Protein AF-0000000074861128 (afdb_homodimer)

pLDDT: mean 74.84, std 23.55, range [25.66, 98.56]

Nearest PDB structures (foldseek):
  6nph-assembly1_A  TM=1.415E-01  e=4.076E+00  Danio rerio
  6npl-assembly1_B  TM=1.297E-01  e=3.466E+00  Danio rerio
  8b22-assembly1_A  TM=1.117E-01  e=6.361E+00  Thermotoga maritima
  8b24-assembly1_B  TM=1.615E-01  e=3.845E+00  Thermotoga maritima
  6npl-assembly1_B  TM=1.294E-01  e=2.667E+00  Danio rerio

Solvent-accessible surface area (backbone atoms only — not comparable to full-atom values): 77827 Å² total; per-residue (Å²): 71,83,42,58,60,54,53,46,48,48,35,44,48,50,31,47,59,66,63,37,83,58,45,62,71,44,79,62,4,52,53,46,43,44,52,47,41,56,56,49,69,34,55,69,55,53,55,47,67,66,65,61,58,80,74,69,60,68,73,54,68,76,44,59,64,54,42,55,45,49,65,53,54,68,75,39,72,63,50,49,51,45,53,49,44,46,54,48,50,61,38,64,38,73,68,48,54,35,68,70,82,73,71,66,46,72,64,28,53,51,50,53,48,52,41,54,51,32,42,72,66,64,34,65,69,37,47,44,51,59,33,17,42,36,38,67,56,37,26,46,86,26,45,29,77,75,54,68,26,28,52,67,54,23,54,65,36,66,48,46,65,83,75,26,98,72,60,77,51,48,39,58,40,51,47,72,42,73,46,70,46,65,76,58,86,70,84,54,72,84,73,67,69,86,51,94,69,37,43,44,46,68,45,69,49,65,70,69,89,73,74,75,56,64,66,60,52,50,49,52,50,50,53,55,46,50,46,50,49,48,28,51,53,16,30,51,50,52,54,52,50,52,52,52,51,52,53,49,53,56,52,52,56,54,51,65,68,57,68,65,78,92,79,83,77,87,73,68,70,84,70,68,74,71,77,76,71,76,66,85,58,71,62,49,69,56,45,60,58,55,74,44,59,80,77,39,68,68,51,44,59,40,50,37,26,13,45,64,64,50,48,51,59,52,67,50,48,73,69,73,88,59,88,85,63,68,46,42,53,24,28,51,50,38,55,38,50,49,45,50,48,43,32,53,45,46,58,56,44,52,76,48,27,34,32,48,51,51,38,32,67,70,40,47,73,34,70,70,44,28,55,39,58,51,36,76,53,42,62,43,54,53,38,17,50,51,24,18,53,51,39,29,52,49,52,52,44,32,73,72,72,44,86,81,78,59,66,68,57,54,56,50,50,54,49,62,69,50,45,60,54,53,50,54,52,46,51,49,50,66,73,47,38,63,78,50,42,44,48,74,68,38,54,56,64,60,64,73,54,44,50,28,80,81,28,48,67,32,57,79,68,40,54,28,34,80,65,65,31,46,66,61,82,51,19,59,58,17,35,53,50,57,54,56,70,56,40,62,61,47,54,52,22,51,71,75,40,47,68,58,26,52,48,50,41,50,50,49,29,48,49,16,35,50,51,38,31,52,48,20,63,74,68,55,39,42,78,38,72,52,38,22,31,61,98,44,76,56,59,53,77,71,60,42,41,67,71,62,38,37,52,64,60,53,40,36,22,27,39,54,13,31,52,50,12,45,49,38,57,74,45,70,42,57,57,91,73,55,70,66,56,52,51,51,49,51,50,49,39,50,51,52,52,47,45,65,39,52,64,58,48,47,12,30,62,78,35,93,80,45,49,52,31,48,68,68,53,23,24,49,46,44,35,44,45,57,52,51,50,36,51,41,54,48,49,55,50,50,36,34,58,28,62,72,32,59,71,61,27,55,59,24,40,37,41,72,25,47,41,43,42,74,35,42,67,48,28,63,69,44,41,60,57,53,50,49,31,56,62,37,31,36,57,59,72,36,78,69,46,71,70,56,50,51,32,48,32,37,7,48,50,49,51,29,48,53,53,20,51,52,46,35,47,64,44,44,50,23,50,51,42,49,41,52,69,70,73,96,72,82,42,59,60,53,54,47,47,49,35,45,47,51,34,47,56,66,62,37,82,60,43,62,72,45,80,62,5,51,54,48,44,45,54,46,44,58,57,51,70,34,55,69,57,53,55,49,66,66,67,63,60,80,74,72,61,71,72,56,72,72,46,60,63,54,43,54,45,49,66,53,52,68,73,39,71,64,49,50,51,45,53,49,44,46,53,48,50,60,39,63,37,75,64,48,54,36,68,69,82,72,70,65,45,70,64,28,53,52,49,52,46,51,39,55,52,32,42,73,66,64,33,65,67,36,48,44,52,58,34,17,41,36,38,69,53,38,27,46,85,26,46,27,78,76,56,68,24,28,52,67,54,22,53,64,36,68,48,46,65,85,77,26,98,73,60,76,51,48,38,58,40,51,47,70,42,73,45,70,46,64,76,57,85,70,84,55,73,84,71,67,68,88,50,95,69,38,44,44,48,68,46,72,49,64,69,68,91,71,77,74,57,64,65,60,53,49,51,52,51,49,53,56,47,48,45,50,47,49,28,52,52,17,29,52,51,51,54,53,51,52,52,51,51,52,54,50,52,57,52,53,57,55,52,65,70,60,68,65,78,90,77,82,77,91,73,70,70,85,72,68,75,71,80,76,72,76,66,84,59,70,61,53,68,54,48,60,57,54,73,43,56,81,76,39,67,68,52,46,58,40,51,37,27,14,46,65,63,50,49,50,58,52,69,50,46,75,68,72,88,58,90,84,63,67,46,43,55,24,28,52,48,40,54,37,51,50,45,50,48,42,31,52,47,48,59,55,44,52,77,47,26,34,32,48,51,51,38,31,70,71,40,48,73,33,69,70,45,27,54,39,57,51,37,76,53,43,61,41,54,53,38,17,52,50,24,18,52,50,38,29,50,50,52,51,45,33,71,71,73,44,87,81,78,60,65,66,57,56,54,50,51,55,48,62,68,50,46,59,54,53,50,55,53,47,51,50,51,66,73,46,38,63,78,51,42,44,48,75,66,36,56,56,62,61,67,75,50,46,49,29,77,80,26,48,68,33,58,78,68,40,52,25,34,81,65,66,32,46,67,61,82,51,17,59,58,17,32,53,49,57,53,55,72,56,40,62,62,46,52,52,23,50,71,75,40,48,68,58,26,53,48,50,39,49,50,48,28,50,49,17,35,50,51,38,31,51,48,20,62,74,67,56,37,40,78,37,71,50,36,22,31,61,99,44,77,56,57,52,78,71,58,42,40,67,72,62,37,38,52,63,63,55,40,34,21,27,37,52,13,30,51,50,12,45,50,39,55,76,44,70,42,58,58,91,74,54,69,65,57,51,51,51,48,51,49,48,38,52,51,52,51,47,45,67,39,52,63,57,48,46,13,31,62,77,38,93,79,45,49,51,31,50,68,69,52,22,22,50,47,41,34,45,47,57,52,51,52,37,49,41,53,48,49,54,50,51,38,33,59,26,64,72,31,58,71,61,26,55,59,24,38,36,42,72,26,48,41,43,43,73,34,42,66,47,27,62,69,44,41,59,58,52,51,50,31,57,62,36,32,36,58,60,72,36,78,68,45,71,70,58,49,50,31,49,31,36,6,48,50,49,52,28,48,55,54,20,50,51,46,35,47,63,43,45,49,23,51,52,45,48,41,52,69,71,73,96

Foldseek 3Di:
DVLLPVVLVVLCCVQVVVPPPVCCPDPNVCLVVVVVVVVVVPVVNVVVVPPPDPPVVPPPPVCVLVVVCVVCPDPPVVVLVVVLVSVVVVCPPPQAVRDPSPPCDPVNSVVVVQLVNLVSVVNPLSVLCVQQHFHQDPDVLLQQPDTQGFQVSQQPRWDDCVSGVHDTDGGWGKDKDWDWAQPDDCLDVNPDDRDSPIHIDIDIDIDDQDDFDPVLVVVLCCVLVVLVVLQVLLQVLVVLLVVVVVVVVVVVVVVVVPPDDDDDDDPPPDVPPDPPPVCPVPPVVSVVVSVDDCPDPVNVLSNLLHLVVLVCVLLDLDDDPPLQDLLLVLLLLLVLLLLVLLLLLQVLLLVQASRNLVCCAVPLLPLVVLSSQLNLLSLLSVLLQLLQCVLLVQLVCCVVPNDDDDVVLVLVVVLLQFQFLLLSLLSCCLSCVSVLFAASLRDDSCPPQVQCVVCVVCVSVLNCLQPCGGPNLCLSVSLSSVLSNVCVVLSVCLNPPVVVSVVVLVVLLVQLLVVQLVCCLVVVAASGQQFAEPPDDGDDPVVVSNSRSDNSNNSNSSSLSNVLSSVCNVCVLADDDDPVRVVVLVVLLVVLVVCLSNVRSQRGSSYPRRDHHYSVRRSVRRSVVNNSNSVSSSSLSSCLSNCVDVVSVCVSSRSVSSSVSLLSSQLSSCLSSVSCSVSSNDHHRHHDDPVVSVCVSVVSVVVSSVVSSVSCSSPNSSSVSVCVVPVD/DVLLPVVLVVQCCVQVVVPPPPCCPDPNVCLVVVVVVVVVVPVVNVVVVPPPDPPVVPPPPVCVLVVVCVVCPDPPVVVLVVVLVSVVVVCPPPQAVRPPSPPCDPVNSVVVVQLVNLVSVVNPLSVLCVQQHFHQDPDVLLQQPDTQGFQVSQQPRWDDCVSGVHDTDGGWGKDKDWDWAQPDDCLDSNDDDRDSPIHIDIDIDIDDQDDADPVLVVVLCCVLVVLVVLQVLLQVLVVLLVVVVVVVVVVVVVVVVPPDDDDDDDPPPDVPPDPPPPCPVPPVVSVVVSVDDCPDPVNVLSNLLHLVVLVCVLLDLDDDPPLQDLLLVLLLLLVLLLLVLLLLLQVLLLVQASRNLVCCAVPLLPLVVLSSQLNLLSLLLVLLQLLQCVLLVQLVCCVVPNDDDDVVLVLVVVLLQFQFLLLSLLSCCLSCVSVLFAASLRDDSCVPAVQCVVCVVCVSVLNCLQPCGGPNLCLSVSLSSVLSNVCVVLSVCLNPPVVVSVVVLVVLLVQLLVVQLVCCLVVVAASGQQFAEPPDDGDDPVVVSNSRSDNSNNSNSSSLSNVLSSVCNVCVLADDDDPVRVVVLVVLLVVLVVCLSNVRSQRGSSYPRRDHHYSVRRSVRRSVVNNSNSVSSSSLSSCLSNCVDVVSVCVSSRSVSSSVSLLSSQLSSCLSSVSCSVSSNDHHRHHDDPVVSVCVSVVSVVVSSVVSSVSCSSPNSSSSSVCVVPVD

Organism: Aplysia californica (NCBI:txid6500)

Sequence (1456 aa):
MSCAGVTPLLSALISLLSFLPGAQSGPYNDLIVDVYTDLHDFQPYQNYLQNVTYEEQIGSSLSMRGRIEELIWDKSRNRYREILDVLRRASEKPHFVTPPEPSLSHTCAHELYEWMRALGREKNWALRMLDSWGRPGSAIMQGNIQYFGEFTGCLRIETTEEDLEGAQIDGQYCLLNIKVSLSRDIYNFQSYIPNSKDSFKVEVKCHRDVYMESGTLIGITLLYSSLLVIVVLATFADFTLDRQGEERKSGDDTKEDGLAENDGIEAKINDISGSTSSKDEYLPLLKTMLKTKRDRPLVKILLCFSAKTNMKDLLDMSSPKDKDKLDCLNGMRVFTMFWIVFGHAILLSITTSQNPIQFFRDQGKSLWFQVMNVGTLSCDTFLLIGGLVLTYGKLNSWAKKGRKISWWKYYVNRYLRLTPLMFLVYLFAELTNPYWFTGPVTRRPEEYFPRCKDTWWQSLLYINNFNHGCYEWTWYLSVDMQIFIVTPIFLLAFDRKPVIAYVLCGLASAFSMSWTAYTSHERHVALTPMDKVEHYPPLSGDDFLEVYAVTWFRLTPYMVGMLIGYLLHRTNMTINMSKIVLLLGWMTVLAVSATLIFLPMNAHAFLTDCKPLTLTQAVLISTLSRPLWSLCVAWVVVVCATKNAAPINSFLSLGIFSIGTKLSYAMYLIHLFLISALVRSIHHVAFISLPNVFVLTNGVLLITAILSTVAHLLIEKPLSNLQDLYLKMSCAGVTPLLSALISLLSFLPGAQSGPYNDLIVDVYTDLHDFQPYQNYLQNVTYEEQIGSSLSMRGRIEELIWDKSRNRYREILDVLRRASEKPHFVTPPEPSLSHTCAHELYEWMRALGREKNWALRMLDSWGRPGSAIMQGNIQYFGEFTGCLRIETTEEDLEGAQIDGQYCLLNIKVSLSRDIYNFQSYIPNSKDSFKVEVKCHRDVYMESGTLIGITLLYSSLLVIVVLATFADFTLDRQGEERKSGDDTKEDGLAENDGIEAKINDISGSTSSKDEYLPLLKTMLKTKRDRPLVKILLCFSAKTNMKDLLDMSSPKDKDKLDCLNGMRVFTMFWIVFGHAILLSITTSQNPIQFFRDQGKSLWFQVMNVGTLSCDTFLLIGGLVLTYGKLNSWAKKGRKISWWKYYVNRYLRLTPLMFLVYLFAELTNPYWFTGPVTRRPEEYFPRCKDTWWQSLLYINNFNHGCYEWTWYLSVDMQIFIVTPIFLLAFDRKPVIAYVLCGLASAFSMSWTAYTSHERHVALTPMDKVEHYPPLSGDDFLEVYAVTWFRLTPYMVGMLIGYLLHRTNMTINMSKIVLLLGWMTVLAVSATLIFLPMNAHAFLTDCKPLTLTQAVLISTLSRPLWSLCVAWVVVVCATKNAAPINSFLSLGIFSIGTKLSYAMYLIHLFLISALVRSIHHVAFISLPNVFVLTNGVLLITAILSTVAHLLIEKPLSNLQDLYLK

Secondary structure (DSSP, 8-state):
---TTHHHHHHHHHHHHHH-SSTTTSHHHHHHHHHHHHHHT-HHHHHHHHH--SSHHHH-SSHHHHHHHHHHHSSHHHHHHHHHHHHHHHHHSTTB---S-----HHHHHHHHHHHHHHHTT-HHHHHHHHTS----S-GGGT-------HHHHHT-B--TTTTTS---B---EEEEEEEE-SS--S-GGG----TT-EEEEEEEE----PPPHHHHHHHHHHHHHHHHHHHHHHHHHHHHHHHHHHHHHHHHHHHHT-SS--SSTTSS---S--------S-HHHHHHHSS-TTSHHHHHHHTT-HHHHHHHHT-----S-TT--THHHHHHHHHHHHHHHHHHHHHHHHTBS-HHHHHHHHTTSHHHHHHHGGGGHHHHHHHHHHHHHHHHHHHHHHHH-S---HHHHHHHHHHHHHHHHHHHHHHHHHHHHHH--SSS---HHHHSHHHHHHHHHHHTT-GGGTT-SSGGGHHHHHHHHHHHHHHHHHHHHHH-HHHHHHHHHHHHHHHHHHHHHHHHHHT--SSTTBPBTTBPPPPHHHHHHHHSSGGGSHHHHHHHHHHHHHHHHHTT-----HHHHHHHHHHHHHHHHHHHHGGGGGBTT-TT--PBPHHHHHHHHHHHHHHHHHHHHHHHHHHHTTS-HHHHHHHT-THHHHHHHHHHHHHHHHHHHHHHHHHT-SSPBPP-HHHHHHHHHHHHHHHHHHHHHHIIIIIHHHHHHHHHHT-/---TTHHHHHHHHHHHHHH-SSTTTSHHHHHHHHHHHHHHT-HHHHHHHHH--SSHHHH-SSHHHHHHHHHHHSSHHHHHHHHHHHHHHHHTSTTB---S-----HHHHHHHHHHHHHHHTT-HHHHHHHHTS----S-GGGT-------HHHHHT-B--TTTTTS---B---EEEEEEEE-SS--S-GGG----TT-EEEEEEEE----PPPHHHHHHHHHHHHHHHHHHHHHHHHHHHHHHHHHHHHHHHHHHHHTTSS--SSTTSS------------S-HHHHHHHSS-TTSHHHHHHHTT-HHHHHHHHH-----S-TT--THHHHHHHHHHHHHHHHHHHHHHHHTBS-HHHHHHHHTTSHHHHHHHGGGGHHHHHHHHHHHHHHHHHHHHHHHH-S---HHHHHHHHHHHHHHHHHHHHHHHHHHHHHH--SSS---HHHHSHHHHHHHHHHHTT-GGGTT-SSGGGHHHHHHHHHHHHHHHHHHHHHH-HHHHHHHHHHHHHHHHHHHHHHHHHHT--SSTTBPBTTBPPPPHHHHHHHHSSGGGSHHHHHHHHHHHHHHHHHTT-----HHHHHHHHHHHHHHHHHHHHGGGGGBTT-TT--PBPHHHHHHHHHHHHHHHHHHHHHHHHHHHTTS-HHHHHHHT-HHHHHHHHHHHHHHHHHHHHHHHHHHT-SSPBPP-HHHHHHHHHHHHHHHHHHHHHHIIIIIHHHHHHHHHHT-

Radius of gyration: 37.76 Å; Cα contacts (8 Å, |Δi|>4): 1747; chains: 2; bounding box: 85×138×106 Å

Structure (mmCIF, N/CA/C/O backbone):
data_AF-0000000074861128-model_v1
#
loop_
_entity.id
_entity.type
_entity.pdbx_description
1 polymer 'O-acyltransferase like protein'
#
loop_
_atom_site.group_PDB
_atom_site.id
_atom_site.type_symbol
_atom_site.label_atom_id
_atom_site.label_alt_id
_atom_site.label_comp_id
_atom_site.label_asym_id
_atom_site.label_entity_id
_atom_site.label_seq_id
_atom_site.pdbx_PDB_ins_code
_atom_site.Cartn_x
_atom_site.Cartn_y
_atom_site.Cartn_z
_atom_site.occupancy
_atom_site.B_iso_or_equiv
_atom_site.auth_seq_id
_atom_site.auth_comp_id
_atom_site.auth_asym_id
_atom_site.auth_atom_id
_atom_site.pdbx_PDB_model_num
ATOM 1 N N . MET A 1 1 ? -2.98 -20.062 -34.25 1 40.19 1 MET A N 1
ATOM 2 C CA . MET A 1 1 ? -3.475 -21.312 -34.812 1 40.19 1 MET A CA 1
ATOM 3 C C . MET A 1 1 ? -5 -21.359 -34.812 1 40.19 1 MET A C 1
ATOM 5 O O . MET A 1 1 ? -5.629 -20.984 -33.812 1 40.19 1 MET A O 1
ATOM 9 N N . SER A 1 2 ? -5.551 -21.344 -35.906 1 38.47 2 SER A N 1
ATOM 10 C CA . SER A 1 2 ? -6.984 -21.344 -36.156 1 38.47 2 SER A CA 1
ATOM 11 C C . SER A 1 2 ? -7.68 -22.484 -35.406 1 38.47 2 SER A C 1
ATOM 13 O O . SER A 1 2 ? -8.883 -22.688 -35.562 1 38.47 2 SER A O 1
ATOM 15 N N . CYS A 1 3 ? -6.938 -23.266 -34.781 1 40.66 3 CYS A N 1
ATOM 16 C CA . CYS A 1 3 ? -7.57 -24.406 -34.125 1 40.66 3 CYS A CA 1
ATOM 17 C C . CYS A 1 3 ? -8.008 -24.047 -32.719 1 40.66 3 CYS A C 1
ATOM 19 O O . CYS A 1 3 ? -7.332 -24.391 -31.734 1 40.66 3 CYS A O 1
ATOM 21 N N . ALA A 1 4 ? -8.734 -23.109 -32.562 1 42.53 4 ALA A N 1
ATOM 22 C CA . ALA A 1 4 ? -9.133 -22.5 -31.297 1 42.53 4 ALA A CA 1
ATOM 23 C C . ALA A 1 4 ? -9.414 -23.562 -30.234 1 42.53 4 ALA A C 1
ATOM 25 O O . ALA A 1 4 ? -9.07 -23.391 -29.062 1 42.53 4 ALA A O 1
ATOM 26 N N . GLY A 1 5 ? -10.242 -24.656 -30.625 1 39.97 5 GLY A N 1
ATOM 27 C CA . GLY A 1 5 ? -10.789 -25.609 -29.672 1 39.97 5 GLY A CA 1
ATOM 28 C C . GLY A 1 5 ? -9.891 -26.812 -29.453 1 39.97 5 GLY A C 1
ATOM 29 O O . GLY A 1 5 ? -9.875 -27.391 -28.375 1 39.97 5 GLY A O 1
ATOM 30 N N . VAL A 1 6 ? -9.164 -27.125 -30.422 1 38.91 6 VAL A N 1
ATOM 31 C CA . VAL A 1 6 ? -8.562 -28.453 -30.359 1 38.91 6 VAL A CA 1
ATOM 32 C C . VAL A 1 6 ? -7.285 -28.391 -29.516 1 38.91 6 VAL A C 1
ATOM 34 O O . VAL A 1 6 ? -7.035 -29.281 -28.703 1 38.91 6 VAL A O 1
ATOM 37 N N . THR A 1 7 ? -6.609 -27.344 -29.609 1 40.41 7 THR A N 1
ATOM 38 C CA . THR A 1 7 ? -5.309 -27.297 -28.953 1 40.41 7 THR A CA 1
ATOM 39 C C . THR A 1 7 ? -5.465 -27.188 -27.438 1 40.41 7 THR A C 1
ATOM 41 O O . THR A 1 7 ? -4.797 -27.891 -26.688 1 40.41 7 THR A O 1
ATOM 44 N N . PRO A 1 8 ? -6.422 -26.375 -27.047 1 43.66 8 PRO A N 1
ATOM 45 C CA . PRO A 1 8 ? -6.609 -26.406 -25.594 1 43.66 8 PRO A CA 1
ATOM 46 C C . PRO A 1 8 ? -7.145 -27.75 -25.109 1 43.66 8 PRO A C 1
ATOM 48 O O . PRO A 1 8 ? -6.766 -28.203 -24.031 1 43.66 8 PRO A O 1
ATOM 51 N N . LEU A 1 9 ? -7.945 -28.422 -25.938 1 41.81 9 LEU A N 1
ATOM 52 C CA . LEU A 1 9 ? -8.469 -29.719 -25.562 1 41.81 9 LEU A CA 1
ATOM 53 C C . LEU A 1 9 ? -7.352 -30.766 -25.531 1 41.81 9 LEU A C 1
ATOM 55 O O . LEU A 1 9 ? -7.301 -31.594 -24.609 1 41.81 9 LEU A O 1
ATOM 59 N N . LEU A 1 10 ? -6.5 -30.609 -26.5 1 41.25 10 LEU A N 1
ATOM 60 C CA . LEU A 1 10 ? -5.383 -31.547 -26.516 1 41.25 10 LEU A CA 1
ATOM 61 C C . LEU A 1 10 ? -4.449 -31.312 -25.344 1 41.25 10 LEU A C 1
ATOM 63 O O . LEU A 1 10 ? -3.975 -32.25 -24.719 1 41.25 10 LEU A O 1
ATOM 67 N N . SER A 1 11 ? -4.32 -30.094 -25.016 1 41.47 11 SER A N 1
ATOM 68 C CA . SER A 1 11 ? -3.484 -29.75 -23.875 1 41.47 11 SER A CA 1
ATOM 69 C C . SER A 1 11 ? -4.129 -30.203 -22.562 1 41.47 11 SER A C 1
ATOM 71 O O . SER A 1 11 ? -3.453 -30.734 -21.688 1 41.47 11 SER A O 1
ATOM 73 N N . ALA A 1 12 ? -5.426 -30 -22.547 1 41.59 12 ALA A N 1
ATOM 74 C CA . ALA A 1 12 ? -6.168 -30.484 -21.391 1 41.59 12 ALA A CA 1
ATOM 75 C C . ALA A 1 12 ? -6.141 -32 -21.312 1 41.59 12 ALA A C 1
ATOM 77 O O . ALA A 1 12 ? -5.973 -32.594 -20.234 1 41.59 12 ALA A O 1
ATOM 78 N N . LEU A 1 13 ? -6.301 -32.562 -22.484 1 40.12 13 LEU A N 1
ATOM 79 C CA . LEU A 1 13 ? -6.277 -34.031 -22.531 1 40.12 13 LEU A CA 1
ATOM 80 C C . LEU A 1 13 ? -4.902 -34.562 -22.156 1 40.12 13 LEU A C 1
ATOM 82 O O . LEU A 1 13 ? -4.797 -35.531 -21.391 1 40.12 13 LEU A O 1
ATOM 86 N N . ILE A 1 14 ? -3.939 -33.844 -22.641 1 40.91 14 ILE A N 1
ATOM 87 C CA . ILE A 1 14 ? -2.582 -34.281 -22.344 1 40.91 14 ILE A CA 1
ATOM 88 C C . ILE A 1 14 ? -2.279 -34 -20.859 1 40.91 14 ILE A C 1
ATOM 90 O O . ILE A 1 14 ? -1.699 -34.875 -20.188 1 40.91 14 ILE A O 1
ATOM 94 N N . SER A 1 15 ? -2.723 -32.875 -20.406 1 39.5 15 SER A N 1
ATOM 95 C CA . SER A 1 15 ? -2.518 -32.562 -19 1 39.5 15 SER A CA 1
ATOM 96 C C . SER A 1 15 ? -3.348 -33.438 -18.094 1 39.5 15 SER A C 1
ATOM 98 O O . SER A 1 15 ? -2.875 -33.875 -17.047 1 39.5 15 SER A O 1
ATOM 100 N N . LEU A 1 16 ? -4.641 -33.562 -18.484 1 36.88 16 LEU A N 1
ATOM 101 C CA . LEU A 1 16 ? -5.496 -34.5 -17.734 1 36.88 16 LEU A CA 1
ATOM 102 C C . LEU A 1 16 ? -4.949 -35.906 -17.812 1 36.88 16 LEU A C 1
ATOM 104 O O . LEU A 1 16 ? -4.957 -36.656 -16.812 1 36.88 16 LEU A O 1
ATOM 108 N N . LEU A 1 17 ? -4.574 -36.25 -18.969 1 37.16 17 LEU A N 1
ATOM 109 C CA . LEU A 1 17 ? -4.023 -37.594 -19.125 1 37.16 17 LEU A CA 1
ATOM 110 C C . LEU A 1 17 ? -2.74 -37.75 -18.312 1 37.16 17 LEU A C 1
ATOM 112 O O . LEU A 1 17 ? -2.412 -38.875 -17.875 1 37.16 17 LEU A O 1
ATOM 116 N N . SER A 1 18 ? -2.162 -36.688 -18.094 1 35.59 18 SER A N 1
ATOM 117 C CA . SER A 1 18 ? -0.919 -36.75 -17.328 1 35.59 18 SER A CA 1
ATOM 118 C C . SER A 1 18 ? -1.193 -36.938 -15.836 1 35.59 18 SER A C 1
ATOM 120 O O . SER A 1 18 ? -0.306 -37.312 -15.078 1 35.59 18 SER A O 1
ATOM 122 N N . PHE A 1 19 ? -2.234 -36.312 -15.336 1 32.81 19 PHE A N 1
ATOM 123 C CA . PHE A 1 19 ? -2.539 -36.344 -13.906 1 32.81 19 PHE A CA 1
ATOM 124 C C . PHE A 1 19 ? -3.336 -37.625 -13.578 1 32.81 19 PHE A C 1
ATOM 126 O O . PHE A 1 19 ? -3.52 -37.938 -12.406 1 32.81 19 PHE A O 1
ATOM 133 N N . LEU A 1 20 ? -4.273 -38 -14.406 1 29.61 20 LEU A N 1
ATOM 134 C CA . LEU A 1 20 ? -5.133 -39.094 -13.969 1 29.61 20 LEU A CA 1
ATOM 135 C C . LEU A 1 20 ? -4.324 -40.375 -13.766 1 29.61 20 LEU A C 1
ATOM 137 O O . LEU A 1 20 ? -3.676 -40.875 -14.695 1 29.61 20 LEU A O 1
ATOM 141 N N . PRO A 1 21 ? -3.865 -40.5 -12.516 1 29.3 21 PRO A N 1
ATOM 142 C CA . PRO A 1 21 ? -3.277 -41.844 -12.438 1 29.3 21 PRO A CA 1
ATOM 143 C C . PRO A 1 21 ? -4.027 -42.875 -13.289 1 29.3 21 PRO A C 1
ATOM 145 O O . PRO A 1 21 ? -3.406 -43.75 -13.906 1 29.3 21 PRO A O 1
ATOM 148 N N . GLY A 1 22 ? -5.355 -43.062 -12.891 1 28.34 22 GLY A N 1
ATOM 149 C CA . GLY A 1 22 ? -6.355 -44 -13.336 1 28.34 22 GLY A CA 1
ATOM 150 C C . GLY A 1 22 ? -6.949 -43.688 -14.688 1 28.34 22 GLY A C 1
ATOM 151 O O . GLY A 1 22 ? -8.023 -44.156 -15.039 1 28.34 22 GLY A O 1
ATOM 152 N N . ALA A 1 23 ? -6.641 -42.625 -15.188 1 31.47 23 ALA A N 1
ATOM 153 C CA . ALA A 1 23 ? -7.188 -42.406 -16.516 1 31.47 23 ALA A CA 1
ATOM 154 C C . ALA A 1 23 ? -7.055 -43.656 -17.391 1 31.47 23 ALA A C 1
ATOM 156 O O . ALA A 1 23 ? -7.488 -43.656 -18.547 1 31.47 23 ALA A O 1
ATOM 157 N N . GLN A 1 24 ? -6.195 -44.531 -17.031 1 27.81 24 GLN A N 1
ATOM 158 C CA . GLN A 1 24 ? -6.121 -45.781 -17.812 1 27.81 24 GLN A CA 1
ATOM 159 C C . GLN A 1 24 ? -7.383 -46.625 -17.641 1 27.81 24 GLN A C 1
ATOM 161 O O . GLN A 1 24 ? -7.691 -47.469 -18.484 1 27.81 24 GLN A O 1
ATOM 166 N N . SER A 1 25 ? -7.984 -46.875 -16.391 1 28.97 25 SER A N 1
ATOM 167 C CA . SER A 1 25 ? -8.969 -47.938 -16.328 1 28.97 25 SER A CA 1
ATOM 168 C C . SER A 1 25 ? -10.367 -47.438 -16.688 1 28.97 25 SER A C 1
ATOM 170 O O . SER A 1 25 ? -11.273 -48.219 -16.938 1 28.97 25 SER A O 1
ATOM 172 N N . GLY A 1 26 ? -10.898 -46.438 -16.219 1 29.77 26 GLY A N 1
ATOM 173 C CA . GLY A 1 26 ? -12.32 -46.25 -16.469 1 29.77 26 GLY A CA 1
ATOM 174 C C . GLY A 1 26 ? -12.641 -45.938 -17.922 1 29.77 26 GLY A C 1
ATOM 175 O O . GLY A 1 26 ? -11.75 -45.969 -18.781 1 29.77 26 GLY A O 1
ATOM 176 N N . PRO A 1 27 ? -14 -45.719 -18.172 1 29.77 27 PRO A N 1
ATOM 177 C CA . PRO A 1 27 ? -14.414 -45.469 -19.562 1 29.77 27 PRO A CA 1
ATOM 178 C C . PRO A 1 27 ? -13.5 -44.469 -20.266 1 29.77 27 PRO A C 1
ATOM 180 O O . PRO A 1 27 ? -13.484 -44.406 -21.5 1 29.77 27 PRO A O 1
ATOM 183 N N . TYR A 1 28 ? -12.969 -43.719 -19.516 1 31.62 28 TYR A N 1
ATOM 184 C CA . TYR A 1 28 ? -12.086 -42.781 -20.188 1 31.62 28 TYR A CA 1
ATOM 185 C C . TYR A 1 28 ? -10.766 -43.438 -20.562 1 31.62 28 TYR A C 1
ATOM 187 O O . TYR A 1 28 ? -9.992 -42.906 -21.344 1 31.62 28 TYR A O 1
ATOM 195 N N . ASN A 1 29 ? -10.375 -44.625 -19.906 1 32.09 29 ASN A N 1
ATOM 196 C CA . ASN A 1 29 ? -9.297 -45.5 -20.359 1 32.09 29 ASN A CA 1
ATOM 197 C C . ASN A 1 29 ? -9.602 -46.094 -21.719 1 32.09 29 ASN A C 1
ATOM 199 O O . ASN A 1 29 ? -8.695 -46.25 -22.547 1 32.09 29 ASN A O 1
ATOM 203 N N . ASP A 1 30 ? -10.836 -46.562 -21.859 1 33.16 30 ASP A N 1
ATOM 204 C CA . ASP A 1 30 ? -11.195 -47.094 -23.188 1 33.16 30 ASP A CA 1
ATOM 205 C C . ASP A 1 30 ? -10.906 -46.062 -24.281 1 33.16 30 ASP A C 1
ATOM 207 O O . ASP A 1 30 ? -10.445 -46.438 -25.359 1 33.16 30 ASP A O 1
ATOM 211 N N . LEU A 1 31 ? -11.188 -44.875 -23.922 1 33.03 31 LEU A N 1
ATOM 212 C CA . LEU A 1 31 ? -10.891 -43.844 -24.906 1 33.03 31 LEU A CA 1
ATOM 213 C C . LEU A 1 31 ? -9.383 -43.656 -25.062 1 33.03 31 LEU A C 1
ATOM 215 O O . LEU A 1 31 ? -8.891 -43.531 -26.188 1 33.03 31 LEU A O 1
ATOM 219 N N . ILE A 1 32 ? -8.68 -43.781 -24 1 35.12 32 ILE A N 1
ATOM 220 C CA . ILE A 1 32 ? -7.227 -43.688 -24.078 1 35.12 32 ILE A CA 1
ATOM 221 C C . ILE A 1 32 ? -6.648 -44.969 -24.656 1 35.12 32 ILE A C 1
ATOM 223 O O . ILE A 1 32 ? -5.777 -44.938 -25.531 1 35.12 32 ILE A O 1
ATOM 227 N N . VAL A 1 33 ? -7.055 -46.125 -24.156 1 34.91 33 VAL A N 1
ATOM 228 C CA . VAL A 1 33 ? -6.637 -47.406 -24.688 1 34.91 33 VAL A CA 1
ATOM 229 C C . VAL A 1 33 ? -7.121 -47.531 -26.141 1 34.91 33 VAL A C 1
ATOM 231 O O . VAL A 1 33 ? -6.383 -48 -27 1 34.91 33 VAL A O 1
ATOM 234 N N . ASP A 1 34 ? -8.328 -47.156 -26.359 1 34.53 34 ASP A N 1
ATOM 235 C CA . ASP A 1 34 ? -8.836 -47.219 -27.719 1 34.53 34 ASP A CA 1
ATOM 236 C C . ASP A 1 34 ? -8.047 -46.281 -28.641 1 34.53 34 ASP A C 1
ATOM 238 O O . ASP A 1 34 ? -7.695 -46.656 -29.766 1 34.53 34 ASP A O 1
ATOM 242 N N . VAL A 1 35 ? -7.734 -45.156 -28.094 1 34.84 35 VAL A N 1
ATOM 243 C CA . VAL A 1 35 ? -6.852 -44.281 -28.859 1 34.84 35 VAL A CA 1
ATOM 244 C C . VAL A 1 35 ? -5.461 -44.906 -28.938 1 34.84 35 VAL A C 1
ATOM 246 O O . VAL A 1 35 ? -4.844 -44.906 -30.016 1 34.84 35 VAL A O 1
ATOM 249 N N . TYR A 1 36 ? -5.012 -45.438 -27.844 1 31.48 36 TYR A N 1
ATOM 250 C CA . TYR A 1 36 ? -3.727 -46.125 -27.875 1 31.48 36 TYR A CA 1
ATOM 251 C C . TYR A 1 36 ? -3.828 -47.438 -28.641 1 31.48 36 TYR A C 1
ATOM 253 O O . TYR A 1 36 ? -2.941 -47.75 -29.422 1 31.48 36 TYR A O 1
ATOM 261 N N . THR A 1 37 ? -4.781 -48.281 -28.344 1 32.78 37 THR A N 1
ATOM 262 C CA . THR A 1 37 ? -4.953 -49.531 -29.078 1 32.78 37 THR A CA 1
ATOM 263 C C . THR A 1 37 ? -5.234 -49.281 -30.547 1 32.78 37 THR A C 1
ATOM 265 O O . THR A 1 37 ? -4.723 -49.969 -31.422 1 32.78 37 THR A O 1
ATOM 268 N N . ASP A 1 38 ? -6.117 -48.438 -30.812 1 32.44 38 ASP A N 1
ATOM 269 C CA . ASP A 1 38 ? -6.352 -48.094 -32.219 1 32.44 38 ASP A CA 1
ATOM 270 C C . ASP A 1 38 ? -5.094 -47.5 -32.844 1 32.44 38 ASP A C 1
ATOM 272 O O . ASP A 1 38 ? -4.812 -47.75 -34 1 32.44 38 ASP A O 1
ATOM 276 N N . LEU A 1 39 ? -4.34 -46.844 -32.062 1 30.91 39 LEU A N 1
ATOM 277 C CA . LEU A 1 39 ? -2.994 -46.5 -32.531 1 30.91 39 LEU A CA 1
ATOM 278 C C . LEU A 1 39 ? -2.111 -47.75 -32.562 1 30.91 39 LEU A C 1
ATOM 280 O O . LEU A 1 39 ? -1.262 -47.875 -33.438 1 30.91 39 LEU A O 1
ATOM 284 N N . HIS A 1 40 ? -2.246 -48.594 -31.656 1 29.77 40 HIS A N 1
ATOM 285 C CA . HIS A 1 40 ? -1.478 -49.844 -31.688 1 29.77 40 HIS A CA 1
ATOM 286 C C . HIS A 1 40 ? -1.991 -50.781 -32.781 1 29.77 40 HIS A C 1
ATOM 288 O O . HIS A 1 40 ? -1.212 -51.531 -33.375 1 29.77 40 HIS A O 1
ATOM 294 N N . ASP A 1 41 ? -3.287 -51.062 -32.906 1 31.69 41 ASP A N 1
ATOM 295 C CA . ASP A 1 41 ? -3.756 -51.938 -33.969 1 31.69 41 ASP A CA 1
ATOM 296 C C . ASP A 1 41 ? -3.445 -51.375 -35.344 1 31.69 41 ASP A C 1
ATOM 298 O O . ASP A 1 41 ? -3.986 -51.812 -36.344 1 31.69 41 ASP A O 1
ATOM 302 N N . PHE A 1 42 ? -2.789 -50.312 -35.375 1 29.94 42 PHE A N 1
ATOM 303 C CA . PHE A 1 42 ? -2.16 -49.906 -36.625 1 29.94 42 PHE A CA 1
ATOM 304 C C . PHE A 1 42 ? -1.16 -50.969 -37.094 1 29.94 42 PHE A C 1
ATOM 306 O O . PHE A 1 42 ? -0.175 -51.25 -36.406 1 29.94 42 PHE A O 1
ATOM 313 N N . GLN A 1 43 ? -1.608 -51.812 -37.812 1 30.05 43 GLN A N 1
ATOM 314 C CA . GLN A 1 43 ? -0.938 -52.969 -38.375 1 30.05 43 GLN A CA 1
ATOM 315 C C . GLN A 1 43 ? 0.547 -52.688 -38.594 1 30.05 43 GLN A C 1
ATOM 317 O O . GLN A 1 43 ? 1.39 -53.562 -38.344 1 30.05 43 GLN A O 1
ATOM 322 N N . PRO A 1 44 ? 0.89 -51.656 -39.344 1 30.5 44 PRO A N 1
ATOM 323 C CA . PRO A 1 44 ? 2.332 -51.531 -39.562 1 30.5 44 PRO A CA 1
ATOM 324 C C . PRO A 1 44 ? 3.125 -51.438 -38.281 1 30.5 44 PRO A C 1
ATOM 326 O O . PRO A 1 44 ? 4.273 -51.906 -38.219 1 30.5 44 PRO A O 1
ATOM 329 N N . TYR A 1 45 ? 2.504 -51.062 -37.219 1 32.56 45 TYR A N 1
ATOM 330 C CA . TYR A 1 45 ? 3.225 -51.125 -35.938 1 32.56 45 TYR A CA 1
ATOM 331 C C . TYR A 1 45 ? 3.498 -52.562 -35.531 1 32.56 45 TYR A C 1
ATOM 333 O O . TYR A 1 45 ? 4.59 -52.875 -35.062 1 32.56 45 TYR A O 1
ATOM 341 N N . GLN A 1 46 ? 2.607 -53.375 -35.75 1 30.19 46 GLN A N 1
ATOM 342 C CA . GLN A 1 46 ? 2.842 -54.781 -35.469 1 30.19 46 GLN A CA 1
ATOM 343 C C . GLN A 1 46 ? 3.928 -55.344 -36.375 1 30.19 46 GLN A C 1
ATOM 345 O O . GLN A 1 46 ? 4.777 -56.125 -35.906 1 30.19 46 GLN A O 1
ATOM 350 N N . ASN A 1 47 ? 3.76 -55.156 -37.625 1 31.47 47 ASN A N 1
ATOM 351 C CA . ASN A 1 47 ? 4.777 -55.688 -38.531 1 31.47 47 ASN A CA 1
ATOM 352 C C . ASN A 1 47 ? 6.152 -55.094 -38.219 1 31.47 47 ASN A C 1
ATOM 354 O O . ASN A 1 47 ? 7.168 -55.781 -38.344 1 31.47 47 ASN A O 1
ATOM 358 N N . TYR A 1 48 ? 6.168 -53.875 -37.906 1 31.02 48 TYR A N 1
ATOM 359 C CA . TYR A 1 48 ? 7.422 -53.219 -37.531 1 31.02 48 TYR A CA 1
ATOM 360 C C . TYR A 1 48 ? 8.023 -53.844 -36.281 1 31.02 48 TYR A C 1
ATOM 362 O O . TYR A 1 48 ? 9.234 -54.094 -36.219 1 31.02 48 TYR A O 1
ATOM 370 N N . LEU A 1 49 ? 7.297 -54.062 -35.344 1 32.09 49 LEU A N 1
ATOM 371 C CA . LEU A 1 49 ? 7.832 -54.75 -34.156 1 32.09 49 LEU A CA 1
ATOM 372 C C . LEU A 1 49 ? 8.391 -56.125 -34.531 1 32.09 49 LEU A C 1
ATOM 374 O O . LEU A 1 49 ? 9.273 -56.656 -33.844 1 32.09 49 LEU A O 1
ATOM 378 N N . GLN A 1 50 ? 7.898 -56.719 -35.438 1 29.5 50 GLN A N 1
ATOM 379 C CA . GLN A 1 50 ? 8.422 -58.031 -35.812 1 29.5 50 GLN A CA 1
ATOM 380 C C . GLN A 1 50 ? 9.758 -57.906 -36.531 1 29.5 50 GLN A C 1
ATOM 382 O O . GLN A 1 50 ? 10.617 -58.781 -36.406 1 29.5 50 GLN A O 1
ATOM 387 N N . ASN A 1 51 ? 9.906 -57 -37.594 1 29.83 51 ASN A N 1
ATOM 388 C CA . ASN A 1 51 ? 11.109 -57.094 -38.406 1 29.83 51 ASN A CA 1
ATOM 389 C C . ASN A 1 51 ? 12.266 -56.312 -37.781 1 29.83 51 ASN A C 1
ATOM 391 O O . ASN A 1 51 ? 13.305 -56.156 -38.406 1 29.83 51 ASN A O 1
ATOM 395 N N . VAL A 1 52 ? 12.172 -55.438 -36.938 1 30.58 52 VAL A N 1
ATOM 396 C CA . VAL A 1 52 ? 13.359 -54.75 -36.438 1 30.58 52 VAL A CA 1
ATOM 397 C C . VAL A 1 52 ? 14.195 -55.719 -35.594 1 30.58 52 VAL A C 1
ATOM 399 O O . VAL A 1 52 ? 13.734 -56.219 -34.562 1 30.58 52 VAL A O 1
ATOM 402 N N . THR A 1 53 ? 15.094 -56.312 -36.312 1 27.3 53 THR A N 1
ATOM 403 C CA . THR A 1 53 ? 16.172 -57.062 -35.688 1 27.3 53 THR A CA 1
ATOM 404 C C . THR A 1 53 ? 16.938 -56.188 -34.719 1 27.3 53 THR A C 1
ATOM 406 O O . THR A 1 53 ? 16.984 -54.969 -34.844 1 27.3 53 THR A O 1
ATOM 409 N N . TYR A 1 54 ? 17.406 -56.688 -33.562 1 27.56 54 TYR A N 1
ATOM 410 C CA . TYR A 1 54 ? 18.078 -56.156 -32.375 1 27.56 54 TYR A CA 1
ATOM 411 C C . TYR A 1 54 ? 19.281 -55.312 -32.781 1 27.56 54 TYR A C 1
ATOM 413 O O . TYR A 1 54 ? 19.562 -54.281 -32.156 1 27.56 54 TYR A O 1
ATOM 421 N N . GLU A 1 55 ? 20.125 -55.688 -33.75 1 28.53 55 GLU A N 1
ATOM 422 C CA . GLU A 1 55 ? 21.422 -55.125 -34.125 1 28.53 55 GLU A CA 1
ATOM 423 C C . GLU A 1 55 ? 21.281 -53.719 -34.656 1 28.53 55 GLU A C 1
ATOM 425 O O . GLU A 1 55 ? 22.109 -52.844 -34.375 1 28.53 55 GLU A O 1
ATOM 430 N N . GLU A 1 56 ? 20.609 -53.594 -35.688 1 28.8 56 GLU A N 1
ATOM 431 C CA . GLU A 1 56 ? 20.609 -52.344 -36.469 1 28.8 56 GLU A CA 1
ATOM 432 C C . GLU A 1 56 ? 19.891 -51.219 -35.719 1 28.8 56 GLU A C 1
ATOM 434 O O . GLU A 1 56 ? 19.844 -50.094 -36.188 1 28.8 56 GLU A O 1
ATOM 439 N N . GLN A 1 57 ? 19.266 -51.531 -34.562 1 27.39 57 GLN A N 1
ATOM 440 C CA . GLN A 1 57 ? 18.453 -50.656 -33.75 1 27.39 57 GLN A CA 1
ATOM 441 C C . GLN A 1 57 ? 19.312 -49.562 -33.094 1 27.39 57 GLN A C 1
ATOM 443 O O . GLN A 1 57 ? 18.859 -48.438 -32.906 1 27.39 57 GLN A O 1
ATOM 448 N N . ILE A 1 58 ? 20.578 -49.906 -32.688 1 28.19 58 ILE A N 1
ATOM 449 C CA . ILE A 1 58 ? 21.5 -49.062 -31.906 1 28.19 58 ILE A CA 1
ATOM 450 C C . ILE A 1 58 ? 22.078 -47.969 -32.812 1 28.19 58 ILE A C 1
ATOM 452 O O . ILE A 1 58 ? 22.281 -46.844 -32.344 1 28.19 58 ILE A O 1
ATOM 456 N N . GLY A 1 59 ? 22.609 -48.281 -33.969 1 25.8 59 GLY A N 1
ATOM 457 C CA . GLY A 1 59 ? 23.312 -47.344 -34.844 1 25.8 59 GLY A CA 1
ATOM 458 C C . GLY A 1 59 ? 22.469 -46.188 -35.25 1 25.8 59 GLY A C 1
ATOM 459 O O . GLY A 1 59 ? 22.969 -45.062 -35.406 1 25.8 59 GLY A O 1
ATOM 460 N N . SER A 1 60 ? 21.391 -46.375 -35.938 1 26.03 60 SER A N 1
ATOM 461 C CA . SER A 1 60 ? 20.719 -45.312 -36.625 1 26.03 60 SER A CA 1
ATOM 462 C C . SER A 1 60 ? 19.906 -44.438 -35.688 1 26.03 60 SER A C 1
ATOM 464 O O . SER A 1 60 ? 18.766 -44.781 -35.312 1 26.03 60 SER A O 1
ATOM 466 N N . SER A 1 61 ? 20.391 -44 -34.531 1 27.59 61 SER A N 1
ATOM 467 C CA . SER A 1 61 ? 19.953 -43.062 -33.5 1 27.59 61 SER A CA 1
ATOM 468 C C . SER A 1 61 ? 19.469 -41.75 -34.156 1 27.59 61 SER A C 1
ATOM 470 O O . SER A 1 61 ? 18.672 -41 -33.562 1 27.59 61 SER A O 1
ATOM 472 N N . LEU A 1 62 ? 20.203 -41.188 -35.156 1 28.39 62 LEU A N 1
ATOM 473 C CA . LEU A 1 62 ? 19.984 -40.125 -36.125 1 28.39 62 LEU A CA 1
ATOM 474 C C . LEU A 1 62 ? 18.719 -40.344 -36.938 1 28.39 62 LEU A C 1
ATOM 476 O O . LEU A 1 62 ? 18.172 -39.438 -37.562 1 28.39 62 LEU A O 1
ATOM 480 N N . SER A 1 63 ? 18.297 -41.625 -37.25 1 28.36 63 SER A N 1
ATOM 481 C CA . SER A 1 63 ? 17.25 -42.062 -38.188 1 28.36 63 SER A CA 1
ATOM 482 C C . SER A 1 63 ? 15.867 -41.875 -37.562 1 28.36 63 SER A C 1
ATOM 484 O O . SER A 1 63 ? 14.859 -42.25 -38.156 1 28.36 63 SER A O 1
ATOM 486 N N . MET A 1 64 ? 15.727 -41.625 -36.281 1 29.92 64 MET A N 1
ATOM 487 C CA . MET A 1 64 ? 14.375 -41.281 -35.812 1 29.92 64 MET A CA 1
ATOM 488 C C . MET A 1 64 ? 13.883 -40 -36.438 1 29.92 64 MET A C 1
ATOM 490 O O . MET A 1 64 ? 12.672 -39.781 -36.531 1 29.92 64 MET A O 1
ATOM 494 N N . ARG A 1 65 ? 14.805 -39.062 -36.844 1 28.58 65 ARG A N 1
ATOM 495 C CA . ARG A 1 65 ? 14.531 -37.906 -37.688 1 28.58 65 ARG A CA 1
ATOM 496 C C . ARG A 1 65 ? 13.961 -38.312 -39.031 1 28.58 65 ARG A C 1
ATOM 498 O O . ARG A 1 65 ? 12.992 -37.75 -39.5 1 28.58 65 ARG A O 1
ATOM 505 N N . GLY A 1 66 ? 14.648 -39.25 -39.719 1 30.06 66 GLY A N 1
ATOM 506 C CA . GLY A 1 66 ? 14.203 -39.688 -41.031 1 30.06 66 GLY A CA 1
ATOM 507 C C . GLY A 1 66 ? 12.891 -40.469 -40.969 1 30.06 66 GLY A C 1
ATOM 508 O O . GLY A 1 66 ? 12.047 -40.312 -41.875 1 30.06 66 GLY A O 1
ATOM 509 N N . ARG A 1 67 ? 12.625 -41.219 -39.875 1 32.66 67 ARG A N 1
ATOM 510 C CA . ARG A 1 67 ? 11.469 -42.094 -39.906 1 32.66 67 ARG A CA 1
ATOM 511 C C . ARG A 1 67 ? 10.219 -41.375 -39.406 1 32.66 67 ARG A C 1
ATOM 513 O O . ARG A 1 67 ? 9.109 -41.656 -39.875 1 32.66 67 ARG A O 1
ATOM 520 N N . ILE A 1 68 ? 10.305 -40.438 -38.5 1 31.41 68 ILE A N 1
ATOM 521 C CA . ILE A 1 68 ? 9.188 -39.5 -38.281 1 31.41 68 ILE A CA 1
ATOM 522 C C . ILE A 1 68 ? 8.875 -38.781 -39.594 1 31.41 68 ILE A C 1
ATOM 524 O O . ILE A 1 68 ? 7.711 -38.594 -39.938 1 31.41 68 ILE A O 1
ATOM 528 N N . GLU A 1 69 ? 9.844 -38.438 -40.375 1 29.2 69 GLU A N 1
ATOM 529 C CA . GLU A 1 69 ? 9.641 -37.906 -41.719 1 29.2 69 GLU A CA 1
ATOM 530 C C . GLU A 1 69 ? 8.992 -38.938 -42.625 1 29.2 69 GLU A C 1
ATOM 532 O O . GLU A 1 69 ? 8.094 -38.625 -43.406 1 29.2 69 GLU A O 1
ATOM 537 N N . GLU A 1 70 ? 9.453 -40.188 -42.719 1 32.88 70 GLU A N 1
ATOM 538 C CA . GLU A 1 70 ? 8.844 -41.188 -43.594 1 32.88 70 GLU A CA 1
ATOM 539 C C . GLU A 1 70 ? 7.477 -41.594 -43.062 1 32.88 70 GLU A C 1
ATOM 541 O O . GLU A 1 70 ? 6.559 -41.875 -43.844 1 32.88 70 GLU A O 1
ATOM 546 N N . LEU A 1 71 ? 7.285 -41.844 -41.781 1 32.44 71 LEU A N 1
ATOM 547 C CA . LEU A 1 71 ? 5.965 -42.125 -41.219 1 32.44 71 LEU A CA 1
ATOM 548 C C . LEU A 1 71 ? 5.012 -40.969 -41.469 1 32.44 71 LEU A C 1
ATOM 550 O O . LEU A 1 71 ? 3.834 -41.156 -41.75 1 32.44 71 LEU A O 1
ATOM 554 N N . ILE A 1 72 ? 5.418 -39.781 -41.219 1 31.52 72 ILE A N 1
ATOM 555 C CA . ILE A 1 72 ? 4.594 -38.625 -41.531 1 31.52 72 ILE A CA 1
ATOM 556 C C . ILE A 1 72 ? 4.586 -38.375 -43.031 1 31.52 72 ILE A C 1
ATOM 558 O O . ILE A 1 72 ? 3.58 -37.938 -43.594 1 31.52 72 ILE A O 1
ATOM 562 N N . TRP A 1 73 ? 5.59 -38.594 -43.75 1 30.3 73 TRP A N 1
ATOM 563 C CA . TRP A 1 73 ? 5.66 -38.156 -45.156 1 30.3 73 TRP A CA 1
ATOM 564 C C . TRP A 1 73 ? 4.836 -39.094 -46.031 1 30.3 73 TRP A C 1
ATOM 566 O O . TRP A 1 73 ? 4.195 -38.625 -47 1 30.3 73 TRP A O 1
ATOM 576 N N . ASP A 1 74 ? 5.168 -40.406 -46.156 1 30.81 74 ASP A N 1
ATOM 577 C CA . ASP A 1 74 ? 4.527 -41.031 -47.312 1 30.81 74 ASP A CA 1
ATOM 578 C C . ASP A 1 74 ? 3.008 -40.969 -47.188 1 30.81 74 ASP A C 1
ATOM 580 O O . ASP A 1 74 ? 2.309 -40.594 -48.125 1 30.81 74 ASP A O 1
ATOM 584 N N . LYS A 1 75 ? 2.23 -41.969 -46.5 1 34.31 75 LYS A N 1
ATOM 585 C CA . LYS A 1 75 ? 0.786 -42.125 -46.656 1 34.31 75 LYS A CA 1
ATOM 586 C C . LYS A 1 75 ? 0.039 -41.094 -45.812 1 34.31 75 LYS A C 1
ATOM 588 O O . LYS A 1 75 ? -0.384 -41.375 -44.688 1 34.31 75 LYS A O 1
ATOM 593 N N . SER A 1 76 ? 0.188 -39.938 -45.719 1 35.12 76 SER A N 1
ATOM 594 C CA . SER A 1 76 ? 0.01 -38.656 -45.062 1 35.12 76 SER A CA 1
ATOM 595 C C . SER A 1 76 ? -1.454 -38.219 -45.062 1 35.12 76 SER A C 1
ATOM 597 O O . SER A 1 76 ? -1.954 -37.688 -44.062 1 35.12 76 SER A O 1
ATOM 599 N N . ARG A 1 77 ? -2.117 -38.281 -46.188 1 35.06 77 ARG A N 1
ATOM 600 C CA . ARG A 1 77 ? -3.498 -37.844 -46.406 1 35.06 77 ARG A CA 1
ATOM 601 C C . ARG A 1 77 ? -4.469 -38.75 -45.625 1 35.06 77 ARG A C 1
ATOM 603 O O . ARG A 1 77 ? -5.477 -38.281 -45.125 1 35.06 77 ARG A O 1
ATOM 610 N N . ASN A 1 78 ? -4.273 -40.062 -45.781 1 33.19 78 ASN A N 1
ATOM 611 C CA . ASN A 1 78 ? -5.266 -40.969 -45.219 1 33.19 78 ASN A CA 1
ATOM 612 C C . ASN A 1 78 ? -5.18 -41.031 -43.688 1 33.19 78 ASN A C 1
ATOM 614 O O . ASN A 1 78 ? -6.195 -41.188 -43 1 33.19 78 ASN A O 1
ATOM 618 N N . ARG A 1 79 ? -3.99 -40.812 -43.188 1 37.41 79 ARG A N 1
ATOM 619 C CA . ARG A 1 79 ? -3.82 -40.906 -41.75 1 37.41 79 ARG A CA 1
ATOM 620 C C . ARG A 1 79 ? -4.367 -39.656 -41.062 1 37.41 79 ARG A C 1
ATOM 622 O O . ARG A 1 79 ? -4.879 -39.719 -39.938 1 37.41 79 ARG A O 1
ATOM 629 N N . TYR A 1 80 ? -4.336 -38.531 -41.812 1 34.75 80 TYR A N 1
ATOM 630 C CA . TYR A 1 80 ? -5.031 -37.344 -41.406 1 34.75 80 TYR A CA 1
ATOM 631 C C . TYR A 1 80 ? -6.516 -37.594 -41.188 1 34.75 80 TYR A C 1
ATOM 633 O O . TYR A 1 80 ? -7.102 -37.188 -40.188 1 34.75 80 TYR A O 1
ATOM 641 N N . ARG A 1 81 ? -7.004 -38.344 -42.125 1 37.53 81 ARG A N 1
ATOM 642 C CA . ARG A 1 81 ? -8.414 -38.688 -42.062 1 37.53 81 ARG A CA 1
ATOM 643 C C . ARG A 1 81 ? -8.695 -39.625 -40.875 1 37.53 81 ARG A C 1
ATOM 645 O O . ARG A 1 81 ? -9.727 -39.531 -40.219 1 37.53 81 ARG A O 1
ATOM 652 N N . GLU A 1 82 ? -7.66 -40.344 -40.625 1 38.28 82 GLU A N 1
ATOM 653 C CA . GLU A 1 82 ? -7.852 -41.312 -39.531 1 38.28 82 GLU A CA 1
ATOM 654 C C . GLU A 1 82 ? -7.727 -40.656 -38.156 1 38.28 82 GLU A C 1
ATOM 656 O O . GLU A 1 82 ? -8.516 -40.938 -37.281 1 38.28 82 GLU A O 1
ATOM 661 N N . ILE A 1 83 ? -6.762 -39.781 -38.031 1 40.66 83 ILE A N 1
ATOM 662 C CA . ILE A 1 83 ? -6.672 -39 -36.812 1 40.66 83 ILE A CA 1
ATOM 663 C C . ILE A 1 83 ? -7.926 -38.156 -36.625 1 40.66 83 ILE A C 1
ATOM 665 O O . ILE A 1 83 ? -8.5 -38.125 -35.531 1 40.66 83 ILE A O 1
ATOM 669 N N . LEU A 1 84 ? -8.32 -37.562 -37.719 1 38.94 84 LEU A N 1
ATOM 670 C CA . LEU A 1 84 ? -9.57 -36.812 -37.688 1 38.94 84 LEU A CA 1
ATOM 671 C C . LEU A 1 84 ? -10.758 -37.719 -37.375 1 38.94 84 LEU A C 1
ATOM 673 O O . LEU A 1 84 ? -11.672 -37.312 -36.656 1 38.94 84 LEU A O 1
ATOM 677 N N . ASP A 1 85 ? -10.641 -38.875 -37.875 1 42.25 85 ASP A N 1
ATOM 678 C CA . ASP A 1 85 ? -11.719 -39.844 -37.656 1 42.25 85 ASP A CA 1
ATOM 679 C C . ASP A 1 85 ? -11.719 -40.312 -36.188 1 42.25 85 ASP A C 1
ATOM 681 O O . ASP A 1 85 ? -12.781 -40.469 -35.594 1 42.25 85 ASP A O 1
ATOM 685 N N . VAL A 1 86 ? -10.578 -40.406 -35.625 1 41.22 86 VAL A N 1
ATOM 686 C CA . VAL A 1 86 ? -10.461 -40.781 -34.219 1 41.22 86 VAL A CA 1
ATOM 687 C C . VAL A 1 86 ? -10.938 -39.625 -33.344 1 41.22 86 VAL A C 1
ATOM 689 O O . VAL A 1 86 ? -11.68 -39.875 -32.375 1 41.22 86 VAL A O 1
ATOM 692 N N . LEU A 1 87 ? -10.414 -38.562 -33.688 1 39.06 87 LEU A N 1
ATOM 693 C CA . LEU A 1 87 ? -10.867 -37.375 -32.938 1 39.06 87 LEU A CA 1
ATOM 694 C C . LEU A 1 87 ? -12.367 -37.188 -33.125 1 39.06 87 LEU A C 1
ATOM 696 O O . LEU A 1 87 ? -13.062 -36.844 -32.156 1 39.06 87 LEU A O 1
ATOM 700 N N . ARG A 1 88 ? -12.867 -37.438 -34.281 1 39.25 88 ARG A N 1
ATOM 701 C CA . ARG A 1 88 ? -14.297 -37.406 -34.594 1 39.25 88 ARG A CA 1
ATOM 702 C C . ARG A 1 88 ? -15.047 -38.469 -33.781 1 39.25 88 ARG A C 1
ATOM 704 O O . ARG A 1 88 ? -16.094 -38.188 -33.219 1 39.25 88 ARG A O 1
ATOM 711 N N . ARG A 1 89 ? -14.539 -39.562 -33.719 1 42.53 89 ARG A N 1
ATOM 712 C CA . ARG A 1 89 ? -15.211 -40.656 -33 1 42.53 89 ARG A CA 1
ATOM 713 C C . ARG A 1 89 ? -15.18 -40.406 -31.5 1 42.53 89 ARG A C 1
ATOM 715 O O . ARG A 1 89 ? -16.141 -40.719 -30.797 1 42.53 89 ARG A O 1
ATOM 722 N N . ALA A 1 90 ? -14.133 -39.969 -31.094 1 38.31 90 ALA A N 1
ATOM 723 C CA . ALA A 1 90 ? -14.031 -39.625 -29.672 1 38.31 90 ALA A CA 1
ATOM 724 C C . ALA A 1 90 ? -15.023 -38.531 -29.312 1 38.31 90 ALA A C 1
ATOM 726 O O . ALA A 1 90 ? -15.586 -38.531 -28.219 1 38.31 90 ALA A O 1
ATOM 727 N N . SER A 1 91 ? -15.219 -37.562 -30.188 1 35 91 SER A N 1
ATOM 728 C CA . SER A 1 91 ? -16.203 -36.5 -29.969 1 35 91 SER A CA 1
ATOM 729 C C . SER A 1 91 ? -17.625 -37.062 -30.016 1 35 91 SER A C 1
ATOM 731 O O . SER A 1 91 ? -18.562 -36.438 -29.531 1 35 91 SER A O 1
ATOM 733 N N . GLU A 1 92 ? -17.844 -38.062 -30.844 1 36.53 92 GLU A N 1
ATOM 734 C CA . GLU A 1 92 ? -19.172 -38.656 -30.953 1 36.53 92 GLU A CA 1
ATOM 735 C C . GLU A 1 92 ? -19.531 -39.469 -29.719 1 36.53 92 GLU A C 1
ATOM 737 O O . GLU A 1 92 ? -20.656 -39.969 -29.594 1 36.53 92 GLU A O 1
ATOM 742 N N . LYS A 1 93 ? -18.625 -39.781 -29.016 1 34.34 93 LYS A N 1
ATOM 743 C CA . LYS A 1 93 ? -19.062 -40.5 -27.844 1 34.34 93 LYS A CA 1
ATOM 744 C C . LYS A 1 93 ? -19.875 -39.625 -26.891 1 34.34 93 LYS A C 1
ATOM 746 O O . LYS A 1 93 ? -19.609 -38.406 -26.812 1 34.34 93 LYS A O 1
ATOM 751 N N . PRO A 1 94 ? -21.094 -40 -26.438 1 32.53 94 PRO A N 1
ATOM 752 C CA . PRO A 1 94 ? -22.172 -39.25 -25.828 1 32.53 94 PRO A CA 1
ATOM 753 C C . PRO A 1 94 ? -21.703 -38.375 -24.672 1 32.53 94 PRO A C 1
ATOM 755 O O . PRO A 1 94 ? -22.344 -37.375 -24.359 1 32.53 94 PRO A O 1
ATOM 758 N N . HIS A 1 95 ? -20.922 -39 -23.781 1 33.16 95 HIS A N 1
ATOM 759 C CA . HIS A 1 95 ? -20.828 -38.219 -22.547 1 33.16 95 HIS A CA 1
ATOM 760 C C . HIS A 1 95 ? -20.094 -36.906 -22.781 1 33.16 95 HIS A C 1
ATOM 762 O O . HIS A 1 95 ? -20.031 -36.062 -21.875 1 33.16 95 HIS A O 1
ATOM 768 N N . PHE A 1 96 ? -19.047 -36.906 -23.5 1 32.44 96 PHE A N 1
ATOM 769 C CA . PHE A 1 96 ? -18.422 -35.625 -23.781 1 32.44 96 PHE A CA 1
ATOM 770 C C . PHE A 1 96 ? -19.281 -34.812 -24.75 1 32.44 96 PHE A C 1
ATOM 772 O O . PHE A 1 96 ? -19.516 -35.25 -25.875 1 32.44 96 PHE A O 1
ATOM 779 N N . VAL A 1 97 ? -20.391 -34.281 -24.297 1 32.09 97 VAL A N 1
ATOM 780 C CA . VAL A 1 97 ? -21 -33.375 -25.266 1 32.09 97 VAL A CA 1
ATOM 781 C C . VAL A 1 97 ? -19.922 -32.719 -26.109 1 32.09 97 VAL A C 1
ATOM 783 O O . VAL A 1 97 ? -19.125 -31.922 -25.578 1 32.09 97 VAL A O 1
ATOM 786 N N . THR A 1 98 ? -19.234 -33.469 -26.875 1 34.16 98 THR A N 1
ATOM 787 C CA . THR A 1 98 ? -18.266 -32.969 -27.844 1 34.16 98 THR A CA 1
ATOM 788 C C . THR A 1 98 ? -18.766 -31.672 -28.469 1 34.16 98 THR A C 1
ATOM 790 O O . THR A 1 98 ? -19.969 -31.516 -28.734 1 34.16 98 THR A O 1
ATOM 793 N N . PRO A 1 99 ? -18.094 -30.562 -28.203 1 32.75 99 PRO A N 1
ATOM 794 C CA . PRO A 1 99 ? -18.516 -29.5 -29.094 1 32.75 99 PRO A CA 1
ATOM 795 C C . PRO A 1 99 ? -19 -30.016 -30.453 1 32.75 99 PRO A C 1
ATOM 797 O O . PRO A 1 99 ? -18.656 -31.125 -30.844 1 32.75 99 PRO A O 1
ATOM 800 N N . PRO A 1 100 ? -20.062 -29.531 -31.016 1 31.89 100 PRO A N 1
ATOM 801 C CA . PRO A 1 100 ? -20.422 -29.938 -32.375 1 31.89 100 PRO A CA 1
ATOM 802 C C . PRO A 1 100 ? -19.234 -30.391 -33.219 1 31.89 100 PRO A C 1
ATOM 804 O O . PRO A 1 100 ? -18.078 -30.094 -32.844 1 31.89 100 PRO A O 1
ATOM 807 N N . GLU A 1 101 ? -19.328 -31.078 -34.344 1 33.56 101 GLU A N 1
ATOM 808 C CA . GLU A 1 101 ? -18.406 -31.484 -35.406 1 33.56 101 GLU A CA 1
ATOM 809 C C . GLU A 1 101 ? -17.234 -30.516 -35.531 1 33.56 101 GLU A C 1
ATOM 811 O O . GLU A 1 101 ? -17.406 -29.359 -35.938 1 33.56 101 GLU A O 1
ATOM 816 N N . PRO A 1 102 ? -16.406 -30.422 -34.562 1 37.31 102 PRO A N 1
ATOM 817 C CA . PRO A 1 102 ? -15.352 -29.453 -34.906 1 37.31 102 PRO A CA 1
ATOM 818 C C . PRO A 1 102 ? -14.93 -29.516 -36.375 1 37.31 102 PRO A C 1
ATOM 820 O O . PRO A 1 102 ? -14.492 -30.562 -36.844 1 37.31 102 PRO A O 1
ATOM 823 N N . SER A 1 103 ? -15.695 -29.25 -37.281 1 39.31 103 SER A N 1
ATOM 824 C CA . SER A 1 103 ? -15.234 -28.984 -38.656 1 39.31 103 SER A CA 1
ATOM 825 C C . SER A 1 103 ? -13.82 -28.422 -38.656 1 39.31 103 SER A C 1
ATOM 827 O O . SER A 1 103 ? -13.617 -27.234 -38.344 1 39.31 103 SER A O 1
ATOM 829 N N . LEU A 1 104 ? -12.875 -29.25 -38.156 1 44.09 104 LEU A N 1
ATOM 830 C CA . LEU A 1 104 ? -11.516 -28.781 -38.406 1 44.09 104 LEU A CA 1
ATOM 831 C C . LEU A 1 104 ? -11.398 -28.203 -39.812 1 44.09 104 LEU A C 1
ATOM 833 O O . LEU A 1 104 ? -11.594 -28.938 -40.812 1 44.09 104 LEU A O 1
ATOM 837 N N . SER A 1 105 ? -11.5 -27.047 -39.875 1 51.84 105 SER A N 1
ATOM 838 C CA . SER A 1 105 ? -11.242 -26.453 -41.156 1 51.84 105 SER A CA 1
ATOM 839 C C . SER A 1 105 ? -9.938 -26.969 -41.781 1 51.84 105 SER A C 1
ATOM 841 O O . SER A 1 105 ? -9.062 -27.438 -41.031 1 51.84 105 SER A O 1
ATOM 843 N N . HIS A 1 106 ? -9.891 -27.266 -42.938 1 50.06 106 HIS A N 1
ATOM 844 C CA . HIS A 1 106 ? -8.688 -27.656 -43.656 1 50.06 106 HIS A CA 1
ATOM 845 C C . HIS A 1 106 ? -7.48 -26.828 -43.219 1 50.06 106 HIS A C 1
ATOM 847 O O . HIS A 1 106 ? -6.375 -27.359 -43.094 1 50.06 106 HIS A O 1
ATOM 853 N N . THR A 1 107 ? -7.73 -25.688 -42.844 1 60.59 107 THR A N 1
ATOM 854 C CA . THR A 1 107 ? -6.648 -24.797 -42.438 1 60.59 107 THR A CA 1
ATOM 855 C C . THR A 1 107 ? -6.117 -25.203 -41.062 1 60.59 107 THR A C 1
ATOM 857 O O . THR A 1 107 ? -4.906 -25.188 -40.812 1 60.59 107 THR A O 1
ATOM 860 N N . CYS A 1 108 ? -6.996 -25.641 -40.219 1 61.28 108 CYS A N 1
ATOM 861 C CA . CYS A 1 108 ? -6.586 -26.016 -38.875 1 61.28 108 CYS A CA 1
ATOM 862 C C . CYS A 1 108 ? -5.766 -27.297 -38.875 1 61.28 108 CYS A C 1
ATOM 864 O O . CYS A 1 108 ? -4.738 -27.391 -38.188 1 61.28 108 CYS A O 1
ATOM 866 N N . ALA A 1 109 ? -6.223 -28.094 -39.719 1 52.81 109 ALA A N 1
ATOM 867 C CA . ALA A 1 109 ? -5.508 -29.359 -39.812 1 52.81 109 ALA A CA 1
ATOM 868 C C . ALA A 1 109 ? -4.109 -29.156 -40.375 1 52.81 109 ALA A C 1
ATOM 870 O O . ALA A 1 109 ? -3.143 -29.75 -39.906 1 52.81 109 ALA A O 1
ATOM 871 N N . HIS A 1 110 ? -4.082 -28.328 -41.344 1 58.81 110 HIS A N 1
ATOM 872 C CA . HIS A 1 110 ? -2.789 -28.031 -41.938 1 58.81 110 HIS A CA 1
ATOM 873 C C . HIS A 1 110 ? -1.854 -27.359 -40.938 1 58.81 110 HIS A C 1
ATOM 875 O O . HIS A 1 110 ? -0.664 -27.672 -40.906 1 58.81 110 HIS A O 1
ATOM 881 N N . GLU A 1 111 ? -2.303 -26.516 -40.156 1 68.06 111 GLU A N 1
ATOM 882 C CA . GLU A 1 111 ? -1.485 -25.797 -39.188 1 68.06 111 GLU A CA 1
ATOM 883 C C . GLU A 1 111 ? -0.993 -26.719 -38.062 1 68.06 111 GLU A C 1
ATOM 885 O O . GLU A 1 111 ? 0.144 -26.609 -37.625 1 68.06 111 GLU A O 1
ATOM 890 N N . LEU A 1 112 ? -1.873 -27.562 -37.719 1 66.75 112 LEU A N 1
ATOM 891 C CA . LEU A 1 112 ? -1.479 -28.531 -36.688 1 66.75 112 LEU A CA 1
ATOM 892 C C . LEU A 1 112 ? -0.381 -29.453 -37.188 1 66.75 112 LEU A C 1
ATOM 894 O O . LEU A 1 112 ? 0.546 -29.781 -36.469 1 66.75 112 LEU A O 1
ATOM 898 N N . TYR A 1 113 ? -0.534 -29.641 -38.438 1 57.25 113 TYR A N 1
ATOM 899 C CA . TYR A 1 113 ? 0.481 -30.484 -39.062 1 57.25 113 TYR A CA 1
ATOM 900 C C . TYR A 1 113 ? 1.824 -29.766 -39.125 1 57.25 113 TYR A C 1
ATOM 902 O O . TYR A 1 113 ? 2.859 -30.344 -38.781 1 57.25 113 TYR A O 1
ATOM 910 N N . GLU A 1 114 ? 1.777 -28.688 -39.469 1 65.81 114 GLU A N 1
ATOM 911 C CA . GLU A 1 114 ? 3.002 -27.891 -39.562 1 65.81 114 GLU A CA 1
ATOM 912 C C . GLU A 1 114 ? 3.637 -27.703 -38.188 1 65.81 114 GLU A C 1
ATOM 914 O O . GLU A 1 114 ? 4.863 -27.672 -38.062 1 65.81 114 GLU A O 1
ATOM 919 N N . TRP A 1 115 ? 2.852 -27.578 -37.219 1 73.5 115 TRP A N 1
ATOM 920 C CA . TRP A 1 115 ? 3.365 -27.422 -35.844 1 73.5 115 TRP A CA 1
ATOM 921 C C . TRP A 1 115 ? 4.055 -28.688 -35.375 1 73.5 115 TRP A C 1
ATOM 923 O O . TRP A 1 115 ? 5.141 -28.641 -34.812 1 73.5 115 TRP A O 1
ATOM 933 N N . MET A 1 116 ? 3.443 -29.781 -35.625 1 63.31 116 MET A N 1
ATOM 934 C CA . MET A 1 116 ? 4.02 -31.062 -35.219 1 63.31 116 MET A CA 1
ATOM 935 C C . MET A 1 116 ? 5.332 -31.328 -35.938 1 63.31 116 MET A C 1
ATOM 937 O O . MET A 1 116 ? 6.285 -31.828 -35.344 1 63.31 116 MET A O 1
ATOM 941 N N . ARG A 1 117 ? 5.316 -30.859 -37.156 1 58.94 117 ARG A N 1
ATOM 942 C CA . ARG A 1 117 ? 6.539 -30.984 -37.969 1 58.94 117 ARG A CA 1
ATOM 943 C C . ARG A 1 117 ? 7.641 -30.094 -37.406 1 58.94 117 ARG A C 1
ATOM 945 O O . ARG A 1 117 ? 8.789 -30.531 -37.281 1 58.94 117 ARG A O 1
ATOM 952 N N . ALA A 1 118 ? 7.27 -28.984 -37.125 1 68.75 118 ALA A N 1
ATOM 953 C CA . ALA A 1 118 ? 8.227 -28.031 -36.562 1 68.75 118 ALA A CA 1
ATOM 954 C C . ALA A 1 118 ? 8.711 -28.484 -35.188 1 68.75 118 ALA A C 1
ATOM 956 O O . ALA A 1 118 ? 9.867 -28.25 -34.812 1 68.75 118 ALA A O 1
ATOM 957 N N . LEU A 1 119 ? 7.867 -29.109 -34.406 1 67.88 119 LEU A N 1
ATOM 958 C CA . LEU A 1 119 ? 8.242 -29.625 -33.094 1 67.88 119 LEU A CA 1
ATOM 959 C C . LEU A 1 119 ? 9.266 -30.75 -33.219 1 67.88 119 LEU A C 1
ATOM 961 O O . LEU A 1 119 ? 10.211 -30.828 -32.438 1 67.88 119 LEU A O 1
ATOM 965 N N . GLY A 1 120 ? 9.031 -31.469 -34.188 1 55.16 120 GLY A N 1
ATOM 966 C CA . GLY A 1 120 ? 9.977 -32.531 -34.469 1 55.16 120 GLY A CA 1
ATOM 967 C C . GLY A 1 120 ? 11.352 -32.031 -34.875 1 55.16 120 GLY A C 1
ATOM 968 O O . GLY A 1 120 ? 12.359 -32.656 -34.562 1 55.16 120 GLY A O 1
ATOM 969 N N . ARG A 1 121 ? 11.344 -30.906 -35.469 1 56.75 121 ARG A N 1
ATOM 970 C CA . ARG A 1 121 ? 12.602 -30.281 -35.875 1 56.75 121 ARG A CA 1
ATOM 971 C C . ARG A 1 121 ? 13.148 -29.359 -34.812 1 56.75 121 ARG A C 1
ATOM 973 O O . ARG A 1 121 ? 14.102 -28.625 -35.031 1 56.75 121 ARG A O 1
ATOM 980 N N . GLU A 1 122 ? 12.5 -29.328 -33.719 1 65.44 122 GLU A N 1
ATOM 981 C CA . GLU A 1 122 ? 12.898 -28.531 -32.562 1 65.44 122 GLU A CA 1
ATOM 982 C C . GLU A 1 122 ? 13.031 -27.062 -32.938 1 65.44 122 GLU A C 1
ATOM 984 O O . GLU A 1 122 ? 14.008 -26.406 -32.562 1 65.44 122 GLU A O 1
ATOM 989 N N . LYS A 1 123 ? 12.078 -26.766 -33.75 1 71.06 123 LYS A N 1
ATOM 990 C CA . LYS A 1 123 ? 12.039 -25.328 -34.031 1 71.06 123 LYS A CA 1
ATOM 991 C C . LYS A 1 123 ? 11.594 -24.531 -32.781 1 71.06 123 LYS A C 1
ATOM 993 O O . LYS A 1 123 ? 10.719 -24.969 -32.031 1 71.06 123 LYS A O 1
ATOM 998 N N . ASN A 1 124 ? 12.148 -23.438 -32.594 1 74.62 124 ASN A N 1
ATOM 999 C CA . ASN A 1 124 ? 11.93 -22.625 -31.391 1 74.62 124 ASN A CA 1
ATOM 1000 C C . ASN A 1 124 ? 10.469 -22.234 -31.25 1 74.62 124 ASN A C 1
ATOM 1002 O O . ASN A 1 124 ? 9.906 -22.297 -30.156 1 74.62 124 ASN A O 1
ATOM 1006 N N . TRP A 1 125 ? 9.859 -21.781 -32.344 1 78.38 125 TRP A N 1
ATOM 1007 C CA . TRP A 1 125 ? 8.477 -21.312 -32.281 1 78.38 125 TRP A CA 1
ATOM 1008 C C . TRP A 1 125 ? 7.543 -22.453 -31.844 1 78.38 125 TRP A C 1
ATOM 1010 O O . TRP A 1 125 ? 6.586 -22.219 -31.109 1 78.38 125 TRP A O 1
ATOM 1020 N N . ALA A 1 126 ? 7.781 -23.656 -32.312 1 72.31 126 ALA A N 1
ATOM 1021 C CA . ALA A 1 126 ? 6.953 -24.812 -31.969 1 72.31 126 ALA A CA 1
ATOM 1022 C C . ALA A 1 126 ? 7.133 -25.219 -30.516 1 72.31 126 ALA A C 1
ATOM 1024 O O . ALA A 1 126 ? 6.168 -25.594 -29.844 1 72.31 126 ALA A O 1
ATOM 1025 N N . LEU A 1 127 ? 8.352 -25.109 -30.047 1 72.56 127 LEU A N 1
ATOM 1026 C CA . LEU A 1 127 ? 8.633 -25.422 -28.656 1 72.56 127 LEU A CA 1
ATOM 1027 C C . LEU A 1 127 ? 7.988 -24.391 -27.734 1 72.56 127 LEU A C 1
ATOM 1029 O O . LEU A 1 127 ? 7.465 -24.734 -26.672 1 72.56 127 LEU A O 1
ATOM 1033 N N . ARG A 1 128 ? 8.062 -23.219 -28.141 1 78.69 128 ARG A N 1
ATOM 1034 C CA . ARG A 1 128 ? 7.461 -22.156 -27.344 1 78.69 128 ARG A CA 1
ATOM 1035 C C . ARG A 1 128 ? 5.945 -22.312 -27.281 1 78.69 128 ARG A C 1
ATOM 1037 O O . ARG A 1 128 ? 5.332 -22.016 -26.25 1 78.69 128 ARG A O 1
ATOM 1044 N N . MET A 1 129 ? 5.402 -22.703 -28.344 1 78.5 129 MET A N 1
ATOM 1045 C CA . MET A 1 129 ? 3.957 -22.922 -28.359 1 78.5 129 MET A CA 1
ATOM 1046 C C . MET A 1 129 ? 3.561 -24.031 -27.391 1 78.5 129 MET A C 1
ATOM 1048 O O . MET A 1 129 ? 2.59 -23.891 -26.656 1 78.5 129 MET A O 1
ATOM 1052 N N . LEU A 1 130 ? 4.344 -25.016 -27.359 1 71.75 130 LEU A N 1
ATOM 1053 C CA . LEU A 1 130 ? 4.086 -26.109 -26.422 1 71.75 130 LEU A CA 1
ATOM 1054 C C . LEU A 1 130 ? 4.312 -25.656 -24.984 1 71.75 130 LEU A C 1
ATOM 1056 O O . LEU A 1 130 ? 3.531 -26 -24.094 1 71.75 130 LEU A O 1
ATOM 1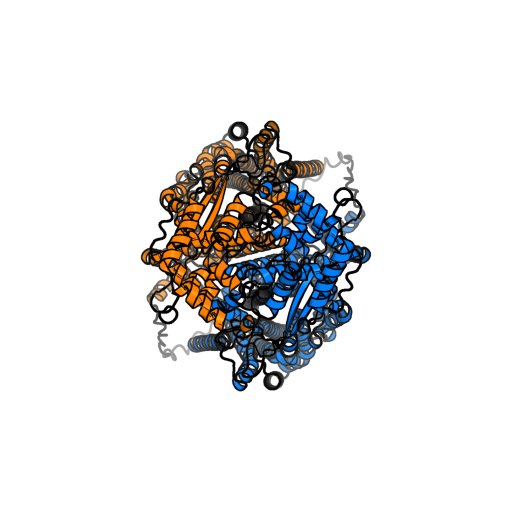060 N N . ASP A 1 131 ? 5.312 -24.953 -24.75 1 75 131 ASP A N 1
ATOM 1061 C CA . ASP A 1 131 ? 5.68 -24.484 -23.422 1 75 131 ASP A CA 1
ATOM 1062 C C . ASP A 1 131 ? 4.625 -23.531 -22.875 1 75 131 ASP A C 1
ATOM 1064 O O . ASP A 1 131 ? 4.484 -23.391 -21.656 1 75 131 ASP A O 1
ATOM 1068 N N . SER A 1 132 ? 3.844 -22.922 -23.719 1 82.62 132 SER A N 1
ATOM 1069 C CA . SER A 1 132 ? 2.881 -21.922 -23.281 1 82.62 132 SER A CA 1
ATOM 1070 C C . SER A 1 132 ? 1.554 -22.547 -22.891 1 82.62 132 SER A C 1
ATOM 1072 O O . SER A 1 132 ? 0.709 -21.906 -22.266 1 82.62 132 SER A O 1
ATOM 1074 N N . TRP A 1 133 ? 1.371 -23.812 -23.109 1 77.5 133 TRP A N 1
ATOM 1075 C CA . TRP A 1 133 ? 0.105 -24.484 -22.828 1 77.5 133 TRP A CA 1
ATOM 1076 C C . TRP A 1 133 ? -0.095 -24.656 -21.328 1 77.5 133 TRP A C 1
ATOM 1078 O O . TRP A 1 133 ? 0.867 -24.875 -20.594 1 77.5 133 TRP A O 1
ATOM 1088 N N . GLY A 1 134 ? -1.408 -24.484 -20.906 1 79.94 134 GLY A N 1
ATOM 1089 C CA . GLY A 1 134 ? -1.743 -24.734 -19.516 1 79.94 134 GLY A CA 1
ATOM 1090 C C . GLY A 1 134 ? -1.572 -26.188 -19.109 1 79.94 134 GLY A C 1
ATOM 1091 O O . GLY A 1 134 ? -1.959 -27.094 -19.844 1 79.94 134 GLY A O 1
ATOM 1092 N N . ARG A 1 135 ? -0.864 -26.344 -17.922 1 70.19 135 ARG A N 1
ATOM 1093 C CA . ARG A 1 135 ? -0.644 -27.672 -17.359 1 70.19 135 ARG A CA 1
ATOM 1094 C C . ARG A 1 135 ? -1.074 -27.719 -15.898 1 70.19 135 ARG A C 1
ATOM 1096 O O . ARG A 1 135 ? -0.949 -26.734 -15.172 1 70.19 135 ARG A O 1
ATOM 1103 N N . PRO A 1 136 ? -1.632 -28.906 -15.547 1 71.75 136 PRO A N 1
ATOM 1104 C CA . PRO A 1 136 ? -1.988 -29.016 -14.125 1 71.75 136 PRO A CA 1
ATOM 1105 C C . PRO A 1 136 ? -0.769 -28.969 -13.211 1 71.75 136 PRO A C 1
ATOM 1107 O O . PRO A 1 136 ? 0.265 -29.562 -13.523 1 71.75 136 PRO A O 1
ATOM 1110 N N . GLY A 1 137 ? -0.911 -28.188 -12.242 1 73.19 137 GLY A N 1
ATOM 1111 C CA . GLY A 1 137 ? 0.145 -28.078 -11.242 1 73.19 137 GLY A CA 1
ATOM 1112 C C . GLY A 1 137 ? -0.12 -28.906 -10.008 1 73.19 137 GLY A C 1
ATOM 1113 O O . GLY A 1 137 ? -0.813 -29.922 -10.07 1 73.19 137 GLY A O 1
ATOM 1114 N N . SER A 1 138 ? 0.519 -28.547 -8.977 1 77.69 138 SER A N 1
ATOM 1115 C CA . SER A 1 138 ? 0.35 -29.234 -7.695 1 77.69 138 SER A CA 1
ATOM 1116 C C . SER A 1 138 ? -0.86 -28.703 -6.938 1 77.69 138 SER A C 1
ATOM 1118 O O . SER A 1 138 ? -1.438 -27.672 -7.324 1 77.69 138 SER A O 1
ATOM 1120 N N . ALA A 1 139 ? -1.366 -29.438 -5.977 1 82.62 139 ALA A N 1
ATOM 1121 C CA . ALA A 1 139 ? -2.379 -29 -5.02 1 82.62 139 ALA A CA 1
ATOM 1122 C C . ALA A 1 139 ? -3.756 -28.922 -5.676 1 82.62 139 ALA A C 1
ATOM 1124 O O . ALA A 1 139 ? -4.48 -27.953 -5.492 1 82.62 139 ALA A O 1
ATOM 1125 N N . ILE A 1 140 ? -4.027 -29.828 -6.438 1 77.19 140 ILE A N 1
ATOM 1126 C CA . ILE A 1 140 ? -5.336 -29.891 -7.082 1 77.19 140 ILE A CA 1
ATOM 1127 C C . ILE A 1 140 ? -6.426 -30.062 -6.027 1 77.19 140 ILE A C 1
ATOM 1129 O O . ILE A 1 140 ? -7.484 -29.453 -6.113 1 77.19 140 ILE A O 1
ATOM 1133 N N . MET A 1 141 ? -6.102 -30.797 -5.023 1 77.38 141 MET A N 1
ATOM 1134 C CA . MET A 1 141 ? -7.07 -31.078 -3.969 1 77.38 141 MET A CA 1
ATOM 1135 C C . MET A 1 141 ? -7.309 -29.844 -3.105 1 77.38 141 MET A C 1
ATOM 1137 O O . MET A 1 141 ? -8.266 -29.797 -2.332 1 77.38 141 MET A O 1
ATOM 1141 N N . GLN A 1 142 ? -6.461 -28.922 -3.338 1 82.06 142 GLN A N 1
ATOM 1142 C CA . GLN A 1 142 ? -6.633 -27.688 -2.596 1 82.06 142 GLN A CA 1
ATOM 1143 C C . GLN A 1 142 ? -7.34 -26.625 -3.441 1 82.06 142 GLN A C 1
ATOM 1145 O O . GLN A 1 142 ? -7.477 -25.469 -3.023 1 82.06 142 GLN A O 1
ATOM 1150 N N . GLY A 1 143 ? -7.758 -26.984 -4.594 1 78.31 143 GLY A N 1
ATOM 1151 C CA . GLY A 1 143 ? -8.547 -26.094 -5.426 1 78.31 143 GLY A CA 1
ATOM 1152 C C . GLY A 1 143 ? -7.77 -25.531 -6.594 1 78.31 143 GLY A C 1
ATOM 1153 O O . GLY A 1 143 ? -8.234 -24.594 -7.258 1 78.31 143 GLY A O 1
ATOM 1154 N N . ASN A 1 144 ? -6.555 -26.016 -6.832 1 84.06 144 ASN A N 1
ATOM 1155 C CA . ASN A 1 144 ? -5.773 -25.562 -7.977 1 84.06 144 ASN A CA 1
ATOM 1156 C C . ASN A 1 144 ? -6.27 -26.188 -9.273 1 84.06 144 ASN A C 1
ATOM 1158 O O . ASN A 1 144 ? -5.688 -27.172 -9.758 1 84.06 144 ASN A O 1
ATOM 1162 N N . ILE A 1 145 ? -7.359 -25.484 -9.805 1 78.5 145 ILE A N 1
ATOM 1163 C CA . ILE A 1 145 ? -7.992 -26.109 -10.961 1 78.5 145 ILE A CA 1
ATOM 1164 C C . ILE A 1 145 ? -7.926 -25.156 -12.156 1 78.5 145 ILE A C 1
ATOM 1166 O O . ILE A 1 145 ? -8.461 -25.453 -13.227 1 78.5 145 ILE A O 1
ATOM 1170 N N . GLN A 1 146 ? -7.312 -24.031 -11.961 1 82.75 146 GLN A N 1
ATOM 1171 C CA . GLN A 1 146 ? -7.168 -23.078 -13.047 1 82.75 146 GLN A CA 1
ATOM 1172 C C . GLN A 1 146 ? -5.746 -23.094 -13.609 1 82.75 146 GLN A C 1
ATOM 1174 O O . GLN A 1 146 ? -4.785 -22.859 -12.875 1 82.75 146 GLN A O 1
ATOM 1179 N N . TYR A 1 147 ? -5.668 -23.344 -14.906 1 82.38 147 TYR A N 1
ATOM 1180 C CA . TYR A 1 147 ? -4.371 -23.406 -15.57 1 82.38 147 TYR A CA 1
ATOM 1181 C C . TYR A 1 147 ? -4.324 -22.453 -16.75 1 82.38 147 TYR A C 1
ATOM 1183 O O . TYR A 1 147 ? -4.734 -22.797 -17.859 1 82.38 147 TYR A O 1
ATOM 119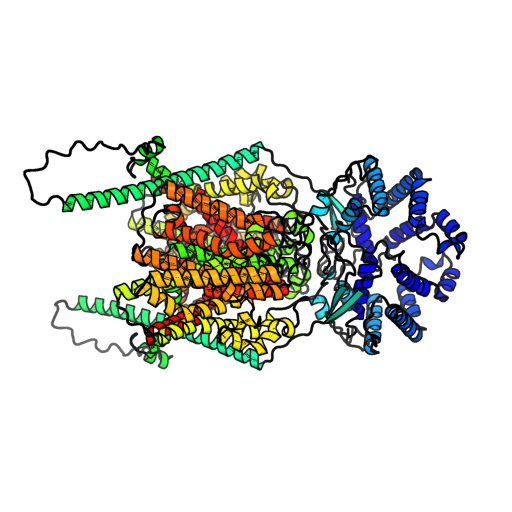1 N N . PHE A 1 148 ? -3.717 -21.312 -16.578 1 84.44 148 PHE A N 1
ATOM 1192 C CA . PHE A 1 148 ? -3.754 -20.25 -17.578 1 84.44 148 PHE A CA 1
ATOM 1193 C C . PHE A 1 148 ? -2.633 -20.406 -18.594 1 84.44 148 PHE A C 1
ATOM 1195 O O . PHE A 1 148 ? -2.664 -19.812 -19.672 1 84.44 148 PHE A O 1
ATOM 1202 N N . GLY A 1 149 ? -1.664 -21.281 -18.297 1 85 149 GLY A N 1
ATOM 1203 C CA . GLY A 1 149 ? -0.521 -21.328 -19.188 1 85 149 GLY A CA 1
ATOM 1204 C C . GLY A 1 149 ? 0.2 -19.984 -19.297 1 85 149 GLY A C 1
ATOM 1205 O O . GLY A 1 149 ? 0.209 -19.203 -18.359 1 85 149 GLY A O 1
ATOM 1206 N N . GLU A 1 150 ? 0.933 -19.844 -20.391 1 86.31 150 GLU A N 1
ATOM 1207 C CA . GLU A 1 150 ? 1.647 -18.594 -20.625 1 86.31 150 GLU A CA 1
ATOM 1208 C C . GLU A 1 150 ? 0.918 -17.703 -21.625 1 86.31 150 GLU A C 1
ATOM 1210 O O . GLU A 1 150 ? 1.086 -17.875 -22.844 1 86.31 150 GLU A O 1
ATOM 1215 N N . PHE A 1 151 ? 0.245 -16.656 -21.25 1 85.62 151 PHE A N 1
ATOM 1216 C CA . PHE A 1 151 ? -0.615 -15.805 -22.047 1 85.62 151 PHE A CA 1
ATOM 1217 C C . PHE A 1 151 ? 0.197 -15.055 -23.109 1 85.62 151 PHE A C 1
ATOM 1219 O O . PHE A 1 151 ? -0.113 -15.125 -24.297 1 85.62 151 PHE A O 1
ATOM 1226 N N . THR A 1 152 ? 1.289 -14.391 -22.719 1 82.25 152 THR A N 1
ATOM 1227 C CA . THR A 1 152 ? 2.076 -13.562 -23.625 1 82.25 152 THR A CA 1
ATOM 1228 C C . THR A 1 152 ? 2.861 -14.43 -24.594 1 82.25 152 THR A C 1
ATOM 1230 O O . THR A 1 152 ? 3.066 -14.039 -25.75 1 82.25 152 THR A O 1
ATOM 1233 N N . GLY A 1 153 ? 3.293 -15.547 -24.141 1 79.75 153 GLY A N 1
ATOM 1234 C CA . GLY A 1 153 ? 4.016 -16.453 -25 1 79.75 153 GLY A CA 1
ATOM 1235 C C . GLY A 1 153 ? 3.178 -16.969 -26.172 1 79.75 153 GLY A C 1
ATOM 1236 O O . GLY A 1 153 ? 3.68 -17.125 -27.281 1 79.75 153 GLY A O 1
ATOM 1237 N N . CYS A 1 154 ? 1.94 -17.109 -25.891 1 80.12 154 CYS A N 1
ATOM 1238 C CA . CYS A 1 154 ? 1.022 -17.578 -26.922 1 80.12 154 CYS A CA 1
ATOM 1239 C C . CYS A 1 154 ? 0.798 -16.484 -27.969 1 80.12 154 CYS A C 1
ATOM 1241 O O . CYS A 1 154 ? 0.764 -16.766 -29.172 1 80.12 154 CYS A O 1
ATOM 1243 N N . LEU A 1 155 ? 0.739 -15.258 -27.531 1 82.69 155 LEU A N 1
ATOM 1244 C CA . LEU A 1 155 ? 0.409 -14.156 -28.438 1 82.69 155 LEU A CA 1
ATOM 1245 C C . LEU A 1 155 ? 1.62 -13.758 -29.266 1 82.69 155 LEU A C 1
ATOM 1247 O O . LEU A 1 155 ? 1.47 -13.258 -30.391 1 82.69 155 LEU A O 1
ATOM 1251 N N . ARG A 1 156 ? 2.807 -14.016 -28.828 1 82.69 156 ARG A N 1
ATOM 1252 C CA . ARG A 1 156 ? 4.012 -13.516 -29.484 1 82.69 156 ARG A CA 1
ATOM 1253 C C . ARG A 1 156 ? 4.543 -14.531 -30.5 1 82.69 156 ARG A C 1
ATOM 1255 O O . ARG A 1 156 ? 5.504 -14.258 -31.219 1 82.69 156 ARG A O 1
ATOM 1262 N N . ILE A 1 157 ? 3.918 -15.602 -30.641 1 81.44 157 ILE A N 1
ATOM 1263 C CA . ILE A 1 157 ? 4.371 -16.609 -31.594 1 81.44 157 ILE A CA 1
ATOM 1264 C C . ILE A 1 157 ? 4.043 -16.156 -33 1 81.44 157 ILE A C 1
ATOM 1266 O O . ILE A 1 157 ? 2.875 -15.945 -33.344 1 81.44 157 ILE A O 1
ATOM 1270 N N . GLU A 1 158 ? 5.145 -15.633 -33.656 1 78.19 158 GLU A N 1
ATOM 1271 C CA . GLU A 1 158 ? 5.039 -15.266 -35.062 1 78.19 158 GLU A CA 1
ATOM 1272 C C . GLU A 1 158 ? 6.027 -16.062 -35.938 1 78.19 158 GLU A C 1
ATOM 1274 O O . GLU A 1 158 ? 7.203 -16.172 -35.594 1 78.19 158 GLU A O 1
ATOM 1279 N N . THR A 1 159 ? 5.457 -16.812 -36.812 1 76.44 159 THR A N 1
ATOM 1280 C CA . THR A 1 159 ? 6.32 -17.594 -37.656 1 76.44 159 THR A CA 1
ATOM 1281 C C . THR A 1 159 ? 6.656 -16.812 -38.938 1 76.44 159 THR A C 1
ATOM 1283 O O . THR A 1 159 ? 5.855 -16 -39.406 1 76.44 159 THR A O 1
ATOM 1286 N N . THR A 1 160 ? 7.969 -16.703 -39.156 1 68.38 160 THR A N 1
ATOM 1287 C CA . THR A 1 160 ? 8.406 -16.078 -40.406 1 68.38 160 THR A CA 1
ATOM 1288 C C . THR A 1 160 ? 8.336 -17.078 -41.562 1 68.38 160 THR A C 1
ATOM 1290 O O . THR A 1 160 ? 8.195 -18.281 -41.312 1 68.38 160 THR A O 1
ATOM 1293 N N . GLU A 1 161 ? 8.297 -16.531 -42.719 1 64.25 161 GLU A N 1
ATOM 1294 C CA . GLU A 1 161 ? 8.289 -17.328 -43.938 1 64.25 161 GLU A CA 1
ATOM 1295 C C . GLU A 1 161 ? 9.445 -18.312 -43.969 1 64.25 161 GLU A C 1
ATOM 1297 O O . GLU A 1 161 ? 9.32 -19.406 -44.5 1 64.25 161 GLU A O 1
ATOM 1302 N N . GLU A 1 162 ? 10.508 -17.938 -43.281 1 62.72 162 GLU A N 1
ATOM 1303 C CA . GLU A 1 162 ? 11.68 -18.797 -43.281 1 62.72 162 GLU A CA 1
ATOM 1304 C C . GLU A 1 162 ? 11.469 -20.016 -42.375 1 62.72 162 GLU A C 1
ATOM 1306 O O . GLU A 1 162 ? 12.031 -21.094 -42.656 1 62.72 162 GLU A O 1
ATOM 1311 N N . ASP A 1 163 ? 10.641 -19.781 -41.406 1 63.62 163 ASP A N 1
ATOM 1312 C CA . ASP A 1 163 ? 10.43 -20.859 -40.438 1 63.62 163 ASP A CA 1
ATOM 1313 C C . ASP A 1 163 ? 9.547 -21.953 -41.031 1 63.62 163 ASP A C 1
ATOM 1315 O O . ASP A 1 163 ? 9.719 -23.125 -40.719 1 63.62 163 ASP A O 1
ATOM 1319 N N . LEU A 1 164 ? 8.539 -21.281 -41.812 1 60.81 164 LEU A N 1
ATOM 1320 C CA . LEU A 1 164 ? 7.562 -22.203 -42.375 1 60.81 164 LEU A CA 1
ATOM 1321 C C . LEU A 1 164 ? 7.711 -22.297 -43.906 1 60.81 164 LEU A C 1
ATOM 1323 O O . LEU A 1 164 ? 8.133 -21.328 -44.531 1 60.81 164 LEU A O 1
ATOM 1327 N N . GLU A 1 165 ? 8.281 -23.203 -44.531 1 50.34 165 GLU A N 1
ATOM 1328 C CA . GLU A 1 165 ? 8.25 -23.359 -45.969 1 50.34 165 GLU A CA 1
ATOM 1329 C C . GLU A 1 165 ? 6.895 -22.953 -46.562 1 50.34 165 GLU A C 1
ATOM 1331 O O . GLU A 1 165 ? 6.258 -23.734 -47.25 1 50.34 165 GLU A O 1
ATOM 1336 N N . GLY A 1 166 ? 6.254 -21.672 -46.156 1 51.5 166 GLY A N 1
ATOM 1337 C CA . GLY A 1 166 ? 5.098 -21.188 -46.906 1 51.5 166 GLY A CA 1
ATOM 1338 C C . GLY A 1 166 ? 3.979 -20.703 -46 1 51.5 166 GLY A C 1
ATOM 1339 O O . GLY A 1 166 ? 3.059 -20.016 -46.469 1 51.5 166 GLY A O 1
ATOM 1340 N N . ALA A 1 167 ? 3.521 -21.281 -44.875 1 56.38 167 ALA A N 1
ATOM 1341 C CA . ALA A 1 167 ? 2.316 -20.828 -44.188 1 56.38 167 ALA A CA 1
ATOM 1342 C C . ALA A 1 167 ? 2.668 -20.047 -42.938 1 56.38 167 ALA A C 1
ATOM 1344 O O . ALA A 1 167 ? 3.629 -20.391 -42.25 1 56.38 167 ALA A O 1
ATOM 1345 N N . GLN A 1 168 ? 2.078 -18.797 -42.781 1 69.75 168 GLN A N 1
ATOM 1346 C CA . GLN A 1 168 ? 2.232 -17.953 -41.594 1 69.75 168 GLN A CA 1
ATOM 1347 C C . GLN A 1 168 ? 1.301 -18.406 -40.469 1 69.75 168 GLN A C 1
ATOM 1349 O O . GLN A 1 168 ? 0.093 -18.531 -40.688 1 69.75 168 GLN A O 1
ATOM 1354 N N . ILE A 1 169 ? 1.862 -19.031 -39.406 1 75.75 169 ILE A N 1
ATOM 1355 C CA . ILE A 1 169 ? 1.095 -19.422 -38.219 1 75.75 169 ILE A CA 1
ATOM 1356 C C . ILE A 1 169 ? 1.289 -18.391 -37.125 1 75.75 169 ILE A C 1
ATOM 1358 O O . ILE A 1 169 ? 2.41 -18.172 -36.656 1 75.75 169 ILE A O 1
ATOM 1362 N N . ASP A 1 170 ? 0.135 -17.719 -36.812 1 78.31 170 ASP A N 1
ATOM 1363 C CA . ASP A 1 170 ? 0.155 -16.766 -35.688 1 78.31 170 ASP A CA 1
ATOM 1364 C C . ASP A 1 170 ? -0.468 -17.391 -34.438 1 78.31 170 ASP A C 1
ATOM 1366 O O . ASP A 1 170 ? -1.454 -18.125 -34.531 1 78.31 170 ASP A O 1
ATOM 1370 N N . GLY A 1 171 ? 0.184 -17.125 -33.312 1 79.62 171 GLY A N 1
ATOM 1371 C CA . GLY A 1 171 ? -0.316 -17.641 -32.062 1 79.62 171 GLY A CA 1
ATOM 1372 C C . GLY A 1 171 ? -1.556 -16.922 -31.562 1 79.62 171 GLY A C 1
ATOM 1373 O O . GLY A 1 171 ? -1.702 -15.711 -31.766 1 79.62 171 GLY A O 1
ATOM 1374 N N . GLN A 1 172 ? -2.527 -17.688 -30.969 1 78.81 172 GLN A N 1
ATOM 1375 C CA . GLN A 1 172 ? -3.723 -17.172 -30.312 1 78.81 172 GLN A CA 1
ATOM 1376 C C . GLN A 1 172 ? -3.916 -17.812 -28.938 1 78.81 172 GLN A C 1
ATOM 1378 O O . GLN A 1 172 ? -3.643 -19 -28.766 1 78.81 172 GLN A O 1
ATOM 1383 N N . TYR A 1 173 ? -4.281 -16.984 -28 1 82.56 173 TYR A N 1
ATOM 1384 C CA . TYR A 1 173 ? -4.543 -17.516 -26.672 1 82.56 173 TYR A CA 1
ATOM 1385 C C . TYR A 1 173 ? -6.012 -17.891 -26.516 1 82.56 173 TYR A C 1
ATOM 1387 O O . TYR A 1 173 ? -6.902 -17.078 -26.781 1 82.56 173 TYR A O 1
ATOM 1395 N N . CYS A 1 174 ? -6.289 -19.109 -26.125 1 78.38 174 CYS A N 1
ATOM 1396 C CA . CYS A 1 174 ? -7.645 -19.594 -25.906 1 78.38 174 CYS A CA 1
ATOM 1397 C C . CYS A 1 174 ? -7.75 -20.312 -24.562 1 78.38 174 CYS A C 1
ATOM 1399 O O . CYS A 1 174 ? -6.828 -21.031 -24.156 1 78.38 174 CYS A O 1
ATOM 1401 N N . LEU A 1 175 ? -8.766 -20.016 -23.828 1 79.5 175 LEU A N 1
ATOM 1402 C CA . LEU A 1 175 ? -9.047 -20.656 -22.547 1 79.5 175 LEU A CA 1
ATOM 1403 C C . LEU A 1 175 ? -10.18 -21.656 -22.672 1 79.5 175 LEU A C 1
ATOM 1405 O O . LEU A 1 175 ? -11.227 -21.359 -23.25 1 79.5 175 LEU A O 1
ATOM 1409 N N . LEU A 1 176 ? -9.93 -22.859 -22.203 1 73.31 176 LEU A N 1
ATOM 1410 C CA . LEU A 1 176 ? -10.938 -23.922 -22.156 1 73.31 176 LEU A CA 1
ATOM 1411 C C . LEU A 1 176 ? -11.641 -23.938 -20.812 1 73.31 176 LEU A C 1
ATOM 1413 O O . LEU A 1 176 ? -11 -24.094 -19.766 1 73.31 176 LEU A O 1
ATOM 1417 N N . ASN A 1 177 ? -12.883 -23.625 -20.828 1 73.75 177 ASN A N 1
ATOM 1418 C CA . ASN A 1 177 ? -13.703 -23.719 -19.625 1 73.75 177 ASN A CA 1
ATOM 1419 C C . ASN A 1 177 ? -14.555 -24.984 -19.609 1 73.75 177 ASN A C 1
ATOM 1421 O O . ASN A 1 177 ? -15.328 -25.219 -20.531 1 73.75 177 ASN A O 1
ATOM 1425 N N .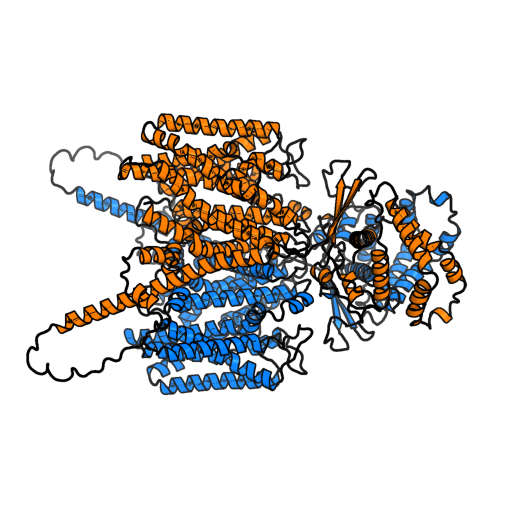 ILE A 1 178 ? -14.297 -25.812 -18.625 1 65.62 178 ILE A N 1
ATOM 1426 C CA . ILE A 1 178 ? -15.055 -27.047 -18.469 1 65.62 178 ILE A CA 1
ATOM 1427 C C . ILE A 1 178 ? -16.125 -26.859 -17.406 1 65.62 178 ILE A C 1
ATOM 1429 O O . ILE A 1 178 ? -15.82 -26.688 -16.219 1 65.62 178 ILE A O 1
ATOM 1433 N N . LYS A 1 179 ? -17.312 -26.656 -17.828 1 65.5 179 LYS A N 1
ATOM 1434 C CA . LYS A 1 179 ? -18.438 -26.594 -16.891 1 65.5 179 LYS A CA 1
ATOM 1435 C C . LYS A 1 179 ? -18.953 -27.984 -16.547 1 65.5 179 LYS A C 1
ATOM 1437 O O . LYS A 1 179 ? -19.281 -28.766 -17.438 1 65.5 179 LYS A O 1
ATOM 1442 N N . VAL A 1 180 ? -18.75 -28.297 -15.242 1 60.91 180 VAL A N 1
ATOM 1443 C CA . VAL A 1 180 ? -19.188 -29.609 -14.773 1 60.91 180 VAL A CA 1
ATOM 1444 C C . VAL A 1 180 ? -20.562 -29.516 -14.125 1 60.91 180 VAL A C 1
ATOM 1446 O O . VAL A 1 180 ? -20.781 -28.641 -13.273 1 60.91 180 VAL A O 1
ATOM 1449 N N . SER A 1 181 ? -21.578 -29.922 -14.742 1 58.56 181 SER A N 1
ATOM 1450 C CA . SER A 1 181 ? -22.891 -30.047 -14.102 1 58.56 181 SER A CA 1
ATOM 1451 C C . SER A 1 181 ? -22.984 -31.328 -13.297 1 58.56 181 SER A C 1
ATOM 1453 O O . SER A 1 181 ? -22.953 -32.438 -13.859 1 58.56 181 SER A O 1
ATOM 1455 N N . LEU A 1 182 ? -22.766 -31.125 -11.961 1 55.66 182 LEU A N 1
ATOM 1456 C CA . LEU A 1 182 ? -22.797 -32.281 -11.078 1 55.66 182 LEU A CA 1
ATOM 1457 C C . LEU A 1 182 ? -24.219 -32.75 -10.844 1 55.66 182 LEU A C 1
ATOM 1459 O O . LEU A 1 182 ? -25.141 -31.953 -10.75 1 55.66 182 LEU A O 1
ATOM 1463 N N . SER A 1 183 ? -24.547 -34.062 -11.211 1 52.16 183 SER A N 1
ATOM 1464 C CA . SER A 1 183 ? -25.875 -34.625 -10.977 1 52.16 183 SER A CA 1
ATOM 1465 C C . SER A 1 183 ? -26.25 -34.562 -9.508 1 52.16 183 SER A C 1
ATOM 1467 O O . SER A 1 183 ? -27.438 -34.562 -9.164 1 52.16 183 SER A O 1
ATOM 1469 N N . ARG A 1 184 ? -25.141 -34.719 -8.633 1 50.25 184 ARG A N 1
ATOM 1470 C CA . ARG A 1 184 ? -25.469 -34.688 -7.207 1 50.25 184 ARG A CA 1
ATOM 1471 C C . ARG A 1 184 ? -24.812 -33.469 -6.527 1 50.25 184 ARG A C 1
ATOM 1473 O O . ARG A 1 184 ? -23.812 -32.938 -7.008 1 50.25 184 ARG A O 1
ATOM 1480 N N . ASP A 1 185 ? -25.531 -32.812 -5.676 1 44.81 185 ASP A N 1
ATOM 1481 C CA . ASP A 1 185 ? -25.109 -31.688 -4.859 1 44.81 185 ASP A CA 1
ATOM 14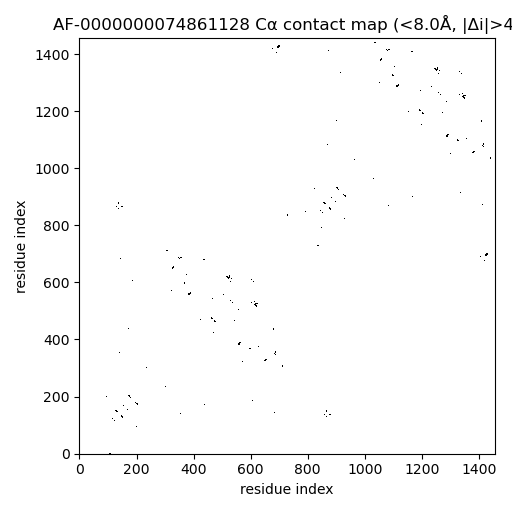82 C C . ASP A 1 185 ? -23.781 -31.969 -4.184 1 44.81 185 ASP A C 1
ATOM 1484 O O . ASP A 1 185 ? -23.578 -33.031 -3.586 1 44.81 185 ASP A O 1
ATOM 1488 N N . ILE A 1 186 ? -22.703 -31.516 -4.691 1 46.12 186 ILE A N 1
ATOM 1489 C CA . ILE A 1 186 ? -21.406 -31.75 -4.07 1 46.12 186 ILE A CA 1
ATOM 1490 C C . ILE A 1 186 ? -21.297 -30.938 -2.785 1 46.12 186 ILE A C 1
ATOM 1492 O O . ILE A 1 186 ? -21.266 -29.703 -2.824 1 46.12 186 ILE A O 1
ATOM 1496 N N . TYR A 1 187 ? -21.812 -31.406 -1.727 1 39.72 187 TYR A N 1
ATOM 1497 C CA . TYR A 1 187 ? -21.609 -30.719 -0.46 1 39.72 187 TYR A CA 1
ATOM 1498 C C . TYR A 1 187 ? -20.125 -30.594 -0.132 1 39.72 187 TYR A C 1
ATOM 1500 O O . TYR A 1 187 ? -19.719 -29.641 0.528 1 39.72 187 TYR A O 1
ATOM 1508 N N . ASN A 1 188 ? -19.297 -31.75 -0.326 1 37.81 188 ASN A N 1
ATOM 1509 C CA . ASN A 1 188 ? -17.875 -31.75 0.034 1 37.81 188 ASN A CA 1
ATOM 1510 C C . ASN A 1 188 ? -16.984 -31.906 -1.195 1 37.81 188 ASN A C 1
ATOM 1512 O O . ASN A 1 188 ? -16.953 -32.969 -1.812 1 37.81 188 ASN A O 1
ATOM 1516 N N . PHE A 1 189 ? -16.562 -30.906 -1.729 1 43.38 189 PHE A N 1
ATOM 1517 C CA . PHE A 1 189 ? -15.75 -30.828 -2.939 1 43.38 189 PHE A CA 1
ATOM 1518 C C . PHE A 1 189 ? -14.609 -31.844 -2.879 1 43.38 189 PHE A C 1
ATOM 1520 O O . PHE A 1 189 ? -14.133 -32.312 -3.914 1 43.38 189 PHE A O 1
ATOM 1527 N N . GLN A 1 190 ? -14.141 -32.062 -1.721 1 39.44 190 GLN A N 1
ATOM 1528 C CA . GLN A 1 190 ? -12.922 -32.844 -1.603 1 39.44 190 GLN A CA 1
ATOM 1529 C C . GLN A 1 190 ? -13.125 -34.25 -2.156 1 39.44 190 GLN A C 1
ATOM 1531 O O . GLN A 1 190 ? -12.18 -34.875 -2.662 1 39.44 190 GLN A O 1
ATOM 1536 N N . SER A 1 191 ? -14.383 -34.812 -1.984 1 39.41 191 SER A N 1
ATOM 1537 C CA . SER A 1 191 ? -14.578 -36.25 -2.248 1 39.41 191 SER A CA 1
ATOM 1538 C C . SER A 1 191 ? -15.328 -36.469 -3.557 1 39.41 191 SER A C 1
ATOM 1540 O O . SER A 1 191 ? -15.742 -37.594 -3.857 1 39.41 191 SER A O 1
ATOM 1542 N N . TYR A 1 192 ? -15.555 -35.5 -4.293 1 45.47 192 TYR A N 1
ATOM 1543 C CA . TYR A 1 192 ? -16.469 -35.781 -5.395 1 45.47 192 TYR A CA 1
ATOM 1544 C C . TYR A 1 192 ? -15.742 -36.438 -6.555 1 45.47 192 TYR A C 1
ATOM 1546 O O . TYR A 1 192 ? -14.727 -35.938 -7.039 1 45.47 192 TYR A O 1
ATOM 1554 N N . ILE A 1 193 ? -16.109 -37.75 -6.738 1 43.22 193 ILE A N 1
ATOM 1555 C CA . ILE A 1 193 ? -15.68 -38.469 -7.941 1 43.22 193 ILE A CA 1
ATOM 1556 C C . ILE A 1 193 ? -16.719 -38.281 -9.047 1 43.22 193 ILE A C 1
ATOM 1558 O O . ILE A 1 193 ? -17.891 -38.625 -8.875 1 43.22 193 ILE A O 1
ATOM 1562 N N . PRO A 1 194 ? -16.344 -37.531 -10.047 1 45.38 194 PRO A N 1
ATOM 1563 C CA . PRO A 1 194 ? -17.281 -37.344 -11.148 1 45.38 194 PRO A CA 1
ATOM 1564 C C . PRO A 1 194 ? -17.906 -38.656 -11.617 1 45.38 194 PRO A C 1
ATOM 1566 O O . PRO A 1 194 ? -17.25 -39.688 -11.648 1 45.38 194 PRO A O 1
ATOM 1569 N N . ASN A 1 195 ? -19.234 -38.75 -11.453 1 46.12 195 ASN A N 1
ATOM 1570 C CA . ASN A 1 195 ? -19.969 -39.938 -11.922 1 46.12 195 ASN A CA 1
ATOM 1571 C C . ASN A 1 195 ? -20.438 -39.781 -13.367 1 46.12 195 ASN A C 1
ATOM 1573 O O . ASN A 1 195 ? -20.328 -38.688 -13.938 1 46.12 195 ASN A O 1
ATOM 1577 N N . SER A 1 196 ? -20.812 -40.938 -14.008 1 47.59 196 SER A N 1
ATOM 1578 C CA . SER A 1 196 ? -21.281 -41.031 -15.383 1 47.59 196 SER A CA 1
ATOM 1579 C C . SER A 1 196 ? -22.422 -40.062 -15.641 1 47.59 196 SER A C 1
ATOM 1581 O O . SER A 1 196 ? -22.703 -39.719 -16.797 1 47.59 196 SER A O 1
ATOM 1583 N N . LYS A 1 197 ? -22.984 -39.594 -14.656 1 53.62 197 LYS A N 1
ATOM 1584 C CA . LYS A 1 197 ? -24.141 -38.719 -14.844 1 53.62 197 LYS A CA 1
ATOM 1585 C C . LYS A 1 197 ? -23.719 -37.25 -14.859 1 53.62 197 LYS A C 1
ATOM 1587 O O . LYS A 1 197 ? -24.531 -36.375 -15.156 1 53.62 197 LYS A O 1
ATOM 1592 N N . ASP A 1 198 ? -22.422 -37.031 -14.641 1 55.62 198 ASP A N 1
ATOM 1593 C CA . ASP A 1 198 ? -21.953 -35.656 -14.672 1 55.62 198 ASP A CA 1
ATOM 1594 C C . ASP A 1 198 ? -21.75 -35.188 -16.109 1 55.62 198 ASP A C 1
ATOM 1596 O O . ASP A 1 198 ? -21.328 -35.938 -16.969 1 55.62 198 ASP A O 1
ATOM 1600 N N . SER A 1 199 ? -22.5 -34.125 -16.547 1 57.28 199 SER A N 1
ATOM 1601 C CA . SER A 1 199 ? -22.344 -33.562 -17.875 1 57.28 199 SER A CA 1
ATOM 1602 C C . SER A 1 199 ? -21.25 -32.5 -17.891 1 57.28 199 SER A C 1
ATOM 1604 O O . SER A 1 199 ? -21.109 -31.734 -16.938 1 57.28 199 SER A O 1
ATOM 1606 N N . PHE A 1 200 ? -20.281 -32.781 -18.875 1 55.41 200 PHE A N 1
ATOM 1607 C CA . PHE A 1 200 ? -19.203 -31.828 -19.047 1 55.41 200 PHE A CA 1
ATOM 1608 C C . PHE A 1 200 ? -19.438 -30.984 -20.297 1 55.41 200 PHE A C 1
ATOM 1610 O O . PHE A 1 200 ? -19.672 -31.516 -21.391 1 55.41 200 PHE A O 1
ATOM 1617 N N . LYS A 1 201 ? -19.734 -29.672 -20.125 1 61 201 LYS A N 1
ATOM 1618 C CA . LYS A 1 201 ? -19.797 -28.719 -21.234 1 61 201 LYS A CA 1
ATOM 1619 C C . LYS A 1 201 ? -18.484 -27.953 -21.391 1 61 201 LYS A C 1
ATOM 1621 O O . LYS A 1 201 ? -17.984 -27.391 -20.406 1 61 201 LYS A O 1
ATOM 1626 N N . VAL A 1 202 ? -17.828 -28.141 -22.578 1 60.44 202 VAL A N 1
ATOM 1627 C CA . VAL A 1 202 ? -16.562 -27.469 -22.844 1 60.44 202 VAL A CA 1
ATOM 1628 C C . VAL A 1 202 ? -16.812 -26.188 -23.641 1 60.44 202 VAL A C 1
ATOM 1630 O O . VAL A 1 202 ? -17.5 -26.219 -24.672 1 60.44 202 VAL A O 1
ATOM 1633 N N . GLU A 1 203 ? -16.469 -25.047 -23.078 1 66.94 203 GLU A N 1
ATOM 1634 C CA . GLU A 1 203 ? -16.531 -23.766 -23.75 1 66.94 203 GLU A CA 1
ATOM 1635 C C . GLU A 1 203 ? -15.133 -23.203 -24 1 66.94 203 GLU A C 1
ATOM 1637 O O . GLU A 1 203 ? -14.289 -23.203 -23.094 1 66.94 203 GLU A O 1
ATOM 1642 N N . VAL A 1 204 ? -14.836 -22.875 -25.312 1 69.31 204 VAL A N 1
ATOM 1643 C CA . VAL A 1 204 ? -13.539 -22.297 -25.656 1 69.31 204 VAL A CA 1
ATOM 1644 C C . VAL A 1 204 ? -13.695 -20.797 -25.891 1 69.31 204 VAL A C 1
ATOM 1646 O O . VAL A 1 204 ? -14.562 -20.375 -26.656 1 69.31 204 VAL A O 1
ATOM 1649 N N . LYS A 1 205 ? -12.992 -20.062 -25.141 1 73.44 205 LYS A N 1
ATOM 1650 C CA . LYS A 1 205 ? -12.953 -18.625 -25.328 1 73.44 205 LYS A CA 1
ATOM 1651 C C . LYS A 1 205 ? -11.562 -18.156 -25.734 1 73.44 205 LYS A C 1
ATOM 1653 O O . LYS A 1 205 ? -10.586 -18.375 -25.016 1 73.44 205 LYS A O 1
ATOM 1658 N N . CYS A 1 206 ? -11.445 -17.562 -26.906 1 73.75 206 CYS A N 1
ATOM 1659 C CA . CYS A 1 206 ? -10.148 -17.094 -27.391 1 73.75 206 CYS A CA 1
ATOM 1660 C C . CYS A 1 206 ? -10.008 -15.586 -27.219 1 73.75 206 CYS A C 1
ATOM 1662 O O . CYS A 1 206 ? -10.984 -14.852 -27.359 1 73.75 206 CYS A O 1
ATOM 1664 N N . HIS A 1 207 ? -8.789 -15.195 -26.828 1 74.38 207 HIS A N 1
ATOM 1665 C CA . HIS A 1 207 ? -8.477 -13.789 -26.625 1 74.38 207 HIS A CA 1
ATOM 1666 C C . HIS A 1 207 ? -8.477 -13.039 -27.953 1 74.38 207 HIS A C 1
ATOM 1668 O O . HIS A 1 207 ? -7.969 -13.539 -28.969 1 74.38 207 HIS A O 1
ATOM 1674 N N . ARG A 1 208 ? -9.25 -11.938 -28 1 66.12 208 ARG A N 1
ATOM 1675 C CA . ARG A 1 208 ? -9.234 -11.047 -29.156 1 66.12 208 ARG A CA 1
ATOM 1676 C C . ARG A 1 208 ? -8.664 -9.68 -28.797 1 66.12 208 ARG A C 1
ATOM 1678 O O . ARG A 1 208 ? -8.914 -9.172 -27.703 1 66.12 208 ARG A O 1
ATOM 1685 N N . ASP A 1 209 ? -7.645 -9.266 -29.516 1 61.78 209 ASP A N 1
ATOM 1686 C CA . ASP A 1 209 ? -7.121 -7.926 -29.281 1 61.78 209 ASP A CA 1
ATOM 1687 C C . ASP A 1 209 ? -8.211 -6.875 -29.453 1 61.78 209 ASP A C 1
ATOM 1689 O O . ASP A 1 209 ? -8.953 -6.891 -30.438 1 61.78 209 ASP A O 1
ATOM 1693 N N . VAL A 1 210 ? -8.625 -6.344 -28.359 1 62.12 210 VAL A N 1
ATOM 1694 C CA . VAL A 1 210 ? -9.609 -5.27 -28.469 1 62.12 210 VAL A CA 1
ATOM 1695 C C . VAL A 1 210 ? -8.898 -3.932 -28.625 1 62.12 210 VAL A C 1
ATOM 1697 O O . VAL A 1 210 ? -8.023 -3.584 -27.828 1 62.12 210 VAL A O 1
ATOM 1700 N N . TYR A 1 211 ? -8.953 -3.447 -29.891 1 61.22 211 TYR A N 1
ATOM 1701 C CA . TYR A 1 211 ? -8.398 -2.121 -30.125 1 61.22 211 TYR A CA 1
ATOM 1702 C C . TYR A 1 211 ? -9.477 -1.048 -30.016 1 61.22 211 TYR A C 1
ATOM 1704 O O . TYR A 1 211 ? -10.625 -1.277 -30.391 1 61.22 211 TYR A O 1
ATOM 1712 N N . MET A 1 212 ? -9.234 -0.069 -29.188 1 65.75 212 MET A N 1
ATOM 1713 C CA . MET A 1 212 ? -10.125 1.087 -29.141 1 65.75 212 MET A CA 1
ATOM 1714 C C . MET A 1 212 ? -10.062 1.873 -30.453 1 65.75 212 MET A C 1
ATOM 1716 O O . MET A 1 212 ? -9 1.979 -31.062 1 65.75 212 MET A O 1
ATOM 1720 N N . GLU A 1 213 ? -11.273 2.275 -30.719 1 70.81 213 GLU A N 1
ATOM 1721 C CA . GLU A 1 213 ? -11.32 3.178 -31.859 1 70.81 213 GLU A CA 1
ATOM 1722 C C . GLU A 1 213 ? -10.469 4.422 -31.625 1 70.81 213 GLU A C 1
ATOM 1724 O O . GLU A 1 213 ? -10.477 4.984 -30.531 1 70.81 213 GLU A O 1
ATOM 1729 N N . SER A 1 214 ? -9.688 4.719 -32.438 1 76.25 214 SER A N 1
ATOM 1730 C CA . SER A 1 214 ? -8.773 5.852 -32.375 1 76.25 214 SER A CA 1
ATOM 1731 C C . SER A 1 214 ? -9.5 7.129 -31.969 1 76.25 214 SER A C 1
ATOM 1733 O O . SER A 1 214 ? -8.984 7.93 -31.188 1 76.25 214 SER A O 1
ATOM 1735 N N . GLY A 1 215 ? -10.781 7.25 -32.438 1 78.38 215 GLY A N 1
ATOM 1736 C CA . GLY A 1 215 ? -11.531 8.453 -32.125 1 78.38 215 GLY A CA 1
ATOM 1737 C C . GLY A 1 215 ? -11.852 8.578 -30.641 1 78.38 215 GLY A C 1
ATOM 1738 O O . GLY A 1 215 ? -11.734 9.656 -30.062 1 78.38 215 GLY A O 1
ATOM 1739 N N . THR A 1 216 ? -12.219 7.469 -30.047 1 78.69 216 THR A N 1
ATOM 1740 C CA . THR A 1 216 ? -12.555 7.461 -28.641 1 78.69 216 THR A CA 1
ATOM 1741 C C . THR A 1 216 ? -11.32 7.73 -27.781 1 78.69 216 THR A C 1
ATOM 1743 O O . THR A 1 216 ? -11.391 8.445 -26.781 1 78.69 216 THR A O 1
ATOM 1746 N N . LEU A 1 217 ? -10.242 7.238 -28.234 1 81.5 217 LEU A N 1
ATOM 1747 C CA . LEU A 1 217 ? -9 7.449 -27.5 1 81.5 217 LEU A CA 1
ATOM 1748 C C . LEU A 1 217 ? -8.57 8.906 -27.578 1 81.5 217 LEU A C 1
ATOM 1750 O O . LEU A 1 217 ? -8.148 9.484 -26.562 1 81.5 217 LEU A O 1
ATOM 1754 N N . ILE A 1 218 ? -8.719 9.43 -28.703 1 86.06 218 ILE A N 1
ATOM 1755 C CA . ILE A 1 218 ? -8.352 10.836 -28.891 1 86.06 218 ILE A CA 1
ATOM 1756 C C . ILE A 1 218 ? -9.305 11.719 -28.094 1 86.06 218 ILE A C 1
ATOM 1758 O O . ILE A 1 218 ? -8.867 12.672 -27.438 1 86.06 218 ILE A O 1
ATOM 1762 N N . GLY A 1 219 ? -10.578 11.336 -28.156 1 86.31 219 GLY A N 1
ATOM 1763 C CA . GLY A 1 219 ? -11.555 12.117 -27.422 1 86.31 219 GLY A CA 1
ATOM 1764 C C . GLY A 1 219 ? -11.312 12.109 -25.922 1 86.31 219 GLY A C 1
ATOM 1765 O O . GLY A 1 219 ? -11.352 13.164 -25.281 1 86.31 219 GLY A O 1
ATOM 1766 N N . ILE A 1 220 ? -10.984 11.039 -25.375 1 85.06 220 ILE A N 1
ATOM 1767 C CA . ILE A 1 220 ? -10.75 10.922 -23.938 1 85.06 220 ILE A CA 1
ATOM 1768 C C . ILE A 1 220 ? -9.453 11.633 -23.562 1 85.06 220 ILE A C 1
ATOM 1770 O O . ILE A 1 220 ? -9.375 12.305 -22.547 1 85.06 220 ILE A O 1
ATOM 1774 N N . THR A 1 221 ? -8.445 11.453 -24.391 1 88.5 221 THR A N 1
ATOM 1775 C CA . THR A 1 221 ? -7.164 12.102 -24.125 1 88.5 221 THR A CA 1
ATOM 1776 C C . THR A 1 221 ? -7.305 13.617 -24.172 1 88.5 221 THR A C 1
ATOM 1778 O O . THR A 1 221 ? -6.73 14.328 -23.344 1 88.5 221 THR A O 1
ATOM 1781 N N . LEU A 1 222 ? -8.125 14.062 -25.109 1 92 222 LEU A N 1
ATOM 1782 C CA . LEU A 1 222 ? -8.328 15.5 -25.234 1 92 222 LEU A CA 1
ATOM 1783 C C . LEU A 1 222 ? -9.117 16.047 -24.047 1 92 222 LEU A C 1
ATOM 1785 O O . LEU A 1 222 ? -8.812 17.125 -23.531 1 92 222 LEU A O 1
ATOM 1789 N N . LEU A 1 223 ? -10.086 15.297 -23.609 1 92 223 LEU A N 1
ATOM 1790 C CA . LEU A 1 223 ? -10.914 15.734 -22.5 1 92 223 LEU A CA 1
ATOM 1791 C C . LEU A 1 223 ? -10.086 15.859 -21.219 1 92 223 LEU A C 1
ATOM 1793 O O . LEU A 1 223 ? -10.086 16.906 -20.578 1 92 223 LEU A O 1
ATOM 1797 N N . TYR A 1 224 ? -9.391 14.898 -20.891 1 91.94 224 TYR A N 1
ATOM 1798 C CA . TYR A 1 224 ? -8.641 14.891 -19.641 1 91.94 224 TYR A CA 1
ATOM 1799 C C . TYR A 1 224 ? -7.391 15.758 -19.734 1 91.94 224 TYR A C 1
ATOM 1801 O O . TYR A 1 224 ? -6.957 16.359 -18.75 1 91.94 224 TYR A O 1
ATOM 1809 N N . SER A 1 225 ? -6.852 15.875 -20.953 1 93.44 225 SER A N 1
ATOM 1810 C CA . SER A 1 225 ? -5.734 16.797 -21.141 1 93.44 225 SER A CA 1
ATOM 1811 C C . SER A 1 225 ? -6.188 18.25 -21.031 1 93.44 225 SER A C 1
ATOM 1813 O O . SER A 1 225 ? -5.445 19.094 -20.531 1 93.44 225 SER A O 1
ATOM 1815 N N . SER A 1 226 ? -7.359 18.453 -21.516 1 94.06 226 SER A N 1
ATOM 1816 C CA . SER A 1 226 ? -7.887 19.812 -21.375 1 94.06 226 SER A CA 1
ATOM 1817 C C . SER A 1 226 ? -8.102 20.188 -19.922 1 94.06 226 SER A C 1
ATOM 1819 O O . SER A 1 226 ? -7.82 21.328 -19.516 1 94.06 226 SER A O 1
ATOM 1821 N N . LEU A 1 227 ? -8.586 19.266 -19.125 1 94 227 LEU A N 1
ATOM 1822 C CA . LEU A 1 227 ? -8.742 19.531 -17.688 1 94 227 LEU A CA 1
ATOM 1823 C C . LEU A 1 227 ? -7.387 19.781 -17.031 1 94 227 LEU A C 1
ATOM 1825 O O . LEU A 1 227 ? -7.262 20.688 -16.203 1 94 227 LEU A O 1
ATOM 1829 N N . LEU A 1 228 ? -6.422 19.031 -17.438 1 95 228 LEU A N 1
ATOM 1830 C CA . LEU A 1 228 ? -5.078 19.188 -16.891 1 95 228 LEU A CA 1
ATOM 1831 C C . LEU A 1 228 ? -4.484 20.531 -17.281 1 95 228 LEU A C 1
ATOM 1833 O O . LEU A 1 228 ? -3.834 21.188 -16.453 1 95 228 LEU A O 1
ATOM 1837 N N . VAL A 1 229 ? -4.75 20.969 -18.5 1 95.06 229 VAL A N 1
ATOM 1838 C CA . VAL A 1 229 ? -4.227 22.234 -19 1 95.06 229 VAL A CA 1
ATOM 1839 C C . VAL A 1 229 ? -4.855 23.391 -18.203 1 95.06 229 VAL A C 1
ATOM 1841 O O . VAL A 1 229 ? -4.168 24.344 -17.844 1 95.06 229 VAL A O 1
ATOM 1844 N N . ILE A 1 230 ? -6.109 23.281 -17.938 1 94.88 230 ILE A N 1
ATOM 1845 C CA . ILE A 1 230 ? -6.801 24.312 -17.172 1 94.88 230 ILE A CA 1
ATOM 1846 C C . ILE A 1 230 ? -6.203 24.406 -15.773 1 94.88 230 ILE A C 1
ATOM 1848 O O . ILE A 1 230 ? -5.961 25.516 -15.266 1 94.88 230 ILE A O 1
ATOM 1852 N N . VAL A 1 231 ? -5.941 23.297 -15.125 1 95.69 231 VAL A N 1
ATOM 1853 C CA . VAL A 1 231 ? -5.391 23.266 -13.773 1 95.69 231 VAL A CA 1
ATOM 1854 C C . VAL A 1 231 ? -3.973 23.844 -13.789 1 95.69 231 VAL A C 1
ATOM 1856 O O . VAL A 1 231 ? -3.592 24.594 -12.891 1 95.69 231 VAL A O 1
ATOM 1859 N N . VAL A 1 232 ? -3.18 23.5 -14.844 1 94.56 232 VAL A N 1
ATOM 1860 C CA . VAL A 1 232 ? -1.808 23.984 -14.945 1 94.56 232 VAL A CA 1
ATOM 1861 C C . VAL A 1 232 ? -1.807 25.5 -15.172 1 94.56 232 VAL A C 1
ATOM 1863 O O . VAL A 1 232 ? -1.042 26.234 -14.531 1 94.56 232 VAL A O 1
ATOM 1866 N N . LEU A 1 233 ? -2.691 26 -16.031 1 93.62 233 LEU A N 1
ATOM 1867 C CA . LEU A 1 233 ? -2.799 27.438 -16.297 1 93.62 233 LEU A CA 1
ATOM 1868 C C . LEU A 1 233 ? -3.256 28.188 -15.055 1 93.62 233 LEU A C 1
ATOM 1870 O O . LEU A 1 233 ? -2.73 29.25 -14.742 1 93.62 233 LEU A O 1
ATOM 1874 N N . ALA A 1 234 ? -4.234 27.578 -14.398 1 95.06 234 ALA A N 1
ATOM 1875 C CA . ALA A 1 234 ? -4.734 28.203 -13.172 1 95.06 234 ALA A CA 1
ATOM 1876 C C . ALA A 1 234 ? -3.652 28.25 -12.102 1 95.06 234 ALA A C 1
ATOM 1878 O O . ALA A 1 234 ? -3.545 29.234 -11.367 1 95.06 234 ALA A O 1
ATOM 1879 N N . THR A 1 235 ? -2.844 27.25 -11.961 1 94.44 235 THR A N 1
ATOM 1880 C CA . THR A 1 235 ? -1.771 27.188 -10.977 1 94.44 235 THR A CA 1
ATOM 1881 C C . THR A 1 235 ? -0.682 28.203 -11.297 1 94.44 235 THR A C 1
ATOM 1883 O O . THR A 1 235 ? -0.157 28.859 -10.398 1 94.44 235 THR A O 1
ATOM 1886 N N . PHE A 1 236 ? -0.368 28.312 -12.555 1 91.75 236 PHE A N 1
ATOM 1887 C CA . PHE A 1 236 ? 0.618 29.297 -12.992 1 91.75 236 PHE A CA 1
ATOM 1888 C C . PHE A 1 236 ? 0.121 30.719 -12.719 1 91.75 236 PHE A C 1
ATOM 1890 O O . PHE A 1 236 ? 0.888 31.578 -12.281 1 91.75 236 PHE A O 1
ATOM 1897 N N . ALA A 1 237 ? -1.12 30.969 -13 1 90.69 237 ALA A N 1
ATOM 1898 C CA . ALA A 1 237 ? -1.714 32.281 -12.719 1 90.69 237 ALA A CA 1
ATOM 1899 C C . ALA A 1 237 ? -1.676 32.594 -11.227 1 90.69 237 ALA A C 1
ATOM 1901 O O . ALA A 1 237 ? -1.424 33.719 -10.828 1 90.69 237 ALA A O 1
ATOM 1902 N N . ASP A 1 238 ? -1.947 31.562 -10.422 1 91.56 238 ASP A N 1
ATOM 1903 C CA . ASP A 1 238 ? -1.926 31.719 -8.969 1 91.56 238 ASP A CA 1
ATOM 1904 C C . ASP A 1 238 ? -0.532 32.094 -8.477 1 91.56 238 ASP A C 1
ATOM 1906 O O . ASP A 1 238 ? -0.386 33 -7.652 1 91.56 238 ASP A O 1
ATOM 1910 N N . PHE A 1 239 ? 0.515 31.5 -8.992 1 89.25 239 PHE A N 1
ATOM 1911 C CA . PHE A 1 239 ? 1.89 31.797 -8.609 1 89.25 239 PHE A CA 1
ATOM 1912 C C . PHE A 1 239 ? 2.285 33.219 -9.062 1 89.25 239 PHE A C 1
ATOM 1914 O O . PHE A 1 239 ? 2.963 33.938 -8.328 1 89.25 239 PHE A O 1
ATOM 1921 N N . THR A 1 240 ? 1.89 33.594 -10.25 1 86.38 240 THR A N 1
ATOM 1922 C CA . THR A 1 240 ? 2.221 34.906 -10.789 1 86.38 240 THR A CA 1
ATOM 1923 C C . THR A 1 240 ? 1.53 36.031 -9.992 1 86.38 240 THR A C 1
ATOM 1925 O O . THR A 1 240 ? 2.123 37.062 -9.727 1 86.38 240 THR A O 1
ATOM 1928 N N . LEU A 1 241 ? 0.326 35.75 -9.617 1 86.75 241 LEU A N 1
ATOM 1929 C CA . LEU A 1 241 ? -0.409 36.75 -8.828 1 86.75 241 LEU A CA 1
ATOM 1930 C C . LEU A 1 241 ? 0.204 36.906 -7.441 1 86.75 241 LEU A C 1
ATOM 1932 O O . LEU A 1 241 ? 0.238 38 -6.895 1 86.75 241 LEU A O 1
ATOM 1936 N N . ASP A 1 242 ? 0.619 35.812 -6.875 1 85.19 242 ASP A N 1
ATOM 1937 C CA . ASP A 1 242 ? 1.28 35.844 -5.574 1 85.19 242 ASP A CA 1
ATOM 1938 C C . ASP A 1 242 ? 2.588 36.656 -5.652 1 85.19 242 ASP A C 1
ATOM 1940 O O . ASP A 1 242 ? 2.926 37.406 -4.734 1 85.19 242 ASP A O 1
ATOM 1944 N N . ARG A 1 243 ? 3.355 36.531 -6.688 1 81.25 243 ARG A N 1
ATOM 1945 C CA . ARG A 1 243 ? 4.617 37.25 -6.879 1 81.25 243 ARG A CA 1
ATOM 1946 C C . ARG A 1 243 ? 4.387 38.75 -7.047 1 81.25 243 ARG A C 1
ATOM 1948 O O . ARG A 1 243 ? 5.141 39.562 -6.512 1 81.25 243 ARG A O 1
ATOM 1955 N N . GLN A 1 244 ? 3.365 39.062 -7.746 1 79.56 244 GLN A N 1
ATOM 1956 C CA . GLN A 1 244 ? 3.031 40.469 -7.953 1 79.56 244 GLN A CA 1
ATOM 1957 C C . GLN A 1 244 ? 2.588 41.125 -6.648 1 79.56 244 GLN A C 1
ATOM 1959 O O . GLN A 1 244 ? 2.912 42.281 -6.395 1 79.56 244 GLN A O 1
ATOM 1964 N N . GLY A 1 245 ? 1.867 40.25 -5.891 1 75.06 245 GLY A N 1
ATOM 1965 C CA . GLY A 1 245 ? 1.453 40.781 -4.602 1 75.06 245 GLY A CA 1
ATOM 1966 C C . GLY A 1 245 ? 2.617 41.031 -3.662 1 75.06 245 GLY A C 1
ATOM 1967 O O . GLY A 1 245 ? 2.641 42.062 -2.963 1 75.06 245 GLY A O 1
ATOM 1968 N N . GLU A 1 246 ? 3.564 40.219 -3.662 1 73 246 GLU A N 1
ATOM 1969 C CA . GLU A 1 246 ? 4.746 40.375 -2.822 1 73 246 GLU A CA 1
ATOM 1970 C C . GLU A 1 246 ? 5.602 41.562 -3.295 1 73 246 GLU A C 1
ATOM 1972 O O . GLU A 1 246 ? 6.152 42.281 -2.477 1 73 246 GLU A O 1
ATOM 1977 N N . GLU A 1 247 ? 5.793 41.75 -4.559 1 69 247 GLU A N 1
ATOM 1978 C CA . GLU A 1 247 ? 6.555 42.844 -5.121 1 69 247 GLU A CA 1
ATOM 1979 C C . GLU A 1 247 ? 5.895 44.188 -4.805 1 69 247 GLU A C 1
ATOM 1981 O O . GLU A 1 247 ? 6.582 45.188 -4.527 1 69 247 GLU A O 1
ATOM 1986 N N . ARG A 1 248 ? 4.602 44.25 -4.82 1 62.81 248 ARG A N 1
ATOM 1987 C CA . ARG A 1 248 ? 3.875 45.469 -4.48 1 62.81 248 ARG A CA 1
ATOM 1988 C C . ARG A 1 248 ? 4.059 45.844 -3.012 1 62.81 248 ARG A C 1
ATOM 1990 O O . ARG A 1 248 ? 4.242 47 -2.67 1 62.81 248 ARG A O 1
ATOM 1997 N N . LYS A 1 249 ? 4.047 44.875 -2.131 1 65.44 249 LYS A N 1
ATOM 1998 C CA . LYS A 1 249 ? 4.238 45.125 -0.704 1 65.44 249 LYS A CA 1
ATOM 1999 C C . LYS A 1 249 ? 5.648 45.625 -0.42 1 65.44 249 LYS A C 1
ATOM 2001 O O . LYS A 1 249 ? 5.836 46.531 0.404 1 65.44 249 LYS A O 1
ATOM 2006 N N . SER A 1 250 ? 6.594 45 -1.089 1 64.94 250 SER A N 1
ATOM 2007 C CA . SER A 1 250 ? 7.973 45.469 -0.912 1 64.94 250 SER A CA 1
ATOM 2008 C C . SER A 1 250 ? 8.18 46.844 -1.48 1 64.94 250 SER A C 1
ATOM 2010 O O . SER A 1 250 ? 8.953 47.656 -0.933 1 64.94 250 SER A O 1
ATOM 2012 N N . GLY A 1 251 ? 7.492 47.156 -2.6 1 60.03 251 GLY A N 1
ATOM 2013 C CA . GLY A 1 251 ? 7.555 48.469 -3.16 1 60.03 251 GLY A CA 1
ATOM 2014 C C . GLY A 1 251 ? 6.891 49.531 -2.281 1 60.03 251 GLY A C 1
ATOM 2015 O O . GLY A 1 251 ? 7.379 50.656 -2.17 1 60.03 251 GLY A O 1
ATOM 2016 N N . ASP A 1 252 ? 5.719 49.188 -1.664 1 57.44 252 ASP A N 1
ATOM 2017 C CA . ASP A 1 252 ? 5.008 50.094 -0.774 1 57.44 252 ASP A CA 1
ATOM 2018 C C . ASP A 1 252 ? 5.805 50.344 0.502 1 57.44 252 ASP A C 1
ATOM 2020 O O . ASP A 1 252 ? 5.816 51.469 1.021 1 57.44 252 ASP A O 1
ATOM 2024 N N . ASP A 1 253 ? 6.48 49.406 0.955 1 57.34 253 ASP A N 1
ATOM 2025 C CA . ASP A 1 253 ? 7.312 49.562 2.141 1 57.34 253 ASP A CA 1
ATOM 2026 C C . ASP A 1 253 ? 8.516 50.469 1.838 1 57.34 253 ASP A C 1
ATOM 2028 O O . ASP A 1 253 ? 8.977 51.219 2.701 1 57.34 253 ASP A O 1
ATOM 2032 N N . THR A 1 254 ? 9 50.438 0.701 1 54.47 254 THR A N 1
ATOM 2033 C CA . THR A 1 254 ? 10.117 51.312 0.346 1 54.47 254 THR A CA 1
ATOM 2034 C C . THR A 1 254 ? 9.648 52.75 0.145 1 54.47 254 THR A C 1
ATOM 2036 O O . THR A 1 254 ? 10.406 53.688 0.376 1 54.47 254 THR A O 1
ATOM 2039 N N . LYS A 1 255 ? 8.344 53.062 -0.185 1 55.47 255 LYS A N 1
ATOM 2040 C CA . LYS A 1 255 ? 7.867 54.438 -0.338 1 55.47 255 LYS A CA 1
ATOM 2041 C C . LYS A 1 255 ? 7.602 55.062 1.02 1 55.47 255 LYS A C 1
ATOM 2043 O O . LYS A 1 255 ? 7.785 56.281 1.187 1 55.47 255 LYS A O 1
ATOM 2048 N N . GLU A 1 256 ? 7.176 54.188 1.875 1 47.16 256 GLU A N 1
ATOM 2049 C CA . GLU A 1 256 ? 6.895 54.844 3.143 1 47.16 256 GLU A CA 1
ATOM 2050 C C . GLU A 1 256 ? 8.18 55.344 3.809 1 47.16 256 GLU A C 1
ATOM 2052 O O . GLU A 1 256 ? 8.188 56.375 4.469 1 47.16 256 GLU A O 1
ATOM 2057 N N . ASP A 1 257 ? 9.258 54.625 3.6 1 45.47 257 ASP A N 1
ATOM 2058 C CA . ASP A 1 257 ? 10.461 55.094 4.293 1 45.47 257 ASP A CA 1
ATOM 2059 C C . ASP A 1 257 ? 11.07 56.312 3.592 1 45.47 257 ASP A C 1
ATOM 2061 O O . ASP A 1 257 ? 12.016 56.906 4.102 1 45.47 257 ASP A O 1
ATOM 2065 N N . GLY A 1 258 ? 10.75 56.469 2.309 1 41.91 258 GLY A N 1
ATOM 2066 C CA . GLY A 1 258 ? 11.391 57.562 1.576 1 41.91 258 GLY A CA 1
ATOM 2067 C C . GLY A 1 258 ? 10.742 58.906 1.826 1 41.91 258 GLY A C 1
ATOM 2068 O O . GLY A 1 258 ? 11.094 59.906 1.183 1 41.91 258 GLY A O 1
ATOM 2069 N N . LEU A 1 259 ? 9.539 58.938 2.393 1 37.66 259 LEU A N 1
ATOM 2070 C CA . LEU A 1 259 ? 8.969 60.281 2.422 1 37.66 259 LEU A CA 1
ATOM 2071 C C . LEU A 1 259 ? 9.648 61.125 3.486 1 37.66 259 LEU A C 1
ATOM 2073 O O . LEU A 1 259 ? 9.07 62.125 3.961 1 37.66 259 LEU A O 1
ATOM 2077 N N . ALA A 1 260 ? 10.766 60.688 4.043 1 36.59 260 ALA A N 1
ATOM 2078 C CA . ALA A 1 260 ? 11.305 61.75 4.863 1 36.59 260 ALA A CA 1
ATOM 2079 C C . ALA A 1 260 ? 11.656 62.969 4.008 1 36.59 260 ALA A C 1
ATOM 2081 O O . ALA A 1 260 ? 11.812 62.844 2.791 1 36.59 260 ALA A O 1
ATOM 2082 N N . GLU A 1 261 ? 12.32 64.188 4.645 1 32.09 261 GLU A N 1
ATOM 2083 C CA . GLU A 1 261 ? 12.344 65.625 4.574 1 32.09 261 GLU A CA 1
ATOM 2084 C C . GLU A 1 261 ? 13.086 66.125 3.324 1 32.09 261 GLU A C 1
ATOM 2086 O O . GLU A 1 261 ? 12.977 67.25 2.939 1 32.09 261 GLU A O 1
ATOM 2091 N N . ASN A 1 262 ? 14.344 65.562 2.967 1 32.69 262 ASN A N 1
ATOM 2092 C CA . ASN A 1 262 ? 15.25 66.562 2.344 1 32.69 262 ASN A CA 1
ATOM 2093 C C . ASN A 1 262 ? 14.766 66.938 0.953 1 32.69 262 ASN A C 1
ATOM 2095 O O . ASN A 1 262 ? 14.625 66.125 0.07 1 32.69 262 ASN A O 1
ATOM 2099 N N . ASP A 1 263 ? 14.133 68.188 0.797 1 28.2 263 ASP A N 1
ATOM 2100 C CA . ASP A 1 263 ? 13.398 68.875 -0.242 1 28.2 263 ASP A CA 1
ATOM 2101 C C . ASP A 1 263 ? 14.188 68.938 -1.548 1 28.2 263 ASP A C 1
ATOM 2103 O O . ASP A 1 263 ? 13.641 68.625 -2.617 1 28.2 263 ASP A O 1
ATOM 2107 N N . GLY A 1 264 ? 15.188 70 -1.713 1 29.11 264 GLY A N 1
ATOM 2108 C CA . GLY A 1 264 ? 15.32 71 -2.768 1 29.11 264 GLY A CA 1
ATOM 2109 C C . GLY A 1 264 ? 15.977 70.438 -4.02 1 29.11 264 GLY A C 1
ATOM 2110 O O . GLY A 1 264 ? 15.531 70.688 -5.137 1 29.11 264 GLY A O 1
ATOM 2111 N N . ILE A 1 265 ? 17.391 70.312 -3.951 1 29 265 ILE A N 1
ATOM 2112 C CA . ILE A 1 265 ? 18.266 70.625 -5.051 1 29 265 ILE A CA 1
ATOM 2113 C C . ILE A 1 265 ? 18.141 69.625 -6.184 1 29 265 ILE A C 1
ATOM 2115 O O . ILE A 1 265 ? 17.984 70 -7.348 1 29 265 ILE A O 1
ATOM 2119 N N . GLU A 1 266 ? 18.828 68.5 -5.996 1 28.27 266 GLU A N 1
ATOM 2120 C CA . GLU A 1 266 ? 19.5 67.812 -7.09 1 28.27 266 GLU A CA 1
ATOM 2121 C C . GLU A 1 266 ? 18.5 67 -7.902 1 28.27 266 GLU A C 1
ATOM 2123 O O . GLU A 1 266 ? 18.469 65.75 -7.801 1 28.27 266 GLU A O 1
ATOM 2128 N N . ALA A 1 267 ? 17.25 67.312 -7.883 1 29.62 267 ALA A N 1
ATOM 2129 C CA . ALA A 1 267 ? 16.234 66.438 -8.477 1 29.62 267 ALA A CA 1
ATOM 2130 C C . ALA A 1 267 ? 16.375 66.438 -9.992 1 29.62 267 ALA A C 1
ATOM 2132 O O . ALA A 1 267 ? 15.625 65.688 -10.664 1 29.62 267 ALA A O 1
ATOM 2133 N N . LYS A 1 268 ? 17.047 67.438 -10.539 1 29.61 268 LYS A N 1
ATOM 2134 C CA . LYS A 1 268 ? 16.75 67.625 -11.953 1 29.61 268 LYS A CA 1
ATOM 2135 C C . LYS A 1 268 ? 17.391 66.5 -12.805 1 29.61 268 LYS A C 1
ATOM 2137 O O . LYS A 1 268 ? 16.938 66.25 -13.922 1 29.61 268 LYS A O 1
ATOM 2142 N N . ILE A 1 269 ? 18.625 66.188 -12.453 1 27.52 269 ILE A N 1
ATOM 2143 C CA . ILE A 1 269 ? 19.391 65.812 -13.633 1 27.52 269 ILE A CA 1
ATOM 2144 C C . ILE A 1 269 ? 18.844 64.5 -14.188 1 27.52 269 ILE A C 1
ATOM 2146 O O . ILE A 1 269 ? 18.688 64.312 -15.398 1 27.52 269 ILE A O 1
ATOM 2150 N N . ASN A 1 270 ? 19.078 63.406 -13.43 1 26 270 ASN A N 1
ATOM 2151 C CA . ASN A 1 270 ? 19.344 62.156 -14.133 1 26 270 ASN A CA 1
ATOM 2152 C C . ASN A 1 270 ? 18.047 61.5 -14.656 1 26 270 ASN A C 1
ATOM 2154 O O . ASN A 1 270 ? 17.453 60.656 -13.984 1 26 270 ASN A O 1
ATOM 2158 N N . ASP A 1 271 ? 17.031 62.25 -15.016 1 28.09 271 ASP A N 1
ATOM 2159 C CA . ASP A 1 271 ? 15.797 61.719 -15.578 1 28.09 271 ASP A CA 1
ATOM 2160 C C . ASP A 1 271 ? 16.078 60.844 -16.797 1 28.09 271 ASP A C 1
ATOM 2162 O O . ASP A 1 271 ? 15.156 60.375 -17.484 1 28.09 271 ASP A O 1
ATOM 2166 N N . ILE A 1 272 ? 17.219 60.969 -17.422 1 27.17 272 ILE A N 1
ATOM 2167 C CA . ILE A 1 272 ? 17.281 60.469 -18.781 1 27.17 272 ILE A CA 1
ATOM 2168 C C . ILE A 1 272 ? 17.312 58.938 -18.734 1 27.17 272 ILE A C 1
ATOM 2170 O O . ILE A 1 272 ? 17.469 58.281 -19.781 1 27.17 272 ILE A O 1
ATOM 2174 N N . SER A 1 273 ? 17.703 58.344 -17.625 1 27.34 273 SER A N 1
ATOM 2175 C CA . SER A 1 273 ? 18.016 56.969 -17.891 1 27.34 273 SER A CA 1
ATOM 2176 C C . SER A 1 273 ? 16.797 56.219 -18.422 1 27.34 273 SER A C 1
ATOM 2178 O O . SER A 1 273 ? 15.688 56.375 -17.906 1 27.34 273 SER A O 1
ATOM 2180 N N . GLY A 1 274 ? 16.734 55.844 -19.734 1 27.44 274 GLY A N 1
ATOM 2181 C CA . GLY A 1 274 ? 15.844 55.125 -20.609 1 27.44 274 GLY A CA 1
ATOM 2182 C C . GLY A 1 274 ? 15.133 53.969 -19.922 1 27.44 274 GLY A C 1
ATOM 2183 O O . GLY A 1 274 ? 15.688 53.344 -19.016 1 27.44 274 GLY A O 1
ATOM 2184 N N . SER A 1 275 ? 13.828 54.094 -19.797 1 28.5 275 SER A N 1
ATOM 2185 C CA . SER A 1 275 ? 12.836 53.062 -19.438 1 28.5 275 SER A CA 1
ATOM 2186 C C . SER A 1 275 ? 13.141 51.719 -20.094 1 28.5 275 SER A C 1
ATOM 2188 O O . SER A 1 275 ? 13.094 51.594 -21.312 1 28.5 275 SER A O 1
ATOM 2190 N N . THR A 1 276 ? 14.289 51.125 -19.906 1 27.94 276 THR A N 1
ATOM 2191 C CA . THR A 1 276 ? 14.352 49.719 -20.359 1 27.94 276 THR A CA 1
ATOM 2192 C C . THR A 1 276 ? 13.062 49 -20.016 1 27.94 276 THR A C 1
ATOM 2194 O O . THR A 1 276 ? 12.758 48.781 -18.844 1 27.94 276 THR A O 1
ATOM 2197 N N . SER A 1 277 ? 11.961 49.281 -20.781 1 30.06 277 SER A N 1
ATOM 2198 C CA . SER A 1 277 ? 10.797 48.406 -20.969 1 30.06 277 SER A CA 1
ATOM 2199 C C . SER A 1 277 ? 11.203 46.938 -20.984 1 30.06 277 SER A C 1
ATOM 2201 O O . SER A 1 277 ? 12 46.5 -21.828 1 30.06 277 SER A O 1
ATOM 2203 N N . SER A 1 278 ? 11.555 46.438 -19.922 1 30.55 278 SER A N 1
ATOM 2204 C CA . SER A 1 278 ? 11.734 44.969 -19.828 1 30.55 278 SER A CA 1
ATOM 2205 C C . SER A 1 278 ? 10.703 44.25 -20.672 1 30.55 278 SER A C 1
ATOM 2207 O O . SER A 1 278 ? 9.492 44.406 -20.484 1 30.55 278 SER A O 1
ATOM 2209 N N . LYS A 1 279 ? 10.938 44 -21.969 1 33.72 279 LYS A N 1
ATOM 2210 C CA . LYS A 1 279 ? 10.375 43.188 -23.047 1 33.72 279 LYS A CA 1
ATOM 2211 C C . LYS A 1 279 ? 9.844 41.844 -22.5 1 33.72 279 LYS A C 1
ATOM 2213 O O . LYS A 1 279 ? 9.672 40.906 -23.266 1 33.72 279 LYS A O 1
ATOM 2218 N N . ASP A 1 280 ? 9.797 41.688 -21.312 1 32.09 280 ASP A N 1
ATOM 2219 C CA . ASP A 1 280 ? 9.141 40.406 -21.094 1 32.09 280 ASP A CA 1
ATOM 2220 C C . ASP A 1 280 ? 7.781 40.344 -21.781 1 32.09 280 ASP A C 1
ATOM 2222 O O . ASP A 1 280 ? 6.758 40.656 -21.156 1 32.09 280 ASP A O 1
ATOM 2226 N N . GLU A 1 281 ? 7.695 40.875 -23.078 1 32.91 281 GLU A N 1
ATOM 2227 C CA . GLU A 1 281 ? 6.547 40.938 -23.984 1 32.91 281 GLU A CA 1
ATOM 2228 C C . GLU A 1 281 ? 5.914 39.562 -24.172 1 32.91 281 GLU A C 1
ATOM 2230 O O . GLU A 1 281 ? 5.055 39.375 -25.031 1 32.91 281 GLU A O 1
ATOM 2235 N N . TYR A 1 282 ? 6.641 38.562 -23.859 1 32.91 282 TYR A N 1
ATOM 2236 C CA . TYR A 1 282 ? 6.031 37.375 -24.406 1 32.91 282 TYR A CA 1
ATOM 2237 C C . TYR A 1 282 ? 4.523 37.375 -24.203 1 32.91 282 TYR A C 1
ATOM 2239 O O . TYR A 1 282 ? 3.756 37.188 -25.156 1 32.91 282 TYR A O 1
ATOM 2247 N N . LEU A 1 283 ? 4.027 36.625 -23.109 1 36.19 283 LEU A N 1
ATOM 2248 C CA . LEU A 1 283 ? 2.619 36.25 -23.188 1 36.19 283 LEU A CA 1
ATOM 2249 C C . LEU A 1 283 ? 1.721 37.438 -22.844 1 36.19 283 LEU A C 1
ATOM 2251 O O . LEU A 1 283 ? 1.465 37.719 -21.672 1 36.19 283 LEU A O 1
ATOM 2255 N N . PRO A 1 284 ? 1.706 38.406 -23.688 1 39.38 284 PRO A N 1
ATOM 2256 C CA . PRO A 1 284 ? 0.85 39.562 -23.438 1 39.38 284 PRO A CA 1
ATOM 2257 C C . PRO A 1 284 ? -0.512 39.188 -22.859 1 39.38 284 PRO A C 1
ATOM 2259 O O . PRO A 1 284 ? -1.048 39.906 -22 1 39.38 284 PRO A O 1
ATOM 2262 N N . LEU A 1 285 ? -1.068 38.219 -23.562 1 39.12 285 LEU A N 1
ATOM 2263 C CA . LEU A 1 285 ? -2.408 37.812 -23.141 1 39.12 285 LEU A CA 1
ATOM 2264 C C . LEU A 1 285 ? -2.424 37.438 -21.672 1 39.12 285 LEU A C 1
ATOM 2266 O O . LEU A 1 285 ? -3.336 37.812 -20.938 1 39.12 285 LEU A O 1
ATOM 2270 N N . LEU A 1 286 ? -1.413 36.656 -21.297 1 40.25 286 LEU A N 1
ATOM 2271 C CA . LEU A 1 286 ? -1.344 36.281 -19.906 1 40.25 286 LEU A CA 1
ATOM 2272 C C . LEU A 1 286 ? -1.007 37.469 -19.016 1 40.25 286 LEU A C 1
ATOM 2274 O O . LEU A 1 286 ? -1.562 37.625 -17.938 1 40.25 286 LEU A O 1
ATOM 2278 N N . LYS A 1 287 ? -0.112 38.438 -19.438 1 44.88 287 LYS A N 1
ATOM 2279 C CA . LYS A 1 287 ? 0.224 39.625 -18.688 1 44.88 287 LYS A CA 1
ATOM 2280 C C . LYS A 1 287 ? -1.004 40.531 -18.5 1 44.88 287 LYS A C 1
ATOM 2282 O O . LYS A 1 287 ? -1.226 41.062 -17.406 1 44.88 287 LYS A O 1
ATOM 2287 N N . THR A 1 288 ? -1.642 40.781 -19.656 1 46.91 288 THR A N 1
ATOM 2288 C CA . THR A 1 288 ? -2.863 41.562 -19.531 1 46.91 288 THR A CA 1
ATOM 2289 C C . THR A 1 288 ? -3.885 40.844 -18.656 1 46.91 288 THR A C 1
ATOM 2291 O O . THR A 1 288 ? -4.582 41.469 -17.859 1 46.91 288 THR A O 1
ATOM 2294 N N . MET A 1 289 ? -3.969 39.562 -18.891 1 45.47 289 MET A N 1
ATOM 2295 C CA . MET A 1 289 ? -4.871 38.781 -18.062 1 45.47 289 MET A CA 1
ATOM 2296 C C . MET A 1 289 ? -4.414 38.812 -16.609 1 45.47 289 MET A C 1
ATOM 2298 O O . MET A 1 289 ? -5.234 38.75 -15.688 1 45.47 289 MET A O 1
ATOM 2302 N N . LEU A 1 290 ? -3.07 38.812 -16.406 1 46.88 290 LEU A N 1
ATOM 2303 C CA . LEU A 1 290 ? -2.451 38.75 -15.086 1 46.88 290 LEU A CA 1
ATOM 2304 C C . LEU A 1 290 ? -2.43 40.156 -14.453 1 46.88 290 LEU A C 1
ATOM 2306 O O . LEU A 1 290 ? -2.395 40.281 -13.227 1 46.88 290 LEU A O 1
ATOM 2310 N N . LYS A 1 291 ? -2.193 41.188 -15.258 1 50.62 291 LYS A N 1
ATOM 2311 C CA . LYS A 1 291 ? -2.352 42.5 -14.625 1 50.62 291 LYS A CA 1
ATOM 2312 C C . LYS A 1 291 ? -3.74 42.656 -14.016 1 50.62 291 LYS A C 1
ATOM 2314 O O . LYS A 1 291 ? -4.098 43.719 -13.531 1 50.62 291 LYS A O 1
ATOM 2319 N N . THR A 1 292 ? -4.484 41.625 -14.273 1 54.53 292 THR A N 1
ATOM 2320 C CA . THR A 1 292 ? -5.859 41.688 -13.797 1 54.53 292 THR A CA 1
ATOM 2321 C C . THR A 1 292 ? -5.926 41.344 -12.305 1 54.53 292 THR A C 1
ATOM 2323 O O . THR A 1 292 ? -5.184 40.5 -11.828 1 54.53 292 THR A O 1
ATOM 2326 N N . LYS A 1 293 ? -6.605 42.156 -11.555 1 65.19 293 LYS A N 1
ATOM 2327 C CA . LYS A 1 293 ? -6.906 42.125 -10.125 1 65.19 293 LYS A CA 1
ATOM 2328 C C . LYS A 1 293 ? -7.609 40.812 -9.75 1 65.19 293 LYS A C 1
ATOM 2330 O O . LYS A 1 293 ? -8.461 40.312 -10.484 1 65.19 293 LYS A O 1
ATOM 2335 N N . ARG A 1 294 ? -7 40.062 -8.781 1 75.69 294 ARG A N 1
ATOM 2336 C CA . ARG A 1 294 ? -7.555 38.844 -8.203 1 75.69 294 ARG A CA 1
ATOM 2337 C C . ARG A 1 294 ? -9.078 38.906 -8.117 1 75.69 294 ARG A C 1
ATOM 2339 O O . ARG A 1 294 ? -9.758 37.875 -8.133 1 75.69 294 ARG A O 1
ATOM 2346 N N . ASP A 1 295 ? -9.562 40.094 -8.367 1 80.19 295 ASP A N 1
ATOM 2347 C CA . ASP A 1 295 ? -10.984 40.281 -8.094 1 80.19 295 ASP A CA 1
ATOM 2348 C C . ASP A 1 295 ? -11.812 40.188 -9.375 1 80.19 295 ASP A C 1
ATOM 2350 O O . ASP A 1 295 ? -13.047 40.188 -9.328 1 80.19 295 ASP A O 1
ATOM 2354 N N . ARG A 1 296 ? -11.227 40.031 -10.492 1 84.25 296 ARG A N 1
ATOM 2355 C CA . ARG A 1 296 ? -11.984 39.875 -11.727 1 84.25 296 ARG A CA 1
ATOM 2356 C C . ARG A 1 296 ? -12.695 38.531 -11.75 1 84.25 296 ARG A C 1
ATOM 2358 O O . ARG A 1 296 ? -12.141 37.5 -11.312 1 84.25 296 ARG A O 1
ATOM 2365 N N . PRO A 1 297 ? -13.898 38.531 -12.25 1 86.94 297 PRO A N 1
ATOM 2366 C CA . PRO A 1 297 ? -14.695 37.312 -12.203 1 86.94 297 PRO A CA 1
ATOM 2367 C C . PRO A 1 297 ? -14.047 36.125 -12.953 1 86.94 297 PRO A C 1
ATOM 2369 O O . PRO A 1 297 ? -14.07 35 -12.484 1 86.94 297 PRO A O 1
ATOM 2372 N N . LEU A 1 298 ? -13.422 36.406 -14.094 1 88.25 298 LEU A N 1
ATOM 2373 C CA . LEU A 1 298 ? -12.797 35.344 -14.867 1 88.25 298 LEU A CA 1
ATOM 2374 C C . LEU A 1 298 ? -11.586 34.781 -14.133 1 88.25 298 LEU A C 1
ATOM 2376 O O . LEU A 1 298 ? -11.32 33.562 -14.203 1 88.25 298 LEU A O 1
ATOM 2380 N N . VAL A 1 299 ? -10.93 35.656 -13.492 1 88.94 299 VAL A N 1
ATOM 2381 C CA . VAL A 1 299 ? -9.75 35.219 -12.75 1 88.94 299 VAL A CA 1
ATOM 2382 C C . VAL A 1 299 ? -10.188 34.406 -11.539 1 88.94 299 VAL A C 1
ATOM 2384 O O . VAL A 1 299 ? -9.539 33.406 -11.18 1 88.94 299 VAL A O 1
ATOM 2387 N N . LYS A 1 300 ? -11.289 34.781 -10.977 1 90.5 300 LYS A N 1
ATOM 2388 C CA . LYS A 1 300 ? -11.812 34.062 -9.836 1 90.5 300 LYS A CA 1
ATOM 2389 C C . LYS A 1 300 ? -12.227 32.625 -10.25 1 90.5 300 LYS A C 1
ATOM 2391 O O . LYS A 1 300 ? -12.008 31.688 -9.5 1 90.5 300 LYS A O 1
ATOM 2396 N N . ILE A 1 301 ? -12.789 32.594 -11.406 1 92.44 301 ILE A N 1
ATOM 2397 C CA . ILE A 1 301 ? -13.203 31.281 -11.922 1 92.44 301 ILE A CA 1
ATOM 2398 C C . ILE A 1 301 ? -11.977 30.422 -12.211 1 92.44 301 ILE A C 1
ATOM 2400 O O . ILE A 1 301 ? -11.953 29.234 -11.891 1 92.44 301 ILE A O 1
ATOM 2404 N N . LEU A 1 302 ? -10.992 31.031 -12.789 1 92.06 302 LEU A N 1
ATOM 2405 C CA . LEU A 1 302 ? -9.781 30.281 -13.117 1 92.06 302 LEU A CA 1
ATOM 2406 C C . LEU A 1 302 ? -9.07 29.828 -11.852 1 92.06 302 LEU A C 1
ATOM 2408 O O . LEU A 1 302 ? -8.547 28.703 -11.805 1 92.06 302 LEU A O 1
ATOM 2412 N N . LEU A 1 303 ? -9.078 30.625 -10.797 1 93.38 303 LEU A N 1
ATOM 2413 C CA . LEU A 1 303 ? -8.352 30.328 -9.57 1 93.38 303 LEU A CA 1
ATOM 2414 C C . LEU A 1 303 ? -9.023 29.188 -8.805 1 93.38 303 LEU A C 1
ATOM 2416 O O . LEU A 1 303 ? -8.422 28.594 -7.918 1 93.38 303 LEU A O 1
ATOM 2420 N N . CYS A 1 304 ? -10.266 28.875 -9.141 1 94.69 304 CYS A N 1
ATOM 2421 C CA . CYS A 1 304 ? -10.945 27.734 -8.539 1 94.69 304 CYS A CA 1
ATOM 2422 C C . CYS A 1 304 ? -10.266 26.422 -8.93 1 94.69 304 CYS A C 1
ATOM 2424 O O . CYS A 1 304 ? -10.406 25.406 -8.234 1 94.69 304 CYS A O 1
ATOM 2426 N N . PHE A 1 305 ? -9.461 26.516 -10.055 1 96.12 305 PHE A N 1
ATOM 2427 C CA . PHE A 1 305 ? -8.82 25.312 -10.578 1 96.12 305 PHE A CA 1
ATOM 2428 C C . PHE A 1 305 ? -7.352 25.266 -10.172 1 96.12 305 PHE A C 1
ATOM 2430 O O . PHE A 1 305 ? -6.621 24.359 -10.594 1 96.12 305 PHE A O 1
ATOM 2437 N N . SER A 1 306 ? -6.898 26.156 -9.344 1 95.81 306 SER A N 1
ATOM 2438 C CA . SER A 1 306 ? -5.492 26.203 -8.961 1 95.81 306 SER A CA 1
ATOM 2439 C C . SER A 1 306 ? -5.133 25.031 -8.062 1 95.81 306 SER A C 1
ATOM 2441 O O . SER A 1 306 ? -5.738 24.828 -7.004 1 95.81 306 SER A O 1
ATOM 2443 N N . ALA A 1 307 ? -4.141 24.266 -8.453 1 95.38 307 ALA A N 1
ATOM 2444 C CA . ALA A 1 307 ? -3.699 23.109 -7.691 1 95.38 307 ALA A CA 1
ATOM 2445 C C . ALA A 1 307 ? -2.982 23.531 -6.41 1 95.38 307 ALA A C 1
ATOM 2447 O O . ALA A 1 307 ? -2.979 22.797 -5.422 1 95.38 307 ALA A O 1
ATOM 2448 N N . LYS A 1 308 ? -2.367 24.688 -6.402 1 93.88 308 LYS A N 1
ATOM 2449 C CA . LYS A 1 308 ? -1.652 25.188 -5.227 1 93.88 308 LYS A CA 1
ATOM 2450 C C . LYS A 1 308 ? -2.607 25.422 -4.059 1 93.88 308 LYS A C 1
ATOM 2452 O O . LYS A 1 308 ? -2.414 24.859 -2.977 1 93.88 308 LYS A O 1
ATOM 2457 N N . THR A 1 309 ? -3.662 26.125 -4.297 1 93.75 309 THR A N 1
ATOM 2458 C CA . THR A 1 309 ? -4.625 26.469 -3.254 1 93.75 309 THR A CA 1
ATOM 2459 C C . THR A 1 309 ? -5.449 25.234 -2.865 1 93.75 309 THR A C 1
ATOM 2461 O O . THR A 1 309 ? -5.707 25 -1.684 1 93.75 309 THR A O 1
ATOM 2464 N N . ASN A 1 310 ? -5.824 24.438 -3.885 1 96.44 310 ASN A N 1
ATOM 2465 C CA . ASN A 1 310 ? -6.645 23.266 -3.617 1 96.44 310 ASN A CA 1
ATOM 2466 C C . ASN A 1 310 ? -5.867 22.188 -2.861 1 96.44 310 ASN A C 1
ATOM 2468 O O . ASN A 1 310 ? -6.434 21.469 -2.037 1 96.44 310 ASN A O 1
ATOM 2472 N N . MET A 1 311 ? -4.602 22.078 -3.16 1 95.62 311 MET A N 1
ATOM 2473 C CA . MET A 1 311 ? -3.77 21.125 -2.434 1 95.62 311 MET A CA 1
ATOM 2474 C C . MET A 1 311 ? -3.598 21.547 -0.979 1 95.62 311 MET A C 1
ATOM 2476 O O . MET A 1 311 ? -3.627 20.703 -0.077 1 95.62 311 MET A O 1
ATOM 2480 N N . LYS A 1 312 ? -3.43 22.844 -0.768 1 92.06 312 LYS A N 1
ATOM 2481 C CA . LYS A 1 312 ? -3.314 23.375 0.592 1 92.06 312 LYS A CA 1
ATOM 2482 C C . LYS A 1 312 ? -4.59 23.109 1.388 1 92.06 312 LYS A C 1
ATOM 2484 O O . LYS A 1 312 ? -4.535 22.766 2.568 1 92.06 312 LYS A O 1
ATOM 2489 N N . ASP A 1 313 ? -5.664 23.25 0.674 1 93.5 313 ASP A N 1
ATOM 2490 C CA . ASP A 1 313 ? -6.949 22.984 1.316 1 93.5 313 ASP A CA 1
ATOM 2491 C C . ASP A 1 313 ? -7.105 21.5 1.657 1 93.5 313 ASP A C 1
ATOM 2493 O O . ASP A 1 313 ? -7.633 21.156 2.715 1 93.5 313 ASP A O 1
ATOM 2497 N N . LEU A 1 314 ? -6.691 20.688 0.788 1 95.19 314 LEU A N 1
ATOM 2498 C CA . LEU A 1 314 ? -6.785 19.25 0.995 1 95.19 314 LEU A CA 1
ATOM 2499 C C . LEU A 1 314 ? -5.93 18.812 2.178 1 95.19 314 LEU A C 1
ATOM 2501 O O . LEU A 1 314 ? -6.344 17.969 2.971 1 95.19 314 LEU A O 1
ATOM 2505 N N . LEU A 1 315 ? -4.73 19.453 2.332 1 93.94 315 LEU A N 1
ATOM 2506 C CA . LEU A 1 315 ? -3.77 19.016 3.338 1 93.94 315 LEU A CA 1
ATOM 2507 C C . LEU A 1 315 ? -3.961 19.781 4.645 1 93.94 315 LEU A C 1
ATOM 2509 O O . LEU A 1 315 ? -3.229 19.562 5.609 1 93.94 315 LEU A O 1
ATOM 2513 N N . ASP A 1 316 ? -4.941 20.594 4.684 1 90 316 ASP A N 1
ATOM 2514 C CA . ASP A 1 316 ? -5.23 21.344 5.902 1 90 316 ASP A CA 1
ATOM 2515 C C . ASP A 1 316 ? -5.824 20.438 6.977 1 90 316 ASP A C 1
ATOM 2517 O O . ASP A 1 316 ? -6.922 19.906 6.812 1 90 316 ASP A O 1
ATOM 2521 N N . MET A 1 317 ? -5.078 20.281 8.023 1 86.94 317 MET A N 1
ATOM 2522 C CA . MET A 1 317 ? -5.492 19.406 9.109 1 86.94 317 MET A CA 1
ATOM 2523 C C . MET A 1 317 ? -6.051 20.203 10.281 1 86.94 317 MET A C 1
ATOM 2525 O O . MET A 1 317 ? -6.352 19.625 11.336 1 86.94 317 MET A O 1
ATOM 2529 N N . SER A 1 318 ? -6.141 21.531 10.125 1 77.38 318 SER A N 1
ATOM 2530 C CA . SER A 1 318 ? -6.57 22.375 11.242 1 77.38 318 SER A CA 1
ATOM 2531 C C . SER A 1 318 ? -8.07 22.25 11.484 1 77.38 318 SER A C 1
ATOM 2533 O O . SER A 1 318 ? -8.844 22.125 10.539 1 77.38 318 SER A O 1
ATOM 2535 N N . SER A 1 319 ? -8.367 21.781 12.656 1 64.62 319 SER A N 1
ATOM 2536 C CA . SER A 1 319 ? -9.773 21.766 13.039 1 64.62 319 SER A CA 1
ATOM 2537 C C . SER A 1 319 ? -10.305 23.188 13.203 1 64.62 319 SER A C 1
ATOM 2539 O O . SER A 1 319 ? -9.633 24.047 13.781 1 64.62 319 SER A O 1
ATOM 2541 N N . PRO A 1 320 ? -11.211 23.641 12.305 1 54.5 320 PRO A N 1
ATOM 2542 C CA . PRO A 1 320 ? -11.734 24.984 12.602 1 54.5 320 PRO A CA 1
ATOM 2543 C C . PRO A 1 320 ? -12.008 25.203 14.086 1 54.5 320 PRO A C 1
ATOM 2545 O O . PRO A 1 320 ? -12.352 24.25 14.797 1 54.5 320 PRO A O 1
ATOM 2548 N N . LYS A 1 321 ? -11.367 26.203 14.852 1 51.66 321 LYS A N 1
ATOM 2549 C CA . LYS A 1 321 ? -11.445 26.578 16.266 1 51.66 321 LYS A CA 1
ATOM 2550 C C . LYS A 1 321 ? -12.867 26.438 16.797 1 51.66 321 LYS A C 1
ATOM 2552 O O . LYS A 1 321 ? -13.109 26.609 17.984 1 51.66 321 LYS A O 1
ATOM 2557 N N . ASP A 1 322 ? -13.766 26 15.898 1 54.16 322 ASP A N 1
ATOM 2558 C CA . ASP A 1 322 ? -15.117 26.016 16.453 1 54.16 322 ASP A CA 1
ATOM 2559 C C . ASP A 1 322 ? -15.383 24.75 17.281 1 54.16 322 ASP A C 1
ATOM 2561 O O . ASP A 1 322 ? -15.016 23.641 16.875 1 54.16 322 ASP A O 1
ATOM 2565 N N . LYS A 1 323 ? -15.656 24.859 18.641 1 52.78 323 LYS A N 1
ATOM 2566 C CA . LYS A 1 323 ? -15.992 23.906 19.672 1 52.78 323 LYS A CA 1
ATOM 2567 C C . LYS A 1 323 ? -16.969 22.844 19.156 1 52.78 323 LYS A C 1
ATOM 2569 O O . LYS A 1 323 ? -17 21.719 19.672 1 52.78 323 LYS A O 1
ATOM 2574 N N . ASP A 1 324 ? -17.781 23.031 18.062 1 59.28 324 ASP A N 1
ATOM 2575 C CA . ASP A 1 324 ? -18.938 22.219 17.719 1 59.28 324 ASP A CA 1
ATOM 2576 C C . ASP A 1 324 ? -18.578 21.203 16.625 1 59.28 324 ASP A C 1
ATOM 2578 O O . ASP A 1 324 ? -19.469 20.703 15.93 1 59.28 324 ASP A O 1
ATOM 2582 N N . LYS A 1 325 ? -17.25 20.672 16.562 1 71.88 325 LYS A N 1
ATOM 2583 C CA . LYS A 1 325 ? -17.016 19.859 15.375 1 71.88 325 LYS A CA 1
ATOM 2584 C C . LYS A 1 325 ? -16.875 18.391 15.742 1 71.88 325 LYS A C 1
ATOM 2586 O O . LYS A 1 325 ? -16.438 18.062 16.844 1 71.88 325 LYS A O 1
ATOM 2591 N N . LEU A 1 326 ? -17.578 17.625 14.977 1 90 326 LEU A N 1
ATOM 2592 C CA . LEU A 1 326 ? -17.625 16.172 15.023 1 90 326 LEU A CA 1
ATOM 2593 C C . LEU A 1 326 ? -16.406 15.562 14.32 1 90 326 LEU A C 1
ATOM 2595 O O . LEU A 1 326 ? -16.562 14.758 13.398 1 90 326 LEU A O 1
ATOM 2599 N N . ASP A 1 327 ? -15.188 15.797 14.898 1 91.88 327 ASP A N 1
ATOM 2600 C CA . ASP A 1 327 ? -13.961 15.383 14.227 1 91.88 327 ASP A CA 1
ATOM 2601 C C . ASP A 1 327 ? -13.742 13.875 14.375 1 91.88 327 ASP A C 1
ATOM 2603 O O . ASP A 1 327 ? -12.977 13.281 13.609 1 91.88 327 ASP A O 1
ATOM 2607 N N . CYS A 1 328 ? -14.422 13.305 15.359 1 94.44 328 CYS A N 1
ATOM 2608 C CA . CYS A 1 328 ? -14.266 11.867 15.555 1 94.44 328 CYS A CA 1
ATOM 2609 C C . CYS A 1 328 ? -14.812 11.094 14.359 1 94.44 328 CYS A C 1
ATOM 2611 O O . CYS A 1 328 ? -14.414 9.953 14.125 1 94.44 328 CYS A O 1
ATOM 2613 N N . LEU A 1 329 ? -15.719 11.703 13.586 1 96.5 329 LEU A N 1
ATOM 2614 C CA . LEU A 1 329 ? -16.297 11.055 12.406 1 96.5 329 LEU A CA 1
ATOM 2615 C C . LEU A 1 329 ? -15.219 10.82 11.344 1 96.5 329 LEU A C 1
ATOM 2617 O O . LEU A 1 329 ? -15.344 9.914 10.523 1 96.5 329 LEU A O 1
ATOM 2621 N N . ASN A 1 330 ? -14.141 11.641 11.367 1 95.81 330 ASN A N 1
ATOM 2622 C CA . ASN A 1 330 ? -13.086 11.508 10.367 1 95.81 330 ASN A CA 1
ATOM 2623 C C . ASN A 1 330 ? -12.383 10.156 10.477 1 95.81 330 ASN A C 1
ATOM 2625 O O . ASN A 1 330 ? -12.203 9.469 9.477 1 95.81 330 ASN A O 1
ATOM 2629 N N . GLY A 1 331 ? -12.047 9.836 11.648 1 96.69 331 GLY A N 1
ATOM 2630 C CA . GLY A 1 331 ? -11.422 8.531 11.844 1 96.69 331 GLY A CA 1
ATOM 2631 C C . GLY A 1 331 ? -12.336 7.375 11.492 1 96.69 331 GLY A C 1
ATOM 2632 O O . GLY A 1 331 ? -11.891 6.383 10.906 1 96.69 331 GLY A O 1
ATOM 2633 N N . MET A 1 332 ? -13.578 7.516 11.773 1 97 332 MET A N 1
ATOM 2634 C CA . MET A 1 332 ? -14.547 6.461 11.492 1 97 332 MET A CA 1
ATOM 2635 C C . MET A 1 332 ? -14.68 6.234 9.992 1 97 332 MET A C 1
ATOM 2637 O O . MET A 1 332 ? -14.75 5.09 9.531 1 97 332 MET A O 1
ATOM 2641 N N . ARG A 1 333 ? -14.695 7.305 9.266 1 97.19 333 ARG A N 1
ATOM 2642 C CA . ARG A 1 333 ? -14.805 7.207 7.816 1 97.19 333 ARG A CA 1
ATOM 2643 C C . ARG A 1 333 ? -13.586 6.504 7.223 1 97.19 333 ARG A C 1
ATOM 2645 O O . ARG A 1 333 ? -13.727 5.656 6.34 1 97.19 333 ARG A O 1
ATOM 2652 N N . VAL A 1 334 ? -12.406 6.828 7.719 1 96.94 334 VAL A N 1
ATOM 2653 C CA . VAL A 1 334 ? -11.164 6.281 7.18 1 96.94 334 VAL A CA 1
ATOM 2654 C C . VAL A 1 334 ? -11.094 4.785 7.473 1 96.94 334 VAL A C 1
ATOM 2656 O O . VAL A 1 334 ? -10.766 3.986 6.594 1 96.94 334 VAL A O 1
ATOM 2659 N N . PHE A 1 335 ? -11.445 4.359 8.664 1 96.69 335 PHE A N 1
ATOM 2660 C CA . PHE A 1 335 ? -11.391 2.949 9.031 1 96.69 335 PHE A CA 1
ATOM 2661 C C . PHE A 1 335 ? -12.453 2.152 8.281 1 96.69 335 PHE A C 1
ATOM 2663 O O . PHE A 1 335 ? -12.234 0.99 7.938 1 96.69 335 PHE A O 1
ATOM 2670 N N . THR A 1 336 ? -13.562 2.791 8.078 1 97 336 THR A N 1
ATOM 2671 C CA . THR A 1 336 ? -14.609 2.121 7.312 1 97 336 THR A CA 1
ATOM 2672 C C . THR A 1 336 ? -14.188 1.953 5.855 1 97 336 THR A C 1
ATOM 2674 O O . THR A 1 336 ? -14.461 0.92 5.242 1 97 336 THR A O 1
ATOM 2677 N N . MET A 1 337 ? -13.523 2.967 5.301 1 96.62 337 MET A N 1
ATOM 2678 C CA . MET A 1 337 ? -13.016 2.855 3.934 1 96.62 337 MET A CA 1
ATOM 2679 C C . MET A 1 337 ? -11.992 1.73 3.822 1 96.62 337 MET A C 1
ATOM 2681 O O . MET A 1 337 ? -11.992 0.984 2.842 1 96.62 337 MET A O 1
ATOM 2685 N N . PHE A 1 338 ? -11.141 1.596 4.777 1 95.75 338 PHE A N 1
ATOM 2686 C CA . PHE A 1 338 ? -10.195 0.487 4.816 1 95.75 338 PHE A CA 1
ATOM 2687 C C . PHE A 1 338 ? -10.93 -0.85 4.816 1 95.75 338 PHE A C 1
ATOM 2689 O O . PHE A 1 338 ? -10.531 -1.778 4.105 1 95.75 338 PHE A O 1
ATOM 2696 N N . TRP A 1 339 ? -11.938 -0.858 5.641 1 96.06 339 TRP A N 1
ATOM 2697 C CA . TRP A 1 339 ? -12.742 -2.068 5.758 1 96.06 339 TRP A CA 1
ATOM 2698 C C . TRP A 1 339 ? -13.352 -2.449 4.414 1 96.06 339 TRP A C 1
ATOM 2700 O O . TRP A 1 339 ? -13.336 -3.619 4.023 1 96.06 339 TRP A O 1
ATOM 2710 N N . ILE A 1 340 ? -13.805 -1.501 3.68 1 96.19 340 ILE A N 1
ATOM 2711 C CA . ILE A 1 340 ? -14.422 -1.718 2.375 1 96.19 340 ILE A CA 1
ATOM 2712 C C . ILE A 1 340 ? -13.375 -2.23 1.389 1 96.19 340 ILE A C 1
ATOM 2714 O O . ILE A 1 340 ? -13.594 -3.236 0.708 1 96.19 340 ILE A O 1
ATOM 2718 N N . VAL A 1 341 ? -12.242 -1.626 1.349 1 96.06 341 VAL A N 1
ATOM 2719 C CA . VAL A 1 341 ? -11.188 -2.016 0.416 1 96.06 341 VAL A CA 1
ATOM 2720 C C . VAL A 1 341 ? -10.672 -3.41 0.771 1 96.06 341 VAL A C 1
ATOM 2722 O O . VAL A 1 341 ? -10.438 -4.234 -0.115 1 96.06 341 VAL A O 1
ATOM 2725 N N . PHE A 1 342 ? -10.562 -3.678 2.037 1 95 342 PHE A N 1
ATOM 2726 C CA . PHE A 1 342 ? -10.094 -4.973 2.518 1 95 342 PHE A CA 1
ATOM 2727 C C . PHE A 1 342 ? -11.055 -6.082 2.111 1 95 342 PHE A C 1
ATOM 2729 O O . PHE A 1 342 ? -10.625 -7.133 1.624 1 95 342 PHE A O 1
ATOM 2736 N N . GLY A 1 343 ? -12.312 -5.82 2.303 1 92.94 343 GLY A N 1
ATOM 2737 C CA . GLY A 1 343 ? -13.328 -6.801 1.931 1 92.94 343 GLY A CA 1
ATOM 2738 C C . GLY A 1 343 ? -13.336 -7.109 0.446 1 92.94 343 GLY A C 1
ATOM 2739 O O . GLY A 1 343 ? -13.359 -8.281 0.051 1 92.94 343 GLY A O 1
ATOM 2740 N N . HIS A 1 344 ? -13.266 -6.102 -0.374 1 93.5 344 HIS A N 1
ATOM 2741 C CA . HIS A 1 344 ? -13.305 -6.309 -1.818 1 93.5 344 HIS A CA 1
ATOM 2742 C C . HIS A 1 344 ? -12.008 -6.934 -2.324 1 93.5 344 HIS A C 1
ATOM 2744 O O . HIS A 1 344 ? -12.023 -7.723 -3.271 1 93.5 344 HIS A O 1
ATOM 2750 N N . ALA A 1 345 ? -10.922 -6.617 -1.698 1 92.81 345 ALA A N 1
ATOM 2751 C CA . ALA A 1 345 ? -9.648 -7.211 -2.08 1 92.81 345 ALA A CA 1
ATOM 2752 C C . ALA A 1 345 ? -9.648 -8.719 -1.837 1 92.81 345 ALA A C 1
ATOM 2754 O O . ALA A 1 345 ? -9.219 -9.492 -2.693 1 92.81 345 ALA A O 1
ATOM 2755 N N . ILE A 1 346 ? -10.18 -9.109 -0.729 1 90.75 346 ILE A N 1
ATOM 2756 C CA . ILE A 1 346 ? -10.195 -10.531 -0.384 1 90.75 346 ILE A CA 1
ATOM 2757 C C . ILE A 1 346 ? -11.188 -11.266 -1.28 1 90.75 346 ILE A C 1
ATOM 2759 O O . ILE A 1 346 ? -10.883 -12.336 -1.811 1 90.75 346 ILE A O 1
ATOM 2763 N N . LEU A 1 347 ? -12.352 -10.703 -1.464 1 87.62 347 LEU A N 1
ATOM 2764 C CA . LEU A 1 347 ? -13.391 -11.344 -2.256 1 87.62 347 LEU A CA 1
ATOM 2765 C C . LEU A 1 347 ? -12.914 -11.594 -3.682 1 87.62 347 LEU A C 1
ATOM 2767 O O . LEU A 1 347 ? -13.094 -12.695 -4.215 1 87.62 347 LEU A O 1
ATOM 2771 N N . LEU A 1 348 ? -12.305 -10.617 -4.234 1 87.81 348 LEU A N 1
ATOM 2772 C CA . LEU A 1 348 ? -11.875 -10.766 -5.617 1 87.81 348 LEU A CA 1
ATOM 2773 C C . LEU A 1 348 ? -10.633 -11.648 -5.707 1 87.81 348 LEU A C 1
ATOM 2775 O O . LEU A 1 348 ? -10.453 -12.375 -6.691 1 87.81 348 LEU A O 1
ATOM 2779 N N . SER A 1 349 ? -9.82 -11.688 -4.668 1 89.06 349 SER A N 1
ATOM 2780 C CA . SER A 1 349 ? -8.625 -12.523 -4.664 1 89.06 349 SER A CA 1
ATOM 2781 C C . SER A 1 349 ? -8.992 -14 -4.547 1 89.06 349 SER A C 1
ATOM 2783 O O . SER A 1 349 ? -8.305 -14.859 -5.098 1 89.06 349 SER A O 1
ATOM 2785 N N . ILE A 1 350 ? -10.07 -14.297 -3.848 1 86.44 350 ILE A N 1
ATOM 2786 C CA . ILE A 1 350 ? -10.484 -15.688 -3.656 1 86.44 350 ILE A CA 1
ATOM 2787 C C . ILE A 1 350 ? -10.898 -16.281 -4.996 1 86.44 350 ILE A C 1
ATOM 2789 O O . ILE A 1 350 ? -10.617 -17.453 -5.273 1 86.44 350 ILE A O 1
ATOM 2793 N N . THR A 1 351 ? -11.469 -15.5 -5.875 1 78.56 351 THR A N 1
ATOM 2794 C CA . THR A 1 351 ? -11.992 -16 -7.141 1 78.56 351 THR A CA 1
ATOM 2795 C C . THR A 1 351 ? -10.852 -16.328 -8.102 1 78.56 351 THR A C 1
ATOM 2797 O O . THR A 1 351 ? -11.023 -17.125 -9.031 1 78.56 351 THR A O 1
ATOM 2800 N N . THR A 1 352 ? -9.695 -15.82 -7.875 1 81 352 THR A N 1
ATOM 2801 C CA . THR A 1 352 ? -8.578 -16.047 -8.789 1 81 352 THR A CA 1
ATOM 2802 C C . THR A 1 352 ? -7.41 -16.703 -8.062 1 81 352 THR A C 1
ATOM 2804 O O . THR A 1 352 ? -6.254 -16.531 -8.445 1 81 352 THR A O 1
ATOM 2807 N N . SER A 1 353 ? -7.742 -17.469 -7.062 1 87.56 353 SER A N 1
ATOM 2808 C CA . SER A 1 353 ? -6.672 -18.078 -6.285 1 87.56 353 SER A CA 1
ATOM 2809 C C . SER A 1 353 ? -6.531 -19.562 -6.613 1 87.56 353 SER A C 1
ATOM 2811 O O . SER A 1 353 ? -7.477 -20.188 -7.105 1 87.56 353 SER A O 1
ATOM 2813 N N . GLN A 1 354 ? -5.371 -20.078 -6.332 1 87.56 354 GLN A N 1
ATOM 2814 C CA . GLN A 1 354 ? -5.086 -21.484 -6.605 1 87.56 354 GLN A CA 1
ATOM 2815 C C . GLN A 1 354 ? -5.309 -22.344 -5.363 1 87.56 354 GLN A C 1
ATOM 2817 O O . GLN A 1 354 ? -5.23 -23.578 -5.43 1 87.56 354 GLN A O 1
ATOM 2822 N N . ASN A 1 355 ? -5.625 -21.734 -4.188 1 88.88 355 ASN A N 1
ATOM 2823 C CA . ASN A 1 355 ? -5.781 -22.484 -2.943 1 88.88 355 ASN A CA 1
ATOM 2824 C C . ASN A 1 355 ? -7.008 -22.031 -2.162 1 88.88 355 ASN A C 1
ATOM 2826 O O . ASN A 1 355 ? -6.926 -21.781 -0.958 1 88.88 355 ASN A O 1
ATOM 2830 N N . PRO A 1 356 ? -8.109 -21.938 -2.771 1 86 356 PRO A N 1
ATOM 2831 C CA . PRO A 1 356 ? -9.297 -21.453 -2.051 1 86 356 PRO A CA 1
ATOM 2832 C C . PRO A 1 356 ? -9.719 -22.406 -0.929 1 86 356 PRO A C 1
ATOM 2834 O O . PRO A 1 356 ? -10.148 -21.953 0.135 1 86 356 PRO A O 1
ATOM 2837 N N . ILE A 1 357 ? -9.562 -23.703 -1.147 1 83.5 357 ILE A N 1
ATOM 2838 C CA . ILE A 1 357 ? -9.984 -24.688 -0.154 1 83.5 357 ILE A CA 1
ATOM 2839 C C . ILE A 1 357 ? -9.07 -24.609 1.067 1 83.5 357 ILE A C 1
ATOM 2841 O O . ILE A 1 357 ? -9.547 -24.578 2.205 1 83.5 357 ILE A O 1
ATOM 2845 N N . GLN A 1 358 ? -7.848 -24.547 0.791 1 84.62 358 GLN A N 1
ATOM 2846 C CA . GLN A 1 358 ? -6.895 -24.422 1.889 1 84.62 358 GLN A CA 1
ATOM 2847 C C . GLN A 1 358 ? -7.113 -23.125 2.656 1 84.62 358 GLN A C 1
ATOM 2849 O O . GLN A 1 358 ? -6.996 -23.094 3.883 1 84.62 358 GLN A O 1
ATOM 2854 N N . PHE A 1 359 ? -7.387 -22.125 1.961 1 88.56 359 PHE A N 1
ATOM 2855 C CA . PHE A 1 359 ? -7.594 -20.812 2.57 1 88.56 359 PHE A CA 1
ATOM 2856 C C . PHE A 1 359 ? -8.766 -20.844 3.547 1 88.56 359 PHE A C 1
ATOM 2858 O O . PHE A 1 359 ? -8.648 -20.375 4.68 1 88.56 359 PHE A O 1
ATOM 2865 N N . PHE A 1 360 ? -9.867 -21.391 3.146 1 85.88 360 PHE A N 1
ATOM 2866 C CA . PHE A 1 360 ? -11.055 -21.422 3.992 1 85.88 360 PHE A CA 1
ATOM 2867 C C . PHE A 1 360 ? -10.867 -22.391 5.16 1 85.88 360 PHE A C 1
ATOM 2869 O O . PHE A 1 360 ? -11.383 -22.156 6.254 1 85.88 360 PHE A O 1
ATOM 2876 N N . ARG A 1 361 ? -10.156 -23.391 4.902 1 83.62 361 ARG A N 1
ATOM 2877 C CA . ARG A 1 361 ? -9.875 -24.328 5.98 1 83.62 361 ARG A CA 1
ATOM 2878 C C . ARG A 1 361 ? -9.031 -23.688 7.07 1 83.62 361 ARG A C 1
ATOM 2880 O O . ARG A 1 361 ? -9.328 -23.828 8.258 1 83.62 361 ARG A O 1
ATOM 2887 N N . ASP A 1 362 ? -8.07 -22.922 6.641 1 83.69 362 ASP A N 1
ATOM 2888 C CA . ASP A 1 362 ? -7.109 -22.375 7.594 1 83.69 362 ASP A CA 1
ATOM 2889 C C . ASP A 1 362 ? -7.594 -21.047 8.156 1 83.69 362 ASP A C 1
ATOM 2891 O O . ASP A 1 362 ? -7.367 -20.734 9.336 1 83.69 362 ASP A O 1
ATOM 2895 N N . GLN A 1 363 ? -8.234 -20.297 7.305 1 87.5 363 GLN A N 1
ATOM 2896 C CA . GLN A 1 363 ? -8.523 -18.922 7.711 1 87.5 363 GLN A CA 1
ATOM 2897 C C . GLN A 1 363 ? -10.031 -18.688 7.82 1 87.5 363 GLN A C 1
ATOM 2899 O O . GLN A 1 363 ? -10.461 -17.641 8.289 1 87.5 363 GLN A O 1
ATOM 2904 N N . GLY A 1 364 ? -10.797 -19.672 7.496 1 85 364 GLY A N 1
ATOM 2905 C CA . GLY A 1 364 ? -12.242 -19.484 7.465 1 85 364 GLY A CA 1
ATOM 2906 C C . GLY A 1 364 ? -12.836 -19.156 8.82 1 85 364 GLY A C 1
ATOM 2907 O O . GLY A 1 364 ? -13.852 -18.469 8.906 1 85 364 GLY A O 1
ATOM 2908 N N . LYS A 1 365 ? -12.172 -19.547 9.898 1 87.19 365 LYS A N 1
ATOM 2909 C CA . LYS A 1 365 ? -12.703 -19.312 11.234 1 87.19 365 LYS A CA 1
ATOM 2910 C C . LYS A 1 365 ? -11.828 -18.312 12 1 87.19 365 LYS A C 1
ATOM 2912 O O . LYS A 1 365 ? -11.984 -18.156 13.211 1 87.19 365 LYS A O 1
ATOM 2917 N N . SER A 1 366 ? -11.016 -17.719 11.281 1 88 366 SER A N 1
ATOM 2918 C CA . SER A 1 366 ? -10.133 -16.75 11.914 1 88 366 SER A CA 1
ATOM 2919 C C . SER A 1 366 ? -10.867 -15.445 12.211 1 88 366 SER A C 1
ATOM 2921 O O . SER A 1 366 ? -11.906 -15.156 11.609 1 88 366 SER A O 1
ATOM 2923 N N . LEU A 1 367 ? -10.406 -14.688 13.172 1 87.69 367 LEU A N 1
ATOM 2924 C CA . LEU A 1 367 ? -11.016 -13.43 13.586 1 87.69 367 LEU A CA 1
ATOM 2925 C C . LEU A 1 367 ? -10.992 -12.414 12.453 1 87.69 367 LEU A C 1
ATOM 2927 O O . LEU A 1 367 ? -11.992 -11.742 12.195 1 87.69 367 LEU A O 1
ATOM 2931 N N . TRP A 1 368 ? -9.867 -12.297 11.812 1 86.44 368 TRP A N 1
ATOM 2932 C CA . TRP A 1 368 ? -9.758 -11.289 10.758 1 86.44 368 TRP A CA 1
ATOM 2933 C C . TRP A 1 368 ? -10.703 -11.594 9.602 1 86.44 368 TRP A C 1
ATOM 2935 O O . TRP A 1 368 ? -11.258 -10.688 8.984 1 86.44 368 TRP A O 1
ATOM 2945 N N . PHE A 1 369 ? -10.914 -12.828 9.336 1 88.94 369 PHE A N 1
ATOM 2946 C CA . PHE A 1 369 ? -11.812 -13.203 8.25 1 88.94 369 PHE A CA 1
ATOM 2947 C C . PHE A 1 369 ? -13.258 -12.891 8.617 1 88.94 369 PHE A C 1
ATOM 2949 O O . PHE A 1 369 ? -14.047 -12.492 7.762 1 88.94 369 PHE A O 1
ATOM 2956 N N . GLN A 1 370 ? -13.562 -13.039 9.898 1 89.75 370 GLN A N 1
ATOM 2957 C CA . GLN A 1 370 ? -14.922 -12.742 10.328 1 89.75 370 GLN A CA 1
ATOM 2958 C C . GLN A 1 370 ? -15.227 -11.25 10.195 1 89.75 370 GLN A C 1
ATOM 2960 O O . GLN A 1 370 ? -16.328 -10.875 9.789 1 89.75 370 GLN A O 1
ATOM 2965 N N . VAL A 1 371 ? -14.25 -10.5 10.531 1 89.31 371 VAL A N 1
ATOM 2966 C CA . VAL A 1 371 ? -14.414 -9.055 10.391 1 89.31 371 VAL A CA 1
ATOM 2967 C C . VAL A 1 371 ? -14.625 -8.703 8.922 1 89.31 371 VAL A C 1
ATOM 2969 O O . VAL A 1 371 ? -15.469 -7.859 8.594 1 89.31 371 VAL A O 1
ATOM 2972 N N . MET A 1 372 ? -13.906 -9.359 8.148 1 87.5 372 MET A N 1
ATOM 2973 C CA . MET A 1 372 ? -14.039 -9.117 6.715 1 87.5 372 MET A CA 1
ATOM 2974 C C . MET A 1 372 ? -15.391 -9.609 6.207 1 87.5 372 MET A C 1
ATOM 2976 O O . MET A 1 372 ? -16.031 -8.945 5.383 1 87.5 372 MET A O 1
ATOM 2980 N N . ASN A 1 373 ? -15.781 -10.727 6.691 1 86.94 373 ASN A N 1
ATOM 2981 C CA . ASN A 1 373 ? -17.016 -11.344 6.23 1 86.94 373 ASN A CA 1
ATOM 2982 C C . ASN A 1 373 ? -18.234 -10.469 6.535 1 86.94 373 ASN A C 1
ATOM 2984 O O . ASN A 1 373 ? -19.172 -10.414 5.75 1 86.94 373 ASN A O 1
ATOM 2988 N N . VAL A 1 374 ? -18.188 -9.766 7.605 1 89.56 374 VAL A N 1
ATOM 2989 C CA . VAL A 1 374 ? -19.312 -8.914 7.992 1 89.56 374 VAL A CA 1
ATOM 2990 C C . VAL A 1 374 ? -19.109 -7.512 7.414 1 89.56 374 VAL A C 1
ATOM 2992 O O . VAL A 1 374 ? -19.734 -6.555 7.871 1 89.56 374 VAL A O 1
ATOM 2995 N N . GLY A 1 375 ? -18.234 -7.387 6.484 1 89.44 375 GLY A N 1
ATOM 2996 C CA . GLY A 1 375 ? -17.969 -6.121 5.824 1 89.44 375 GLY A CA 1
ATOM 2997 C C . GLY A 1 375 ? -19.172 -5.535 5.125 1 89.44 375 GLY A C 1
ATOM 2998 O O . GLY A 1 375 ? -19.172 -4.359 4.75 1 89.44 375 GLY A O 1
ATOM 2999 N N . THR A 1 376 ? -20.281 -6.246 5.023 1 88.31 376 THR A N 1
ATOM 3000 C CA . THR A 1 376 ? -21.531 -5.762 4.438 1 88.31 376 THR A CA 1
ATOM 3001 C C . THR A 1 376 ? -22.125 -4.645 5.289 1 88.31 376 THR A C 1
ATOM 3003 O O . THR A 1 376 ? -22.969 -3.875 4.812 1 88.31 376 THR A O 1
ATOM 3006 N N . LEU A 1 377 ? -21.625 -4.527 6.484 1 93.62 377 LEU A N 1
ATOM 3007 C CA . LEU A 1 377 ? -22.141 -3.525 7.406 1 93.62 377 LEU A CA 1
ATOM 3008 C C . LEU A 1 377 ? -21.375 -2.213 7.27 1 93.62 377 LEU A C 1
ATOM 3010 O O . LEU A 1 377 ? -21.766 -1.2 7.859 1 93.62 377 LEU A O 1
ATOM 3014 N N . SER A 1 378 ? -20.312 -2.191 6.504 1 94.44 378 SER A N 1
ATOM 3015 C CA . SER A 1 378 ? -19.469 -1.012 6.375 1 94.44 378 SER A CA 1
ATOM 3016 C C . SER A 1 378 ? -20.234 0.155 5.758 1 94.44 378 SER A C 1
ATOM 3018 O O . SER A 1 378 ? -20.109 1.295 6.211 1 94.44 378 SER A O 1
ATOM 3020 N N . CYS A 1 379 ? -21.062 -0.095 4.754 1 94.69 379 CYS A N 1
ATOM 3021 C CA . CYS A 1 379 ? -21.828 0.959 4.094 1 94.69 379 CYS A CA 1
ATOM 3022 C C . CYS A 1 379 ? -22.844 1.579 5.047 1 94.69 379 CYS A C 1
ATOM 3024 O O . CYS A 1 379 ? -23.188 2.752 4.91 1 94.69 379 CYS A O 1
ATOM 3026 N N . ASP A 1 380 ? -23.312 0.801 6.016 1 97 380 ASP A N 1
ATOM 3027 C CA . ASP A 1 380 ? -24.297 1.288 6.977 1 97 380 ASP A CA 1
ATOM 3028 C C . ASP A 1 380 ? -23.688 2.344 7.898 1 97 380 ASP A C 1
ATOM 3030 O O . ASP A 1 380 ? -24.391 3.246 8.367 1 97 380 ASP A O 1
ATOM 3034 N N . THR A 1 381 ? -22.406 2.219 8.133 1 97.69 381 THR A N 1
ATOM 3035 C CA . THR A 1 381 ? -21.719 3.252 8.891 1 97.69 381 THR A CA 1
ATOM 3036 C C . THR A 1 381 ? -21.75 4.586 8.156 1 97.69 381 THR A C 1
ATOM 3038 O O . THR A 1 381 ? -22.016 5.629 8.758 1 97.69 381 THR A O 1
ATOM 3041 N N . PHE A 1 382 ? -21.547 4.555 6.887 1 97.62 382 PHE A N 1
ATOM 3042 C CA . PHE A 1 382 ? -21.562 5.773 6.082 1 97.62 382 PHE A CA 1
ATOM 3043 C C . PHE A 1 382 ? -22.969 6.363 6.016 1 97.62 382 PHE A C 1
ATOM 3045 O O . PHE A 1 382 ? -23.141 7.586 6.023 1 97.62 382 PHE A O 1
ATOM 3052 N N . LEU A 1 383 ? -24 5.484 5.914 1 98 383 LEU A N 1
ATOM 3053 C CA . LEU A 1 383 ? -25.375 5.961 5.879 1 98 383 LEU A CA 1
ATOM 3054 C C . LEU A 1 383 ? -25.75 6.648 7.191 1 98 383 LEU A C 1
ATOM 3056 O O . LEU A 1 383 ? -26.391 7.695 7.188 1 98 383 LEU A O 1
ATOM 3060 N N . LEU A 1 384 ? -25.312 6.039 8.25 1 98.44 384 LEU A N 1
ATOM 3061 C CA . LEU A 1 384 ? -25.562 6.637 9.555 1 98.44 384 LEU A CA 1
ATOM 3062 C C . LEU A 1 384 ? -24.906 8.008 9.656 1 98.44 384 LEU A C 1
ATOM 3064 O O . LEU A 1 384 ? -25.531 8.969 10.102 1 98.44 384 LEU A O 1
ATOM 3068 N N . ILE A 1 385 ? -23.625 8.109 9.266 1 97.75 385 ILE A N 1
ATOM 3069 C CA . ILE A 1 385 ? -22.891 9.367 9.328 1 97.75 385 ILE A CA 1
ATOM 3070 C C . ILE A 1 385 ? -23.562 10.406 8.438 1 97.75 385 ILE A C 1
ATOM 3072 O O . ILE A 1 385 ? -23.672 11.578 8.805 1 97.75 385 ILE A O 1
ATOM 3076 N N . GLY A 1 386 ? -24.062 9.969 7.262 1 97.12 386 GLY A N 1
ATOM 3077 C CA . GLY A 1 386 ? -24.766 10.867 6.363 1 97.12 386 GLY A CA 1
ATOM 3078 C C . GLY A 1 386 ? -26 11.484 6.988 1 97.12 386 GLY A C 1
ATOM 3079 O O . GLY A 1 386 ? -26.203 12.703 6.922 1 97.12 386 GLY A O 1
ATOM 3080 N N . GLY A 1 387 ? -26.812 10.656 7.629 1 97.94 387 GLY A N 1
ATOM 3081 C CA . GLY A 1 387 ? -28 11.164 8.305 1 97.94 387 GLY A CA 1
ATOM 3082 C C . GLY A 1 387 ? -27.672 12.086 9.469 1 97.94 387 GLY A C 1
ATOM 3083 O O . GLY A 1 387 ? -28.359 13.094 9.672 1 97.94 387 GLY A O 1
ATOM 3084 N N . LEU A 1 388 ? -26.672 11.758 10.148 1 98.06 388 LEU A N 1
ATOM 3085 C CA . LEU A 1 388 ? -26.266 12.523 11.32 1 98.06 388 LEU A CA 1
ATOM 3086 C C . LEU A 1 388 ? -25.781 13.914 10.922 1 98.06 388 LEU A C 1
ATOM 3088 O O . LEU A 1 388 ? -26.234 14.914 11.477 1 98.06 388 LEU A O 1
ATOM 3092 N N . VAL A 1 389 ? -24.859 13.977 9.984 1 96.06 389 VAL A N 1
ATOM 3093 C CA . VAL A 1 389 ? -24.25 15.234 9.57 1 96.06 389 VAL A CA 1
ATOM 3094 C C . VAL A 1 389 ? -25.312 16.125 8.93 1 96.06 389 VAL A C 1
ATOM 3096 O O . VAL A 1 389 ? -25.312 17.344 9.148 1 96.06 389 VAL A O 1
ATOM 3099 N N . LEU A 1 390 ? -26.172 15.539 8.172 1 96.5 390 LEU A N 1
ATOM 3100 C CA . LEU A 1 390 ? -27.234 16.297 7.516 1 96.5 390 LEU A CA 1
ATOM 3101 C C . LEU A 1 390 ? -28.156 16.938 8.539 1 96.5 390 LEU A C 1
ATOM 3103 O O . LEU A 1 390 ? -28.406 18.141 8.477 1 96.5 390 LEU A O 1
ATOM 3107 N N . THR A 1 391 ? -28.641 16.156 9.484 1 97.38 391 THR A N 1
ATOM 3108 C CA . THR A 1 391 ? -29.594 16.641 10.477 1 97.38 391 THR A CA 1
ATOM 3109 C C . THR A 1 391 ? -28.938 17.656 11.414 1 97.38 391 THR A C 1
ATOM 3111 O O . THR A 1 391 ? -29.484 18.734 11.648 1 97.38 391 THR A O 1
ATOM 3114 N N . TYR A 1 392 ? -27.828 17.312 11.93 1 95.88 392 TYR A N 1
ATOM 3115 C CA . TYR A 1 392 ? -27.109 18.203 12.836 1 95.88 392 TYR A CA 1
ATOM 3116 C C . TYR A 1 392 ? -26.75 19.5 12.133 1 95.88 392 TYR A C 1
ATOM 3118 O O . TYR A 1 392 ? -26.953 20.594 12.688 1 95.88 392 TYR A O 1
ATOM 3126 N N . GLY A 1 393 ? -26.234 19.422 10.945 1 92.81 393 GLY A N 1
ATOM 3127 C CA . GLY A 1 393 ? -25.812 20.594 10.195 1 92.81 393 GLY A CA 1
ATOM 3128 C C . GLY A 1 393 ? -26.969 21.516 9.828 1 92.81 393 GLY A C 1
ATOM 3129 O O . GLY A 1 393 ? -26.875 22.734 10 1 92.81 393 GLY A O 1
ATOM 3130 N N . LYS A 1 394 ? -28.031 20.984 9.383 1 93.56 394 LYS A N 1
ATOM 3131 C CA . LYS A 1 394 ? -29.156 21.781 8.922 1 93.56 394 LYS A CA 1
ATOM 3132 C C . LYS A 1 394 ? -29.891 22.422 10.102 1 93.56 394 LYS A C 1
ATOM 3134 O O . LYS A 1 394 ? -30.25 23.594 10.039 1 93.56 394 LYS A O 1
ATOM 3139 N N . LEU A 1 395 ? -30.109 21.672 11.133 1 94.56 395 LEU A N 1
ATOM 3140 C CA . LEU A 1 395 ? -30.812 22.219 12.297 1 94.56 395 LEU A CA 1
ATOM 3141 C C . LEU A 1 395 ? -29.984 23.312 12.961 1 94.56 395 LEU A C 1
ATOM 3143 O O . LEU A 1 395 ? -30.531 24.312 13.414 1 94.56 395 LEU A O 1
ATOM 3147 N N . ASN A 1 396 ? -28.688 23.094 13.047 1 91.56 396 ASN A N 1
ATOM 3148 C CA . ASN A 1 396 ? -27.828 24.141 13.609 1 91.56 396 ASN A CA 1
ATOM 3149 C C . ASN A 1 396 ? -27.812 25.391 12.727 1 91.56 396 ASN A C 1
ATOM 3151 O O . ASN A 1 396 ? -27.781 26.5 13.227 1 91.56 396 ASN A O 1
ATOM 3155 N N . SER A 1 397 ? -27.797 25.141 11.484 1 90 397 SER A N 1
ATOM 3156 C CA . SER A 1 397 ? -27.844 26.266 10.562 1 90 397 SER A CA 1
ATOM 3157 C C . SER A 1 397 ? -29.141 27.047 10.695 1 90 397 SER A C 1
ATOM 3159 O O . SER A 1 397 ? -29.141 28.281 10.656 1 90 397 SER A O 1
ATOM 3161 N N . TRP A 1 398 ? -30.25 26.344 10.883 1 90.94 398 TRP A N 1
ATOM 3162 C CA . TRP A 1 398 ? -31.547 26.969 11.047 1 90.94 398 TRP A CA 1
ATOM 3163 C C . TRP A 1 398 ? -31.625 27.719 12.375 1 90.94 398 TRP A C 1
ATOM 3165 O O . TRP A 1 398 ? -32.25 28.781 12.461 1 90.94 398 TRP A O 1
ATOM 3175 N N . ALA A 1 399 ? -31.016 27.172 13.297 1 88.81 399 ALA A N 1
ATOM 3176 C CA . ALA A 1 399 ? -31.016 27.812 14.609 1 88.81 399 ALA A CA 1
ATOM 3177 C C . ALA A 1 399 ? -30.219 29.125 14.578 1 88.81 399 ALA A C 1
ATOM 3179 O O . ALA A 1 399 ? -30.578 30.094 15.25 1 88.81 399 ALA A O 1
ATOM 3180 N N . LYS A 1 400 ? -29.203 29.141 13.805 1 85.12 400 LYS A N 1
ATOM 3181 C CA . LYS A 1 400 ? -28.328 30.312 13.758 1 85.12 400 LYS A CA 1
ATOM 3182 C C . LYS A 1 400 ? -28.828 31.344 12.75 1 85.12 400 LYS A C 1
ATOM 3184 O O . LYS A 1 400 ? -28.828 32.531 13.031 1 85.12 400 LYS A O 1
ATOM 3189 N N . LYS A 1 401 ? -29.203 30.953 11.516 1 83.81 401 LYS A N 1
ATOM 3190 C CA . LYS A 1 401 ? -29.484 31.875 10.422 1 83.81 401 LYS A CA 1
ATOM 3191 C C . LYS A 1 401 ? -30.984 31.969 10.164 1 83.81 401 LYS A C 1
ATOM 3193 O O . LYS A 1 401 ? -31.438 32.812 9.398 1 83.81 401 LYS A O 1
ATOM 3198 N N . GLY A 1 402 ? -31.781 31.359 10.773 1 81.25 402 GLY A N 1
ATOM 3199 C CA . GLY A 1 402 ? -33.219 31.312 10.484 1 81.25 402 GLY A CA 1
ATOM 3200 C C . GLY A 1 402 ? -33.594 30.281 9.453 1 81.25 402 GLY A C 1
ATOM 3201 O O . GLY A 1 402 ? -32.719 29.734 8.766 1 81.25 402 GLY A O 1
ATOM 3202 N N . ARG A 1 403 ? -34.938 29.984 9.203 1 76.44 403 ARG A N 1
ATOM 3203 C CA . ARG A 1 403 ? -35.469 28.891 8.398 1 76.44 403 ARG A CA 1
ATOM 3204 C C . ARG A 1 403 ? -35.562 29.281 6.926 1 76.44 403 ARG A C 1
ATOM 3206 O O . ARG A 1 403 ? -36.625 29.625 6.434 1 76.44 403 ARG A O 1
ATOM 3213 N N . LYS A 1 404 ? -34.625 29.891 6.301 1 76 404 LYS A N 1
ATOM 3214 C CA . LYS A 1 404 ? -34.719 30.219 4.883 1 76 404 LYS A CA 1
ATOM 3215 C C . LYS A 1 404 ? -34.094 29.141 4.012 1 76 404 LYS A C 1
ATOM 3217 O O . LYS A 1 404 ? -32.844 29.125 3.855 1 76 404 LYS A O 1
ATOM 3222 N N . ILE A 1 405 ? -34.906 28.078 3.67 1 77.12 405 ILE A N 1
ATOM 3223 C CA . ILE A 1 405 ? -34.344 27.031 2.838 1 77.12 405 ILE A CA 1
ATOM 3224 C C . ILE A 1 405 ? -35 27.031 1.465 1 77.12 405 ILE A C 1
ATOM 3226 O O . ILE A 1 405 ? -36.25 27.078 1.367 1 77.12 405 ILE A O 1
ATOM 3230 N N . SER A 1 406 ? -34.188 27.203 0.441 1 87.81 406 SER A N 1
ATOM 3231 C CA . SER A 1 406 ? -34.625 26.891 -0.914 1 87.81 406 SER A CA 1
ATOM 3232 C C . SER A 1 406 ? -34.438 25.406 -1.234 1 87.81 406 SER A C 1
ATOM 3234 O O . SER A 1 406 ? -33.281 24.984 -1.475 1 87.81 406 SER A O 1
ATOM 3236 N N . TRP A 1 407 ? -35.531 24.625 -1.244 1 90.56 407 TRP A N 1
ATOM 3237 C CA . TRP A 1 407 ? -35.438 23.172 -1.406 1 90.56 407 TRP A CA 1
ATOM 3238 C C . TRP A 1 407 ? -34.875 22.812 -2.773 1 90.56 407 TRP A C 1
ATOM 3240 O O . TRP A 1 407 ? -34.219 21.781 -2.922 1 90.56 407 TRP A O 1
ATOM 3250 N N . TRP A 1 408 ? -35.125 23.625 -3.801 1 91.12 408 TRP A N 1
ATOM 3251 C CA . TRP A 1 408 ? -34.531 23.359 -5.109 1 91.12 408 TRP A CA 1
ATOM 3252 C C . TRP A 1 408 ? -33 23.438 -5.047 1 91.12 408 TRP A C 1
ATOM 3254 O O . TRP A 1 408 ? -32.312 22.609 -5.637 1 91.12 408 TRP A O 1
ATOM 3264 N N . LYS A 1 409 ? -32.469 24.359 -4.375 1 90.06 409 LYS A N 1
ATOM 3265 C CA . LYS A 1 409 ? -31.016 24.484 -4.215 1 90.06 409 LYS A CA 1
ATOM 3266 C C . LYS A 1 409 ? -30.453 23.344 -3.381 1 90.06 409 LYS A C 1
ATOM 3268 O O . LYS A 1 409 ? -29.328 22.891 -3.615 1 90.06 409 LYS A O 1
ATOM 3273 N N . TYR A 1 410 ? -31.438 22.938 -2.463 1 92.38 410 TYR A N 1
ATOM 3274 C CA . TYR A 1 410 ? -31.078 21.797 -1.61 1 92.38 410 TYR A CA 1
ATOM 3275 C C . TYR A 1 410 ? -30.766 20.562 -2.445 1 92.38 410 TYR A C 1
ATOM 3277 O O . TYR A 1 410 ? -29.734 19.922 -2.252 1 92.38 410 TYR A O 1
ATOM 3285 N N . TYR A 1 411 ? -31.547 20.234 -3.439 1 95 411 TYR A N 1
ATOM 3286 C CA . TYR A 1 411 ? -31.406 19.047 -4.277 1 95 411 TYR A CA 1
ATOM 3287 C C . TYR A 1 411 ? -30.328 19.25 -5.328 1 95 411 TYR A C 1
ATOM 3289 O O . TYR A 1 411 ? -29.531 18.344 -5.59 1 95 411 TYR A O 1
ATOM 3297 N N . VAL A 1 412 ? -30.188 20.422 -5.871 1 93.88 412 VAL A N 1
ATOM 3298 C CA . VAL A 1 412 ? -29.234 20.688 -6.945 1 93.88 412 VAL A CA 1
ATOM 3299 C C . VAL A 1 412 ? -27.812 20.688 -6.391 1 93.88 412 VAL A C 1
ATOM 3301 O O . VAL A 1 412 ? -26.891 20.188 -7.035 1 93.88 412 VAL A O 1
ATOM 3304 N N . ASN A 1 413 ? -27.625 21.219 -5.223 1 92.19 413 ASN A N 1
ATOM 3305 C CA . ASN A 1 413 ? -26.312 21.25 -4.605 1 92.19 413 ASN A CA 1
ATOM 3306 C C . ASN A 1 413 ? -25.781 19.844 -4.352 1 92.19 413 ASN A C 1
ATOM 3308 O O . ASN A 1 413 ? -24.609 19.562 -4.613 1 92.19 413 ASN A O 1
ATOM 3312 N N . ARG A 1 414 ? -26.594 19.031 -3.873 1 93.75 414 ARG A N 1
ATOM 3313 C CA . ARG A 1 414 ? -26.172 17.656 -3.615 1 93.75 414 ARG A CA 1
ATOM 3314 C C . ARG A 1 414 ? -25.859 16.938 -4.918 1 93.75 414 ARG A C 1
ATOM 3316 O O . ARG A 1 414 ? -24.875 16.203 -5.004 1 93.75 414 ARG A O 1
ATOM 3323 N N . TYR A 1 415 ? -26.719 17.109 -5.91 1 95.62 415 TYR A N 1
ATOM 3324 C CA . TYR A 1 415 ? -26.531 16.469 -7.211 1 95.62 415 TYR A CA 1
ATOM 3325 C C . TYR A 1 415 ? -25.203 16.906 -7.84 1 95.62 415 TYR A C 1
ATOM 3327 O O . TYR A 1 415 ? -24.453 16.078 -8.359 1 95.62 415 TYR A O 1
ATOM 3335 N N . LEU A 1 416 ? -24.891 18.172 -7.754 1 94.69 416 LEU A N 1
ATOM 3336 C CA . LEU A 1 416 ? -23.688 18.719 -8.383 1 94.69 416 LEU A CA 1
ATOM 3337 C C . LEU A 1 416 ? -22.453 18.344 -7.578 1 94.69 416 LEU A C 1
ATOM 3339 O O . LEU A 1 416 ? -21.344 18.281 -8.125 1 94.69 416 LEU A O 1
ATOM 3343 N N . ARG A 1 417 ? -22.641 18.062 -6.367 1 93.06 417 ARG A N 1
ATOM 3344 C CA . ARG A 1 417 ? -21.516 17.688 -5.512 1 93.06 417 ARG A CA 1
ATOM 3345 C C . ARG A 1 417 ? -21.062 16.266 -5.797 1 93.06 417 ARG A C 1
ATOM 3347 O O . ARG A 1 417 ? -19.875 15.945 -5.699 1 93.06 417 ARG A O 1
ATOM 3354 N N . LEU A 1 418 ? -21.938 15.414 -6.246 1 95 418 LEU A N 1
ATOM 3355 C CA . LEU A 1 418 ? -21.641 13.992 -6.359 1 95 418 LEU A CA 1
ATOM 3356 C C . LEU A 1 418 ? -21.484 13.586 -7.824 1 95 418 LEU A C 1
ATOM 3358 O O . LEU A 1 418 ? -20.562 12.844 -8.172 1 95 418 LEU A O 1
ATOM 3362 N N . THR A 1 419 ? -22.219 14.094 -8.734 1 96.06 419 THR A N 1
ATOM 3363 C CA . THR A 1 419 ? -22.453 13.523 -10.055 1 96.06 419 THR A CA 1
ATOM 3364 C C . THR A 1 419 ? -21.266 13.789 -10.984 1 96.06 419 THR A C 1
ATOM 3366 O O . THR A 1 419 ? -20.828 12.891 -11.711 1 96.06 419 THR A O 1
ATOM 3369 N N . PRO A 1 420 ? -20.703 14.984 -10.992 1 95 420 PRO A N 1
ATOM 3370 C CA . PRO A 1 420 ? -19.641 15.219 -11.969 1 95 420 PRO A CA 1
ATOM 3371 C C . PRO A 1 420 ? -18.438 14.297 -11.766 1 95 420 PRO A C 1
ATOM 3373 O O . PRO A 1 420 ? -17.906 13.734 -12.727 1 95 420 PRO A O 1
ATOM 3376 N N . LEU A 1 421 ? -17.984 14.133 -10.57 1 96 421 LEU A N 1
ATOM 3377 C CA . LEU A 1 421 ? -16.859 13.242 -10.305 1 96 421 LEU A CA 1
ATOM 3378 C C . LEU A 1 421 ? -17.203 11.805 -10.664 1 96 421 LEU A C 1
ATOM 3380 O O . LEU A 1 421 ? -16.406 11.102 -11.281 1 96 421 LEU A O 1
ATOM 3384 N N . MET A 1 422 ? -18.391 11.383 -10.289 1 94.31 422 MET A N 1
ATOM 3385 C CA . MET A 1 422 ? -18.812 10.023 -10.602 1 94.31 422 MET A CA 1
ATOM 3386 C C . MET A 1 422 ? -18.828 9.781 -12.102 1 94.31 422 MET A C 1
ATOM 3388 O O . MET A 1 422 ? -18.297 8.781 -12.578 1 94.31 422 MET A O 1
ATOM 3392 N N . PHE A 1 423 ? -19.344 10.719 -12.797 1 91.56 423 PHE A N 1
ATOM 3393 C CA . PHE A 1 423 ? -19.5 10.578 -14.242 1 91.56 423 PHE A CA 1
ATOM 3394 C C . PHE A 1 423 ? -18.125 10.547 -14.922 1 91.56 423 PHE A C 1
ATOM 3396 O O . PHE A 1 423 ? -17.891 9.711 -15.805 1 91.56 423 PHE A O 1
ATOM 3403 N N . LEU A 1 424 ? -17.25 11.398 -14.57 1 91.19 424 LEU A N 1
ATOM 3404 C CA . LEU A 1 424 ? -15.953 11.492 -15.227 1 91.19 424 LEU A CA 1
ATOM 3405 C C . LEU A 1 424 ? -15.078 10.289 -14.875 1 91.19 424 LEU A C 1
ATOM 3407 O O . LEU A 1 424 ? -14.289 9.82 -15.703 1 91.19 424 LEU A O 1
ATOM 3411 N N . VAL A 1 425 ? -15.227 9.789 -13.672 1 89.38 425 VAL A N 1
ATOM 3412 C CA . VAL A 1 425 ? -14.5 8.578 -13.297 1 89.38 425 VAL A CA 1
ATOM 3413 C C . VAL A 1 425 ? -15.039 7.387 -14.078 1 89.38 425 VAL A C 1
ATOM 3415 O O . VAL A 1 425 ? -14.266 6.559 -14.57 1 89.38 425 VAL A O 1
ATOM 3418 N N . TYR A 1 426 ? -16.359 7.375 -14.297 1 86.75 426 TYR A N 1
ATOM 3419 C CA . TYR A 1 426 ? -16.984 6.312 -15.078 1 86.75 426 TYR A CA 1
ATOM 3420 C C . TYR A 1 426 ? -16.547 6.375 -16.531 1 86.75 426 TYR A C 1
ATOM 3422 O O . TYR A 1 426 ? -16.281 5.34 -17.156 1 86.75 426 TYR A O 1
ATOM 3430 N N . LEU A 1 427 ? -16.531 7.551 -17 1 86.06 427 LEU A N 1
ATOM 3431 C CA . LEU A 1 427 ? -16.141 7.73 -18.391 1 86.06 427 LEU A CA 1
ATOM 3432 C C . LEU A 1 427 ? -14.695 7.281 -18.609 1 86.06 427 LEU A C 1
ATOM 3434 O O . LEU A 1 427 ? -14.391 6.629 -19.609 1 86.06 427 LEU A O 1
ATOM 3438 N N . PHE A 1 428 ? -13.852 7.551 -17.672 1 86.81 428 PHE A N 1
ATOM 3439 C CA . PHE A 1 428 ? -12.461 7.125 -17.766 1 86.81 428 PHE A CA 1
ATOM 3440 C C . PHE A 1 428 ? -12.352 5.609 -17.688 1 86.81 428 PHE A C 1
ATOM 3442 O O . PHE A 1 428 ? -11.633 4.992 -18.484 1 86.81 428 PHE A O 1
ATOM 3449 N N . ALA A 1 429 ? -13.055 5.074 -16.781 1 82.88 429 ALA A N 1
ATOM 3450 C CA . ALA A 1 429 ? -12.992 3.633 -16.562 1 82.88 429 ALA A CA 1
ATOM 3451 C C . ALA A 1 429 ? -13.547 2.877 -17.781 1 82.88 429 ALA A C 1
ATOM 3453 O O . ALA A 1 429 ? -12.953 1.896 -18.234 1 82.88 429 ALA A O 1
ATOM 3454 N N . GLU A 1 430 ? -14.609 3.357 -18.297 1 79.69 430 GLU A N 1
ATOM 3455 C CA . GLU A 1 430 ? -15.273 2.678 -19.406 1 79.69 430 GLU A CA 1
ATOM 3456 C C . GLU A 1 430 ? -14.461 2.801 -20.703 1 79.69 430 GLU A C 1
ATOM 3458 O O . GLU A 1 430 ? -14.328 1.833 -21.453 1 79.69 430 GLU A O 1
ATOM 3463 N N . LEU A 1 431 ? -13.914 3.867 -20.922 1 78.75 431 LEU A N 1
ATOM 3464 C CA . LEU A 1 431 ? -13.258 4.109 -22.203 1 78.75 431 LEU A CA 1
ATOM 3465 C C . LEU A 1 431 ? -11.836 3.568 -22.188 1 78.75 431 LEU A C 1
ATOM 3467 O O . LEU A 1 431 ? -11.297 3.215 -23.234 1 78.75 431 LEU A O 1
ATOM 3471 N N . THR A 1 432 ? -11.203 3.455 -20.984 1 80.25 432 THR A N 1
ATOM 3472 C CA . THR A 1 432 ? -9.828 2.967 -20.922 1 80.25 432 THR A CA 1
ATOM 3473 C C . THR A 1 432 ? -9.781 1.511 -20.469 1 80.25 432 THR A C 1
ATOM 3475 O O . THR A 1 432 ? -8.703 0.942 -20.297 1 80.25 432 THR A O 1
ATOM 3478 N N . ASN A 1 433 ? -10.836 0.871 -20.328 1 77.81 433 ASN A N 1
ATOM 3479 C CA . ASN A 1 433 ? -10.977 -0.48 -19.797 1 77.81 433 ASN A CA 1
ATOM 3480 C C . ASN A 1 433 ? -10.109 -1.477 -20.547 1 77.81 433 ASN A C 1
ATOM 3482 O O . ASN A 1 433 ? -9.43 -2.311 -19.953 1 77.81 433 ASN A O 1
ATOM 3486 N N . PRO A 1 434 ? -10.039 -1.375 -21.938 1 74.88 434 PRO A N 1
ATOM 3487 C CA . PRO A 1 434 ? -9.266 -2.373 -22.688 1 74.88 434 PRO A CA 1
ATOM 3488 C C . PRO A 1 434 ? -7.77 -2.297 -22.391 1 74.88 434 PRO A C 1
ATOM 3490 O O . PRO A 1 434 ? -7.047 -3.273 -22.609 1 74.88 434 PRO A O 1
ATOM 3493 N N . TYR A 1 435 ? -7.363 -1.233 -21.875 1 76.38 435 TYR A N 1
ATOM 3494 C CA . TYR A 1 435 ? -5.934 -1.062 -21.641 1 76.38 435 TYR A CA 1
ATOM 3495 C C . TYR A 1 435 ? -5.539 -1.578 -20.266 1 76.38 435 TYR A C 1
ATOM 3497 O O . TYR A 1 435 ? -4.375 -1.923 -20.031 1 76.38 435 TYR A O 1
ATOM 3505 N N . TRP A 1 436 ? -6.5 -1.649 -19.422 1 77.12 436 TRP A N 1
ATOM 3506 C CA . TRP A 1 436 ? -6.184 -2.053 -18.062 1 77.12 436 TRP A CA 1
ATOM 3507 C C . TRP A 1 436 ? -6.449 -3.539 -17.859 1 77.12 436 TRP A C 1
ATOM 3509 O O . TRP A 1 436 ? -5.836 -4.172 -17 1 77.12 436 TRP A O 1
ATOM 3519 N N . PHE A 1 437 ? -7.301 -4.047 -18.578 1 74.88 437 PHE A N 1
ATOM 3520 C CA . PHE A 1 437 ? -7.703 -5.438 -18.422 1 74.88 437 PHE A CA 1
ATOM 3521 C C . PHE A 1 437 ? -7.109 -6.301 -19.531 1 74.88 437 PHE A C 1
ATOM 3523 O O . PHE A 1 437 ? -7.648 -6.355 -20.641 1 74.88 437 PHE A O 1
ATOM 3530 N N . THR A 1 438 ? -5.891 -6.766 -19.125 1 75.56 438 THR A N 1
ATOM 3531 C CA . THR A 1 438 ? -5.172 -7.66 -20.031 1 75.56 438 THR A CA 1
ATOM 3532 C C . THR A 1 438 ? -4.902 -9 -19.359 1 75.56 438 THR A C 1
ATOM 3534 O O . THR A 1 438 ? -4.949 -9.109 -18.125 1 75.56 438 THR A O 1
ATOM 3537 N N . GLY A 1 439 ? -5.184 -10.141 -20.047 1 77.44 439 GLY A N 1
ATOM 3538 C CA . GLY A 1 439 ? -4.875 -11.43 -19.438 1 77.44 439 GLY A CA 1
ATOM 3539 C C . GLY A 1 439 ? -5.836 -12.523 -19.844 1 77.44 439 GLY A C 1
ATOM 3540 O O . GLY A 1 439 ? -6.762 -12.289 -20.625 1 77.44 439 GLY A O 1
ATOM 3541 N N . PRO A 1 440 ? -5.57 -13.602 -19.234 1 78.06 440 PRO A N 1
ATOM 3542 C CA . PRO A 1 440 ? -6.34 -14.781 -19.656 1 78.06 440 PRO A CA 1
ATOM 3543 C C . PRO A 1 440 ? -7.801 -14.711 -19.203 1 78.06 440 PRO A C 1
ATOM 3545 O O . PRO A 1 440 ? -8.688 -15.203 -19.906 1 78.06 440 PRO A O 1
ATOM 3548 N N . VAL A 1 441 ? -8.023 -14.133 -18.031 1 72.19 441 VAL A N 1
ATOM 3549 C CA . VAL A 1 441 ? -9.367 -14.164 -17.469 1 72.19 441 VAL A CA 1
ATOM 3550 C C . VAL A 1 441 ? -10.164 -12.953 -17.969 1 72.19 441 VAL A C 1
ATOM 3552 O O . VAL A 1 441 ? -11.375 -12.867 -17.75 1 72.19 441 VAL A O 1
ATOM 3555 N N . THR A 1 442 ? -9.391 -12 -18.516 1 67.12 442 THR A N 1
ATOM 3556 C CA . THR A 1 442 ? -10.062 -10.766 -18.891 1 67.12 442 THR A CA 1
ATOM 3557 C C . THR A 1 442 ? -11.125 -11.031 -19.953 1 67.12 442 THR A C 1
ATOM 3559 O O . THR A 1 442 ? -10.844 -11.672 -20.969 1 67.12 442 THR A O 1
ATOM 3562 N N . ARG A 1 443 ? -12.438 -11.273 -19.359 1 55.88 443 ARG A N 1
ATOM 3563 C CA . ARG A 1 443 ? -13.57 -11.359 -20.281 1 55.88 443 ARG A CA 1
ATOM 3564 C C . ARG A 1 443 ? -13.516 -10.234 -21.312 1 55.88 443 ARG A C 1
ATOM 3566 O O . ARG A 1 443 ? -12.961 -9.172 -21.047 1 55.88 443 ARG A O 1
ATOM 3573 N N . ARG A 1 444 ? -13.82 -10.492 -22.484 1 52.5 444 ARG A N 1
ATOM 3574 C CA . ARG A 1 444 ? -13.938 -9.43 -23.484 1 52.5 444 ARG A CA 1
ATOM 3575 C C . ARG A 1 444 ? -14.523 -8.164 -22.859 1 52.5 444 ARG A C 1
ATOM 3577 O O . ARG A 1 444 ? -15.484 -8.219 -22.094 1 52.5 444 ARG A O 1
ATOM 3584 N N . PRO A 1 445 ? -13.594 -7.164 -22.859 1 48.47 445 PRO A N 1
ATOM 3585 C CA . PRO A 1 445 ? -14.125 -5.91 -22.328 1 48.47 445 PRO A CA 1
ATOM 3586 C C . PRO A 1 445 ? -15.648 -5.816 -22.453 1 48.47 445 PRO A C 1
ATOM 3588 O O . PRO A 1 445 ? -16.312 -5.234 -21.594 1 48.47 445 PRO A O 1
ATOM 3591 N N . GLU A 1 446 ? -16.125 -6.418 -23.5 1 49.62 446 GLU A N 1
ATOM 3592 C CA . GLU A 1 446 ? -17.562 -6.367 -23.766 1 49.62 446 GLU A CA 1
ATOM 3593 C C . GLU A 1 446 ? -18.344 -7.133 -22.703 1 49.62 446 GLU A C 1
ATOM 3595 O O . GLU A 1 446 ? -19.531 -6.891 -22.5 1 49.62 446 GLU A O 1
ATOM 3600 N N . GLU A 1 447 ? -17.656 -8.039 -22.188 1 52.59 447 GLU A N 1
ATOM 3601 C CA . GLU A 1 447 ? -18.406 -8.883 -21.266 1 52.59 447 GLU A CA 1
ATOM 3602 C C . GLU A 1 447 ? -18.453 -8.266 -19.875 1 52.59 447 GLU A C 1
ATOM 3604 O O . GLU A 1 447 ? -19.391 -8.523 -19.109 1 52.59 447 GLU A O 1
ATOM 3609 N N . TYR A 1 448 ? -17.406 -7.805 -19.484 1 49.97 448 TYR A N 1
ATOM 3610 C CA . TYR A 1 448 ? -17.422 -7.332 -18.109 1 49.97 448 TYR A CA 1
ATOM 3611 C C . TYR A 1 448 ? -18.266 -6.062 -17.984 1 49.97 448 TYR A C 1
ATOM 3613 O O . TYR A 1 448 ? -19.031 -5.914 -17.031 1 49.97 448 TYR A O 1
ATOM 3621 N N . PHE A 1 449 ? -17.875 -5.016 -18.891 1 51.94 449 PHE A N 1
ATOM 3622 C CA . PHE A 1 449 ? -18.609 -3.77 -18.703 1 51.94 449 PHE A CA 1
ATOM 3623 C C . PHE A 1 449 ? -19.688 -3.609 -19.781 1 51.94 449 PHE A C 1
ATOM 3625 O O . PHE A 1 449 ? -19.953 -2.496 -20.234 1 51.94 449 PHE A O 1
ATOM 3632 N N . PRO A 1 450 ? -20.062 -4.648 -20.516 1 52.84 450 PRO A N 1
ATOM 3633 C CA . PRO A 1 450 ? -21.094 -4.473 -21.547 1 52.84 450 PRO A CA 1
ATOM 3634 C C . PRO A 1 450 ? -22.234 -3.574 -21.094 1 52.84 450 PRO A C 1
ATOM 3636 O O . PRO A 1 450 ? -22.812 -2.852 -21.906 1 52.84 450 PRO A O 1
ATOM 3639 N N . ARG A 1 451 ? -22.5 -3.666 -19.812 1 59.91 451 ARG A N 1
ATOM 3640 C CA . ARG A 1 451 ? -23.781 -3.178 -19.297 1 59.91 451 ARG A CA 1
ATOM 3641 C C . ARG A 1 451 ? -23.75 -1.661 -19.125 1 59.91 451 ARG A C 1
ATOM 3643 O O . ARG A 1 451 ? -24.812 -1.021 -19.109 1 59.91 451 ARG A O 1
ATOM 3650 N N . CYS A 1 452 ? -22.438 -1.181 -19.328 1 73.56 452 CYS A N 1
ATOM 3651 C CA . CYS A 1 452 ? -22.453 0.242 -19.016 1 73.56 452 CYS A CA 1
ATOM 3652 C C . CYS A 1 452 ? -22.875 1.071 -20.219 1 73.56 452 CYS A C 1
ATOM 3654 O O . CYS A 1 452 ? -23.438 2.156 -20.062 1 73.56 452 CYS A O 1
ATOM 3656 N N . LYS A 1 453 ? -22.719 0.443 -21.406 1 73.06 453 LYS A N 1
ATOM 3657 C CA . LYS A 1 453 ? -23.078 1.186 -22.609 1 73.06 453 LYS A CA 1
ATOM 3658 C C . LYS A 1 453 ? -24.578 1.461 -22.672 1 73.06 453 LYS A C 1
ATOM 3660 O O . LYS A 1 453 ? -25 2.557 -23.047 1 73.06 453 LYS A O 1
ATOM 3665 N N . ASP A 1 454 ? -25.266 0.52 -22.156 1 76.75 454 ASP A N 1
ATOM 3666 C CA . ASP A 1 454 ? -26.719 0.668 -22.281 1 76.75 454 ASP A CA 1
ATOM 3667 C C . ASP A 1 454 ? -27.328 1.149 -20.969 1 76.75 454 ASP A C 1
ATOM 3669 O O . ASP A 1 454 ? -28.484 1.566 -20.922 1 76.75 454 ASP A O 1
ATOM 3673 N N . THR A 1 455 ? -26.547 1.139 -19.906 1 83.12 455 THR A N 1
ATOM 3674 C CA . THR A 1 455 ? -27.172 1.414 -18.625 1 83.12 455 THR A CA 1
ATOM 3675 C C . THR A 1 455 ? -26.5 2.588 -17.922 1 83.12 455 THR A C 1
ATOM 3677 O O . THR A 1 455 ? -26.797 2.891 -16.766 1 83.12 455 THR A O 1
ATOM 3680 N N . TRP A 1 456 ? -25.594 3.33 -18.594 1 81.88 456 TRP A N 1
ATOM 3681 C CA . TRP A 1 456 ? -24.844 4.406 -17.969 1 81.88 456 TRP A CA 1
ATOM 3682 C C . TRP A 1 456 ? -25.766 5.504 -17.453 1 81.88 456 TRP A C 1
ATOM 3684 O O . TRP A 1 456 ? -25.484 6.148 -16.438 1 81.88 456 TRP A O 1
ATOM 3694 N N . TRP A 1 457 ? -26.938 5.766 -18.125 1 87.12 457 TRP A N 1
ATOM 3695 C CA . TRP A 1 457 ? -27.859 6.848 -17.781 1 87.12 457 TRP A CA 1
ATOM 3696 C C . TRP A 1 457 ? -28.547 6.574 -16.453 1 87.12 457 TRP A C 1
ATOM 3698 O O . TRP A 1 457 ? -28.984 7.508 -15.766 1 87.12 457 TRP A O 1
ATOM 3708 N N . GLN A 1 458 ? -28.641 5.336 -16.031 1 90.44 458 GLN A N 1
ATOM 3709 C CA . GLN A 1 458 ? -29.266 4.984 -14.75 1 90.44 458 GLN A CA 1
ATOM 3710 C C . GLN A 1 458 ? -28.453 5.512 -13.578 1 90.44 458 GLN A C 1
ATOM 3712 O O . GLN A 1 458 ? -29.016 5.863 -12.531 1 90.44 458 GLN A O 1
ATOM 3717 N N . SER A 1 459 ? -27.188 5.508 -13.766 1 89.06 459 SER A N 1
ATOM 3718 C CA . SER A 1 459 ? -26.328 6.023 -12.711 1 89.06 459 SER A CA 1
ATOM 3719 C C . SER A 1 459 ? -26.484 7.531 -12.562 1 89.06 459 SER A C 1
ATOM 3721 O O . SER A 1 459 ? -26.375 8.062 -11.453 1 89.06 459 SER A O 1
ATOM 3723 N N . LEU A 1 460 ? -26.75 8.227 -13.664 1 90.81 460 LEU A N 1
ATOM 3724 C CA . LEU A 1 460 ? -26.953 9.672 -13.625 1 90.81 460 LEU A CA 1
ATOM 3725 C C . LEU A 1 460 ? -28.25 10.031 -12.914 1 90.81 460 LEU A C 1
ATOM 3727 O O . LEU A 1 460 ? -28.359 11.086 -12.289 1 90.81 460 LEU A O 1
ATOM 3731 N N . LEU A 1 461 ? -29.125 9.078 -12.992 1 93.56 461 LEU A N 1
ATOM 3732 C CA . LEU A 1 461 ? -30.422 9.297 -12.352 1 93.56 461 LEU A CA 1
ATOM 3733 C C . LEU A 1 461 ? -30.469 8.641 -10.977 1 93.56 461 LEU A C 1
ATOM 3735 O O . LEU A 1 461 ? -31.469 8.75 -10.266 1 93.56 461 LEU A O 1
ATOM 3739 N N . TYR A 1 462 ? -29.438 7.996 -10.57 1 94.38 462 TYR A N 1
ATOM 3740 C CA . TYR A 1 462 ? -29.312 7.34 -9.273 1 94.38 462 TYR A CA 1
ATOM 3741 C C . TYR A 1 462 ? -30.391 6.277 -9.086 1 94.38 462 TYR A C 1
ATOM 3743 O O . TYR A 1 462 ? -31.062 6.227 -8.047 1 94.38 462 TYR A O 1
ATOM 3751 N N . ILE A 1 463 ? -30.594 5.379 -10.148 1 93.12 463 ILE A N 1
ATOM 3752 C CA . ILE A 1 463 ? -31.547 4.273 -10.086 1 93.12 463 ILE A CA 1
ATOM 3753 C C . ILE A 1 463 ? -30.859 2.973 -10.484 1 93.12 463 ILE A C 1
ATOM 3755 O O . ILE A 1 463 ? -31.531 1.983 -10.805 1 93.12 463 ILE A O 1
ATOM 3759 N N . ASN A 1 464 ? -29.562 2.951 -10.484 1 89.62 464 ASN A N 1
ATOM 3760 C CA . ASN A 1 464 ? -28.812 1.781 -10.93 1 89.62 464 ASN A CA 1
ATOM 3761 C C . ASN A 1 464 ? -28.891 0.642 -9.922 1 89.62 464 ASN A C 1
ATOM 3763 O O . ASN A 1 464 ? -28.594 -0.508 -10.25 1 89.62 464 ASN A O 1
ATOM 3767 N N . ASN A 1 465 ? -29.266 0.909 -8.656 1 90.19 465 ASN A N 1
ATOM 3768 C CA . ASN A 1 465 ? -29.328 -0.122 -7.629 1 90.19 465 ASN A CA 1
ATOM 3769 C C . ASN A 1 465 ? -30.469 -1.096 -7.875 1 90.19 465 ASN A C 1
ATOM 3771 O O . ASN A 1 465 ? -30.484 -2.195 -7.32 1 90.19 465 ASN A O 1
ATOM 3775 N N . PHE A 1 466 ? -31.406 -0.734 -8.797 1 87.88 466 PHE A N 1
ATOM 3776 C CA . PHE A 1 466 ? -32.562 -1.591 -9.078 1 87.88 466 PHE A CA 1
ATOM 3777 C C . PHE A 1 466 ? -32.219 -2.59 -10.18 1 87.88 466 PHE A C 1
ATOM 3779 O O . PHE A 1 466 ? -32.812 -3.678 -10.234 1 87.88 466 PHE A O 1
ATOM 3786 N N . ASN A 1 467 ? -31.234 -2.312 -11.094 1 78.56 467 ASN A N 1
ATOM 3787 C CA . ASN A 1 467 ? -30.969 -3.176 -12.234 1 78.56 467 ASN A CA 1
ATOM 3788 C C . ASN A 1 467 ? -29.516 -3.613 -12.289 1 78.56 467 ASN A C 1
ATOM 3790 O O . ASN A 1 467 ? -29.062 -4.16 -13.297 1 78.56 467 ASN A O 1
ATOM 3794 N N . HIS A 1 468 ? -28.844 -3.512 -11.352 1 71.69 468 HIS A N 1
ATOM 3795 C CA . HIS A 1 468 ? -27.453 -3.932 -11.289 1 71.69 468 HIS A CA 1
ATOM 3796 C C . HIS A 1 468 ? -26.688 -3.465 -12.516 1 71.69 468 HIS A C 1
ATOM 3798 O O . HIS A 1 468 ? -25.984 -4.258 -13.156 1 71.69 468 HIS A O 1
ATOM 3804 N N . GLY A 1 469 ? -26.875 -2.201 -12.859 1 67.88 469 GLY A N 1
ATOM 3805 C CA . GLY A 1 469 ? -26.297 -1.633 -14.07 1 67.88 469 GLY A CA 1
ATOM 3806 C C . GLY A 1 469 ? -24.797 -1.413 -13.977 1 67.88 469 GLY A C 1
ATOM 3807 O O . GLY A 1 469 ? -24.094 -2.205 -13.352 1 67.88 469 GLY A O 1
ATOM 3808 N N . CYS A 1 470 ? -24.328 -0.366 -14.594 1 73.06 470 CYS A N 1
ATOM 3809 C CA . CYS A 1 470 ? -22.938 0.016 -14.75 1 73.06 470 CYS A CA 1
ATOM 3810 C C . CYS A 1 470 ? -22.281 0.265 -13.391 1 73.06 470 CYS A C 1
ATOM 3812 O O . CYS A 1 470 ? -22.828 0.98 -12.555 1 73.06 470 CYS A O 1
ATOM 3814 N N . TYR A 1 471 ? -21.141 -0.371 -13.148 1 79.69 471 TYR A N 1
ATOM 3815 C CA . TYR A 1 471 ? -20.375 -0.19 -11.922 1 79.69 471 TYR A CA 1
ATOM 3816 C C . TYR A 1 471 ? -21.25 -0.478 -10.695 1 79.69 471 TYR A C 1
ATOM 3818 O O . TYR A 1 471 ? -21.641 0.441 -9.977 1 79.69 471 TYR A O 1
ATOM 3826 N N . GLU A 1 472 ? -21.422 -1.648 -10.391 1 79.69 472 GLU A N 1
ATOM 3827 C CA . GLU A 1 472 ? -22.375 -2.215 -9.438 1 79.69 472 GLU A CA 1
ATOM 3828 C C . GLU A 1 472 ? -22.109 -1.713 -8.023 1 79.69 472 GLU A C 1
ATOM 3830 O O . GLU A 1 472 ? -23.031 -1.6 -7.211 1 79.69 472 GLU A O 1
ATOM 3835 N N . TRP A 1 473 ? -20.906 -1.254 -7.727 1 85.19 473 TRP A N 1
ATOM 3836 C CA . TRP A 1 473 ? -20.609 -0.875 -6.348 1 85.19 473 TRP A CA 1
ATOM 3837 C C . TRP A 1 473 ? -21.125 0.531 -6.051 1 85.19 473 TRP A C 1
ATOM 3839 O O . TRP A 1 473 ? -21.188 0.943 -4.891 1 85.19 473 TRP A O 1
ATOM 3849 N N . THR A 1 474 ? -21.656 1.195 -7.078 1 90.06 474 THR A N 1
ATOM 3850 C CA . THR A 1 474 ? -22.188 2.539 -6.863 1 90.06 474 THR A CA 1
ATOM 3851 C C . THR A 1 474 ? -23.641 2.488 -6.43 1 90.06 474 THR A C 1
ATOM 3853 O O . THR A 1 474 ? -24.312 3.523 -6.359 1 90.06 474 THR A O 1
ATOM 3856 N N . TRP A 1 475 ? -24.141 1.31 -6.148 1 92.44 475 TRP A N 1
ATOM 3857 C CA . TRP A 1 475 ? -25.484 1.194 -5.59 1 92.44 475 TRP A CA 1
ATOM 3858 C C . TRP A 1 475 ? -25.641 2.074 -4.355 1 92.44 475 TRP A C 1
ATOM 3860 O O . TRP A 1 475 ? -26.719 2.615 -4.102 1 92.44 475 TRP A O 1
ATOM 3870 N N . TYR A 1 476 ? -24.625 2.207 -3.576 1 94.25 476 TYR A N 1
ATOM 3871 C CA . TYR A 1 476 ? -24.641 2.988 -2.346 1 94.25 476 TYR A CA 1
ATOM 3872 C C . TYR A 1 476 ? -25.016 4.438 -2.625 1 94.25 476 TYR A C 1
ATOM 3874 O O . TYR A 1 476 ? -25.766 5.051 -1.862 1 94.25 476 TYR A O 1
ATOM 3882 N N . LEU A 1 477 ? -24.484 5.008 -3.686 1 95 477 LEU A N 1
ATOM 3883 C CA . LEU A 1 477 ? -24.75 6.398 -4.031 1 95 477 LEU A CA 1
ATOM 3884 C C . LEU A 1 477 ? -26.234 6.582 -4.391 1 95 477 LEU A C 1
ATOM 3886 O O . LEU A 1 477 ? -26.828 7.609 -4.062 1 95 477 LEU A O 1
ATOM 3890 N N . SER A 1 478 ? -26.75 5.602 -5.07 1 95.12 478 SER A N 1
ATOM 3891 C CA . SER A 1 478 ? -28.172 5.66 -5.414 1 95.12 478 SER A CA 1
ATOM 3892 C C . SER A 1 478 ? -29.047 5.59 -4.168 1 95.12 478 SER A C 1
ATOM 3894 O O . SER A 1 478 ? -30.016 6.34 -4.043 1 95.12 478 SER A O 1
ATOM 3896 N N . VAL A 1 479 ? -28.703 4.766 -3.26 1 96.19 479 VAL A N 1
ATOM 3897 C CA . VAL A 1 479 ? -29.453 4.637 -2.008 1 96.19 479 VAL A CA 1
ATOM 3898 C C . VAL A 1 479 ? -29.359 5.941 -1.219 1 96.19 479 VAL A C 1
ATOM 3900 O O . VAL A 1 479 ? -30.359 6.445 -0.719 1 96.19 479 VAL A O 1
ATOM 3903 N N . ASP A 1 480 ? -28.172 6.445 -1.115 1 96.44 480 ASP A N 1
ATOM 3904 C CA . ASP A 1 480 ? -27.938 7.688 -0.381 1 96.44 480 ASP A CA 1
ATOM 3905 C C . ASP A 1 480 ? -28.75 8.836 -0.981 1 96.44 480 ASP A C 1
ATOM 3907 O O . ASP A 1 480 ? -29.375 9.609 -0.254 1 96.44 480 ASP A O 1
ATOM 3911 N N . MET A 1 481 ? -28.75 8.945 -2.303 1 97 481 MET A N 1
ATOM 3912 C CA . MET A 1 481 ? -29.469 10.023 -2.984 1 97 481 MET A CA 1
ATOM 3913 C C . MET A 1 481 ? -30.969 9.852 -2.834 1 97 481 MET A C 1
ATOM 3915 O O . MET A 1 481 ? -31.688 10.828 -2.625 1 97 481 MET A O 1
ATOM 3919 N N . GLN A 1 482 ? -31.484 8.688 -2.943 1 97.12 482 GLN A N 1
ATOM 3920 C CA . GLN A 1 482 ? -32.906 8.422 -2.82 1 97.12 482 GLN A CA 1
ATOM 3921 C C . GLN A 1 482 ? -33.406 8.758 -1.421 1 97.12 482 GLN A C 1
ATOM 3923 O O . GLN A 1 482 ? -34.469 9.352 -1.268 1 97.12 482 GLN A O 1
ATOM 3928 N N . ILE A 1 483 ? -32.688 8.375 -0.397 1 97.5 483 ILE A N 1
ATOM 3929 C CA . ILE A 1 483 ? -33.062 8.719 0.967 1 97.5 483 ILE A CA 1
ATOM 3930 C C . ILE A 1 483 ? -32.969 10.227 1.171 1 97.5 483 ILE A C 1
ATOM 3932 O O . ILE A 1 483 ? -33.844 10.836 1.794 1 97.5 483 ILE A O 1
ATOM 3936 N N . PHE A 1 484 ? -31.938 10.844 0.627 1 97.19 484 PHE A N 1
ATOM 3937 C CA . PHE A 1 484 ? -31.703 12.273 0.738 1 97.19 484 PHE A CA 1
ATOM 3938 C C . PHE A 1 484 ? -32.875 13.062 0.181 1 97.19 484 PHE A C 1
ATOM 3940 O O . PHE A 1 484 ? -33.281 14.078 0.751 1 97.19 484 PHE A O 1
ATOM 3947 N N . ILE A 1 485 ? -33.438 12.586 -0.884 1 96.81 485 ILE A N 1
ATOM 3948 C CA . ILE A 1 485 ? -34.531 13.273 -1.556 1 96.81 485 ILE A CA 1
ATOM 3949 C C . ILE A 1 485 ? -35.75 13.352 -0.624 1 96.81 485 ILE A C 1
ATOM 3951 O O . ILE A 1 485 ? -36.5 14.336 -0.629 1 96.81 485 ILE A O 1
ATOM 3955 N N . VAL A 1 486 ? -35.938 12.461 0.301 1 96.25 486 VAL A N 1
ATOM 3956 C CA . VAL A 1 486 ? -37.094 12.391 1.156 1 96.25 486 VAL A CA 1
ATOM 3957 C C . VAL A 1 486 ? -36.812 13.047 2.502 1 96.25 486 VAL A C 1
ATOM 3959 O O . VAL A 1 486 ? -37.719 13.305 3.291 1 96.25 486 VAL A O 1
ATOM 3962 N N . THR A 1 487 ? -35.656 13.477 2.797 1 96.75 487 THR A N 1
ATOM 3963 C CA . THR A 1 487 ? -35.188 13.906 4.117 1 96.75 487 THR A CA 1
ATOM 3964 C C . THR A 1 487 ? -35.875 15.219 4.508 1 96.75 487 THR A C 1
ATOM 3966 O O . THR A 1 487 ? -36 15.531 5.695 1 96.75 487 THR A O 1
ATOM 3969 N N . PRO A 1 488 ? -36.312 16.125 3.529 1 95.62 488 PRO A N 1
ATOM 3970 C CA . PRO A 1 488 ? -36.969 17.359 3.947 1 95.62 488 PRO A CA 1
ATOM 3971 C C . PRO A 1 488 ? -38.188 17.125 4.84 1 95.62 488 PRO A C 1
ATOM 3973 O O . PRO A 1 488 ? -38.469 17.906 5.75 1 95.62 488 PRO A O 1
ATOM 3976 N N . ILE A 1 489 ? -38.875 16.047 4.645 1 96.38 489 ILE A N 1
ATOM 3977 C CA . ILE A 1 489 ? -40.031 15.711 5.461 1 96.38 489 ILE A CA 1
ATOM 3978 C C . ILE A 1 489 ? -39.594 15.453 6.902 1 96.38 489 ILE A C 1
ATOM 3980 O O . ILE A 1 489 ? -40.219 15.93 7.844 1 96.38 489 ILE A O 1
ATOM 3984 N N . PHE A 1 490 ? -38.562 14.773 7.121 1 97.44 490 PHE A N 1
ATOM 3985 C CA . PHE A 1 490 ? -38.031 14.461 8.445 1 97.44 490 PHE A CA 1
ATOM 3986 C C . PHE A 1 490 ? -37.469 15.703 9.109 1 97.44 490 PHE A C 1
ATOM 3988 O O . PHE A 1 490 ? -37.688 15.945 10.297 1 97.44 490 PHE A O 1
ATOM 3995 N N . LEU A 1 491 ? -36.688 16.516 8.352 1 96.44 491 LEU A N 1
ATOM 3996 C CA . LEU A 1 491 ? -36.031 17.703 8.883 1 96.44 491 LEU A CA 1
ATOM 3997 C C . LEU A 1 491 ? -37.062 18.719 9.383 1 96.44 491 LEU A C 1
ATOM 3999 O O . LEU A 1 491 ? -36.906 19.297 10.453 1 96.44 491 LEU A O 1
ATOM 4003 N N . LEU A 1 492 ? -38.125 18.844 8.562 1 95 492 LEU A N 1
ATOM 4004 C CA . LEU A 1 492 ? -39.188 19.766 8.969 1 95 492 LEU A CA 1
ATOM 4005 C C . LEU A 1 492 ? -39.906 19.25 10.219 1 95 492 LEU A C 1
ATOM 4007 O O . LEU A 1 492 ? -40.281 20.047 11.078 1 95 492 LEU A O 1
ATOM 4011 N N . ALA A 1 493 ? -40.031 17.984 10.258 1 96.75 493 ALA A N 1
ATOM 4012 C CA . ALA A 1 493 ? -40.656 17.391 11.438 1 96.75 493 ALA A CA 1
ATOM 4013 C C . ALA A 1 493 ? -39.812 17.578 12.68 1 96.75 493 ALA A C 1
ATOM 4015 O O . ALA A 1 493 ? -40.312 17.891 13.758 1 96.75 493 ALA A O 1
ATOM 4016 N N . PHE A 1 494 ? -38.531 17.391 12.609 1 96.69 494 PHE A N 1
ATOM 4017 C CA . PHE A 1 494 ? -37.594 17.578 13.734 1 96.69 494 PHE A CA 1
ATOM 4018 C C . PHE A 1 494 ? -37.656 19.016 14.242 1 96.69 494 PHE A C 1
ATOM 4020 O O . PHE A 1 494 ? -37.531 19.25 15.445 1 96.69 494 PHE A O 1
ATOM 4027 N N . ASP A 1 495 ? -37.75 19.906 13.312 1 93.19 495 ASP A N 1
ATOM 4028 C CA . ASP A 1 495 ? -37.719 21.328 13.656 1 93.19 495 ASP A CA 1
ATOM 4029 C C . ASP A 1 495 ? -39.062 21.766 14.297 1 93.19 495 ASP A C 1
ATOM 4031 O O . ASP A 1 495 ? -39.062 22.516 15.273 1 93.19 495 ASP A O 1
ATOM 4035 N N . ARG A 1 496 ? -40.25 21.297 13.781 1 92.31 496 ARG A N 1
ATOM 4036 C CA . ARG A 1 496 ? -41.531 21.797 14.219 1 92.31 496 ARG A CA 1
ATOM 4037 C C . ARG A 1 496 ? -42.094 20.953 15.352 1 92.31 496 ARG A C 1
ATOM 4039 O O . ARG A 1 496 ? -42.531 21.484 16.375 1 92.31 496 ARG A O 1
ATOM 4046 N N . LYS A 1 497 ? -42.156 19.641 15.031 1 96.38 497 LYS A N 1
ATOM 4047 C CA . LYS A 1 497 ? -42.719 18.703 16 1 96.38 497 LYS A CA 1
ATOM 4048 C C . LYS A 1 497 ? -41.844 17.453 16.125 1 96.38 497 LYS A C 1
ATOM 4050 O O . LYS A 1 497 ? -42.125 16.438 15.5 1 96.38 497 LYS A O 1
ATOM 4055 N N . PRO A 1 498 ? -40.969 17.422 17.031 1 95.56 498 PRO A N 1
ATOM 4056 C CA . PRO A 1 498 ? -40 16.312 17.156 1 95.56 498 PRO A CA 1
ATOM 4057 C C . PRO A 1 498 ? -40.688 14.969 17.375 1 95.56 498 PRO A C 1
ATOM 4059 O O . PRO A 1 498 ? -40.188 13.938 16.938 1 95.56 498 PRO A O 1
ATOM 4062 N N . VAL A 1 499 ? -41.844 14.93 18 1 96.88 499 VAL A N 1
ATOM 4063 C CA . VAL A 1 499 ? -42.562 13.68 18.266 1 96.88 499 VAL A CA 1
ATOM 4064 C C . VAL A 1 499 ? -42.969 13.016 16.938 1 96.88 499 VAL A C 1
ATOM 4066 O O . VAL A 1 499 ? -42.906 11.789 16.812 1 96.88 499 VAL A O 1
ATOM 4069 N N . ILE A 1 500 ? -43.375 13.781 15.977 1 97.06 500 ILE A N 1
ATOM 4070 C CA . ILE A 1 500 ? -43.719 13.266 14.664 1 97.06 500 ILE A CA 1
ATOM 4071 C C . ILE A 1 500 ? -42.5 12.688 13.984 1 97.06 500 ILE A C 1
ATOM 4073 O O . ILE A 1 500 ? -42.562 11.68 13.281 1 97.06 500 ILE A O 1
ATOM 4077 N N . ALA A 1 501 ? -41.375 13.406 14.148 1 97.44 501 ALA A N 1
ATOM 4078 C CA . ALA A 1 501 ? -40.125 12.93 13.562 1 97.44 501 ALA A CA 1
ATOM 4079 C C . ALA A 1 501 ? -39.719 11.57 14.141 1 97.44 501 ALA A C 1
ATOM 4081 O O . ALA A 1 501 ? -39.25 10.695 13.414 1 97.44 501 ALA A O 1
ATOM 4082 N N . TYR A 1 502 ? -39.906 11.398 15.469 1 97.62 502 TYR A N 1
ATOM 4083 C CA . TYR A 1 502 ? -39.594 10.117 16.109 1 97.62 502 TYR A CA 1
ATOM 4084 C C . TYR A 1 502 ? -40.469 9.016 15.523 1 97.62 502 TYR A C 1
ATOM 4086 O O . TYR A 1 502 ? -40 7.91 15.25 1 97.62 502 TYR A O 1
ATOM 4094 N N . VAL A 1 503 ? -41.719 9.289 15.32 1 97.69 503 VAL A N 1
ATOM 4095 C CA . VAL A 1 503 ? -42.656 8.312 14.797 1 97.69 503 VAL A CA 1
ATOM 4096 C C . VAL A 1 503 ? -42.344 7.973 13.352 1 97.69 503 VAL A C 1
ATOM 4098 O O . VAL A 1 503 ? -42.344 6.805 12.953 1 97.69 503 VAL A O 1
ATOM 4101 N N . LEU A 1 504 ? -42.031 8.969 12.602 1 97.69 504 LEU A N 1
ATOM 4102 C CA . LEU A 1 504 ? -41.656 8.75 11.203 1 97.69 504 LEU A CA 1
ATOM 4103 C C . LEU A 1 504 ? -40.406 7.887 11.094 1 97.69 504 LEU A C 1
ATOM 4105 O O . LEU A 1 504 ? -40.375 6.969 10.266 1 97.69 504 LEU A O 1
ATOM 4109 N N . CYS A 1 505 ? -39.375 8.219 11.859 1 98 505 CYS A N 1
ATOM 4110 C CA . CYS A 1 505 ? -38.156 7.422 11.852 1 98 505 CYS A CA 1
ATOM 4111 C C . CYS A 1 505 ? -38.438 5.992 12.305 1 98 505 CYS A C 1
ATOM 4113 O O . CYS A 1 505 ? -37.875 5.043 11.734 1 98 505 CYS A O 1
ATOM 4115 N N . GLY A 1 506 ? -39.25 5.859 13.336 1 97.62 506 GLY A N 1
ATOM 4116 C CA . GLY A 1 506 ? -39.656 4.539 13.805 1 97.62 506 GLY A CA 1
ATOM 4117 C C . GLY A 1 506 ? -40.406 3.734 12.766 1 97.62 506 GLY A C 1
ATOM 4118 O O . GLY A 1 506 ? -40.156 2.543 12.586 1 97.62 506 GLY A O 1
ATOM 4119 N N . LEU A 1 507 ? -41.344 4.359 12.078 1 97.56 507 LEU A N 1
ATOM 4120 C CA . LEU A 1 507 ? -42.125 3.703 11.039 1 97.56 507 LEU A CA 1
ATOM 4121 C C . LEU A 1 507 ? -41.25 3.297 9.859 1 97.56 507 LEU A C 1
ATOM 4123 O O . LEU A 1 507 ? -41.406 2.207 9.312 1 97.56 507 LEU A O 1
ATOM 4127 N N . ALA A 1 508 ? -40.406 4.211 9.438 1 97.81 508 ALA A N 1
ATOM 4128 C CA . ALA A 1 508 ? -39.5 3.891 8.344 1 97.81 508 ALA A CA 1
ATOM 4129 C C . ALA A 1 508 ? -38.594 2.717 8.719 1 97.81 508 ALA A C 1
ATOM 4131 O O . ALA A 1 508 ? -38.344 1.834 7.891 1 97.81 508 ALA A O 1
ATOM 4132 N N . SER A 1 509 ? -38.031 2.697 9.938 1 97.88 509 SER A N 1
ATOM 4133 C CA . SER A 1 509 ? -37.188 1.606 10.398 1 97.88 509 SER A CA 1
ATOM 4134 C C . SER A 1 509 ? -37.969 0.3 10.5 1 97.88 509 SER A C 1
ATOM 4136 O O . SER A 1 509 ? -37.469 -0.76 10.117 1 97.88 509 SER A O 1
ATOM 4138 N N . ALA A 1 510 ? -39.188 0.412 11.023 1 97.62 510 ALA A N 1
ATOM 4139 C CA . ALA A 1 510 ? -40.031 -0.775 11.133 1 97.62 510 ALA A CA 1
ATOM 4140 C C . ALA A 1 510 ? -40.344 -1.346 9.758 1 97.62 510 ALA A C 1
ATOM 4142 O O . ALA A 1 510 ? -40.375 -2.564 9.57 1 97.62 510 ALA A O 1
ATOM 4143 N N . PHE A 1 511 ? -40.625 -0.492 8.867 1 97.56 511 PHE A N 1
ATOM 4144 C CA . PHE A 1 511 ? -40.906 -0.92 7.496 1 97.56 511 PHE A CA 1
ATOM 4145 C C . PHE A 1 511 ? -39.688 -1.623 6.906 1 97.56 511 PHE A C 1
ATOM 4147 O O . PHE A 1 511 ? -39.812 -2.703 6.324 1 97.56 511 PHE A O 1
ATOM 4154 N N . SER A 1 512 ? -38.5 -1.016 6.98 1 97.19 512 SER A N 1
ATOM 4155 C CA . SER A 1 512 ? -37.281 -1.594 6.477 1 97.19 512 SER A CA 1
ATOM 4156 C C . SER A 1 512 ? -37 -2.953 7.113 1 97.19 512 SER A C 1
ATOM 4158 O O . SER A 1 512 ? -36.625 -3.906 6.418 1 97.19 512 SER A O 1
ATOM 4160 N N . MET A 1 513 ? -37.188 -3.076 8.398 1 97.19 513 MET A N 1
ATOM 4161 C CA . MET A 1 513 ? -36.938 -4.316 9.125 1 97.19 513 MET A CA 1
ATOM 4162 C C . MET A 1 513 ? -37.938 -5.398 8.719 1 97.19 513 MET A C 1
ATOM 4164 O O . MET A 1 513 ? -37.562 -6.555 8.531 1 97.19 513 MET A O 1
ATOM 4168 N N . SER A 1 514 ? -39.219 -4.996 8.586 1 96.94 514 SER A N 1
ATOM 4169 C CA . SER A 1 514 ? -40.25 -5.953 8.188 1 96.94 514 SER A CA 1
ATOM 4170 C C . SER A 1 514 ? -40 -6.465 6.773 1 96.94 514 SER A C 1
ATOM 4172 O O . SER A 1 514 ? -40.188 -7.656 6.5 1 96.94 514 SER A O 1
ATOM 4174 N N . TRP A 1 515 ? -39.656 -5.582 5.938 1 95.5 515 TRP A N 1
ATOM 4175 C CA . TRP A 1 515 ? -39.375 -5.984 4.562 1 95.5 515 TRP A CA 1
ATOM 4176 C C . TRP A 1 515 ? -38.156 -6.891 4.504 1 95.5 515 TRP A C 1
ATOM 4178 O O . TRP A 1 515 ? -38.094 -7.832 3.705 1 95.5 515 TRP A O 1
ATOM 4188 N N . THR A 1 516 ? -37.125 -6.625 5.273 1 95.25 516 THR A N 1
ATOM 4189 C CA . THR A 1 516 ? -35.938 -7.461 5.34 1 95.25 516 THR A CA 1
ATOM 4190 C C . THR A 1 516 ? -36.281 -8.852 5.863 1 95.25 516 THR A C 1
ATOM 4192 O O . THR A 1 516 ? -35.812 -9.859 5.332 1 95.25 516 THR A O 1
ATOM 4195 N N . ALA A 1 517 ? -37.125 -8.891 6.879 1 95.94 517 ALA A N 1
ATOM 4196 C CA . ALA A 1 517 ? -37.562 -10.172 7.438 1 95.94 517 ALA A CA 1
ATOM 4197 C C . ALA A 1 517 ? -38.312 -11 6.406 1 95.94 517 ALA A C 1
ATOM 4199 O O . ALA A 1 517 ? -38.062 -12.203 6.27 1 95.94 517 ALA A O 1
ATOM 4200 N N . TYR A 1 518 ? -39.156 -10.336 5.766 1 95.38 518 TYR A N 1
ATOM 4201 C CA . TYR A 1 518 ? -39.938 -11.008 4.746 1 95.38 518 TYR A CA 1
ATOM 4202 C C . TYR A 1 518 ? -39.062 -11.562 3.641 1 95.38 518 TYR A C 1
ATOM 4204 O O . TYR A 1 518 ? -39.188 -12.727 3.256 1 95.38 518 TYR A O 1
ATOM 4212 N N . THR A 1 519 ? -38.188 -10.789 3.131 1 93.38 519 THR A N 1
ATOM 4213 C CA . THR A 1 519 ? -37.312 -11.18 2.029 1 93.38 519 THR A CA 1
ATOM 4214 C C . THR A 1 519 ? -36.344 -12.273 2.473 1 93.38 519 THR A C 1
ATOM 4216 O O . THR A 1 519 ? -36.031 -13.18 1.701 1 93.38 519 THR A O 1
ATOM 4219 N N . SER A 1 520 ? -35.781 -12.156 3.68 1 92.06 520 SER A N 1
ATOM 4220 C CA . SER A 1 520 ? -34.875 -13.18 4.207 1 92.06 520 SER A CA 1
ATOM 4221 C C . SER A 1 520 ? -35.594 -14.531 4.312 1 92.06 520 SER A C 1
ATOM 4223 O O . SER A 1 520 ? -35 -15.57 4.02 1 92.06 520 SER A O 1
ATOM 4225 N N . HIS A 1 521 ? -36.875 -14.461 4.715 1 92.69 521 HIS A N 1
ATOM 4226 C CA . HIS A 1 521 ? -37.656 -15.688 4.828 1 92.69 521 HIS A CA 1
ATOM 4227 C C . HIS A 1 521 ? -37.938 -16.281 3.457 1 92.69 521 HIS A C 1
ATOM 4229 O O . HIS A 1 521 ? -37.844 -17.5 3.27 1 92.69 521 HIS A O 1
ATOM 4235 N N . GLU A 1 522 ? -38.219 -15.484 2.512 1 91.31 522 GLU A N 1
ATOM 4236 C CA . GLU A 1 522 ? -38.625 -15.945 1.188 1 91.31 522 GLU A CA 1
ATOM 4237 C C . GLU A 1 522 ? -37.406 -16.391 0.365 1 91.31 522 GLU A C 1
ATOM 4239 O O . GLU A 1 522 ? -37.5 -17.359 -0.389 1 91.31 522 GLU A O 1
ATOM 4244 N N . ARG A 1 523 ? -36.375 -15.711 0.495 1 89.62 523 ARG A N 1
ATOM 4245 C CA . ARG A 1 523 ? -35.219 -15.969 -0.357 1 89.62 523 ARG A CA 1
ATOM 4246 C C . ARG A 1 523 ? -34.156 -16.75 0.394 1 89.62 523 ARG A C 1
ATOM 4248 O O . ARG A 1 523 ? -33.094 -17.094 -0.172 1 89.62 523 ARG A O 1
ATOM 4255 N N . HIS A 1 524 ? -34.281 -17.016 1.66 1 88.12 524 HIS A N 1
ATOM 4256 C CA . HIS A 1 524 ? -33.406 -17.844 2.475 1 88.12 524 HIS A CA 1
ATOM 4257 C C . HIS A 1 524 ? -32 -17.234 2.541 1 88.12 524 HIS A C 1
ATOM 4259 O O . HIS A 1 524 ? -31.016 -17.922 2.277 1 88.12 524 HIS A O 1
ATOM 4265 N N . VAL A 1 525 ? -31.938 -16.016 2.775 1 86.94 525 VAL A N 1
ATOM 4266 C CA . VAL A 1 525 ? -30.672 -15.297 2.852 1 86.94 525 VAL A CA 1
ATOM 4267 C C . VAL A 1 525 ? -30.422 -14.812 4.281 1 86.94 525 VAL A C 1
ATOM 4269 O O . VAL A 1 525 ? -31.375 -14.508 5.004 1 86.94 525 VAL A O 1
ATOM 4272 N N . ALA A 1 526 ? -29.172 -14.797 4.602 1 86.25 526 ALA A N 1
ATOM 4273 C CA . ALA A 1 526 ? -28.797 -14.281 5.91 1 86.25 526 ALA A CA 1
ATOM 4274 C C . ALA A 1 526 ? -28.047 -12.953 5.777 1 86.25 526 ALA A C 1
ATOM 4276 O O . ALA A 1 526 ? -28.453 -12.078 5.008 1 86.25 526 ALA A O 1
ATOM 4277 N N . LEU A 1 527 ? -26.969 -12.742 6.445 1 81.19 527 LEU A N 1
ATOM 4278 C CA . LEU A 1 527 ? -26.266 -11.461 6.504 1 81.19 527 LEU A CA 1
ATOM 4279 C C . LEU A 1 527 ? -25.266 -11.328 5.359 1 81.19 527 LEU A C 1
ATOM 4281 O O . LEU A 1 527 ? -25.125 -10.25 4.773 1 81.19 527 LEU A O 1
ATOM 4285 N N . THR A 1 528 ? -24.562 -12.422 5.07 1 83.62 528 THR A N 1
ATOM 4286 C CA . THR A 1 528 ? -23.484 -12.383 4.082 1 83.62 528 THR A CA 1
ATOM 4287 C C . THR A 1 528 ? -23.766 -13.352 2.936 1 83.62 528 THR A C 1
ATOM 4289 O O . THR A 1 528 ? -24.547 -14.297 3.094 1 83.62 528 THR A O 1
ATOM 4292 N N . PRO A 1 529 ? -23.156 -13.109 1.808 1 78.62 529 PRO A N 1
ATOM 4293 C CA . PRO A 1 529 ? -23.359 -14.016 0.675 1 78.62 529 PRO A CA 1
ATOM 4294 C C . PRO A 1 529 ? -22.766 -15.406 0.913 1 78.62 529 PRO A C 1
ATOM 4296 O O . PRO A 1 529 ? -23.141 -16.359 0.23 1 78.62 529 PRO A O 1
ATOM 4299 N N . MET A 1 530 ? -22 -15.555 1.898 1 80 530 MET A N 1
ATOM 4300 C CA . MET A 1 530 ? -21.328 -16.828 2.123 1 80 530 MET A CA 1
ATOM 4301 C C . MET A 1 530 ? -22.047 -17.656 3.184 1 80 530 MET A C 1
ATOM 4303 O O . MET A 1 530 ? -21.688 -18.812 3.432 1 80 530 MET A O 1
ATOM 4307 N N . ASP A 1 531 ? -23.094 -17.109 3.754 1 83.56 531 ASP A N 1
ATOM 4308 C CA . ASP A 1 531 ? -23.844 -17.812 4.793 1 83.56 531 ASP A CA 1
ATOM 4309 C C . ASP A 1 531 ? -24.75 -18.891 4.184 1 83.56 531 ASP A C 1
ATOM 4311 O O . ASP A 1 531 ? -25.484 -18.609 3.238 1 83.56 531 ASP A O 1
ATOM 4315 N N . LYS A 1 532 ? -24.641 -20.031 4.742 1 85.06 532 LYS A N 1
ATOM 4316 C CA . LYS A 1 532 ? -25.484 -21.141 4.305 1 85.06 532 LYS A CA 1
ATOM 4317 C C . LYS A 1 532 ? -26.672 -21.312 5.246 1 85.06 532 LYS A C 1
ATOM 4319 O O . LYS A 1 532 ? -26.516 -21.297 6.469 1 85.06 532 LYS A O 1
ATOM 4324 N N . VAL A 1 533 ? -27.844 -21.328 4.637 1 86.31 533 VAL A N 1
ATOM 4325 C CA . VAL A 1 533 ? -29.078 -21.609 5.367 1 86.31 533 VAL A CA 1
ATOM 4326 C C . VAL A 1 533 ? -29.484 -23.078 5.156 1 86.31 533 VAL A C 1
ATOM 4328 O O . VAL A 1 533 ? -29.281 -23.625 4.07 1 86.31 533 VAL A O 1
ATOM 4331 N N . GLU A 1 534 ? -29.953 -23.656 6.176 1 85.56 534 GLU A N 1
ATOM 4332 C CA . GLU A 1 534 ? -30.297 -25.078 6.148 1 85.56 534 GLU A CA 1
ATOM 4333 C C . GLU A 1 534 ? -31.203 -25.406 4.969 1 85.56 534 GLU A C 1
ATOM 4335 O O . GLU A 1 534 ? -32.219 -24.75 4.758 1 85.56 534 GLU A O 1
ATOM 4340 N N . HIS A 1 535 ? -30.781 -26.344 4.148 1 77.19 535 HIS A N 1
ATOM 4341 C CA . HIS A 1 535 ? -31.578 -26.969 3.09 1 77.19 535 HIS A CA 1
ATOM 4342 C C . HIS A 1 535 ? -31.625 -26.078 1.85 1 77.19 535 HIS A C 1
ATOM 4344 O O . HIS A 1 535 ? -32.344 -26.375 0.903 1 77.19 535 HIS A O 1
ATOM 4350 N N . TYR A 1 536 ? -30.938 -24.953 1.92 1 77.56 536 TYR A N 1
ATOM 4351 C CA . TYR A 1 536 ? -30.969 -24.047 0.771 1 77.56 536 TYR A CA 1
ATOM 4352 C C . TYR A 1 536 ? -29.547 -23.641 0.365 1 77.56 536 TYR A C 1
ATOM 4354 O O . TYR A 1 536 ? -28.703 -23.406 1.222 1 77.56 536 TYR A O 1
ATOM 4362 N N . PRO A 1 537 ? -29.297 -23.625 -0.944 1 72.56 537 PRO A N 1
ATOM 4363 C CA . PRO A 1 537 ? -27.984 -23.172 -1.395 1 72.56 537 PRO A CA 1
ATOM 4364 C C . PRO A 1 537 ? -27.797 -21.656 -1.244 1 72.56 537 PRO A C 1
ATOM 4366 O O . PRO A 1 537 ? -28.781 -20.906 -1.224 1 72.56 537 PRO A O 1
ATOM 4369 N N . PRO A 1 538 ? -26.5 -21.25 -1.108 1 70.06 538 PRO A N 1
ATOM 4370 C CA . PRO A 1 538 ? -26.25 -19.812 -1.041 1 70.06 538 PRO A CA 1
ATOM 4371 C C . PRO A 1 538 ? -26.641 -19.078 -2.326 1 70.06 538 PRO A C 1
ATOM 4373 O O . PRO A 1 538 ? -26.656 -19.688 -3.402 1 70.06 538 PRO A O 1
ATOM 4376 N N . LEU A 1 539 ? -26.969 -17.828 -2.146 1 67 539 LEU A N 1
ATOM 4377 C CA . LEU A 1 539 ? -27.359 -17.016 -3.293 1 67 539 LEU A CA 1
ATOM 4378 C C . LEU A 1 539 ? -26.141 -16.672 -4.152 1 67 539 LEU A C 1
ATOM 4380 O O . LEU A 1 539 ? -25.031 -16.562 -3.645 1 67 539 LEU A O 1
ATOM 4384 N N . SER A 1 540 ? -26.5 -16.578 -5.445 1 69.12 540 SER A N 1
ATOM 4385 C CA . SER A 1 540 ? -25.469 -16.078 -6.352 1 69.12 540 SER A CA 1
ATOM 4386 C C . SER A 1 540 ? -25.156 -14.609 -6.059 1 69.12 540 SER A C 1
ATOM 4388 O O . SER A 1 540 ? -25.906 -13.938 -5.34 1 69.12 540 SER A O 1
ATOM 4390 N N . GLY A 1 541 ? -24.062 -14.125 -6.52 1 67 541 GLY A N 1
ATOM 4391 C CA . GLY A 1 541 ? -23.641 -12.75 -6.332 1 67 541 GLY A CA 1
ATOM 4392 C C . GLY A 1 541 ? -24.672 -11.742 -6.777 1 67 541 GLY A C 1
ATOM 4393 O O . GLY A 1 541 ? -24.984 -10.797 -6.047 1 67 541 GLY A O 1
ATOM 4394 N N . ASP A 1 542 ? -25.391 -12.008 -7.863 1 68 542 ASP A N 1
ATOM 4395 C CA . ASP A 1 542 ? -26.375 -11.078 -8.422 1 68 542 ASP A CA 1
ATOM 4396 C C . ASP A 1 542 ? -27.672 -11.094 -7.609 1 68 542 ASP A C 1
ATOM 4398 O O . ASP A 1 542 ? -28.266 -10.047 -7.352 1 68 542 ASP A O 1
ATOM 4402 N N . ASP A 1 543 ? -27.984 -12.242 -7.098 1 74.38 543 ASP A N 1
ATOM 4403 C CA . ASP A 1 543 ? -29.203 -12.375 -6.305 1 74.38 543 ASP A CA 1
ATOM 4404 C C . ASP A 1 543 ? -29.047 -11.727 -4.93 1 74.38 543 ASP A C 1
ATOM 4406 O O . ASP A 1 543 ? -29.984 -11.156 -4.391 1 74.38 543 ASP A O 1
ATOM 4410 N N . PHE A 1 544 ? -27.938 -11.742 -4.562 1 80.19 544 PHE A N 1
ATOM 4411 C CA . PHE A 1 544 ? -27.672 -11.156 -3.256 1 80.19 544 PHE A CA 1
ATOM 4412 C C . PHE A 1 544 ? -27.781 -9.633 -3.316 1 80.19 544 PHE A C 1
ATOM 4414 O O . PHE A 1 544 ? -28.266 -9.008 -2.373 1 80.19 544 PHE A O 1
ATOM 4421 N N . LEU A 1 545 ? -27.406 -9.078 -4.438 1 81.38 545 LEU A N 1
ATOM 4422 C CA . LEU A 1 545 ? -27.453 -7.625 -4.586 1 81.38 545 LEU A CA 1
ATOM 4423 C C . LEU A 1 545 ? -28.906 -7.133 -4.578 1 81.38 545 LEU A C 1
ATOM 4425 O O . LEU A 1 545 ? -29.172 -6.008 -4.16 1 81.38 545 LEU A O 1
ATOM 4429 N N . GLU A 1 546 ? -29.812 -7.996 -4.883 1 82.56 546 GLU A N 1
ATOM 4430 C CA . GLU A 1 546 ? -31.234 -7.637 -4.898 1 82.56 546 GLU A CA 1
ATOM 4431 C C . GLU A 1 546 ? -31.781 -7.48 -3.48 1 82.56 546 GLU A C 1
ATOM 4433 O O . GLU A 1 546 ? -32.75 -6.75 -3.26 1 82.56 546 GLU A O 1
ATOM 4438 N N . VAL A 1 547 ? -31.125 -8.141 -2.623 1 84.75 547 VAL A N 1
ATOM 4439 C CA . VAL A 1 547 ? -31.594 -8.07 -1.241 1 84.75 547 VAL A CA 1
ATOM 4440 C C . VAL A 1 547 ? -30.641 -7.199 -0.417 1 84.75 547 VAL A C 1
ATOM 4442 O O . VAL A 1 547 ? -30.938 -6.879 0.738 1 84.75 547 VAL A O 1
ATOM 4445 N N . TYR A 1 548 ? -29.672 -6.73 -1.047 1 87.44 548 TYR A N 1
ATOM 4446 C CA . TYR A 1 548 ? -28.625 -6.004 -0.341 1 87.44 548 TYR A CA 1
ATOM 4447 C C . TYR A 1 548 ? -28.578 -4.543 -0.774 1 87.44 548 TYR A C 1
ATOM 4449 O O . TYR A 1 548 ? -28.453 -3.646 0.061 1 87.44 548 TYR A O 1
ATOM 4457 N N . ALA A 1 549 ? -28.781 -4.238 -2.062 1 89.62 549 ALA A N 1
ATOM 4458 C CA . ALA A 1 549 ? -28.422 -2.941 -2.633 1 89.62 549 ALA A CA 1
ATOM 4459 C C . ALA A 1 549 ? -29.656 -2.084 -2.873 1 89.62 549 ALA A C 1
ATOM 4461 O O . ALA A 1 549 ? -29.578 -1.016 -3.482 1 89.62 549 ALA A O 1
ATOM 4462 N N . VAL A 1 550 ? -30.812 -2.473 -2.328 1 92.56 550 VAL A N 1
ATOM 4463 C CA . VAL A 1 550 ? -32.062 -1.725 -2.559 1 92.56 550 VAL A CA 1
ATOM 4464 C C . VAL A 1 550 ? -32.344 -0.814 -1.364 1 92.56 550 VAL A C 1
ATOM 4466 O O . VAL A 1 550 ? -32 -1.154 -0.225 1 92.56 550 VAL A O 1
ATOM 4469 N N . THR A 1 551 ? -32.969 0.282 -1.593 1 95.19 551 THR A N 1
ATOM 4470 C CA . THR A 1 551 ? -33.094 1.401 -0.667 1 95.19 551 THR A CA 1
ATOM 4471 C C . THR A 1 551 ? -33.875 0.995 0.568 1 95.19 551 THR A C 1
ATOM 4473 O O . THR A 1 551 ? -33.531 1.366 1.69 1 95.19 551 THR A O 1
ATOM 4476 N N . TRP A 1 552 ? -34.969 0.22 0.427 1 94.19 552 TRP A N 1
ATOM 4477 C CA . TRP A 1 552 ? -35.875 -0.047 1.551 1 94.19 552 TRP A CA 1
ATOM 4478 C C . TRP A 1 552 ? -35.219 -1.037 2.523 1 94.19 552 TRP A C 1
ATOM 4480 O O . TRP A 1 552 ? -35.75 -1.237 3.631 1 94.19 552 TRP A O 1
ATOM 4490 N N . PHE A 1 553 ? -34.094 -1.625 2.23 1 92.94 553 PHE A N 1
ATOM 4491 C CA . PHE A 1 553 ? -33.375 -2.494 3.16 1 92.94 553 PHE A CA 1
ATOM 4492 C C . PHE A 1 553 ? -32.406 -1.69 4.02 1 92.94 553 PHE A C 1
ATOM 4494 O O . PHE A 1 553 ? -31.922 -2.188 5.031 1 92.94 553 PHE A O 1
ATOM 4501 N N . ARG A 1 554 ? -32.188 -0.377 3.664 1 94.31 554 ARG A N 1
ATOM 4502 C CA . ARG A 1 554 ? -31.094 0.366 4.289 1 94.31 554 ARG A CA 1
ATOM 4503 C C . ARG A 1 554 ? -31.609 1.636 4.957 1 94.31 554 ARG A C 1
ATOM 4505 O O . ARG A 1 554 ? -30.844 2.543 5.262 1 94.31 554 ARG A O 1
ATOM 4512 N N . LEU A 1 555 ? -32.844 1.711 5.27 1 97.38 555 LEU A N 1
ATOM 4513 C CA . LEU A 1 555 ? -33.406 2.924 5.844 1 97.38 555 LEU A CA 1
ATOM 4514 C C . LEU A 1 555 ? -33.031 3.068 7.312 1 97.38 555 LEU A C 1
ATOM 4516 O O . LEU A 1 555 ? -32.844 4.184 7.805 1 97.38 555 LEU A O 1
ATOM 4520 N N . THR A 1 556 ? -32.812 2.004 7.996 1 97.5 556 THR A N 1
ATOM 4521 C CA . THR A 1 556 ? -32.656 2 9.445 1 97.5 556 THR A CA 1
ATOM 4522 C C . THR A 1 556 ? -31.375 2.748 9.836 1 97.5 556 THR A C 1
ATOM 4524 O O . THR A 1 556 ? -31.406 3.623 10.703 1 97.5 556 THR A O 1
ATOM 4527 N N . PRO A 1 557 ? -30.203 2.465 9.219 1 98 557 PRO A N 1
ATOM 4528 C CA . PRO A 1 557 ? -29 3.195 9.617 1 98 557 PRO A CA 1
ATOM 4529 C C . PRO A 1 557 ? -29.125 4.703 9.406 1 98 557 PRO A C 1
ATOM 4531 O O . PRO A 1 557 ? -28.656 5.484 10.234 1 98 557 PRO A O 1
ATOM 4534 N N . TYR A 1 558 ? -29.719 5.137 8.359 1 98.38 558 TYR A N 1
ATOM 4535 C CA . TYR A 1 558 ? -29.906 6.555 8.07 1 98.38 558 TYR A CA 1
ATOM 4536 C C . TYR A 1 558 ? -30.812 7.211 9.109 1 98.38 558 TYR A C 1
ATOM 4538 O O . TYR A 1 558 ? -30.547 8.328 9.562 1 98.38 558 TYR A O 1
ATOM 4546 N N . MET A 1 559 ? -31.906 6.484 9.508 1 98.44 559 MET A N 1
ATOM 4547 C CA . MET A 1 559 ? -32.844 7.004 10.5 1 98.44 559 MET A CA 1
ATOM 4548 C C . MET A 1 559 ? -32.156 7.137 11.867 1 98.44 559 MET A C 1
ATOM 4550 O O . MET A 1 559 ? -32.375 8.125 12.57 1 98.44 559 MET A O 1
ATOM 4554 N N . VAL A 1 560 ? -31.391 6.152 12.195 1 98.38 560 VAL A N 1
ATOM 4555 C CA . VAL A 1 560 ? -30.641 6.23 13.438 1 98.38 560 VAL A CA 1
ATOM 4556 C C . VAL A 1 560 ? -29.703 7.434 13.406 1 98.38 560 VAL A C 1
ATOM 4558 O O . VAL A 1 560 ? -29.562 8.156 14.398 1 98.38 560 VAL A O 1
ATOM 4561 N N . GLY A 1 561 ? -29.062 7.676 12.297 1 98.56 561 GLY A N 1
ATOM 4562 C CA . GLY A 1 561 ? -28.203 8.836 12.125 1 98.56 561 GLY A CA 1
ATOM 4563 C C . GLY A 1 561 ? -28.938 10.148 12.32 1 98.56 561 GLY A C 1
ATOM 4564 O O . GLY A 1 561 ? -28.438 11.039 13.016 1 98.56 561 GLY A O 1
ATOM 4565 N N . MET A 1 562 ? -30.094 10.25 11.75 1 98.44 562 MET A N 1
ATOM 4566 C CA . MET A 1 562 ? -30.875 11.477 11.883 1 98.44 562 MET A CA 1
ATOM 4567 C C . MET A 1 562 ? -31.281 11.711 13.336 1 98.44 562 MET A C 1
ATOM 4569 O O . MET A 1 562 ? -31.219 12.844 13.82 1 98.44 562 MET A O 1
ATOM 4573 N N . LEU A 1 563 ? -31.625 10.656 14.016 1 98.31 563 LEU A N 1
ATOM 4574 C CA . LEU A 1 563 ? -32.031 10.773 15.414 1 98.31 563 LEU A CA 1
ATOM 4575 C C . LEU A 1 563 ? -30.844 11.234 16.281 1 98.31 563 LEU A C 1
ATOM 4577 O O . LEU A 1 563 ? -31.016 12.07 17.172 1 98.31 563 LEU A O 1
ATOM 4581 N N . ILE A 1 564 ? -29.719 10.734 16 1 97.75 564 ILE A N 1
ATOM 4582 C CA . ILE A 1 564 ? -28.531 11.117 16.766 1 97.75 564 ILE A CA 1
ATOM 4583 C C . ILE A 1 564 ? -28.156 12.562 16.438 1 97.75 564 ILE A C 1
ATOM 4585 O O . ILE A 1 564 ? -27.734 13.312 17.328 1 97.75 564 ILE A O 1
ATOM 4589 N N . GLY A 1 565 ? -28.266 12.898 15.141 1 97.69 565 GLY A N 1
ATOM 4590 C CA . GLY A 1 565 ? -28.047 14.289 14.781 1 97.69 565 GLY A CA 1
ATOM 4591 C C . GLY A 1 565 ? -28.938 15.258 15.539 1 97.69 565 GLY A C 1
ATOM 4592 O O . GLY A 1 565 ? -28.469 16.312 15.984 1 97.69 565 GLY A O 1
ATOM 4593 N N . TYR A 1 566 ? -30.141 14.891 15.719 1 97.75 566 TYR A N 1
ATOM 4594 C CA . TYR A 1 566 ? -31.078 15.711 16.469 1 97.75 566 TYR A CA 1
ATOM 4595 C C . TYR A 1 566 ? -30.719 15.742 17.953 1 97.75 566 TYR A C 1
ATOM 4597 O O . TYR A 1 566 ? -30.797 16.797 18.578 1 97.75 566 TYR A O 1
ATOM 4605 N N . LEU A 1 567 ? -30.375 14.578 18.453 1 96.62 567 LEU A N 1
ATOM 4606 C CA . LEU A 1 567 ? -29.984 14.492 19.859 1 96.62 567 LEU A CA 1
ATOM 4607 C C . LEU A 1 567 ? -28.812 15.422 20.156 1 96.62 567 LEU A C 1
ATOM 4609 O O . LEU A 1 567 ? -28.812 16.125 21.156 1 96.62 567 LEU A O 1
ATOM 4613 N N . LEU A 1 568 ? -27.828 15.453 19.344 1 95.88 568 LEU A N 1
ATOM 4614 C CA . LEU A 1 568 ? -26.641 16.281 19.531 1 95.88 568 LEU A CA 1
ATOM 4615 C C . LEU A 1 568 ? -26.969 17.766 19.375 1 95.88 568 LEU A C 1
ATOM 4617 O O . LEU A 1 568 ? -26.391 18.609 20.062 1 95.88 568 LEU A O 1
ATOM 4621 N N . HIS A 1 569 ? -27.875 18.047 18.453 1 94.88 569 HIS A N 1
ATOM 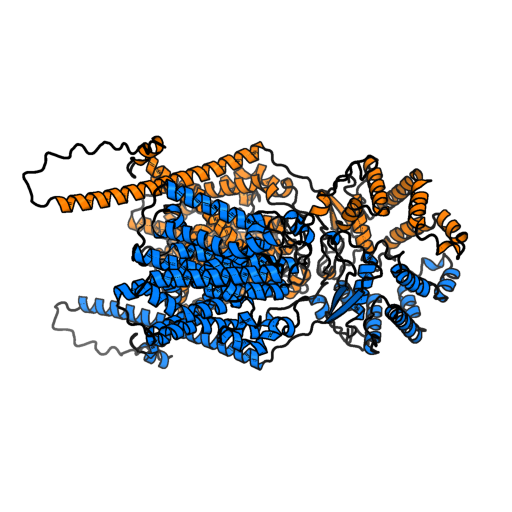4622 C CA . HIS A 1 569 ? -28.328 19.422 18.281 1 94.88 569 HIS A CA 1
ATOM 4623 C C . HIS A 1 569 ? -29.078 19.906 19.516 1 94.88 569 HIS A C 1
ATOM 4625 O O . HIS A 1 569 ? -28.812 21 20.016 1 94.88 569 HIS A O 1
ATOM 4631 N N . ARG A 1 570 ? -29.953 19.094 20.031 1 94.06 570 ARG A N 1
ATOM 4632 C CA . ARG A 1 570 ? -30.797 19.469 21.172 1 94.06 570 ARG A CA 1
ATOM 4633 C C . ARG A 1 570 ? -29.984 19.609 22.438 1 94.06 570 ARG A C 1
ATOM 4635 O O . ARG A 1 570 ? -30.25 20.484 23.266 1 94.06 570 ARG A O 1
ATOM 4642 N N . THR A 1 571 ? -28.984 18.812 22.594 1 93.69 571 THR A N 1
ATOM 4643 C CA . THR A 1 571 ? -28.188 18.812 23.812 1 93.69 571 THR A CA 1
ATOM 4644 C C . THR A 1 571 ? -26.953 19.703 23.656 1 93.69 571 THR A C 1
ATOM 4646 O O . THR A 1 571 ? -26.156 19.812 24.594 1 93.69 571 THR A O 1
ATOM 4649 N N . ASN A 1 572 ? -26.688 20.281 22.578 1 91.44 572 ASN A N 1
ATOM 4650 C CA . ASN A 1 572 ? -25.5 21.094 22.297 1 91.44 572 ASN A CA 1
ATOM 4651 C C . ASN A 1 572 ? -24.219 20.344 22.609 1 91.44 572 ASN A C 1
ATOM 4653 O O . ASN A 1 572 ? -23.281 20.891 23.203 1 91.44 572 ASN A O 1
ATOM 4657 N N . MET A 1 573 ? -24.344 18.969 22.344 1 91.75 573 MET A N 1
ATOM 4658 C CA . MET A 1 573 ? -23.203 18.062 22.484 1 91.75 573 MET A CA 1
ATOM 4659 C C . MET A 1 573 ? -22.719 18.016 23.938 1 91.75 573 MET A C 1
ATOM 4661 O O . MET A 1 573 ? -21.516 17.906 24.188 1 91.75 573 MET A O 1
ATOM 4665 N N . THR A 1 574 ? -23.547 18.266 24.812 1 90.56 574 THR A N 1
ATOM 4666 C CA . THR A 1 574 ? -23.219 18.188 26.234 1 90.56 574 THR A CA 1
ATOM 4667 C C . THR A 1 574 ? -24.109 17.172 26.938 1 90.56 574 THR A C 1
ATOM 4669 O O . THR A 1 574 ? -25.312 17.391 27.094 1 90.56 574 THR A O 1
ATOM 4672 N N . ILE A 1 575 ? -23.641 16.031 27.125 1 91.5 575 ILE A N 1
ATOM 4673 C CA . ILE A 1 575 ? -24.297 14.977 27.875 1 91.5 575 ILE A CA 1
ATOM 4674 C C . ILE A 1 575 ? -23.328 14.414 28.922 1 91.5 575 ILE A C 1
ATOM 4676 O O . ILE A 1 575 ? -22.281 13.883 28.562 1 91.5 575 ILE A O 1
ATOM 4680 N N . ASN A 1 576 ? -23.609 14.578 30.141 1 91 576 ASN A N 1
ATOM 4681 C CA . ASN A 1 576 ? -22.781 14.016 31.188 1 91 576 ASN A CA 1
ATOM 4682 C C . ASN A 1 576 ? -23.234 12.609 31.578 1 91 576 ASN A C 1
ATOM 4684 O O . ASN A 1 576 ? -24.344 12.43 32.094 1 91 576 ASN A O 1
ATOM 4688 N N . MET A 1 577 ? -22.406 11.719 31.312 1 93.19 577 MET A N 1
ATOM 4689 C CA . MET A 1 577 ? -22.734 10.328 31.609 1 93.19 577 MET A CA 1
ATOM 4690 C C . MET A 1 577 ? -21.938 9.82 32.812 1 93.19 577 MET A C 1
ATOM 4692 O O . MET A 1 577 ? -20.75 10.148 32.938 1 93.19 577 MET A O 1
ATOM 4696 N N . SER A 1 578 ? -22.594 9.031 33.656 1 93.94 578 SER A N 1
ATOM 4697 C CA . SER A 1 578 ? -21.906 8.414 34.781 1 93.94 578 SER A CA 1
ATOM 4698 C C . SER A 1 578 ? -20.938 7.328 34.312 1 93.94 578 SER A C 1
ATOM 4700 O O . SER A 1 578 ? -21.062 6.82 33.188 1 93.94 578 SER A O 1
ATOM 4702 N N . LYS A 1 579 ? -20 6.949 35.094 1 91.56 579 LYS A N 1
ATOM 4703 C CA . LYS A 1 579 ? -19.016 5.934 34.781 1 91.56 579 LYS A CA 1
ATOM 4704 C C . LYS A 1 579 ? -19.672 4.57 34.562 1 91.56 579 LYS A C 1
ATOM 4706 O O . LYS A 1 579 ? -19.219 3.783 33.719 1 91.56 579 LYS A O 1
ATOM 4711 N N . ILE A 1 580 ? -20.641 4.352 35.281 1 95.56 580 ILE A N 1
ATOM 4712 C CA . ILE A 1 580 ? -21.328 3.066 35.188 1 95.56 580 ILE A CA 1
ATOM 4713 C C . ILE A 1 580 ? -22.062 2.98 33.844 1 95.56 580 ILE A C 1
ATOM 4715 O O . ILE A 1 580 ? -22.078 1.923 33.219 1 95.56 580 ILE A O 1
ATOM 4719 N N . VAL A 1 581 ? -22.688 4.07 33.469 1 95.62 581 VAL A N 1
ATOM 4720 C CA . VAL A 1 581 ? -23.391 4.113 32.188 1 95.62 581 VAL A CA 1
ATOM 4721 C C . VAL A 1 581 ? -22.391 3.922 31.047 1 95.62 581 VAL A C 1
ATOM 4723 O O . VAL A 1 581 ? -22.672 3.213 30.078 1 95.62 581 VAL A O 1
ATOM 4726 N N . LEU A 1 582 ? -21.297 4.531 31.172 1 96 582 LEU A N 1
ATOM 4727 C CA . LEU A 1 582 ? -20.25 4.402 30.156 1 96 582 LEU A CA 1
ATOM 4728 C C . LEU A 1 582 ? -19.75 2.967 30.078 1 96 582 LEU A C 1
ATOM 4730 O O . LEU A 1 582 ? -19.578 2.426 28.984 1 96 582 LEU A O 1
ATOM 4734 N N . LEU A 1 583 ? -19.5 2.367 31.234 1 96.31 583 LEU A N 1
ATOM 4735 C CA . LEU A 1 583 ? -19.016 0.991 31.266 1 96.31 583 LEU A CA 1
ATOM 4736 C C . LEU A 1 583 ? -20.031 0.039 30.656 1 96.31 583 LEU A C 1
ATOM 4738 O O . LEU A 1 583 ? -19.688 -0.83 29.859 1 96.31 583 LEU A O 1
ATOM 4742 N N . LEU A 1 584 ? -21.234 0.21 31.047 1 96.56 584 LEU A N 1
ATOM 4743 C CA . LEU A 1 584 ? -22.297 -0.651 30.531 1 96.56 584 LEU A CA 1
ATOM 4744 C C . LEU A 1 584 ? -22.484 -0.439 29.031 1 96.56 584 LEU A C 1
ATOM 4746 O O . LEU A 1 584 ? -22.75 -1.39 28.297 1 96.56 584 LEU A O 1
ATOM 4750 N N . GLY A 1 585 ? -22.438 0.796 28.656 1 96.88 585 GLY A N 1
ATOM 4751 C CA . GLY A 1 585 ? -22.531 1.091 27.234 1 96.88 585 GLY A CA 1
ATOM 4752 C C . GLY A 1 585 ? -21.438 0.423 26.422 1 96.88 585 GLY A C 1
ATOM 4753 O O . GLY A 1 585 ? -21.719 -0.206 25.406 1 96.88 585 GLY A O 1
ATOM 4754 N N . TRP A 1 586 ? -20.266 0.517 26.875 1 96.75 586 TRP A N 1
ATOM 4755 C CA . TRP A 1 586 ? -19.141 -0.088 26.172 1 96.75 586 TRP A CA 1
ATOM 4756 C C . TRP A 1 586 ? -19.25 -1.608 26.172 1 96.75 586 TRP A C 1
ATOM 4758 O O . TRP A 1 586 ? -18.938 -2.26 25.172 1 96.75 586 TRP A O 1
ATOM 4768 N N . MET A 1 587 ? -19.656 -2.199 27.25 1 97.69 587 MET A N 1
ATOM 4769 C CA . MET A 1 587 ? -19.812 -3.648 27.328 1 97.69 587 MET A CA 1
ATOM 4770 C C . MET A 1 587 ? -20.891 -4.125 26.359 1 97.69 587 MET A C 1
ATOM 4772 O O . MET A 1 587 ? -20.766 -5.18 25.734 1 97.69 587 MET A O 1
ATOM 4776 N N . THR A 1 588 ? -21.922 -3.367 26.312 1 97.31 588 THR A N 1
ATOM 4777 C CA . THR A 1 588 ? -23 -3.717 25.391 1 97.31 588 THR A CA 1
ATOM 4778 C C . THR A 1 588 ? -22.531 -3.633 23.953 1 97.31 588 THR A C 1
ATOM 4780 O O . THR A 1 588 ? -22.812 -4.52 23.141 1 97.31 588 THR A O 1
ATOM 4783 N N . VAL A 1 589 ? -21.844 -2.572 23.609 1 97.25 589 VAL A N 1
ATOM 4784 C CA . VAL A 1 589 ? -21.328 -2.395 22.25 1 97.25 589 VAL A CA 1
ATOM 4785 C C . VAL A 1 589 ? -20.391 -3.543 21.906 1 97.25 589 VAL A C 1
ATOM 4787 O O . VAL A 1 589 ? -20.453 -4.098 20.812 1 97.25 589 VAL A O 1
ATOM 4790 N N . LEU A 1 590 ? -19.531 -3.902 22.812 1 96.88 590 LEU A N 1
ATOM 4791 C CA . LEU A 1 590 ? -18.578 -4.992 22.594 1 96.88 590 LEU A CA 1
ATOM 4792 C C . LEU A 1 590 ? -19.312 -6.32 22.422 1 96.88 590 LEU A C 1
ATOM 4794 O O . LEU A 1 590 ? -18.969 -7.121 21.547 1 96.88 590 LEU A O 1
ATOM 4798 N N . ALA A 1 591 ? -20.266 -6.547 23.281 1 96.88 591 ALA A N 1
ATOM 4799 C CA . ALA A 1 591 ? -21.016 -7.801 23.234 1 96.88 591 ALA A CA 1
ATOM 4800 C C . ALA A 1 591 ? -21.812 -7.918 21.938 1 96.88 591 ALA A C 1
ATOM 4802 O O . ALA A 1 591 ? -21.797 -8.969 21.297 1 96.88 591 ALA A O 1
ATOM 4803 N N . VAL A 1 592 ? -22.469 -6.887 21.562 1 96.38 592 VAL A N 1
ATOM 4804 C CA . VAL A 1 592 ? -23.281 -6.898 20.359 1 96.38 592 VAL A CA 1
ATOM 4805 C C . VAL A 1 592 ? -22.391 -7.023 19.125 1 96.38 592 VAL A C 1
ATOM 4807 O O . VAL A 1 592 ? -22.688 -7.801 18.219 1 96.38 592 VAL A O 1
ATOM 4810 N N . SER A 1 593 ? -21.344 -6.234 19.078 1 94.56 593 SER A N 1
ATOM 4811 C CA . SER A 1 593 ? -20.438 -6.301 17.938 1 94.56 593 SER A CA 1
ATOM 4812 C C . SER A 1 593 ? -19.797 -7.68 17.828 1 94.56 593 SER A C 1
ATOM 4814 O O . SER A 1 593 ? -19.641 -8.211 16.719 1 94.56 593 SER A O 1
ATOM 4816 N N . ALA A 1 594 ? -19.422 -8.25 18.922 1 94.38 594 ALA A N 1
ATOM 4817 C CA . ALA A 1 594 ? -18.844 -9.594 18.922 1 94.38 594 ALA A CA 1
ATOM 4818 C C . ALA A 1 594 ? -19.844 -10.625 18.422 1 94.38 594 ALA A C 1
ATOM 4820 O O . ALA A 1 594 ? -19.484 -11.531 17.656 1 94.38 594 ALA A O 1
ATOM 4821 N N . THR A 1 595 ? -21.031 -10.461 18.859 1 93 595 THR A N 1
ATOM 4822 C CA . THR A 1 595 ? -22.062 -11.398 18.422 1 93 595 THR A CA 1
ATOM 4823 C C . THR A 1 595 ? -22.297 -11.281 16.922 1 93 595 THR A C 1
ATOM 4825 O O . THR A 1 595 ? -22.438 -12.297 16.234 1 93 595 THR A O 1
ATOM 4828 N N . LEU A 1 596 ? -22.328 -10.125 16.422 1 91.5 596 LEU A N 1
ATOM 4829 C CA . LEU A 1 596 ? -22.547 -9.914 15 1 91.5 596 LEU A CA 1
ATOM 4830 C C . LEU A 1 596 ? -21.375 -10.477 14.188 1 91.5 596 LEU A C 1
ATOM 4832 O O . LEU A 1 596 ? -21.594 -11.023 13.102 1 91.5 596 LEU A O 1
ATOM 4836 N N . ILE A 1 597 ? -20.188 -10.383 14.688 1 88.38 597 ILE A N 1
ATOM 4837 C CA . ILE A 1 597 ? -18.984 -10.789 13.969 1 88.38 597 ILE A CA 1
ATOM 4838 C C . ILE A 1 597 ? -18.812 -12.305 14.047 1 88.38 597 ILE A C 1
ATOM 4840 O O . ILE A 1 597 ? -18.484 -12.945 13.055 1 88.38 597 ILE A O 1
ATOM 4844 N N . PHE A 1 598 ? -19.188 -12.961 15.188 1 88.38 598 PHE A N 1
ATOM 4845 C CA . PHE A 1 598 ? -18.812 -14.352 15.391 1 88.38 598 PHE A CA 1
ATOM 4846 C C . PHE A 1 598 ? -20 -15.281 15.203 1 88.38 598 PHE A C 1
ATOM 4848 O O . PHE A 1 598 ? -19.844 -16.484 15.047 1 88.38 598 PHE A O 1
ATOM 4855 N N . LEU A 1 599 ? -21.125 -14.734 15.188 1 83.69 599 LEU A N 1
ATOM 4856 C CA . LEU A 1 599 ? -22.297 -15.586 15.086 1 83.69 599 LEU A CA 1
ATOM 4857 C C . LEU A 1 599 ? -22.297 -16.375 13.781 1 83.69 599 LEU A C 1
ATOM 4859 O O . LEU A 1 599 ? -22.547 -17.578 13.781 1 83.69 599 LEU A O 1
ATOM 4863 N N . PRO A 1 600 ? -21.938 -15.766 12.688 1 83 600 PRO A N 1
ATOM 4864 C CA . PRO A 1 600 ? -21.969 -16.516 11.43 1 83 600 PRO A CA 1
ATOM 4865 C C . PRO A 1 600 ? -20.688 -17.328 11.203 1 83 600 PRO A C 1
ATOM 4867 O O . PRO A 1 600 ? -20.484 -17.875 10.117 1 83 600 PRO A O 1
ATOM 4870 N N . MET A 1 601 ? -19.812 -17.438 12.078 1 85.5 601 MET A N 1
ATOM 4871 C CA . MET A 1 601 ? -18.484 -18.031 11.922 1 85.5 601 MET A CA 1
ATOM 4872 C C . MET A 1 601 ? -18.578 -19.484 11.461 1 85.5 601 MET A C 1
ATOM 4874 O O . MET A 1 601 ? -17.812 -19.906 10.594 1 85.5 601 MET A O 1
ATOM 4878 N N . ASN A 1 602 ? -19.625 -20.203 11.883 1 85.5 602 ASN A N 1
ATOM 4879 C CA . ASN A 1 602 ? -19.719 -21.625 11.555 1 85.5 602 ASN A CA 1
ATOM 4880 C C . ASN A 1 602 ? -20.672 -21.859 10.391 1 85.5 602 ASN A C 1
ATOM 4882 O O . ASN A 1 602 ? -20.812 -23 9.93 1 85.5 602 ASN A O 1
ATOM 4886 N N . ALA A 1 603 ? -21.172 -20.828 9.891 1 83.81 603 ALA A N 1
ATOM 4887 C CA . ALA A 1 603 ? -22.203 -21.016 8.883 1 83.81 603 ALA A CA 1
ATOM 4888 C C . ALA A 1 603 ? -21.672 -20.703 7.488 1 83.81 603 ALA A C 1
ATOM 4890 O O . ALA A 1 603 ? -22.453 -20.656 6.523 1 83.81 603 ALA A O 1
ATOM 4891 N N . HIS A 1 604 ? -20.438 -20.625 7.367 1 81.31 604 HIS A N 1
ATOM 4892 C CA . HIS A 1 604 ? -19.875 -20.328 6.055 1 81.31 604 HIS A CA 1
ATOM 4893 C C . HIS A 1 604 ? -19.969 -21.531 5.125 1 81.31 604 HIS A C 1
ATOM 4895 O O . HIS A 1 604 ? -19.625 -22.641 5.508 1 81.31 604 HIS A O 1
ATOM 4901 N N . ALA A 1 605 ? -20.328 -21.281 3.928 1 74.19 605 ALA A N 1
ATOM 4902 C CA . ALA A 1 605 ? -20.625 -22.344 2.967 1 74.19 605 ALA A CA 1
ATOM 4903 C C . ALA A 1 605 ? -19.344 -23.078 2.555 1 74.19 605 ALA A C 1
ATOM 4905 O O . ALA A 1 605 ? -19.391 -24.25 2.17 1 74.19 605 ALA A O 1
ATOM 4906 N N . PHE A 1 606 ? -18.234 -22.469 2.725 1 74.75 606 PHE A N 1
ATOM 4907 C CA . PHE A 1 606 ? -17.016 -23.016 2.156 1 74.75 606 PHE A CA 1
ATOM 4908 C C . PHE A 1 606 ? -16.234 -23.781 3.213 1 74.75 606 PHE A C 1
ATOM 4910 O O . PHE A 1 606 ? -15.188 -24.375 2.914 1 74.75 606 PHE A O 1
ATOM 4917 N N . LEU A 1 607 ? -16.859 -23.859 4.355 1 74.5 607 LEU A N 1
ATOM 4918 C CA . LEU A 1 607 ? -16.219 -24.625 5.414 1 74.5 607 LEU A CA 1
ATOM 4919 C C . LEU A 1 607 ? -16.562 -26.109 5.305 1 74.5 607 LEU A C 1
ATOM 4921 O O . LEU A 1 607 ? -17.688 -26.453 4.953 1 74.5 607 LEU A O 1
ATOM 4925 N N . THR A 1 608 ? -15.609 -26.969 5.582 1 69.12 608 THR A N 1
ATOM 4926 C CA . THR A 1 608 ? -15.828 -28.406 5.566 1 69.12 608 THR A CA 1
ATOM 4927 C C . THR A 1 608 ? -16.781 -28.828 6.691 1 69.12 608 THR A C 1
ATOM 4929 O O . THR A 1 608 ? -17.578 -29.75 6.523 1 69.12 608 THR A O 1
ATOM 4932 N N . ASP A 1 609 ? -16.703 -28.109 7.793 1 78.31 609 ASP A N 1
ATOM 4933 C CA . ASP A 1 609 ? -17.562 -28.406 8.938 1 78.31 609 ASP A CA 1
ATOM 4934 C C . ASP A 1 609 ? -18.641 -27.344 9.109 1 78.31 609 ASP A C 1
ATOM 4936 O O . ASP A 1 609 ? -18.938 -26.922 10.234 1 78.31 609 ASP A O 1
ATOM 4940 N N . CYS A 1 610 ? -19.156 -27 7.953 1 79.38 610 CYS A N 1
ATOM 4941 C CA . CYS A 1 610 ? -20.156 -25.938 7.949 1 79.38 610 CYS A CA 1
ATOM 4942 C C . CYS A 1 610 ? -21.391 -26.344 8.734 1 79.38 610 CYS A C 1
ATOM 4944 O O . CYS A 1 610 ? -21.891 -27.469 8.578 1 79.38 610 CYS A O 1
ATOM 4946 N N . LYS A 1 611 ? -21.844 -25.594 9.719 1 86.25 611 LYS A N 1
ATOM 4947 C CA . LYS A 1 611 ? -23.125 -25.703 10.406 1 86.25 611 LYS A CA 1
ATOM 4948 C C . LYS A 1 611 ? -24.094 -24.625 9.93 1 86.25 611 LYS A C 1
ATOM 4950 O O . LYS A 1 611 ? -24.078 -23.5 10.43 1 86.25 611 LYS A O 1
ATOM 4955 N N . PRO A 1 612 ? -24.906 -25.062 8.945 1 88.56 612 PRO A N 1
ATOM 4956 C CA . PRO A 1 612 ? -25.812 -24.062 8.352 1 88.56 612 PRO A CA 1
ATOM 4957 C C . PRO A 1 612 ? -26.75 -23.438 9.375 1 88.56 612 PRO A C 1
ATOM 4959 O O . PRO A 1 612 ? -27.062 -24.047 10.391 1 88.56 612 PRO A O 1
ATOM 4962 N N . LEU A 1 613 ? -27.156 -22.25 9.109 1 90.88 613 LEU A N 1
ATOM 4963 C CA . LEU A 1 613 ? -28.109 -21.531 9.961 1 90.88 613 LEU A CA 1
ATOM 4964 C C . LEU A 1 613 ? -29.531 -22.047 9.75 1 90.88 613 LEU A C 1
ATOM 4966 O O . LEU A 1 613 ? -29.891 -22.406 8.633 1 90.88 613 LEU A O 1
ATOM 4970 N N . THR A 1 614 ? -30.234 -22.062 10.828 1 91.88 614 THR A N 1
ATOM 4971 C CA . THR A 1 614 ? -31.672 -22.328 10.68 1 91.88 614 THR A CA 1
ATOM 4972 C C . THR A 1 614 ? -32.375 -21.125 10.047 1 91.88 614 THR A C 1
ATOM 4974 O O . THR A 1 614 ? -31.844 -20.016 10.062 1 91.88 614 THR A O 1
ATOM 4977 N N . LEU A 1 615 ? -33.5 -21.359 9.438 1 92.69 615 LEU A N 1
ATOM 4978 C CA . LEU A 1 615 ? -34.25 -20.297 8.789 1 92.69 615 LEU A CA 1
ATOM 4979 C C . LEU A 1 615 ? -34.562 -19.188 9.789 1 92.69 615 LEU A C 1
ATOM 4981 O O . LEU A 1 615 ? -34.469 -18 9.453 1 92.69 615 LEU A O 1
ATOM 4985 N N . THR A 1 616 ? -34.906 -19.562 10.984 1 93.44 616 THR A N 1
ATOM 4986 C CA . THR A 1 616 ? -35.25 -18.578 12.016 1 93.44 616 THR A CA 1
ATOM 4987 C C . THR A 1 616 ? -34.031 -17.75 12.383 1 93.44 616 THR A C 1
ATOM 4989 O O . THR A 1 616 ? -34.125 -16.531 12.57 1 93.44 616 THR A O 1
ATOM 4992 N N . GLN A 1 617 ? -32.938 -18.406 12.445 1 91.81 617 GLN A N 1
ATOM 4993 C CA . GLN A 1 617 ? -31.703 -17.688 12.758 1 91.81 617 GLN A CA 1
ATOM 4994 C C . GLN A 1 617 ? -31.328 -16.734 11.633 1 91.81 617 GLN A C 1
ATOM 4996 O O . GLN A 1 617 ? -30.875 -15.617 11.883 1 91.81 617 GLN A O 1
ATOM 5001 N N . ALA A 1 618 ? -31.469 -17.203 10.469 1 92.12 618 ALA A N 1
ATOM 5002 C CA . ALA A 1 618 ? -31.141 -16.391 9.305 1 92.12 618 ALA A CA 1
ATOM 5003 C C . ALA A 1 618 ? -31.984 -15.125 9.266 1 92.12 618 ALA A C 1
ATOM 5005 O O . ALA A 1 618 ? -31.484 -14.031 9.023 1 92.12 618 ALA A O 1
ATOM 5006 N N . VAL A 1 619 ? -33.25 -15.273 9.523 1 94.25 619 VAL A N 1
ATOM 5007 C CA . VAL A 1 619 ? -34.188 -14.148 9.5 1 94.25 619 VAL A CA 1
ATOM 5008 C C . VAL A 1 619 ? -33.844 -13.18 10.625 1 94.25 619 VAL A C 1
ATOM 5010 O O . VAL A 1 619 ? -33.844 -11.961 10.422 1 94.25 619 VAL A O 1
ATOM 5013 N N . LEU A 1 620 ? -33.531 -13.672 11.75 1 94 620 LEU A N 1
ATOM 5014 C CA . LEU A 1 620 ? -33.219 -12.828 12.898 1 94 620 LEU A CA 1
ATOM 5015 C C . LEU A 1 620 ? -31.906 -12.055 12.648 1 94 620 LEU A C 1
ATOM 5017 O O . LEU A 1 620 ? -31.844 -10.859 12.93 1 94 620 LEU A O 1
ATOM 5021 N N . ILE A 1 621 ? -30.984 -12.758 12.156 1 92 621 ILE A N 1
ATOM 5022 C CA . ILE A 1 621 ? -29.688 -12.133 11.922 1 92 621 ILE A CA 1
ATOM 5023 C C . ILE A 1 621 ? -29.828 -11.062 10.836 1 92 621 ILE A C 1
ATOM 5025 O O . ILE A 1 621 ? -29.297 -9.953 10.977 1 92 621 ILE A O 1
ATOM 5029 N N . SER A 1 622 ? -30.453 -11.359 9.797 1 92 622 SER A N 1
ATOM 5030 C CA . SER A 1 622 ? -30.625 -10.414 8.695 1 92 622 SER A CA 1
ATOM 5031 C C . SER A 1 622 ? -31.391 -9.172 9.141 1 92 622 SER A C 1
ATOM 5033 O O . SER A 1 622 ? -31.078 -8.055 8.719 1 92 622 SER A O 1
ATOM 5035 N N . THR A 1 623 ? -32.344 -9.336 10.008 1 95 623 THR A N 1
ATOM 5036 C CA . THR A 1 623 ? -33.25 -8.266 10.398 1 95 623 THR A CA 1
ATOM 5037 C C . THR A 1 623 ? -32.625 -7.375 11.461 1 95 623 THR A C 1
ATOM 5039 O O . THR A 1 623 ? -32.75 -6.152 11.43 1 95 623 THR A O 1
ATOM 5042 N N . LEU A 1 624 ? -31.844 -7.938 12.32 1 95.38 624 LEU A N 1
ATOM 5043 C CA . LEU A 1 624 ? -31.406 -7.199 13.5 1 95.38 624 LEU A CA 1
ATOM 5044 C C . LEU A 1 624 ? -29.969 -6.703 13.32 1 95.38 624 LEU A C 1
ATOM 5046 O O . LEU A 1 624 ? -29.516 -5.828 14.062 1 95.38 624 LEU A O 1
ATOM 5050 N N . SER A 1 625 ? -29.234 -7.195 12.438 1 94.44 625 SER A N 1
ATOM 5051 C CA . SER A 1 625 ? -27.812 -6.879 12.312 1 94.44 625 SER A CA 1
ATOM 5052 C C . SER A 1 625 ? -27.594 -5.402 11.992 1 94.44 625 SER A C 1
ATOM 5054 O O . SER A 1 625 ? -26.828 -4.719 12.672 1 94.44 625 SER A O 1
ATOM 5056 N N . ARG A 1 626 ? -28.297 -4.848 11.031 1 95.19 626 ARG A N 1
ATOM 5057 C CA . ARG A 1 626 ? -28.078 -3.477 10.578 1 95.19 626 ARG A CA 1
ATOM 5058 C C . ARG A 1 626 ? -28.5 -2.475 11.648 1 95.19 626 ARG A C 1
ATOM 5060 O O . ARG A 1 626 ? -27.75 -1.547 11.961 1 95.19 626 ARG A O 1
ATOM 5067 N N . PRO A 1 627 ? -29.703 -2.668 12.25 1 96.38 627 PRO A N 1
ATOM 5068 C CA . PRO A 1 627 ? -30.078 -1.749 13.328 1 96.38 627 PRO A CA 1
ATOM 5069 C C . PRO A 1 627 ? -29.109 -1.827 14.516 1 96.38 627 PRO A C 1
ATOM 5071 O O . PRO A 1 627 ? -28.734 -0.795 15.078 1 96.38 627 PRO A O 1
ATOM 5074 N N . LEU A 1 628 ? -28.734 -2.996 14.852 1 97 628 LEU A N 1
ATOM 5075 C CA . LEU A 1 628 ? -27.859 -3.164 16 1 97 628 LEU A CA 1
ATOM 5076 C C . LEU A 1 628 ? -26.484 -2.566 15.734 1 97 628 LEU A C 1
ATOM 5078 O O . LEU A 1 628 ? -25.906 -1.916 16.609 1 97 628 LEU A O 1
ATOM 5082 N N . TRP A 1 629 ? -25.938 -2.805 14.586 1 96.81 629 TRP A N 1
ATOM 5083 C CA . TRP A 1 629 ? -24.656 -2.211 14.219 1 96.81 629 TRP A CA 1
ATOM 5084 C C . TRP A 1 629 ? -24.734 -0.688 14.25 1 96.81 629 TRP A C 1
ATOM 5086 O O . TRP A 1 629 ? -23.828 -0.025 14.766 1 96.81 629 TRP A O 1
ATOM 5096 N N . SER A 1 630 ? -25.797 -0.16 13.703 1 97.88 630 SER A N 1
ATOM 5097 C CA . SER A 1 630 ? -25.984 1.287 13.68 1 97.88 630 SER A CA 1
ATOM 5098 C C . SER A 1 630 ? -26.031 1.866 15.086 1 97.88 630 SER A C 1
ATOM 5100 O O . SER A 1 630 ? -25.5 2.951 15.336 1 97.88 630 SER A O 1
ATOM 5102 N N . LEU A 1 631 ? -26.641 1.148 15.977 1 97.62 631 LEU A N 1
ATOM 5103 C CA . LEU A 1 631 ? -26.719 1.608 17.359 1 97.62 631 LEU A CA 1
ATOM 5104 C C . LEU A 1 631 ? -25.344 1.567 18.031 1 97.62 631 LEU A C 1
ATOM 5106 O O . LEU A 1 631 ? -25.016 2.43 18.844 1 97.62 631 LEU A O 1
ATOM 5110 N N . CYS A 1 632 ? -24.578 0.579 17.688 1 97.75 632 CYS A N 1
ATOM 5111 C CA . CYS A 1 632 ? -23.219 0.497 18.219 1 97.75 632 CYS A CA 1
ATOM 5112 C C . CYS A 1 632 ? -22.375 1.678 17.75 1 97.75 632 CYS A C 1
ATOM 5114 O O . CYS A 1 632 ? -21.688 2.311 18.531 1 97.75 632 CYS A O 1
ATOM 5116 N N . VAL A 1 633 ? -22.469 1.983 16.484 1 97.56 633 VAL A N 1
ATOM 5117 C CA . VAL A 1 633 ? -21.734 3.109 15.922 1 97.56 633 VAL A CA 1
ATOM 5118 C C . VAL A 1 633 ? -22.234 4.414 16.531 1 97.56 633 VAL A C 1
ATOM 5120 O O . VAL A 1 633 ? -21.453 5.309 16.844 1 97.56 633 VAL A O 1
ATOM 5123 N N . ALA A 1 634 ? -23.547 4.516 16.688 1 98.06 634 ALA A N 1
ATOM 5124 C CA . ALA A 1 634 ? -24.156 5.695 17.297 1 98.06 634 ALA A CA 1
ATOM 5125 C C . ALA A 1 634 ? -23.609 5.941 18.703 1 98.06 634 ALA A C 1
ATOM 5127 O O . ALA A 1 634 ? -23.375 7.086 19.078 1 98.06 634 ALA A O 1
ATOM 5128 N N . TRP A 1 635 ? -23.453 4.875 19.422 1 97.56 635 TRP A N 1
ATOM 5129 C CA . TRP A 1 635 ? -22.922 4.996 20.766 1 97.56 635 TRP A CA 1
ATOM 5130 C C . TRP A 1 635 ? -21.516 5.609 20.75 1 97.56 635 TRP A C 1
ATOM 5132 O O . TRP A 1 635 ? -21.234 6.527 21.516 1 97.56 635 TRP A O 1
ATOM 5142 N N . VAL A 1 636 ? -20.688 5.195 19.859 1 96.88 636 VAL A N 1
ATOM 5143 C CA . VAL A 1 636 ? -19.312 5.688 19.766 1 96.88 636 VAL A CA 1
ATOM 5144 C C . VAL A 1 636 ? -19.328 7.168 19.391 1 96.88 636 VAL A C 1
ATOM 5146 O O . VAL A 1 636 ? -18.562 7.965 19.953 1 96.88 636 VAL A O 1
ATOM 5149 N N . VAL A 1 637 ? -20.219 7.555 18.531 1 97.31 637 VAL A N 1
ATOM 5150 C CA . VAL A 1 637 ? -20.297 8.938 18.078 1 97.31 637 VAL A CA 1
ATOM 5151 C C . VAL A 1 637 ? -20.75 9.836 19.234 1 97.31 637 VAL A C 1
ATOM 5153 O O . VAL A 1 637 ? -20.156 10.883 19.469 1 97.31 637 VAL A O 1
ATOM 5156 N N . VAL A 1 638 ? -21.734 9.375 19.984 1 96.75 638 VAL A N 1
ATOM 5157 C CA . VAL A 1 638 ? -22.312 10.195 21.047 1 96.75 638 VAL A CA 1
ATOM 5158 C C . VAL A 1 638 ? -21.281 10.383 22.156 1 96.75 638 VAL A C 1
ATOM 5160 O O . VAL A 1 638 ? -21.094 11.492 22.656 1 96.75 638 VAL A O 1
ATOM 5163 N N . VAL A 1 639 ? -20.625 9.297 22.484 1 96 639 VAL A N 1
ATOM 5164 C CA . VAL A 1 639 ? -19.672 9.359 23.594 1 96 639 VAL A CA 1
ATOM 5165 C C . VAL A 1 639 ? -18.484 10.219 23.188 1 96 639 VAL A C 1
ATOM 5167 O O . VAL A 1 639 ? -17.922 10.938 24.016 1 96 639 VAL A O 1
ATOM 5170 N N . CYS A 1 640 ? -18.094 10.227 21.969 1 94.38 640 CYS A N 1
ATOM 5171 C CA . CYS A 1 640 ? -16.984 11.039 21.484 1 94.38 640 CYS A CA 1
ATOM 5172 C C . CYS A 1 640 ? -17.391 12.508 21.359 1 94.38 640 CYS A C 1
ATOM 5174 O O . CYS A 1 640 ? -16.672 13.398 21.812 1 94.38 640 CYS A O 1
ATOM 5176 N N . ALA A 1 641 ? -18.562 12.734 20.828 1 93.75 641 ALA A N 1
ATOM 5177 C CA . ALA A 1 641 ? -19.047 14.094 20.594 1 93.75 641 ALA A CA 1
ATOM 5178 C C . ALA A 1 641 ? -19.297 14.82 21.906 1 93.75 641 ALA A C 1
ATOM 5180 O O . ALA A 1 641 ? -19.156 16.047 21.984 1 93.75 641 ALA A O 1
ATOM 5181 N N . THR A 1 642 ? -19.656 14.07 22.953 1 92.75 642 THR A N 1
ATOM 5182 C CA . THR A 1 642 ? -19.984 14.688 24.234 1 92.75 642 THR A CA 1
ATOM 5183 C C . THR A 1 642 ? -18.781 14.656 25.172 1 92.75 642 THR A C 1
ATOM 5185 O O . THR A 1 642 ? -18.938 14.883 26.375 1 92.75 642 THR A O 1
ATOM 5188 N N . LYS A 1 643 ? -17.578 14.273 24.734 1 86.94 643 LYS A N 1
ATOM 5189 C CA . LYS A 1 643 ? -16.297 14.336 25.438 1 86.94 643 LYS A CA 1
ATOM 5190 C C . LYS A 1 643 ? -16.281 13.375 26.625 1 86.94 643 LYS A C 1
ATOM 5192 O O . LYS A 1 643 ? -15.727 13.688 27.672 1 86.94 643 LYS A O 1
ATOM 5197 N N . ASN A 1 644 ? -17.047 12.32 26.531 1 91.56 644 ASN A N 1
ATOM 5198 C CA . ASN A 1 644 ? -17.062 11.297 27.578 1 91.56 644 ASN A CA 1
ATOM 5199 C C . ASN A 1 644 ? -16 10.227 27.328 1 91.56 644 ASN A C 1
ATOM 5201 O O . ASN A 1 644 ? -15.789 9.344 28.156 1 91.56 644 ASN A O 1
ATOM 5205 N N . ALA A 1 645 ? -15.367 10.273 26.25 1 90.75 645 ALA A N 1
ATOM 5206 C CA . ALA A 1 645 ? -14.281 9.367 25.891 1 90.75 645 ALA A CA 1
ATOM 5207 C C . ALA A 1 645 ? -13.141 10.125 25.219 1 90.75 645 ALA A C 1
ATOM 5209 O O . ALA A 1 645 ? -12.906 9.977 24.016 1 90.75 645 ALA A O 1
ATOM 5210 N N . ALA A 1 646 ? -12.352 10.727 26 1 88.31 646 ALA A N 1
ATOM 5211 C CA . ALA A 1 646 ? -11.328 11.656 25.531 1 88.31 646 ALA A CA 1
ATOM 5212 C C . ALA A 1 646 ? -10.258 10.93 24.719 1 88.31 646 ALA A C 1
ATOM 5214 O O . ALA A 1 646 ? -9.875 11.375 23.641 1 88.31 646 ALA A O 1
ATOM 5215 N N . PRO A 1 647 ? -9.766 9.734 25.203 1 90.12 647 PRO A N 1
ATOM 5216 C CA . PRO A 1 647 ? -8.711 9.062 24.438 1 90.12 647 PRO A CA 1
ATOM 5217 C C . PRO A 1 647 ? -9.203 8.586 23.062 1 90.12 647 PRO A C 1
ATOM 5219 O O . PRO A 1 647 ? -8.484 8.719 22.078 1 90.12 647 PRO A O 1
ATOM 5222 N N . ILE A 1 648 ? -10.383 8.062 22.984 1 93.06 648 ILE A N 1
ATOM 5223 C CA . ILE A 1 648 ? -10.93 7.57 21.734 1 93.06 648 ILE A CA 1
ATOM 5224 C C . ILE A 1 648 ? -11.211 8.742 20.797 1 93.06 648 ILE A C 1
ATOM 5226 O O . ILE A 1 648 ? -10.945 8.672 19.594 1 93.06 648 ILE A O 1
ATOM 5230 N N . ASN A 1 649 ? -11.742 9.773 21.344 1 93 649 ASN A N 1
ATOM 5231 C CA . ASN A 1 649 ? -12.016 10.961 20.547 1 93 649 ASN A CA 1
ATOM 5232 C C . ASN A 1 649 ? -10.734 11.562 19.969 1 93 649 ASN A C 1
ATOM 5234 O O . ASN A 1 649 ? -10.703 11.977 18.812 1 93 649 ASN A O 1
ATOM 5238 N N . SER A 1 650 ? -9.734 11.602 20.891 1 91.88 650 SER A N 1
ATOM 5239 C CA . SER A 1 650 ? -8.461 12.156 20.438 1 91.88 650 SER A CA 1
ATOM 5240 C C . SER A 1 650 ? -7.863 11.336 19.312 1 91.88 650 SER A C 1
ATOM 5242 O O . SER A 1 650 ? -7.285 11.883 18.375 1 91.88 650 SER A O 1
ATOM 5244 N N . PHE A 1 651 ? -8 10.125 19.375 1 93.38 651 PHE A N 1
ATOM 5245 C CA . PHE A 1 651 ? -7.453 9.234 18.344 1 93.38 651 PHE A CA 1
ATOM 5246 C C . PHE A 1 651 ? -8.227 9.367 17.047 1 93.38 651 PHE A C 1
ATOM 5248 O O . PHE A 1 651 ? -7.633 9.547 15.977 1 93.38 651 PHE A O 1
ATOM 5255 N N . LEU A 1 652 ? -9.516 9.289 17.094 1 95.38 652 LEU A N 1
ATOM 5256 C CA . LEU A 1 652 ? -10.359 9.312 15.898 1 95.38 652 LEU A CA 1
ATOM 5257 C C . LEU A 1 652 ? -10.375 10.695 15.266 1 95.38 652 LEU A C 1
ATOM 5259 O O . LEU A 1 652 ? -10.766 10.852 14.109 1 95.38 652 LEU A O 1
ATOM 5263 N N . SER A 1 653 ? -9.93 11.703 16.016 1 93.88 653 SER A N 1
ATOM 5264 C CA . SER A 1 653 ? -9.945 13.078 15.523 1 93.88 653 SER A CA 1
ATOM 5265 C C . SER A 1 653 ? -8.562 13.516 15.055 1 93.88 653 SER A C 1
ATOM 5267 O O . SER A 1 653 ? -8.305 14.711 14.906 1 93.88 653 SER A O 1
ATOM 5269 N N . LEU A 1 654 ? -7.699 12.578 14.875 1 93.06 654 LEU A N 1
ATOM 5270 C CA . LEU A 1 654 ? -6.367 12.914 14.383 1 93.06 654 LEU A CA 1
ATOM 5271 C C . LEU A 1 654 ? -6.445 13.648 13.047 1 93.06 654 LEU A C 1
ATOM 5273 O O . LEU A 1 654 ? -7.273 13.312 12.203 1 93.06 654 LEU A O 1
ATOM 5277 N N . GLY A 1 655 ? -5.578 14.625 12.898 1 91.12 655 GLY A N 1
ATOM 5278 C CA . GLY A 1 655 ? -5.598 15.484 11.727 1 91.12 655 GLY A CA 1
ATOM 5279 C C . GLY A 1 655 ? -5.406 14.734 10.43 1 91.12 655 GLY A C 1
ATOM 5280 O O . GLY A 1 655 ? -5.973 15.102 9.398 1 91.12 655 GLY A O 1
ATOM 5281 N N . ILE A 1 656 ? -4.711 13.703 10.438 1 92.88 656 ILE A N 1
ATOM 5282 C CA . ILE A 1 656 ? -4.395 12.961 9.219 1 92.88 656 ILE A CA 1
ATOM 5283 C C . ILE A 1 656 ? -5.664 12.336 8.648 1 92.88 656 ILE A C 1
ATOM 5285 O O . ILE A 1 656 ? -5.777 12.141 7.438 1 92.88 656 ILE A O 1
ATOM 5289 N N . PHE A 1 657 ? -6.621 12.07 9.531 1 95.06 657 PHE A N 1
ATOM 5290 C CA . PHE A 1 657 ? -7.844 11.43 9.07 1 95.06 657 PHE A CA 1
ATOM 5291 C C . PHE A 1 657 ? -8.727 12.422 8.312 1 95.06 657 PHE A C 1
ATOM 5293 O O . PHE A 1 657 ? -9.602 12.016 7.547 1 95.06 657 PHE A O 1
ATOM 5300 N N . SER A 1 658 ? -8.5 13.727 8.547 1 93.94 658 SER A N 1
ATOM 5301 C CA . SER A 1 658 ? -9.25 14.727 7.793 1 93.94 658 SER A CA 1
ATOM 5302 C C . SER A 1 658 ? -8.93 14.656 6.305 1 93.94 658 SER A C 1
ATOM 5304 O O . SER A 1 658 ? -9.805 14.852 5.461 1 93.94 658 SER A O 1
ATOM 5306 N N . ILE A 1 659 ? -7.695 14.297 5.961 1 94.69 659 ILE A N 1
ATOM 5307 C CA . ILE A 1 659 ? -7.285 14.148 4.566 1 94.69 659 ILE A CA 1
ATOM 5308 C C . ILE A 1 659 ? -7.988 12.938 3.955 1 94.69 659 ILE A C 1
ATOM 5310 O O . ILE A 1 659 ? -8.523 13.016 2.848 1 94.69 659 ILE A O 1
ATOM 5314 N N . GLY A 1 660 ? -8.047 11.883 4.734 1 94.88 660 GLY A N 1
ATOM 5315 C CA . GLY A 1 660 ? -8.703 10.672 4.258 1 94.88 660 GLY A CA 1
ATOM 5316 C C . GLY A 1 660 ? -10.188 10.852 4.031 1 94.88 660 GLY A C 1
ATOM 5317 O O . GLY A 1 660 ? -10.742 10.305 3.078 1 94.88 660 GLY A O 1
ATOM 5318 N N . THR A 1 661 ? -10.742 11.625 4.887 1 94.81 661 THR A N 1
ATOM 5319 C CA . THR A 1 661 ? -12.172 11.875 4.777 1 94.81 661 THR A CA 1
ATOM 5320 C C . THR A 1 661 ? -12.492 12.664 3.51 1 94.81 661 THR A C 1
ATOM 5322 O O . THR A 1 661 ? -13.453 12.359 2.805 1 94.81 661 THR A O 1
ATOM 5325 N N . LYS A 1 662 ? -11.641 13.594 3.201 1 95.38 662 LYS A N 1
ATOM 5326 C CA . LYS A 1 662 ? -11.852 14.414 2.014 1 95.38 662 LYS A CA 1
ATOM 5327 C C . LYS A 1 662 ? -11.664 13.602 0.738 1 95.38 662 LYS A C 1
ATOM 5329 O O . LYS A 1 662 ? -12.25 13.914 -0.299 1 95.38 662 LYS A O 1
ATOM 5334 N N . LEU A 1 663 ? -10.961 12.531 0.859 1 97.12 663 LEU A N 1
ATOM 5335 C CA . LEU A 1 663 ? -10.672 11.711 -0.313 1 97.12 663 LEU A CA 1
ATOM 5336 C C . LEU A 1 663 ? -11.57 10.477 -0.344 1 97.12 663 LEU A C 1
ATOM 5338 O O . LEU A 1 663 ? -11.547 9.711 -1.312 1 97.12 663 LEU A O 1
ATOM 5342 N N . SER A 1 664 ? -12.367 10.289 0.649 1 96.25 664 SER A N 1
ATOM 5343 C CA . SER A 1 664 ? -13.109 9.047 0.827 1 96.25 664 SER A CA 1
ATOM 5344 C C . SER A 1 664 ? -14.062 8.797 -0.337 1 96.25 664 SER A C 1
ATOM 5346 O O . SER A 1 664 ? -14.195 7.672 -0.815 1 96.25 664 SER A O 1
ATOM 5348 N N . TYR A 1 665 ? -14.773 9.883 -0.848 1 96.5 665 TYR A N 1
ATOM 5349 C CA . TYR A 1 665 ? -15.719 9.727 -1.949 1 96.5 665 TYR A CA 1
ATOM 5350 C C . TYR A 1 665 ? -15.008 9.289 -3.223 1 96.5 665 TYR A C 1
ATOM 5352 O O . TYR A 1 665 ? -15.422 8.328 -3.875 1 96.5 665 TYR A O 1
ATOM 5360 N N . ALA A 1 666 ? -13.953 9.945 -3.562 1 97.56 666 ALA A N 1
ATOM 5361 C CA . ALA A 1 666 ? -13.18 9.578 -4.75 1 97.56 666 ALA A CA 1
ATOM 5362 C C . ALA A 1 666 ? -12.586 8.188 -4.609 1 97.56 666 ALA A C 1
ATOM 5364 O O . ALA A 1 666 ? -12.547 7.418 -5.574 1 97.56 666 ALA A O 1
ATOM 5365 N N . MET A 1 667 ? -12.055 7.871 -3.461 1 97.38 667 MET A N 1
ATOM 5366 C CA . MET A 1 667 ? -11.5 6.543 -3.217 1 97.38 667 MET A CA 1
ATOM 5367 C C . MET A 1 667 ? -12.57 5.465 -3.4 1 97.38 667 MET A C 1
ATOM 5369 O O . MET A 1 667 ? -12.289 4.395 -3.941 1 97.38 667 MET A O 1
ATOM 5373 N N . TYR A 1 668 ? -13.734 5.754 -2.936 1 96.25 668 TYR A N 1
ATOM 5374 C CA . TYR A 1 668 ? -14.852 4.82 -3.094 1 96.25 668 TYR A CA 1
ATOM 5375 C C . TYR A 1 668 ? -15.125 4.547 -4.566 1 96.25 668 TYR A C 1
ATOM 5377 O O . TYR A 1 668 ? -15.344 3.396 -4.957 1 96.25 668 TYR A O 1
ATOM 5385 N N . LEU A 1 669 ? -15.055 5.547 -5.371 1 95.88 669 LEU A N 1
ATOM 5386 C CA . LEU A 1 669 ? -15.367 5.41 -6.789 1 95.88 669 LEU A CA 1
ATOM 5387 C C . LEU A 1 669 ? -14.266 4.652 -7.52 1 95.88 669 LEU A C 1
ATOM 5389 O O . LEU A 1 669 ? -14.547 3.859 -8.422 1 95.88 669 LEU A O 1
ATOM 5393 N N . ILE A 1 670 ? -13.055 4.766 -7.074 1 95.56 670 ILE A N 1
ATOM 5394 C CA . ILE A 1 670 ? -11.922 4.301 -7.871 1 95.56 670 ILE A CA 1
ATOM 5395 C C . ILE A 1 670 ? -11.484 2.924 -7.387 1 95.56 670 ILE A C 1
ATOM 5397 O O . ILE A 1 670 ? -10.992 2.109 -8.172 1 95.56 670 ILE A O 1
ATOM 5401 N N . HIS A 1 671 ? -11.633 2.562 -6.148 1 95.75 671 HIS A N 1
ATOM 5402 C CA . HIS A 1 671 ? -10.945 1.438 -5.52 1 95.75 671 HIS A CA 1
ATOM 5403 C C . HIS A 1 671 ? -11.32 0.12 -6.191 1 95.75 671 HIS A C 1
ATOM 5405 O O . HIS A 1 671 ? -10.445 -0.714 -6.453 1 95.75 671 HIS A O 1
ATOM 5411 N N . LEU A 1 672 ? -12.555 -0.048 -6.48 1 92.38 672 LEU A N 1
ATOM 5412 C CA . LEU A 1 672 ? -12.945 -1.357 -6.988 1 92.38 672 LEU A CA 1
ATOM 5413 C C . LEU A 1 672 ? -12.523 -1.525 -8.445 1 92.38 672 LEU A C 1
ATOM 5415 O O . LEU A 1 672 ? -12.234 -2.639 -8.883 1 92.38 672 LEU A O 1
ATOM 5419 N N . PHE A 1 673 ? -12.508 -0.441 -9.156 1 89.56 673 PHE A N 1
ATOM 5420 C CA . PHE A 1 673 ? -11.977 -0.5 -10.516 1 89.56 673 PHE A CA 1
ATOM 5421 C C . PHE A 1 673 ? -10.508 -0.918 -10.5 1 89.56 673 PHE A C 1
ATOM 5423 O O . PHE A 1 673 ? -10.086 -1.743 -11.312 1 89.56 673 PHE A O 1
ATOM 5430 N N . LEU A 1 674 ? -9.789 -0.35 -9.602 1 92.06 674 LEU A N 1
ATOM 5431 C CA . LEU A 1 674 ? -8.367 -0.659 -9.508 1 92.06 674 LEU A CA 1
ATOM 5432 C C . LEU A 1 674 ? -8.148 -2.113 -9.094 1 92.06 674 LEU A C 1
ATOM 5434 O O . LEU A 1 674 ? -7.324 -2.812 -9.688 1 92.06 674 LEU A O 1
ATOM 5438 N N . ILE A 1 675 ? -8.875 -2.613 -8.125 1 92.5 675 ILE A N 1
ATOM 5439 C CA . ILE A 1 675 ? -8.727 -3.992 -7.664 1 92.5 675 ILE A CA 1
ATOM 5440 C C . ILE A 1 675 ? -9.102 -4.953 -8.789 1 92.5 675 ILE A C 1
ATOM 5442 O O . ILE A 1 675 ? -8.398 -5.934 -9.039 1 92.5 675 ILE A O 1
ATOM 5446 N N . SER A 1 676 ? -10.195 -4.637 -9.469 1 87.5 676 SER A N 1
ATOM 5447 C CA . SER A 1 676 ? -10.648 -5.484 -10.57 1 87.5 676 SER A CA 1
ATOM 5448 C C . SER A 1 676 ? -9.609 -5.527 -11.688 1 87.5 676 SER A C 1
ATOM 5450 O O . SER A 1 676 ? -9.359 -6.59 -12.266 1 87.5 676 SER A O 1
ATOM 5452 N N . ALA A 1 677 ? -9.031 -4.402 -11.953 1 87 677 ALA A N 1
ATOM 5453 C CA . ALA A 1 677 ? -8.008 -4.344 -13 1 87 677 ALA A CA 1
ATOM 5454 C C . ALA A 1 677 ? -6.781 -5.164 -12.617 1 87 677 ALA A C 1
ATOM 5456 O O . ALA A 1 677 ? -6.176 -5.828 -13.461 1 87 677 ALA A O 1
ATOM 5457 N N . LEU A 1 678 ? -6.43 -5.168 -11.398 1 88.44 678 LEU A N 1
ATOM 5458 C CA . LEU A 1 678 ? -5.246 -5.883 -10.938 1 88.44 678 LEU A CA 1
ATOM 5459 C C . LEU A 1 678 ? -5.496 -7.383 -10.883 1 88.44 678 LEU A C 1
ATOM 5461 O O . LEU A 1 678 ? -4.66 -8.172 -11.336 1 88.44 678 LEU A O 1
ATOM 5465 N N . VAL A 1 679 ? -6.633 -7.77 -10.43 1 83.75 679 VAL A N 1
ATOM 5466 C CA . VAL A 1 679 ? -6.918 -9.18 -10.195 1 83.75 679 VAL A CA 1
ATOM 5467 C C . VAL A 1 679 ? -7.301 -9.859 -11.508 1 83.75 679 VAL A C 1
ATOM 5469 O O . VAL A 1 679 ? -6.977 -11.031 -11.719 1 83.75 679 VAL A O 1
ATOM 5472 N N . ARG A 1 680 ? -7.902 -9.148 -12.344 1 79.5 680 ARG A N 1
ATOM 5473 C CA . ARG A 1 680 ? -8.375 -9.758 -13.578 1 79.5 680 ARG A CA 1
ATOM 5474 C C . ARG A 1 680 ? -7.309 -9.688 -14.672 1 79.5 680 ARG A C 1
ATOM 5476 O O . ARG A 1 680 ? -7.477 -10.258 -15.75 1 79.5 680 ARG A O 1
ATOM 5483 N N . SER A 1 681 ? -6.242 -8.992 -14.414 1 81.69 681 SER A N 1
ATOM 5484 C CA . SER A 1 681 ? -5.148 -8.906 -15.383 1 81.69 681 SER A CA 1
ATOM 5485 C C . SER A 1 681 ? -3.979 -9.797 -14.977 1 81.69 681 SER A C 1
ATOM 5487 O O . SER A 1 681 ? -2.865 -9.633 -15.484 1 81.69 681 SER A O 1
ATOM 5489 N N . ILE A 1 682 ? -4.316 -10.727 -14.18 1 82.75 682 ILE A N 1
ATOM 5490 C CA . ILE A 1 682 ? -3.248 -11.617 -13.742 1 82.75 682 ILE A CA 1
ATOM 5491 C C . ILE A 1 682 ? -2.93 -12.625 -14.844 1 82.75 682 ILE A C 1
ATOM 5493 O O . ILE A 1 682 ? -3.828 -13.078 -15.555 1 82.75 682 ILE A O 1
ATOM 5497 N N . HIS A 1 683 ? -1.683 -12.891 -14.984 1 84.75 683 HIS A N 1
ATOM 5498 C CA . HIS A 1 683 ? -1.237 -13.844 -16 1 84.75 683 HIS A CA 1
ATOM 5499 C C . HIS A 1 683 ? -1.076 -15.234 -15.406 1 84.75 683 HIS A C 1
ATOM 5501 O O . HIS A 1 683 ? -0.995 -16.219 -16.141 1 84.75 683 HIS A O 1
ATOM 5507 N N . HIS A 1 684 ? -1.049 -15.281 -14.109 1 83.81 684 HIS A N 1
ATOM 5508 C CA . HIS A 1 684 ? -0.938 -16.547 -13.391 1 83.81 684 HIS A CA 1
ATOM 5509 C C . HIS A 1 684 ? -1.841 -16.578 -12.164 1 83.81 684 HIS A C 1
ATOM 5511 O O . HIS A 1 684 ? -2.098 -15.523 -11.562 1 83.81 684 HIS A O 1
ATOM 5517 N N . VAL A 1 685 ? -2.293 -17.766 -11.906 1 84.81 685 VAL A N 1
ATOM 5518 C CA . VAL A 1 685 ? -3.195 -17.875 -10.766 1 84.81 685 VAL A CA 1
ATOM 5519 C C . VAL A 1 685 ? -2.445 -17.531 -9.477 1 84.81 685 VAL A C 1
ATOM 5521 O O . VAL A 1 685 ? -1.319 -18 -9.273 1 84.81 685 VAL A O 1
ATOM 5524 N N . ALA A 1 686 ? -3.021 -16.766 -8.672 1 85.56 686 ALA A N 1
ATOM 5525 C CA . ALA A 1 686 ? -2.359 -16.25 -7.48 1 85.56 686 ALA A CA 1
ATOM 5526 C C . ALA A 1 686 ? -2.598 -17.156 -6.281 1 85.56 686 ALA A C 1
ATOM 5528 O O . ALA A 1 686 ? -3.539 -17.953 -6.273 1 85.56 686 ALA A O 1
ATOM 5529 N N . PHE A 1 687 ? -1.623 -17.172 -5.371 1 88.5 687 PHE A N 1
ATOM 5530 C CA . PHE A 1 687 ? -1.765 -17.812 -4.066 1 88.5 687 PHE A CA 1
ATOM 5531 C C . PHE A 1 687 ? -2.291 -16.828 -3.035 1 88.5 687 PHE A C 1
ATOM 5533 O O . PHE A 1 687 ? -1.769 -15.711 -2.904 1 88.5 687 PHE A O 1
ATOM 5540 N N . ILE A 1 688 ? -3.396 -17.203 -2.367 1 90.06 688 ILE A N 1
ATOM 5541 C CA . ILE A 1 688 ? -4.004 -16.266 -1.421 1 90.06 688 ILE A CA 1
ATOM 5542 C C . ILE A 1 688 ? -3.545 -16.609 -0.003 1 90.06 688 ILE A C 1
ATOM 5544 O O . ILE A 1 688 ? -3.555 -17.766 0.402 1 90.06 688 ILE A O 1
ATOM 5548 N N . SER A 1 689 ? -2.994 -15.688 0.67 1 88.38 689 SER A N 1
ATOM 5549 C CA . SER A 1 689 ? -2.604 -15.734 2.076 1 88.38 689 SER A CA 1
ATOM 5550 C C . SER A 1 689 ? -2.863 -14.398 2.766 1 88.38 689 SER A C 1
ATOM 5552 O O . SER A 1 689 ? -3.09 -13.391 2.104 1 88.38 689 SER A O 1
ATOM 5554 N N . LEU A 1 690 ? -2.941 -14.414 4.098 1 87.44 690 LEU A N 1
ATOM 5555 C CA . LEU A 1 690 ? -3.25 -13.195 4.84 1 87.44 690 LEU A CA 1
ATOM 5556 C C . LEU A 1 690 ? -2.213 -12.109 4.559 1 87.44 690 LEU A C 1
ATOM 5558 O O . LEU A 1 690 ? -2.568 -10.969 4.242 1 87.44 690 LEU A O 1
ATOM 5562 N N . PRO A 1 691 ? -0.886 -12.391 4.598 1 88.12 691 PRO A N 1
ATOM 5563 C CA . PRO A 1 691 ? 0.089 -11.328 4.328 1 88.12 691 PRO A CA 1
ATOM 5564 C C . PRO A 1 691 ? -0.037 -10.758 2.918 1 88.12 691 PRO A C 1
ATOM 5566 O O . PRO A 1 691 ? 0.089 -9.547 2.729 1 88.12 691 PRO A O 1
ATOM 5569 N N . ASN A 1 692 ? -0.324 -11.617 1.96 1 88.44 692 ASN A N 1
ATOM 5570 C CA . ASN A 1 692 ? -0.447 -11.148 0.582 1 88.44 692 ASN A CA 1
ATOM 5571 C C . ASN A 1 692 ? -1.663 -10.242 0.402 1 88.44 692 ASN A C 1
ATOM 5573 O O . ASN A 1 692 ? -1.586 -9.227 -0.284 1 88.44 692 ASN A O 1
ATOM 5577 N N . VAL A 1 693 ? -2.732 -10.664 1.013 1 90.38 693 VAL A N 1
ATOM 5578 C CA . VAL A 1 693 ? -3.953 -9.883 0.88 1 90.38 693 VAL A CA 1
ATOM 5579 C C . VAL A 1 693 ? -3.791 -8.547 1.612 1 90.38 693 VAL A C 1
ATOM 5581 O O . VAL A 1 693 ? -4.301 -7.52 1.165 1 90.38 693 VAL A O 1
ATOM 5584 N N . PHE A 1 694 ? -3.139 -8.609 2.717 1 92.44 694 PHE A N 1
ATOM 5585 C CA . PHE A 1 694 ? -2.91 -7.383 3.475 1 92.44 694 PHE A CA 1
ATOM 5586 C C . PHE A 1 694 ? -2.031 -6.414 2.691 1 92.44 694 PHE A C 1
ATOM 5588 O O . PHE A 1 694 ? -2.266 -5.203 2.707 1 92.44 694 PHE A O 1
ATOM 5595 N N . VAL A 1 695 ? -1.012 -6.863 2.033 1 94.19 695 VAL A N 1
ATOM 5596 C CA . VAL A 1 695 ? -0.148 -6.031 1.204 1 94.19 695 VAL A CA 1
ATOM 5597 C C . VAL A 1 695 ? -0.94 -5.48 0.02 1 94.19 695 VAL A C 1
ATOM 5599 O O . VAL A 1 695 ? -0.804 -4.309 -0.336 1 94.19 695 VAL A O 1
ATOM 5602 N N . LEU A 1 696 ? -1.765 -6.352 -0.577 1 93.69 696 LEU A N 1
ATOM 5603 C CA . LEU A 1 696 ? -2.613 -5.914 -1.679 1 93.69 696 LEU A CA 1
ATOM 5604 C C . LEU A 1 696 ? -3.555 -4.801 -1.229 1 93.69 696 LEU A C 1
ATOM 5606 O O . LEU A 1 696 ? -3.693 -3.783 -1.916 1 93.69 696 LEU A O 1
ATOM 5610 N N . THR A 1 697 ? -4.137 -5 -0.062 1 95.81 697 THR A N 1
ATOM 5611 C CA . THR A 1 697 ? -5.09 -4.031 0.462 1 95.81 697 THR A CA 1
ATOM 5612 C C . THR A 1 697 ? -4.418 -2.684 0.698 1 95.81 697 THR A C 1
ATOM 5614 O O . THR A 1 697 ? -4.914 -1.647 0.249 1 95.81 697 THR A O 1
ATOM 5617 N N . ASN A 1 698 ? -3.303 -2.717 1.326 1 97 698 ASN A N 1
ATOM 5618 C CA . ASN A 1 698 ? -2.609 -1.471 1.632 1 97 698 ASN A CA 1
ATOM 5619 C C . ASN A 1 698 ? -2.021 -0.834 0.376 1 97 698 ASN A C 1
ATOM 5621 O O . ASN A 1 698 ? -1.95 0.392 0.271 1 97 698 ASN A O 1
ATOM 5625 N N . GLY A 1 699 ? -1.55 -1.658 -0.533 1 97.31 699 GLY A N 1
ATOM 5626 C CA . GLY A 1 699 ? -1.099 -1.129 -1.81 1 97.31 699 GLY A CA 1
ATOM 5627 C C . GLY A 1 699 ? -2.199 -0.436 -2.592 1 97.31 699 GLY A C 1
ATOM 5628 O O . GLY A 1 699 ? -2.014 0.681 -3.078 1 97.31 699 GLY A O 1
ATOM 5629 N N . VAL A 1 700 ? -3.371 -1.073 -2.641 1 97.06 700 VAL A N 1
ATOM 5630 C CA . VAL A 1 700 ? -4.52 -0.512 -3.344 1 97.06 700 VAL A CA 1
ATOM 5631 C C . VAL A 1 700 ? -4.984 0.763 -2.641 1 97.06 700 VAL A C 1
ATOM 5633 O O . VAL A 1 700 ? -5.348 1.741 -3.297 1 97.06 700 VAL A O 1
ATOM 5636 N N . LEU A 1 701 ? -4.93 0.709 -1.343 1 97.44 701 LEU A N 1
ATOM 5637 C CA . LEU A 1 701 ? -5.352 1.871 -0.568 1 97.44 701 LEU A CA 1
ATOM 5638 C C . LEU A 1 701 ? -4.477 3.08 -0.88 1 97.44 701 LEU A C 1
ATOM 5640 O O . LEU A 1 701 ? -4.992 4.172 -1.136 1 97.44 701 LEU A O 1
ATOM 5644 N N . LEU A 1 702 ? -3.182 2.926 -0.897 1 97.12 702 LEU A N 1
ATOM 5645 C CA . LEU A 1 702 ? -2.273 4.043 -1.138 1 97.12 702 LEU A CA 1
ATOM 5646 C C . LEU A 1 702 ? -2.367 4.52 -2.584 1 97.12 702 LEU A C 1
ATOM 5648 O O . LEU A 1 702 ? -2.41 5.723 -2.846 1 97.12 702 LEU A O 1
ATOM 5652 N N . ILE A 1 703 ? -2.434 3.613 -3.529 1 97.12 703 ILE A N 1
ATOM 5653 C CA . ILE A 1 703 ? -2.527 3.982 -4.938 1 97.12 703 ILE A CA 1
ATOM 5654 C C . ILE A 1 703 ? -3.848 4.703 -5.195 1 97.12 703 ILE A C 1
ATOM 5656 O O . ILE A 1 703 ? -3.879 5.723 -5.895 1 97.12 703 ILE A O 1
ATOM 5660 N N . THR A 1 704 ? -4.906 4.148 -4.629 1 97.25 704 THR A N 1
ATOM 5661 C CA . THR A 1 704 ? -6.211 4.777 -4.785 1 97.25 704 THR A CA 1
ATOM 5662 C C . THR A 1 704 ? -6.227 6.16 -4.137 1 97.25 704 THR A C 1
ATOM 5664 O O . THR A 1 704 ? -6.871 7.082 -4.637 1 97.25 704 THR A O 1
ATOM 5667 N N . ALA A 1 705 ? -5.562 6.316 -3.025 1 97.19 705 ALA A N 1
ATOM 5668 C CA . ALA A 1 705 ? -5.469 7.625 -2.383 1 97.19 705 ALA A CA 1
ATOM 5669 C C . ALA A 1 705 ? -4.75 8.625 -3.281 1 97.19 705 ALA A C 1
ATOM 5671 O O . ALA A 1 705 ? -5.172 9.781 -3.402 1 97.19 705 ALA A O 1
ATOM 5672 N N . ILE A 1 706 ? -3.686 8.203 -3.934 1 96.38 706 ILE A N 1
ATOM 5673 C CA . ILE A 1 706 ? -2.916 9.062 -4.824 1 96.38 706 ILE A CA 1
ATOM 5674 C C . ILE A 1 706 ? -3.766 9.445 -6.035 1 96.38 706 ILE A C 1
ATOM 5676 O O . ILE A 1 706 ? -3.855 10.625 -6.391 1 96.38 706 ILE A O 1
ATOM 5680 N N . LEU A 1 707 ? -4.41 8.469 -6.617 1 96.44 707 LEU A N 1
ATOM 5681 C CA . LEU A 1 707 ? -5.266 8.727 -7.77 1 96.44 707 LEU A CA 1
ATOM 5682 C C . LEU A 1 707 ? -6.445 9.617 -7.387 1 96.44 707 LEU A C 1
ATOM 5684 O O . LEU A 1 707 ? -6.879 10.453 -8.18 1 96.44 707 LEU A O 1
ATOM 5688 N N . SER A 1 708 ? -6.961 9.383 -6.211 1 97.81 708 SER A N 1
ATOM 5689 C CA . SER A 1 708 ? -8.07 10.195 -5.723 1 97.81 708 SER A CA 1
ATOM 5690 C C . SER A 1 708 ? -7.645 11.633 -5.488 1 97.81 708 SER A C 1
ATOM 5692 O O . SER A 1 708 ? -8.445 12.562 -5.652 1 97.81 708 SER A O 1
ATOM 5694 N N . THR A 1 709 ? -6.398 11.852 -5.062 1 97.44 709 THR A N 1
ATOM 5695 C CA . THR A 1 709 ? -5.875 13.203 -4.922 1 97.44 709 THR A CA 1
ATOM 5696 C C . THR A 1 709 ? -5.859 13.914 -6.273 1 97.44 709 THR A C 1
ATOM 5698 O O . THR A 1 709 ? -6.238 15.086 -6.363 1 97.44 709 THR A O 1
ATOM 5701 N N . VAL A 1 710 ? -5.504 13.219 -7.289 1 96.19 710 VAL A N 1
ATOM 5702 C CA . VAL A 1 710 ? -5.488 13.781 -8.633 1 96.19 710 VAL A CA 1
ATOM 5703 C C . VAL A 1 710 ? -6.914 14.117 -9.07 1 96.19 710 VAL A C 1
ATOM 5705 O O . VAL A 1 710 ? -7.172 15.211 -9.586 1 96.19 710 VAL A O 1
ATOM 5708 N N . ALA A 1 711 ? -7.824 13.219 -8.828 1 96.69 711 ALA A N 1
ATOM 5709 C CA . ALA A 1 711 ? -9.219 13.445 -9.188 1 96.69 711 ALA A CA 1
ATOM 5710 C C . ALA A 1 711 ? -9.812 14.602 -8.383 1 96.69 711 ALA A C 1
ATOM 5712 O O . ALA A 1 711 ? -10.625 15.375 -8.898 1 96.69 711 ALA A O 1
ATOM 5713 N N . HIS A 1 712 ? -9.422 14.68 -7.168 1 96.69 712 HIS A N 1
ATOM 5714 C CA . HIS A 1 712 ? -9.883 15.75 -6.289 1 96.69 712 HIS A CA 1
ATOM 5715 C C . HIS A 1 712 ? -9.422 17.109 -6.793 1 96.69 712 HIS A C 1
ATOM 5717 O O . HIS A 1 712 ? -10.195 18.078 -6.793 1 96.69 712 HIS A O 1
ATOM 5723 N N . LEU A 1 713 ? -8.211 17.188 -7.301 1 96.25 713 LEU A N 1
ATOM 5724 C CA . LEU A 1 713 ? -7.629 18.453 -7.746 1 96.25 713 LEU A CA 1
ATOM 5725 C C . LEU A 1 713 ? -8.133 18.828 -9.141 1 96.25 713 LEU A C 1
ATOM 5727 O O . LEU A 1 713 ? -8.281 20 -9.453 1 96.25 713 LEU A O 1
ATOM 5731 N N . LEU A 1 714 ? -8.398 17.828 -9.93 1 95.5 714 LEU A N 1
ATOM 5732 C CA . LEU A 1 714 ? -8.773 18.078 -11.32 1 95.5 714 LEU A CA 1
ATOM 5733 C C . LEU A 1 714 ? -10.266 18.375 -11.438 1 95.5 714 LEU A C 1
ATOM 5735 O O . LEU A 1 714 ? -10.688 19.141 -12.297 1 95.5 714 LEU A O 1
ATOM 5739 N N . ILE A 1 715 ? -11.078 17.734 -10.586 1 95.94 715 ILE A N 1
ATOM 5740 C CA . ILE A 1 715 ? -12.508 17.75 -10.859 1 95.94 715 ILE A CA 1
ATOM 5741 C C . ILE A 1 715 ? -13.266 18.172 -9.609 1 95.94 715 ILE A C 1
ATOM 5743 O O . ILE A 1 715 ? -13.93 19.219 -9.609 1 95.94 715 ILE A O 1
ATOM 5747 N N . GLU A 1 716 ? -13.102 17.484 -8.523 1 96.12 716 GLU A N 1
ATOM 5748 C CA . GLU A 1 716 ? -13.984 17.594 -7.363 1 96.12 716 GLU A CA 1
ATOM 5749 C C . GLU A 1 716 ? -13.891 18.969 -6.723 1 96.12 716 GLU A C 1
ATOM 5751 O O . GLU A 1 716 ? -14.906 19.656 -6.57 1 96.12 716 GLU A O 1
ATOM 5756 N N . LYS A 1 717 ? -12.695 19.344 -6.336 1 95.69 717 LYS A N 1
ATOM 5757 C CA . LYS A 1 717 ? -12.531 20.594 -5.586 1 95.69 717 LYS A CA 1
ATOM 5758 C C . LYS A 1 717 ? -12.828 21.797 -6.457 1 95.69 717 LYS A C 1
ATOM 5760 O O . LYS A 1 717 ? -13.477 22.75 -6.012 1 95.69 717 LYS A O 1
ATOM 5765 N N . PRO A 1 718 ? -12.336 21.875 -7.727 1 95.75 718 PRO A N 1
ATOM 5766 C CA . PRO A 1 718 ? -12.68 23.016 -8.578 1 95.75 718 PRO A CA 1
ATOM 5767 C C . PRO A 1 718 ? -14.188 23.203 -8.734 1 95.75 718 PRO A C 1
ATOM 5769 O O . PRO A 1 718 ? -14.68 24.344 -8.688 1 95.75 718 PRO A O 1
ATOM 5772 N N . LEU A 1 719 ? -14.914 22.172 -8.906 1 94.38 719 LEU A N 1
ATOM 5773 C CA . LEU A 1 719 ? -16.359 22.266 -9.078 1 94.38 719 LEU A CA 1
ATOM 5774 C C . LEU A 1 719 ? -17.031 22.688 -7.773 1 94.38 719 LEU A C 1
ATOM 5776 O O . LEU A 1 719 ? -18.031 23.422 -7.785 1 94.38 719 LEU A O 1
ATOM 5780 N N . SER A 1 720 ? -16.547 22.125 -6.695 1 93.94 720 SER A N 1
ATOM 5781 C CA . SER A 1 720 ? -17.062 22.547 -5.398 1 93.94 720 SER A CA 1
ATOM 5782 C C . SER A 1 720 ? -16.828 24.031 -5.168 1 93.94 720 SER A C 1
ATOM 5784 O O . SER A 1 720 ? -17.703 24.719 -4.641 1 93.94 720 SER A O 1
ATOM 5786 N N . ASN A 1 721 ? -15.633 24.5 -5.582 1 94.5 721 ASN A N 1
ATOM 5787 C CA . ASN A 1 721 ? -15.328 25.922 -5.469 1 94.5 721 ASN A CA 1
ATOM 5788 C C . ASN A 1 721 ? -16.25 26.766 -6.344 1 94.5 721 ASN A C 1
ATOM 5790 O O . ASN A 1 721 ? -16.703 27.844 -5.93 1 94.5 721 ASN A O 1
ATOM 5794 N N . LEU A 1 722 ? -16.516 26.328 -7.516 1 93 722 LEU A N 1
ATOM 5795 C CA . LEU A 1 722 ? -17.406 27.031 -8.422 1 93 722 LEU A CA 1
ATOM 5796 C C . LEU A 1 722 ? -18.828 27.094 -7.852 1 93 722 LEU A C 1
ATOM 5798 O O . LEU A 1 722 ? -19.516 28.094 -8 1 93 722 LEU A O 1
ATOM 5802 N N . GLN A 1 723 ? -19.219 26.016 -7.242 1 91.62 723 GLN A N 1
ATOM 5803 C CA . GLN A 1 723 ? -20.531 25.969 -6.609 1 91.62 723 GLN A CA 1
ATOM 5804 C C . GLN A 1 723 ? -20.625 26.984 -5.473 1 91.62 723 GLN A C 1
ATOM 5806 O O . GLN A 1 723 ? -21.672 27.625 -5.297 1 91.62 723 GLN A O 1
ATOM 5811 N N . ASP A 1 724 ? -19.625 27.078 -4.719 1 89 724 ASP A N 1
ATOM 5812 C CA . ASP A 1 724 ? -19.609 28.031 -3.609 1 89 724 ASP A CA 1
ATOM 5813 C C . ASP A 1 724 ? -19.625 29.469 -4.117 1 89 724 ASP A C 1
ATOM 5815 O O . ASP A 1 724 ? -20.172 30.359 -3.469 1 89 724 ASP A O 1
ATOM 5819 N N . LEU A 1 725 ? -19.016 29.672 -5.227 1 86.94 725 LEU A N 1
ATOM 5820 C CA . LEU A 1 725 ? -18.953 31.016 -5.809 1 86.94 725 LEU A CA 1
ATOM 5821 C C . LEU A 1 725 ? -20.312 31.422 -6.379 1 86.94 725 LEU A C 1
ATOM 5823 O O . LEU A 1 725 ? -20.719 32.594 -6.262 1 86.94 725 LEU A O 1
ATOM 5827 N N . TYR A 1 726 ? -21.031 30.469 -6.957 1 83.94 726 TYR A N 1
ATOM 5828 C CA . TYR A 1 726 ? -22.219 30.875 -7.699 1 83.94 726 TYR A CA 1
ATOM 5829 C C . TYR A 1 726 ? -23.484 30.453 -6.973 1 83.94 726 TYR A C 1
ATOM 5831 O O . TYR A 1 726 ? -24.547 31.047 -7.16 1 83.94 726 TYR A O 1
ATOM 5839 N N . LEU A 1 727 ? -23.484 29.375 -6.27 1 75.81 727 LEU A N 1
ATOM 5840 C CA . LEU A 1 727 ? -24.719 28.859 -5.691 1 75.81 727 LEU A CA 1
ATOM 5841 C C . LEU A 1 727 ? -24.781 29.172 -4.199 1 75.81 727 LEU A C 1
ATOM 5843 O O . LEU A 1 727 ? -25.859 29.125 -3.605 1 75.81 727 LEU A O 1
ATOM 5847 N N . LYS A 1 728 ? -23.688 29.453 -3.496 1 64.31 728 LYS A N 1
ATOM 5848 C CA . LYS A 1 728 ? -23.859 29.828 -2.098 1 64.31 728 LYS A CA 1
ATOM 5849 C C . LYS A 1 728 ? -24.094 31.328 -1.959 1 64.31 728 LYS A C 1
ATOM 5851 O O . LYS A 1 728 ? -23.547 32.125 -2.73 1 64.31 728 LYS A O 1
ATOM 5856 N N . MET B 1 1 ? 7.855 -38.5 5.953 1 39.41 1 MET B N 1
ATOM 5857 C CA . MET B 1 1 ? 8.547 -39.625 5.344 1 39.41 1 MET B CA 1
ATOM 5858 C C . MET B 1 1 ? 10.062 -39.438 5.383 1 39.41 1 MET B C 1
ATOM 5860 O O . MET B 1 1 ? 10.555 -38.344 5.074 1 39.41 1 MET B O 1
ATOM 5864 N N . SER B 1 2 ? 10.68 -40.156 6.125 1 38.38 2 SER B N 1
ATOM 5865 C CA . SER B 1 2 ? 12.125 -40.188 6.348 1 38.38 2 SER B CA 1
ATOM 5866 C C . SER B 1 2 ? 12.883 -40.219 5.027 1 38.38 2 SER B C 1
ATOM 5868 O O . SER B 1 2 ? 14.117 -40.312 5.016 1 38.38 2 SER B O 1
ATOM 5870 N N . CYS B 1 3 ? 12.203 -40.312 3.973 1 40.19 3 CYS B N 1
ATOM 5871 C CA . CYS B 1 3 ? 12.914 -40.438 2.705 1 40.19 3 CYS B CA 1
ATOM 5872 C C . CYS B 1 3 ? 13.211 -39.062 2.117 1 40.19 3 CYS B C 1
ATOM 5874 O O . CYS B 1 3 ? 12.516 -38.594 1.207 1 40.19 3 CYS B O 1
ATOM 5876 N N . ALA B 1 4 ? 13.797 -38.281 2.789 1 42.12 4 ALA B N 1
ATOM 5877 C CA . ALA B 1 4 ? 14.031 -36.844 2.5 1 42.12 4 ALA B CA 1
ATOM 5878 C C . ALA B 1 4 ? 14.375 -36.656 1.027 1 42.12 4 ALA B C 1
ATOM 5880 O O . ALA B 1 4 ? 13.953 -35.656 0.417 1 42.12 4 ALA B O 1
ATOM 5881 N N . GLY B 1 5 ? 15.336 -37.531 0.459 1 39.66 5 GLY B N 1
ATOM 5882 C CA . GLY B 1 5 ? 15.938 -37.312 -0.847 1 39.66 5 GLY B CA 1
ATOM 5883 C C . GLY B 1 5 ? 15.188 -38 -1.97 1 39.66 5 GLY B C 1
ATOM 5884 O O . GLY B 1 5 ? 15.195 -37.531 -3.109 1 39.66 5 GLY B O 1
ATOM 5885 N N . VAL B 1 6 ? 14.578 -39.031 -1.638 1 38.56 6 VAL B N 1
ATOM 5886 C CA . VAL B 1 6 ? 14.148 -39.875 -2.742 1 38.56 6 VAL B CA 1
ATOM 5887 C C . VAL B 1 6 ? 12.836 -39.344 -3.322 1 38.56 6 VAL B C 1
ATOM 5889 O O . VAL B 1 6 ? 12.664 -39.312 -4.543 1 38.56 6 VAL B O 1
ATOM 5892 N N . THR B 1 7 ? 12.031 -38.875 -2.496 1 40.09 7 THR B N 1
ATOM 5893 C CA . THR B 1 7 ? 10.703 -38.5 -2.977 1 40.09 7 THR B CA 1
ATOM 5894 C C . THR B 1 7 ? 10.766 -37.219 -3.82 1 40.09 7 THR B C 1
ATOM 5896 O O . THR B 1 7 ? 10.164 -37.156 -4.895 1 40.09 7 THR B O 1
ATOM 5899 N N . PRO B 1 8 ? 11.57 -36.312 -3.371 1 43.19 8 PRO B N 1
ATOM 5900 C CA . PRO B 1 8 ? 11.688 -35.188 -4.297 1 43.19 8 PRO B CA 1
ATOM 5901 C C . PRO B 1 8 ? 12.375 -35.562 -5.605 1 43.19 8 PRO B C 1
ATOM 5903 O O . PRO B 1 8 ? 12.008 -35.062 -6.668 1 43.19 8 PRO B O 1
ATOM 5906 N N . LEU B 1 9 ? 13.312 -36.5 -5.539 1 41.53 9 LEU B N 1
ATOM 5907 C CA . LEU B 1 9 ? 13.984 -36.969 -6.75 1 41.53 9 LEU B CA 1
ATOM 5908 C C . LEU B 1 9 ? 13.023 -37.719 -7.66 1 41.53 9 LEU B C 1
ATOM 5910 O O . LEU B 1 9 ? 13.039 -37.531 -8.875 1 41.53 9 LEU B O 1
ATOM 5914 N N . LEU B 1 10 ? 12.211 -38.5 -6.977 1 41.03 10 LEU B N 1
ATOM 5915 C CA . LEU B 1 10 ? 11.242 -39.219 -7.777 1 41.03 10 LEU B CA 1
ATOM 5916 C C . LEU B 1 10 ? 10.219 -38.281 -8.406 1 41.03 10 LEU B C 1
ATOM 5918 O O . LEU B 1 10 ? 9.852 -38.438 -9.57 1 41.03 10 LEU B O 1
ATOM 5922 N N . SER B 1 11 ? 9.906 -37.312 -7.664 1 40.97 11 SER B N 1
ATOM 5923 C CA . SER B 1 11 ? 8.969 -36.312 -8.188 1 40.97 11 SER B CA 1
ATOM 5924 C C . SER B 1 11 ? 9.594 -35.5 -9.305 1 40.97 11 SER B C 1
ATOM 5926 O O . SER B 1 11 ? 8.953 -35.25 -10.328 1 40.97 11 SER B O 1
ATOM 5928 N N . ALA B 1 12 ? 10.844 -35.188 -9.07 1 41.25 12 ALA B N 1
ATOM 5929 C CA . ALA B 1 12 ? 11.578 -34.469 -10.117 1 41.25 12 ALA B CA 1
ATOM 5930 C C . ALA B 1 12 ? 11.773 -35.375 -11.344 1 41.25 12 ALA B C 1
ATOM 5932 O O . ALA B 1 12 ? 11.625 -34.906 -12.477 1 41.25 12 ALA B O 1
ATOM 5933 N N . LEU B 1 13 ? 12.086 -36.594 -11.031 1 39.75 13 LEU B N 1
ATOM 5934 C CA . LEU B 1 13 ? 12.273 -37.531 -12.125 1 39.75 13 LEU B CA 1
ATOM 5935 C C . LEU B 1 13 ? 10.969 -37.75 -12.891 1 39.75 13 LEU B C 1
ATOM 5937 O O . LEU B 1 13 ? 10.961 -37.781 -14.117 1 39.75 13 LEU B O 1
ATOM 5941 N N . ILE B 1 14 ? 9.938 -37.812 -12.078 1 40.66 14 ILE B N 1
ATOM 5942 C CA . ILE B 1 14 ? 8.641 -38.031 -12.711 1 40.66 14 ILE B CA 1
ATOM 5943 C C . ILE B 1 14 ? 8.219 -36.781 -13.461 1 40.66 14 ILE B C 1
ATOM 5945 O O . ILE B 1 14 ? 7.723 -36.844 -14.586 1 40.66 14 ILE B O 1
ATOM 5949 N N . SER B 1 15 ? 8.469 -35.656 -12.836 1 38.97 15 SER B N 1
ATOM 5950 C CA . SER B 1 15 ? 8.148 -34.406 -13.492 1 38.97 15 SER B CA 1
ATOM 5951 C C . SER B 1 15 ? 9.047 -34.125 -14.688 1 38.97 15 SER B C 1
ATOM 5953 O O . SER B 1 15 ? 8.594 -33.656 -15.727 1 38.97 15 SER B O 1
ATOM 5955 N N . LEU B 1 16 ? 10.359 -34.344 -14.445 1 36.47 16 LEU B N 1
ATOM 5956 C CA . LEU B 1 16 ? 11.297 -34.219 -15.562 1 36.47 16 LEU B CA 1
ATOM 5957 C C . LEU B 1 16 ? 10.969 -35.219 -16.656 1 36.47 16 LEU B C 1
ATOM 5959 O O . LEU B 1 16 ? 11.031 -34.906 -17.844 1 36.47 16 LEU B O 1
ATOM 5963 N N . LEU B 1 17 ? 10.703 -36.375 -16.219 1 36.81 17 LEU B N 1
ATOM 5964 C CA . LEU B 1 17 ? 10.359 -37.406 -17.203 1 36.81 17 LEU B CA 1
ATOM 5965 C C . LEU B 1 17 ? 9.07 -37.031 -17.938 1 36.81 17 LEU B C 1
ATOM 5967 O O . LEU B 1 17 ? 8.883 -37.406 -19.094 1 36.81 17 LEU B O 1
ATOM 5971 N N . SER B 1 18 ? 8.32 -36.312 -17.297 1 35.19 18 SER B N 1
ATOM 5972 C CA . SER B 1 18 ? 7.062 -35.938 -17.938 1 35.19 18 SER B CA 1
ATOM 5973 C C . SER B 1 18 ? 7.273 -34.812 -18.969 1 35.19 18 SER B C 1
ATOM 5975 O O . SER B 1 18 ? 6.422 -34.594 -19.828 1 35.19 18 SER B O 1
ATOM 5977 N N . PHE B 1 19 ? 8.172 -33.906 -18.719 1 32.44 19 PHE B N 1
ATOM 5978 C CA . PHE B 1 19 ? 8.398 -32.812 -19.641 1 32.44 19 PHE B CA 1
ATOM 5979 C C . PHE B 1 19 ? 9.352 -33.219 -20.75 1 32.44 19 PHE B C 1
ATOM 5981 O O . PHE B 1 19 ? 9.547 -32.469 -21.719 1 32.44 19 PHE B O 1
ATOM 5988 N N . LEU B 1 20 ? 10.352 -34 -20.484 1 29.59 20 LEU B N 1
ATOM 5989 C CA . LEU B 1 20 ? 11.328 -34.25 -21.531 1 29.59 20 LEU B CA 1
ATOM 5990 C C . LEU B 1 20 ? 10.688 -34.938 -22.734 1 29.59 20 LEU B C 1
ATOM 5992 O O . LEU B 1 20 ? 10.125 -36.031 -22.594 1 29.59 20 LEU B O 1
ATOM 5996 N N . PRO B 1 21 ? 10.195 -34.094 -23.625 1 29.33 21 PRO B N 1
ATOM 5997 C CA . PRO B 1 21 ? 9.812 -34.938 -24.766 1 29.33 21 PRO B CA 1
ATOM 5998 C C . PRO B 1 21 ? 10.727 -36.125 -24.969 1 29.33 21 PRO B C 1
ATOM 6000 O O . PRO B 1 21 ? 10.258 -37.219 -25.312 1 29.33 21 PRO B O 1
ATOM 6003 N N . GLY B 1 22 ? 12.055 -35.75 -25.281 1 28.44 22 GLY B N 1
ATOM 6004 C CA . GLY B 1 22 ? 13.18 -36.594 -25.672 1 28.44 22 GLY B CA 1
ATOM 6005 C C . GLY B 1 22 ? 13.742 -37.406 -24.531 1 28.44 22 GLY B C 1
ATOM 6006 O O . GLY B 1 22 ? 14.875 -37.906 -24.609 1 28.44 22 GLY B O 1
ATOM 6007 N N . ALA B 1 23 ? 13.297 -37.25 -23.438 1 31.3 23 ALA B N 1
ATOM 6008 C CA . ALA B 1 23 ? 13.828 -38.125 -22.406 1 31.3 23 ALA B CA 1
ATOM 6009 C C . ALA B 1 23 ? 13.859 -39.562 -22.891 1 31.3 23 ALA B C 1
ATOM 6011 O O . ALA B 1 23 ? 14.312 -40.469 -22.172 1 31.3 23 ALA B O 1
ATOM 6012 N N . GLN B 1 24 ? 13.094 -39.906 -23.859 1 27.73 24 GLN B N 1
ATOM 6013 C CA . GLN B 1 24 ? 13.172 -41.281 -24.359 1 27.73 24 GLN B CA 1
ATOM 6014 C C . GLN B 1 24 ? 14.531 -41.531 -25.016 1 27.73 24 GLN B C 1
ATOM 6016 O O . GLN B 1 24 ? 14.969 -42.688 -25.109 1 27.73 24 GLN B O 1
ATOM 6021 N N . SER B 1 25 ? 15.109 -40.688 -25.969 1 29.05 25 SER B N 1
ATOM 6022 C CA . SER B 1 25 ? 16.203 -41.188 -26.766 1 29.05 25 SER B CA 1
ATOM 6023 C C . SER B 1 25 ? 17.547 -41.031 -26.047 1 29.05 25 SER B C 1
ATOM 6025 O O . SER B 1 25 ? 18.547 -41.625 -26.422 1 29.05 25 SER B O 1
ATOM 6027 N N . GLY B 1 26 ? 17.922 -40 -25.484 1 29.98 26 GLY B N 1
ATOM 6028 C CA . GLY B 1 26 ? 19.312 -39.938 -25.094 1 29.98 26 GLY B CA 1
ATOM 6029 C C . GLY B 1 26 ? 19.641 -40.844 -23.906 1 29.98 26 GLY B C 1
ATOM 6030 O O . GLY B 1 26 ? 18.781 -41.594 -23.453 1 29.98 26 GLY B O 1
ATOM 6031 N N . PRO B 1 27 ? 20.969 -40.781 -23.484 1 29.69 27 PRO B N 1
ATOM 6032 C CA . PRO B 1 27 ? 21.406 -41.625 -22.375 1 29.69 27 PRO B CA 1
ATOM 6033 C C . PRO B 1 27 ? 20.406 -41.656 -21.219 1 29.69 27 PRO B C 1
ATOM 6035 O O . PRO B 1 27 ? 20.438 -42.562 -20.391 1 29.69 27 PRO B O 1
ATOM 6038 N N . TYR B 1 28 ? 19.781 -40.656 -21.156 1 31.78 28 TYR B N 1
ATOM 6039 C CA . TYR B 1 28 ? 18.828 -40.656 -20.047 1 31.78 28 TYR B CA 1
ATOM 6040 C C . TYR B 1 28 ? 17.594 -41.5 -20.406 1 31.78 28 TYR B C 1
ATOM 6042 O O . TYR B 1 28 ? 16.812 -41.875 -19.516 1 31.78 28 TYR B O 1
ATOM 6050 N N . ASN B 1 29 ? 17.297 -41.781 -21.734 1 32.06 29 ASN B N 1
ATOM 6051 C CA . ASN B 1 29 ? 16.344 -42.781 -22.203 1 32.06 29 ASN B CA 1
ATOM 6052 C C . ASN B 1 29 ? 16.766 -44.188 -21.781 1 32.06 29 ASN B C 1
ATOM 6054 O O . ASN B 1 29 ? 15.922 -45.031 -21.438 1 32.06 29 ASN B O 1
ATOM 6058 N N . ASP B 1 30 ? 18.031 -44.469 -21.969 1 33.25 30 ASP B N 1
ATOM 6059 C CA . ASP B 1 30 ? 18.484 -45.781 -21.531 1 33.25 30 ASP B CA 1
ATOM 6060 C C . ASP B 1 30 ? 18.141 -46.031 -20.062 1 33.25 30 ASP B C 1
ATOM 6062 O O . ASP B 1 30 ? 17.75 -47.156 -19.703 1 33.25 30 ASP B O 1
ATOM 6066 N N . LEU B 1 31 ? 18.281 -45 -19.344 1 33.22 31 LEU B N 1
ATOM 6067 C CA . LEU B 1 31 ? 17.922 -45.156 -17.938 1 33.22 31 LEU B CA 1
ATOM 6068 C C . LEU B 1 31 ? 16.422 -45.312 -17.766 1 33.22 31 LEU B C 1
ATOM 6070 O O . LEU B 1 31 ? 15.961 -46.188 -17 1 33.22 31 LEU B O 1
ATOM 6074 N N . ILE B 1 32 ? 15.68 -44.656 -18.594 1 35.19 32 ILE B N 1
ATOM 6075 C CA . ILE B 1 32 ? 14.227 -44.781 -18.547 1 35.19 32 ILE B CA 1
ATOM 6076 C C . ILE B 1 32 ? 13.82 -46.094 -19.203 1 35.19 32 ILE B C 1
ATOM 6078 O O . ILE B 1 32 ? 12.992 -46.844 -18.672 1 35.19 32 ILE B O 1
ATOM 6082 N N . VAL B 1 33 ? 14.328 -46.406 -20.391 1 34.78 33 VAL B N 1
ATOM 6083 C CA . VAL B 1 33 ? 14.07 -47.656 -21.062 1 34.78 33 VAL B CA 1
ATOM 6084 C C . VAL B 1 33 ? 14.625 -48.812 -20.234 1 34.78 33 VAL B C 1
ATOM 6086 O O . VAL B 1 33 ? 13.977 -49.844 -20.094 1 34.78 33 VAL B O 1
ATOM 6089 N N . ASP B 1 34 ? 15.781 -48.625 -19.719 1 34.5 34 ASP B N 1
ATOM 6090 C CA . ASP B 1 34 ? 16.344 -49.656 -18.875 1 34.5 34 ASP B CA 1
ATOM 6091 C C . ASP B 1 34 ? 15.484 -49.906 -17.641 1 34.5 34 ASP B C 1
ATOM 6093 O O . ASP B 1 34 ? 15.234 -51.031 -17.266 1 34.5 34 ASP B O 1
ATOM 6097 N N . VAL B 1 35 ? 15.031 -48.812 -17.125 1 34.72 35 VAL B N 1
ATOM 6098 C CA . VAL B 1 35 ? 14.094 -48.969 -16.016 1 34.72 35 VAL B CA 1
ATOM 6099 C C . VAL B 1 35 ? 12.789 -49.562 -16.531 1 34.72 35 VAL B C 1
ATOM 6101 O O . VAL B 1 35 ? 12.234 -50.469 -15.906 1 34.72 35 VAL B O 1
ATOM 6104 N N . TYR B 1 36 ? 12.344 -49.094 -17.656 1 31.33 36 TYR B N 1
ATOM 6105 C CA . TYR B 1 36 ? 11.141 -49.688 -18.25 1 31.33 36 TYR B CA 1
ATOM 6106 C C . TYR B 1 36 ? 11.422 -51.062 -18.781 1 31.33 36 TYR B C 1
ATOM 6108 O O . TYR B 1 36 ? 10.609 -52 -18.594 1 31.33 36 TYR B O 1
ATOM 6116 N N . THR B 1 37 ? 12.438 -51.281 -19.594 1 32.88 37 THR B N 1
ATOM 6117 C CA . THR B 1 37 ? 12.773 -52.625 -20.094 1 32.88 37 THR B CA 1
ATOM 6118 C C . THR B 1 37 ? 13.078 -53.562 -18.938 1 32.88 37 THR B C 1
ATOM 6120 O O . THR B 1 37 ? 12.672 -54.75 -18.969 1 32.88 37 THR B O 1
ATOM 6123 N N . ASP B 1 38 ? 13.875 -53.188 -18.078 1 32.41 38 ASP B N 1
ATOM 6124 C CA . ASP B 1 38 ? 14.125 -54.031 -16.906 1 32.41 38 ASP B CA 1
ATOM 6125 C C . ASP B 1 38 ? 12.836 -54.312 -16.141 1 32.41 38 ASP B C 1
ATOM 6127 O O . ASP B 1 38 ? 12.625 -55.406 -15.625 1 32.41 38 ASP B O 1
ATOM 6131 N N . LEU B 1 39 ? 11.961 -53.375 -16.156 1 30.92 39 LEU B N 1
ATOM 6132 C CA . LEU B 1 39 ? 10.609 -53.688 -15.695 1 30.92 39 LEU B CA 1
ATOM 6133 C C . LEU B 1 39 ? 9.883 -54.594 -16.688 1 30.92 39 LEU B C 1
ATOM 6135 O O . LEU B 1 39 ? 9.094 -55.438 -16.281 1 30.92 39 LEU B O 1
ATOM 6139 N N . HIS B 1 40 ? 10.07 -54.438 -17.906 1 29.48 40 HIS B N 1
ATOM 6140 C CA . HIS B 1 40 ? 9.453 -55.312 -18.891 1 29.48 40 HIS B CA 1
ATOM 6141 C C . HIS B 1 40 ? 10.102 -56.688 -18.906 1 29.48 40 HIS B C 1
ATOM 6143 O O . HIS B 1 40 ? 9.43 -57.688 -19.141 1 29.48 40 HIS B O 1
ATOM 6149 N N . ASP B 1 41 ? 11.422 -56.844 -18.938 1 31.69 41 ASP B N 1
ATOM 6150 C CA . ASP B 1 41 ? 12.023 -58.156 -18.922 1 31.69 41 ASP B CA 1
ATOM 6151 C C . ASP B 1 41 ? 11.703 -58.906 -17.625 1 31.69 41 ASP B C 1
ATOM 6153 O O . ASP B 1 41 ? 12.336 -59.906 -17.297 1 31.69 41 ASP B O 1
ATOM 6157 N N . PHE B 1 42 ? 10.93 -58.344 -16.859 1 30.05 42 PHE B N 1
ATOM 6158 C CA . PHE B 1 42 ? 10.328 -59.125 -15.781 1 30.05 42 PHE B CA 1
ATOM 6159 C C . PHE B 1 42 ? 9.469 -60.25 -16.344 1 30.05 42 PHE B C 1
ATOM 6161 O O . PHE B 1 42 ? 8.484 -60 -17.047 1 30.05 42 PHE B O 1
ATOM 6168 N N . GLN B 1 43 ? 10.023 -61.312 -16.516 1 29.98 43 GLN B N 1
ATOM 6169 C CA . GLN B 1 43 ? 9.516 -62.562 -17.078 1 29.98 43 GLN B CA 1
ATOM 6170 C C . GLN B 1 43 ? 8.031 -62.75 -16.781 1 29.98 43 GLN B C 1
ATOM 6172 O O . GLN B 1 43 ? 7.266 -63.156 -17.656 1 29.98 43 GLN B O 1
ATOM 6177 N N . PRO B 1 44 ? 7.609 -62.719 -15.516 1 30.7 44 PRO B N 1
ATOM 6178 C CA . PRO B 1 44 ? 6.18 -62.969 -15.336 1 30.7 44 PRO B CA 1
ATOM 6179 C C . PRO B 1 44 ? 5.297 -62.031 -16.125 1 30.7 44 PRO B C 1
ATOM 6181 O O . PRO B 1 44 ? 4.195 -62.375 -16.547 1 30.7 44 PRO B O 1
ATOM 6184 N N . TYR B 1 45 ? 5.789 -60.906 -16.484 1 32.5 45 TYR B N 1
ATOM 6185 C CA . TYR B 1 45 ? 4.996 -60.062 -17.359 1 32.5 45 TYR B CA 1
ATOM 6186 C C . TYR B 1 45 ? 4.844 -60.656 -18.75 1 32.5 45 TYR B C 1
ATOM 6188 O O . TYR B 1 45 ? 3.762 -60.625 -19.328 1 32.5 45 TYR B O 1
ATOM 6196 N N . GLN B 1 46 ? 5.805 -61.25 -19.188 1 29.97 46 GLN B N 1
ATOM 6197 C CA . GLN B 1 46 ? 5.695 -61.938 -20.469 1 29.97 46 GLN B CA 1
ATOM 6198 C C . GLN B 1 46 ? 4.73 -63.125 -20.375 1 29.97 46 GLN B C 1
ATOM 6200 O O . GLN B 1 46 ? 3.934 -63.375 -21.281 1 29.97 46 GLN B O 1
ATOM 6205 N N . ASN B 1 47 ? 4.941 -63.969 -19.422 1 31.5 47 ASN B N 1
ATOM 6206 C CA . ASN B 1 47 ? 4.051 -65.125 -19.312 1 31.5 47 ASN B CA 1
ATOM 6207 C C . ASN B 1 47 ? 2.607 -64.688 -19.078 1 31.5 47 ASN B C 1
ATOM 6209 O O . ASN B 1 47 ? 1.677 -65.312 -19.578 1 31.5 47 ASN B O 1
ATOM 6213 N N . TYR B 1 48 ? 2.424 -63.688 -18.344 1 31.08 48 TYR B N 1
ATOM 6214 C CA . TYR B 1 48 ? 1.089 -63.156 -18.078 1 31.08 48 TYR B CA 1
ATOM 6215 C C . TYR B 1 48 ? 0.464 -62.625 -19.359 1 31.08 48 TYR B C 1
ATOM 6217 O O . TYR B 1 48 ? -0.711 -62.875 -19.641 1 31.08 48 TYR B O 1
ATOM 6225 N N . LEU B 1 49 ? 1.143 -61.938 -20.141 1 31.95 49 LEU B N 1
ATOM 6226 C CA . LEU B 1 49 ? 0.604 -61.5 -21.422 1 31.95 49 LEU B CA 1
ATOM 6227 C C . LEU B 1 49 ? 0.208 -62.719 -22.281 1 31.95 49 LEU B C 1
ATOM 6229 O O . LEU B 1 49 ? -0.664 -62.594 -23.141 1 31.95 49 LEU B O 1
ATOM 6233 N N . GLN B 1 50 ? 0.802 -63.75 -22.141 1 29.38 50 GLN B N 1
ATOM 6234 C CA . GLN B 1 50 ? 0.432 -64.875 -22.953 1 29.38 50 GLN B CA 1
ATOM 6235 C C . GLN B 1 50 ? -0.856 -65.562 -22.438 1 29.38 50 GLN B C 1
ATOM 6237 O O . GLN B 1 50 ? -1.64 -66.062 -23.234 1 29.38 50 GLN B O 1
ATOM 6242 N N . ASN B 1 51 ? -1.048 -65.812 -21.094 1 30.27 51 ASN B N 1
ATOM 6243 C CA . ASN B 1 51 ? -2.188 -66.625 -20.703 1 30.27 51 ASN B CA 1
ATOM 6244 C C . ASN B 1 51 ? -3.451 -65.75 -20.547 1 30.27 51 ASN B C 1
ATOM 6246 O O . ASN B 1 51 ? -4.48 -66.25 -20.078 1 30.27 51 ASN B O 1
ATOM 6250 N N . VAL B 1 52 ? -3.488 -64.562 -20.391 1 30.72 52 VAL B N 1
ATOM 6251 C CA . VAL B 1 52 ? -4.762 -63.844 -20.25 1 30.72 52 VAL B CA 1
ATOM 6252 C C . VAL B 1 52 ? -5.512 -63.875 -21.578 1 30.72 52 VAL B C 1
ATOM 6254 O O . VAL B 1 52 ? -5.039 -63.312 -22.578 1 30.72 52 VAL B O 1
ATOM 6257 N N . THR B 1 53 ? -6.309 -64.875 -21.656 1 27.61 53 THR B N 1
ATOM 6258 C CA . THR B 1 53 ? -7.301 -65 -22.719 1 27.61 53 THR B CA 1
ATOM 6259 C C . THR B 1 53 ? -8.195 -63.719 -22.734 1 27.61 53 THR B C 1
ATOM 6261 O O . THR B 1 53 ? -8.375 -63.094 -21.703 1 27.61 53 THR B O 1
ATOM 6264 N N . TYR B 1 54 ? -8.57 -63.188 -23.875 1 27.84 54 TYR B N 1
ATOM 6265 C CA . TYR B 1 54 ? -9.32 -62 -24.266 1 27.84 54 TYR B CA 1
ATOM 6266 C C . TYR B 1 54 ? -10.609 -61.875 -23.469 1 27.84 54 TYR B C 1
ATOM 6268 O O . TYR B 1 54 ? -11.031 -60.781 -23.109 1 27.84 54 TYR B O 1
ATOM 6276 N N . GLU B 1 55 ? -11.375 -62.938 -23.203 1 28.23 55 GLU B N 1
ATOM 6277 C CA . GLU B 1 55 ? -12.727 -63 -22.656 1 28.23 55 GLU B CA 1
ATOM 6278 C C . GLU B 1 55 ? -12.758 -62.5 -21.203 1 28.23 55 GLU B C 1
ATOM 6280 O O . GLU B 1 55 ? -13.68 -61.812 -20.797 1 28.23 55 GLU B O 1
ATOM 6285 N N . GLU B 1 56 ? -12.086 -63.125 -20.406 1 28.94 56 GLU B N 1
ATOM 6286 C CA . GLU B 1 56 ? -12.219 -62.969 -18.953 1 28.94 56 GLU B CA 1
ATOM 6287 C C . GLU B 1 56 ? -11.664 -61.594 -18.516 1 28.94 56 GLU B C 1
ATOM 6289 O O . GLU B 1 56 ? -11.758 -61.25 -17.328 1 28.94 56 GLU B O 1
ATOM 6294 N N . GLN B 1 57 ? -11.016 -60.844 -19.422 1 27.12 57 GLN B N 1
ATOM 6295 C CA . GLN B 1 57 ? -10.336 -59.562 -19.188 1 27.12 57 GLN B CA 1
ATOM 6296 C C . GLN B 1 57 ? -11.328 -58.469 -18.828 1 27.12 57 GLN B C 1
ATOM 6298 O O . GLN B 1 57 ? -11.031 -57.594 -18.016 1 27.12 57 GLN B O 1
ATOM 6303 N N . ILE B 1 58 ? -12.539 -58.438 -19.469 1 28.23 58 ILE B N 1
ATOM 6304 C CA . ILE B 1 58 ? -13.555 -57.406 -19.406 1 28.23 58 ILE B CA 1
ATOM 6305 C C . ILE B 1 58 ? -14.273 -57.438 -18.062 1 28.23 58 ILE B C 1
ATOM 6307 O O . ILE B 1 58 ? -14.641 -56.406 -17.5 1 28.23 58 ILE B O 1
ATOM 6311 N N . GLY B 1 59 ? -14.727 -58.594 -17.609 1 25.83 59 GLY B N 1
ATOM 6312 C CA . GLY B 1 59 ? -15.562 -58.719 -16.422 1 25.83 59 GLY B CA 1
ATOM 6313 C C . GLY B 1 59 ? -14.875 -58.219 -15.156 1 25.83 59 GLY B C 1
ATOM 6314 O O . GLY B 1 59 ? -15.531 -57.688 -14.258 1 25.83 59 GLY B O 1
ATOM 6315 N N . SER B 1 60 ? -13.781 -58.812 -14.758 1 25.67 60 SER B N 1
ATOM 6316 C CA . SER B 1 60 ? -13.297 -58.625 -13.391 1 25.67 60 SER B CA 1
ATOM 6317 C C . SER B 1 60 ? -12.641 -57.25 -13.219 1 25.67 60 SER B C 1
ATOM 6319 O O . SER B 1 60 ? -11.523 -57.031 -13.68 1 25.67 60 SER B O 1
ATOM 6321 N N . SER B 1 61 ? -13.312 -56.094 -13.445 1 27.55 61 SER B N 1
ATOM 6322 C CA . SER B 1 61 ? -13.078 -54.688 -13.203 1 27.55 61 SER B CA 1
ATOM 6323 C C . SER B 1 61 ? -12.5 -54.438 -11.812 1 27.55 61 SER B C 1
ATOM 6325 O O . SER B 1 61 ? -11.82 -53.438 -11.578 1 27.55 61 SER B O 1
ATOM 6327 N N . LEU B 1 62 ? -13.109 -55.094 -10.742 1 28.33 62 LEU B N 1
ATOM 6328 C CA . LEU B 1 62 ? -12.789 -55.156 -9.32 1 28.33 62 LEU B CA 1
ATOM 6329 C C . LEU B 1 62 ? -11.383 -55.719 -9.117 1 28.33 62 LEU B C 1
ATOM 6331 O O . LEU B 1 62 ? -10.781 -55.5 -8.055 1 28.33 62 LEU B O 1
ATOM 6335 N N . SER B 1 63 ? -10.898 -56.688 -9.953 1 28.59 63 SER B N 1
ATOM 6336 C CA . SER B 1 63 ? -9.734 -57.531 -9.688 1 28.59 63 SER B CA 1
ATOM 6337 C C . SER B 1 63 ? -8.438 -56.75 -9.898 1 28.59 63 SER B C 1
ATOM 6339 O O . SER B 1 63 ? -7.352 -57.344 -9.852 1 28.59 63 SER B O 1
ATOM 6341 N N . MET B 1 64 ? -8.453 -55.562 -10.5 1 29.77 64 MET B N 1
ATOM 6342 C CA . MET B 1 64 ? -7.184 -54.844 -10.539 1 29.77 64 MET B CA 1
ATOM 6343 C C . MET B 1 64 ? -6.723 -54.5 -9.133 1 29.77 64 MET B C 1
ATOM 6345 O O . MET B 1 64 ? -5.531 -54.312 -8.891 1 29.77 64 MET B O 1
ATOM 6349 N N . ARG B 1 65 ? -7.699 -54.312 -8.141 1 28.69 65 ARG B N 1
ATOM 6350 C CA . ARG B 1 65 ? -7.438 -54.188 -6.711 1 28.69 65 ARG B CA 1
ATOM 6351 C C . ARG B 1 65 ? -6.715 -55.438 -6.184 1 28.69 65 ARG B C 1
ATOM 6353 O O . ARG B 1 65 ? -5.746 -55.312 -5.43 1 28.69 65 ARG B O 1
ATOM 6360 N N . GLY B 1 66 ? -7.293 -56.625 -6.449 1 30.16 66 GLY B N 1
ATOM 6361 C CA . GLY B 1 66 ? -6.711 -57.875 -5.973 1 30.16 66 GLY B CA 1
ATOM 6362 C C . GLY B 1 66 ? -5.344 -58.156 -6.566 1 30.16 66 GLY B C 1
ATOM 6363 O O . GLY B 1 66 ? -4.449 -58.625 -5.871 1 30.16 66 GLY B O 1
ATOM 6364 N N . ARG B 1 67 ? -5.121 -57.75 -7.863 1 32.66 67 ARG B N 1
ATOM 6365 C CA . ARG B 1 67 ? -3.896 -58.156 -8.531 1 32.66 67 ARG B CA 1
ATOM 6366 C C . ARG B 1 67 ? -2.74 -57.219 -8.227 1 32.66 67 ARG B C 1
ATOM 6368 O O . ARG B 1 67 ? -1.59 -57.656 -8.125 1 32.66 67 ARG B O 1
ATOM 6375 N N . ILE B 1 68 ? -2.994 -55.938 -8.062 1 31.47 68 ILE B N 1
ATOM 6376 C CA . ILE B 1 68 ? -1.973 -55.062 -7.473 1 31.47 68 ILE B CA 1
ATOM 6377 C C . ILE B 1 68 ? -1.627 -55.562 -6.07 1 31.47 68 ILE B C 1
ATOM 6379 O O . ILE B 1 68 ? -0.456 -55.594 -5.684 1 31.47 68 ILE B O 1
ATOM 6383 N N . GLU B 1 69 ? -2.574 -56.062 -5.332 1 29.27 69 GLU B N 1
ATOM 6384 C CA . GLU B 1 69 ? -2.32 -56.719 -4.051 1 29.27 69 GLU B CA 1
ATOM 6385 C C . GLU B 1 69 ? -1.509 -58 -4.238 1 29.27 69 GLU B C 1
ATOM 6387 O O . GLU B 1 69 ? -0.583 -58.281 -3.471 1 29.27 69 GLU B O 1
ATOM 6392 N N . GLU B 1 70 ? -1.854 -58.906 -5.129 1 32.84 70 GLU B N 1
ATOM 6393 C CA . GLU B 1 70 ? -1.099 -60.156 -5.324 1 32.84 70 GLU B CA 1
ATOM 6394 C C . GLU B 1 70 ? 0.266 -59.875 -5.949 1 32.84 70 GLU B C 1
ATOM 6396 O O . GLU B 1 70 ? 1.252 -60.531 -5.621 1 32.84 70 GLU B O 1
ATOM 6401 N N . LEU B 1 71 ? 0.38 -59 -6.938 1 32.53 71 LEU B N 1
ATOM 6402 C CA . LEU B 1 71 ? 1.674 -58.625 -7.488 1 32.53 71 LEU B CA 1
ATOM 6403 C C . LEU B 1 71 ? 2.537 -57.938 -6.422 1 32.53 71 LEU B C 1
ATOM 6405 O O . LEU B 1 71 ? 3.748 -58.156 -6.367 1 32.53 71 LEU B O 1
ATOM 6409 N N . ILE B 1 72 ? 1.995 -57.062 -5.672 1 31.61 72 ILE B N 1
ATOM 6410 C CA . ILE B 1 72 ? 2.732 -56.469 -4.559 1 31.61 72 ILE B CA 1
ATOM 6411 C C . ILE B 1 72 ? 2.852 -57.469 -3.426 1 31.61 72 ILE B C 1
ATOM 6413 O O . ILE B 1 72 ? 3.865 -57.531 -2.723 1 31.61 72 ILE B O 1
ATOM 6417 N N . TRP B 1 73 ? 1.916 -58.281 -3.166 1 30.33 73 TRP B N 1
ATOM 6418 C CA . TRP B 1 73 ? 1.905 -59.125 -1.966 1 30.33 73 TRP B CA 1
ATOM 6419 C C . TRP B 1 73 ? 2.896 -60.281 -2.092 1 30.33 73 TRP B C 1
ATOM 6421 O O . TRP B 1 73 ? 3.547 -60.656 -1.113 1 30.33 73 TRP B O 1
ATOM 6431 N N . ASP B 1 74 ? 2.721 -61.219 -3.098 1 31.19 74 ASP B N 1
ATOM 6432 C CA . ASP B 1 74 ? 3.496 -62.406 -2.811 1 31.19 74 ASP B CA 1
ATOM 6433 C C . ASP B 1 74 ? 4.992 -62.094 -2.762 1 31.19 74 ASP B C 1
ATOM 6435 O O . ASP B 1 74 ? 5.684 -62.5 -1.828 1 31.19 74 ASP B O 1
ATOM 6439 N N . LYS B 1 75 ? 5.867 -62.062 -3.898 1 34.81 75 LYS B N 1
ATOM 6440 C CA . LYS B 1 75 ? 7.324 -62.094 -3.83 1 34.81 75 LYS B CA 1
ATOM 6441 C C . LYS B 1 75 ? 7.887 -60.719 -3.496 1 34.81 75 LYS B C 1
ATOM 6443 O O . LYS B 1 75 ? 8.281 -59.969 -4.391 1 34.81 75 LYS B O 1
ATOM 6448 N N . SER B 1 76 ? 7.57 -59.969 -2.666 1 35.22 76 SER B N 1
ATOM 6449 C CA . SER B 1 76 ? 7.555 -58.625 -2.092 1 35.22 76 SER B CA 1
ATOM 6450 C C . SER B 1 76 ? 8.945 -58.188 -1.648 1 35.22 76 SER B C 1
ATOM 6452 O O . SER B 1 76 ? 9.336 -57.031 -1.827 1 35.22 76 SER B O 1
ATOM 6454 N N . ARG B 1 77 ? 9.664 -59.031 -0.95 1 35.16 77 ARG B N 1
ATOM 6455 C CA . ARG B 1 77 ? 11 -58.781 -0.395 1 35.16 77 ARG B CA 1
ATOM 6456 C C . ARG B 1 77 ? 12.039 -58.656 -1.502 1 35.16 77 ARG B C 1
ATOM 6458 O O . ARG B 1 77 ? 12.953 -57.844 -1.396 1 35.16 77 ARG B O 1
ATOM 6465 N N . ASN B 1 78 ? 12.023 -59.594 -2.457 1 33.22 78 ASN B N 1
ATOM 6466 C CA . ASN B 1 78 ? 13.086 -59.625 -3.457 1 33.22 78 ASN B CA 1
ATOM 6467 C C . ASN B 1 78 ? 12.93 -58.469 -4.449 1 33.22 78 ASN B C 1
ATOM 6469 O O . ASN B 1 78 ? 13.922 -57.906 -4.938 1 33.22 78 ASN B O 1
ATOM 6473 N N . ARG B 1 79 ? 11.719 -58.062 -4.676 1 37.34 79 ARG B N 1
ATOM 6474 C CA . ARG B 1 79 ? 11.477 -57 -5.645 1 37.34 79 ARG B CA 1
ATOM 6475 C C . ARG B 1 79 ? 11.844 -55.625 -5.062 1 37.34 79 ARG B C 1
ATOM 6477 O O . ARG B 1 79 ? 12.305 -54.75 -5.785 1 37.34 79 ARG B O 1
ATOM 6484 N N . TYR B 1 80 ? 11.734 -55.531 -3.738 1 34.72 80 TYR B N 1
ATOM 6485 C CA . TYR B 1 80 ? 12.266 -54.375 -3.014 1 34.72 80 TYR B CA 1
ATOM 6486 C C . TYR B 1 80 ? 13.766 -54.219 -3.256 1 34.72 80 TYR B C 1
ATOM 6488 O O . TYR B 1 80 ? 14.25 -53.125 -3.514 1 34.72 80 TYR B O 1
ATOM 6496 N N . ARG B 1 81 ? 14.383 -55.344 -3.207 1 37.81 81 ARG B N 1
ATOM 6497 C CA . ARG B 1 81 ? 15.82 -55.375 -3.441 1 37.81 81 ARG B CA 1
ATOM 6498 C C . ARG B 1 81 ? 16.141 -55 -4.887 1 37.81 81 ARG B C 1
ATOM 6500 O O . ARG B 1 81 ? 17.125 -54.312 -5.156 1 37.81 81 ARG B O 1
ATOM 6507 N N . GLU B 1 82 ? 15.195 -55.344 -5.68 1 38.19 82 GLU B N 1
ATOM 6508 C CA . GLU B 1 82 ? 15.438 -55.094 -7.098 1 38.19 82 GLU B CA 1
ATOM 6509 C C . GLU B 1 82 ? 15.172 -53.656 -7.457 1 38.19 82 GLU B C 1
ATOM 6511 O O . GLU B 1 82 ? 15.938 -53.031 -8.203 1 38.19 82 GLU B O 1
ATOM 6516 N N . ILE B 1 83 ? 14.109 -53.094 -6.898 1 40.56 83 ILE B N 1
ATOM 6517 C CA . ILE B 1 83 ? 13.867 -51.688 -7.094 1 40.56 83 ILE B CA 1
ATOM 6518 C C . ILE B 1 83 ? 15.008 -50.875 -6.465 1 40.56 83 ILE B C 1
ATOM 6520 O O . ILE B 1 83 ? 15.516 -49.938 -7.074 1 40.56 83 ILE B O 1
ATOM 6524 N N . LEU B 1 84 ? 15.391 -51.312 -5.305 1 39.12 84 LEU B N 1
ATOM 6525 C CA . LEU B 1 84 ? 16.531 -50.656 -4.652 1 39.12 84 LEU B CA 1
ATOM 6526 C C . LEU B 1 84 ? 17.812 -50.875 -5.48 1 39.12 84 LEU B C 1
ATOM 6528 O O . LEU B 1 84 ? 18.641 -49.969 -5.562 1 39.12 84 LEU B O 1
ATOM 6532 N N . ASP B 1 85 ? 17.859 -52 -6.082 1 42.66 85 ASP B N 1
ATOM 6533 C CA . ASP B 1 85 ? 19.016 -52.281 -6.918 1 42.66 85 ASP B CA 1
ATOM 6534 C C . ASP B 1 85 ? 19 -51.438 -8.188 1 42.66 85 ASP B C 1
ATOM 6536 O O . ASP B 1 85 ? 20.031 -50.938 -8.625 1 42.66 85 ASP B O 1
ATOM 6540 N N . VAL B 1 86 ? 17.844 -51.188 -8.664 1 41.5 86 VAL B N 1
ATOM 6541 C CA . VAL B 1 86 ? 17.703 -50.344 -9.844 1 41.5 86 VAL B CA 1
ATOM 6542 C C . VAL B 1 86 ? 18 -48.875 -9.484 1 41.5 86 VAL B C 1
ATOM 6544 O O . VAL B 1 86 ? 18.703 -48.188 -10.211 1 41.5 86 VAL B O 1
ATOM 6547 N N . LEU B 1 87 ? 17.375 -48.531 -8.438 1 39.12 87 LEU B N 1
ATOM 6548 C CA . LEU B 1 87 ? 17.656 -47.188 -7.973 1 39.12 87 LEU B CA 1
ATOM 6549 C C . LEU B 1 87 ? 19.125 -47.031 -7.609 1 39.12 87 LEU B C 1
ATOM 6551 O O . LEU B 1 87 ? 19.734 -46 -7.906 1 39.12 87 LEU B O 1
ATOM 6555 N N . ARG B 1 88 ? 19.703 -48.062 -7.039 1 39.53 88 ARG B N 1
ATOM 6556 C CA . ARG B 1 88 ? 21.141 -48.094 -6.742 1 39.53 88 ARG B CA 1
ATOM 6557 C C . ARG B 1 88 ? 21.969 -48.031 -8.023 1 39.53 88 ARG B C 1
ATOM 6559 O O . ARG B 1 88 ? 22.953 -47.312 -8.102 1 39.53 88 ARG B O 1
ATOM 6566 N N . ARG B 1 89 ? 21.609 -48.719 -8.938 1 42.59 89 ARG B N 1
ATOM 6567 C CA . ARG B 1 89 ? 22.359 -48.75 -10.195 1 42.59 89 ARG B CA 1
ATOM 6568 C C . ARG B 1 89 ? 22.219 -47.438 -10.945 1 42.59 89 ARG B C 1
ATOM 6570 O O . ARG B 1 89 ? 23.172 -46.969 -11.562 1 42.59 89 ARG B O 1
ATOM 6577 N N . ALA B 1 90 ? 21.109 -46.938 -10.906 1 38.72 90 ALA B N 1
ATOM 6578 C CA . ALA B 1 90 ? 20.891 -45.656 -11.531 1 38.72 90 ALA B CA 1
ATOM 6579 C C . ALA B 1 90 ? 21.734 -44.562 -10.852 1 38.72 90 ALA B C 1
ATOM 6581 O O . ALA B 1 90 ? 22.234 -43.656 -11.508 1 38.72 90 ALA B O 1
ATOM 6582 N N . SER B 1 91 ? 21.844 -44.625 -9.547 1 35.47 91 SER B N 1
ATOM 6583 C CA . SER B 1 91 ? 22.672 -43.688 -8.797 1 35.47 91 SER B CA 1
ATOM 6584 C C . SER B 1 91 ? 24.156 -43.906 -9.102 1 35.47 91 SER B C 1
ATOM 6586 O O . SER B 1 91 ? 24.984 -43 -8.867 1 35.47 91 SER B O 1
ATOM 6588 N N . GLU B 1 92 ? 24.547 -45.125 -9.344 1 37 92 GLU B N 1
ATOM 6589 C CA . GLU B 1 92 ? 25.938 -45.438 -9.648 1 37 92 GLU B CA 1
ATOM 6590 C C . GLU B 1 92 ? 26.328 -44.938 -11.039 1 37 92 GLU B C 1
ATOM 6592 O O . GLU B 1 92 ? 27.484 -45.031 -11.43 1 37 92 GLU B O 1
ATOM 6597 N N . LYS B 1 93 ? 25.438 -44.688 -11.742 1 35 93 LYS B N 1
ATOM 6598 C CA . LYS B 1 93 ? 25.891 -44.156 -13.031 1 35 93 LYS B CA 1
ATOM 6599 C C . LYS B 1 93 ? 26.516 -42.781 -12.883 1 35 93 LYS B C 1
ATOM 6601 O O . LYS B 1 93 ? 26.125 -42 -12.008 1 35 93 LYS B O 1
ATOM 6606 N N . PRO B 1 94 ? 27.75 -42.531 -13.406 1 33.06 94 PRO B N 1
ATOM 6607 C CA . PRO B 1 94 ? 28.703 -41.438 -13.141 1 33.06 94 PRO B CA 1
ATOM 6608 C C . PRO B 1 94 ? 28.062 -40.062 -13.172 1 33.06 94 PRO B C 1
ATOM 6610 O O . PRO B 1 94 ? 28.547 -39.125 -12.531 1 33.06 94 PRO B O 1
ATOM 6613 N N . HIS B 1 95 ? 27.328 -39.812 -14.25 1 33.28 95 HIS B N 1
ATOM 6614 C CA . HIS B 1 95 ? 27.062 -38.406 -14.414 1 33.28 95 HIS B CA 1
ATOM 6615 C C . HIS B 1 95 ? 26.172 -37.875 -13.305 1 33.28 95 HIS B C 1
ATOM 6617 O O . HIS B 1 95 ? 25.953 -36.656 -13.203 1 33.28 95 HIS B O 1
ATOM 6623 N N . PHE B 1 96 ? 25.172 -38.562 -12.93 1 32.59 96 PHE B N 1
ATOM 6624 C CA . PHE B 1 96 ? 24.391 -38.062 -11.789 1 32.59 96 PHE B CA 1
ATOM 6625 C C . PHE B 1 96 ? 25.172 -38.25 -10.492 1 32.59 96 PHE B C 1
ATOM 6627 O O . PHE B 1 96 ? 25.5 -39.375 -10.102 1 32.59 96 PHE B O 1
ATOM 6634 N N . VAL B 1 97 ? 26.188 -37.438 -10.281 1 32.25 97 VAL B N 1
ATOM 6635 C CA . VAL B 1 97 ? 26.734 -37.562 -8.938 1 32.25 97 VAL B CA 1
ATOM 6636 C C . VAL B 1 97 ? 25.625 -37.906 -7.949 1 32.25 97 VAL B C 1
ATOM 6638 O O . VAL B 1 97 ? 24.734 -37.094 -7.707 1 32.25 97 VAL B O 1
ATOM 6641 N N . THR B 1 98 ? 25.047 -39.031 -8.125 1 34.31 98 THR B N 1
ATOM 6642 C CA . THR B 1 98 ? 24.078 -39.531 -7.148 1 34.31 98 THR B CA 1
ATOM 6643 C C . THR B 1 98 ? 24.516 -39.188 -5.727 1 34.31 98 THR B C 1
ATOM 6645 O O . THR B 1 98 ? 25.703 -39.219 -5.422 1 34.31 98 THR B O 1
ATOM 6648 N N . PRO B 1 99 ? 23.75 -38.375 -5.027 1 33 99 PRO B N 1
ATOM 6649 C CA . PRO B 1 99 ? 24.156 -38.375 -3.621 1 33 99 PRO B CA 1
ATOM 6650 C C . PRO B 1 99 ? 24.75 -39.719 -3.188 1 33 99 PRO B C 1
ATOM 6652 O O . PRO B 1 99 ? 24.5 -40.719 -3.82 1 33 99 PRO B O 1
ATOM 6655 N N . PRO B 1 100 ? 25.797 -39.75 -2.408 1 31.73 100 PRO B N 1
ATOM 6656 C CA . PRO B 1 100 ? 26.281 -41.031 -1.869 1 31.73 100 PRO B CA 1
ATOM 6657 C C . PRO B 1 100 ? 25.172 -42.062 -1.75 1 31.73 100 PRO B C 1
ATOM 6659 O O . PRO B 1 100 ? 23.984 -41.719 -1.769 1 31.73 100 PRO B O 1
ATOM 6662 N N . GLU B 1 101 ? 25.406 -43.344 -1.533 1 33.88 101 GLU B N 1
ATOM 6663 C CA . GLU B 1 101 ? 24.609 -44.531 -1.22 1 33.88 101 GLU B CA 1
ATOM 6664 C C . GLU B 1 101 ? 23.344 -44.156 -0.448 1 33.88 101 GLU B C 1
ATOM 6666 O O . GLU B 1 101 ? 23.422 -43.75 0.716 1 33.88 101 GLU B O 1
ATOM 6671 N N . PRO B 1 102 ? 22.453 -43.438 -1.011 1 37.31 102 PRO B N 1
ATOM 6672 C CA . PRO B 1 102 ? 21.328 -43.219 -0.099 1 37.31 102 PRO B CA 1
ATOM 6673 C C . PRO B 1 102 ? 20.984 -44.438 0.739 1 37.31 102 PRO B C 1
ATOM 6675 O O . PRO B 1 102 ? 20.688 -45.5 0.188 1 37.31 102 PRO B O 1
ATOM 6678 N N . SER B 1 103 ? 21.766 -44.906 1.561 1 39.44 103 SER B N 1
ATOM 6679 C CA . SER B 1 103 ? 21.359 -45.875 2.582 1 39.44 103 SER B CA 1
ATOM 6680 C C . SER B 1 103 ? 19.891 -45.688 2.941 1 39.44 103 SER B C 1
ATOM 6682 O O . SER B 1 103 ? 19.516 -44.75 3.652 1 39.44 103 SER B O 1
ATOM 6684 N N . LEU B 1 104 ? 19.047 -45.938 1.94 1 44.28 104 LEU B N 1
ATOM 6685 C CA . LEU B 1 104 ? 17.656 -46 2.375 1 44.28 104 LEU B CA 1
ATOM 6686 C C . LEU B 1 104 ? 17.531 -46.75 3.693 1 44.28 104 LEU B C 1
ATOM 6688 O O . LEU B 1 104 ? 17.875 -47.938 3.768 1 44.28 104 LEU B O 1
ATOM 6692 N N . SER B 1 105 ? 17.5 -46.062 4.629 1 52.12 105 SER B N 1
ATOM 6693 C CA . SER B 1 105 ? 17.234 -46.719 5.902 1 52.12 105 SER B CA 1
ATOM 6694 C C . SER B 1 105 ? 16.031 -47.656 5.797 1 52.12 105 SER B C 1
ATOM 6696 O O . SER B 1 105 ? 15.188 -47.5 4.914 1 52.12 105 SER B O 1
ATOM 6698 N N . HIS B 1 106 ? 16.109 -48.75 6.285 1 50.25 106 HIS B N 1
ATOM 6699 C CA . HIS B 1 106 ? 15.008 -49.719 6.363 1 50.25 106 HIS B CA 1
ATOM 6700 C C . HIS B 1 106 ? 13.68 -49.031 6.656 1 50.25 106 HIS B C 1
ATOM 6702 O O . HIS B 1 106 ? 12.648 -49.375 6.098 1 50.25 106 HIS B O 1
ATOM 6708 N N . THR B 1 107 ? 13.773 -48 7.297 1 60.66 107 THR B N 1
ATOM 6709 C CA . THR B 1 107 ? 12.57 -47.25 7.66 1 60.66 107 THR B CA 1
ATOM 6710 C C . THR B 1 107 ? 12.008 -46.5 6.453 1 60.66 107 THR B C 1
ATOM 6712 O O . THR B 1 107 ? 10.797 -46.469 6.242 1 60.66 107 THR B O 1
ATOM 6715 N N . CYS B 1 108 ? 12.883 -46 5.633 1 61.28 108 CYS B N 1
ATOM 6716 C CA . CYS B 1 108 ? 12.445 -45.25 4.473 1 61.28 108 CYS B CA 1
ATOM 6717 C C . CYS B 1 108 ? 11.797 -46.156 3.436 1 61.28 108 CYS B C 1
ATOM 6719 O O . CYS B 1 108 ? 10.758 -45.812 2.873 1 61.28 108 CYS B O 1
ATOM 6721 N N . ALA B 1 109 ? 12.398 -47.25 3.391 1 53 109 ALA B N 1
ATOM 6722 C CA . ALA B 1 109 ? 11.852 -48.188 2.434 1 53 109 ALA B CA 1
ATOM 6723 C C . ALA B 1 109 ? 10.477 -48.688 2.871 1 53 109 ALA B C 1
ATOM 6725 O O . ALA B 1 109 ? 9.57 -48.812 2.049 1 53 109 ALA B O 1
ATOM 6726 N N . HIS B 1 110 ? 10.398 -48.938 4.105 1 58.72 110 HIS B N 1
ATOM 6727 C CA . HIS B 1 110 ? 9.117 -49.375 4.645 1 58.72 110 HIS B CA 1
ATOM 6728 C C . HIS B 1 110 ? 8.047 -48.281 4.477 1 58.72 110 HIS B C 1
ATOM 6730 O O . HIS B 1 110 ? 6.902 -48.594 4.125 1 58.72 110 HIS B O 1
ATOM 6736 N N . GLU B 1 111 ? 8.359 -47.094 4.656 1 68 111 GLU B N 1
ATOM 6737 C CA . GLU B 1 111 ? 7.402 -46 4.543 1 68 111 GLU B CA 1
ATOM 6738 C C . GLU B 1 111 ? 6.965 -45.781 3.096 1 68 111 GLU B C 1
ATOM 6740 O O . GLU B 1 111 ? 5.793 -45.5 2.83 1 68 111 GLU B O 1
ATOM 6745 N N . LEU B 1 112 ? 7.906 -45.938 2.264 1 66.94 112 LEU B N 1
ATOM 6746 C CA . LEU B 1 112 ? 7.574 -45.781 0.851 1 66.94 112 LEU B CA 1
ATOM 6747 C C . LEU B 1 112 ? 6.633 -46.906 0.398 1 66.94 112 LEU B C 1
ATOM 6749 O O . LEU B 1 112 ? 5.711 -46.656 -0.384 1 66.94 112 LEU B O 1
ATOM 6753 N N . TYR B 1 113 ? 6.891 -47.938 1.037 1 57.41 113 TYR B N 1
ATOM 6754 C CA . TYR B 1 113 ? 6.027 -49.062 0.727 1 57.41 113 TYR B CA 1
ATOM 6755 C C . TYR B 1 113 ? 4.609 -48.844 1.236 1 57.41 113 TYR B C 1
ATOM 6757 O O . TYR B 1 113 ? 3.637 -49.062 0.516 1 57.41 113 TYR B O 1
ATOM 6765 N N . GLU B 1 114 ? 4.535 -48.438 2.312 1 66 114 GLU B N 1
ATOM 6766 C CA . GLU B 1 114 ? 3.23 -48.156 2.906 1 66 114 GLU B CA 1
ATOM 6767 C C . GLU B 1 114 ? 2.498 -47.062 2.146 1 66 114 GLU B C 1
ATOM 6769 O O . GLU B 1 114 ? 1.273 -47.094 2.01 1 66 114 GLU B O 1
ATOM 6774 N N . TRP B 1 115 ? 3.207 -46.125 1.658 1 73.19 115 TRP B N 1
ATOM 6775 C CA . TRP B 1 115 ? 2.6 -45.062 0.896 1 73.19 115 TRP B CA 1
ATOM 6776 C C . TRP B 1 115 ? 2.049 -45.562 -0.432 1 73.19 115 TRP B C 1
ATOM 6778 O O . TRP B 1 115 ? 0.931 -45.219 -0.821 1 73.19 115 TRP B O 1
ATOM 6788 N N . MET B 1 116 ? 2.811 -46.344 -1.082 1 63.47 116 MET B N 1
ATOM 6789 C CA . MET B 1 116 ? 2.377 -46.906 -2.363 1 63.47 116 MET B CA 1
ATOM 6790 C C . MET B 1 116 ? 1.153 -47.781 -2.186 1 63.47 116 MET B C 1
ATOM 6792 O O . MET B 1 116 ? 0.236 -47.781 -3.01 1 63.47 116 MET B O 1
ATOM 6796 N N . ARG B 1 117 ? 1.175 -48.438 -1.051 1 59.34 117 ARG B N 1
ATOM 6797 C CA . ARG B 1 117 ? 0.025 -49.281 -0.719 1 59.34 117 ARG B CA 1
ATOM 6798 C C . ARG B 1 117 ? -1.212 -48.406 -0.453 1 59.34 117 ARG B C 1
ATOM 6800 O O . ARG B 1 117 ? -2.303 -48.719 -0.935 1 59.34 117 ARG B O 1
ATOM 6807 N N . ALA B 1 118 ? -0.993 -47.469 0.245 1 68.75 118 ALA B N 1
ATOM 6808 C CA . ALA B 1 118 ? -2.09 -46.562 0.569 1 68.75 118 ALA B CA 1
ATOM 6809 C C . ALA B 1 118 ? -2.598 -45.844 -0.68 1 68.75 118 ALA B C 1
ATOM 6811 O O . ALA B 1 118 ? -3.793 -45.562 -0.801 1 68.75 118 ALA B O 1
ATOM 6812 N N . LEU B 1 119 ? -1.73 -45.531 -1.601 1 67.88 119 LEU B N 1
ATOM 6813 C CA . LEU B 1 119 ? -2.115 -44.906 -2.854 1 67.88 119 LEU B CA 1
ATOM 6814 C C . LEU B 1 119 ? -2.979 -45.812 -3.699 1 67.88 119 LEU B C 1
ATOM 6816 O O . LEU B 1 119 ? -3.951 -45.375 -4.316 1 67.88 119 LEU B O 1
ATOM 6820 N N . GLY B 1 120 ? -2.605 -47 -3.631 1 55.22 120 GLY B N 1
ATOM 6821 C CA . GLY B 1 120 ? -3.393 -48 -4.344 1 55.22 120 GLY B CA 1
ATOM 6822 C C . GLY B 1 120 ? -4.793 -48.156 -3.785 1 55.22 120 GLY B C 1
ATOM 6823 O O . GLY B 1 120 ? -5.734 -48.438 -4.527 1 55.22 120 GLY B O 1
ATOM 6824 N N . ARG B 1 121 ? -4.898 -47.875 -2.529 1 56.75 121 ARG B N 1
ATOM 6825 C CA . ARG B 1 121 ? -6.191 -48 -1.861 1 56.75 121 ARG B CA 1
ATOM 6826 C C . ARG B 1 121 ? -6.91 -46.656 -1.856 1 56.75 121 ARG B C 1
ATOM 6828 O O . ARG B 1 121 ? -7.938 -46.469 -1.192 1 56.75 121 ARG B O 1
ATOM 6835 N N . GLU B 1 122 ? -6.332 -45.719 -2.475 1 65.44 122 GLU B N 1
ATOM 6836 C CA . GLU B 1 122 ? -6.898 -44.375 -2.619 1 65.44 122 GLU B CA 1
ATOM 6837 C C . GLU B 1 122 ? -7.188 -43.75 -1.257 1 65.44 122 GLU B C 1
ATOM 6839 O O . GLU B 1 122 ? -8.258 -43.188 -1.045 1 65.44 122 GLU B O 1
ATOM 6844 N N . LYS B 1 123 ? -6.23 -44.094 -0.463 1 71.19 123 LYS B N 1
ATOM 6845 C CA . LYS B 1 123 ? -6.355 -43.406 0.825 1 71.19 123 LYS B CA 1
ATOM 6846 C C . LYS B 1 123 ? -6.086 -41.906 0.688 1 71.19 123 LYS B C 1
ATOM 6848 O O . LYS B 1 123 ? -5.203 -41.5 -0.065 1 71.19 123 LYS B O 1
ATOM 6853 N N . ASN B 1 124 ? -6.789 -41.156 1.384 1 74.56 124 ASN B N 1
ATOM 6854 C CA . ASN B 1 124 ? -6.746 -39.688 1.265 1 74.56 124 ASN B CA 1
ATOM 6855 C C . ASN B 1 124 ? -5.355 -39.156 1.572 1 74.56 124 ASN B C 1
ATOM 6857 O O . ASN B 1 124 ? -4.855 -38.281 0.861 1 74.56 124 ASN B O 1
ATOM 6861 N N . TRP B 1 125 ? -4.734 -39.656 2.648 1 78.12 125 TRP B N 1
ATOM 6862 C CA . TRP B 1 125 ? -3.432 -39.125 3.037 1 78.12 125 TRP B CA 1
ATOM 6863 C C . TRP B 1 125 ? -2.391 -39.375 1.954 1 78.12 125 TRP B C 1
ATOM 6865 O O . TRP B 1 125 ? -1.513 -38.562 1.715 1 78.12 125 TRP B O 1
ATOM 6875 N N . ALA B 1 126 ? -2.449 -40.531 1.284 1 72.38 126 ALA B N 1
ATOM 6876 C CA . ALA B 1 126 ? -1.502 -40.875 0.233 1 72.38 126 ALA B CA 1
ATOM 6877 C C . ALA B 1 126 ? -1.714 -40.031 -1.013 1 72.38 126 ALA B C 1
ATOM 6879 O O . ALA B 1 126 ? -0.749 -39.594 -1.658 1 72.38 126 ALA B O 1
ATOM 6880 N N . LEU B 1 127 ? -2.963 -39.75 -1.291 1 72.38 127 LEU B N 1
ATOM 6881 C CA . LEU B 1 127 ? -3.279 -38.875 -2.428 1 72.38 127 LEU B CA 1
ATOM 6882 C C . LEU B 1 127 ? -2.828 -37.469 -2.17 1 72.38 127 LEU B C 1
ATOM 6884 O O . LEU B 1 127 ? -2.326 -36.781 -3.074 1 72.38 127 LEU B O 1
ATOM 6888 N N . ARG B 1 128 ? -3.025 -37.062 -1.013 1 78.81 128 ARG B N 1
ATOM 6889 C CA . ARG B 1 128 ? -2.607 -35.719 -0.647 1 78.81 128 ARG B CA 1
ATOM 6890 C C . ARG B 1 128 ? -1.091 -35.562 -0.721 1 78.81 128 ARG B C 1
ATOM 6892 O O . ARG B 1 128 ? -0.58 -34.5 -1.104 1 78.81 128 ARG B O 1
ATOM 6899 N N . MET B 1 129 ? -0.439 -36.562 -0.328 1 78.75 129 MET B N 1
ATOM 6900 C CA . MET B 1 129 ? 1.019 -36.531 -0.395 1 78.75 129 MET B CA 1
ATOM 6901 C C . MET B 1 129 ? 1.495 -36.438 -1.84 1 78.75 129 MET B C 1
ATOM 6903 O O . MET B 1 129 ? 2.395 -35.625 -2.143 1 78.75 129 MET B O 1
ATOM 6907 N N . LEU B 1 130 ? 0.841 -37.094 -2.67 1 71.69 130 LEU B N 1
ATOM 6908 C CA . LEU B 1 130 ? 1.18 -37.031 -4.086 1 71.69 130 LEU B CA 1
ATOM 6909 C C . LEU B 1 130 ? 0.815 -35.656 -4.66 1 71.69 130 LEU B C 1
ATOM 6911 O O . LEU B 1 130 ? 1.579 -35.094 -5.438 1 71.69 130 LEU B O 1
ATOM 6915 N N . ASP B 1 131 ? -0.279 -35.188 -4.32 1 74.88 131 ASP B N 1
ATOM 6916 C CA . ASP B 1 131 ? -0.781 -33.906 -4.812 1 74.88 131 ASP B CA 1
ATOM 6917 C C . ASP B 1 131 ? 0.115 -32.75 -4.359 1 74.88 131 ASP B C 1
ATOM 6919 O O . ASP B 1 131 ? 0.166 -31.688 -5.012 1 74.88 131 ASP B O 1
ATOM 6923 N N . SER B 1 132 ? 0.87 -32.906 -3.314 1 82.75 132 SER B N 1
ATOM 6924 C CA . SER B 1 132 ? 1.672 -31.844 -2.74 1 82.75 132 SER B CA 1
ATOM 6925 C C . SER B 1 132 ? 3.043 -31.766 -3.404 1 82.75 132 SER B C 1
ATOM 6927 O O . SER B 1 132 ? 3.762 -30.781 -3.236 1 82.75 132 SER B O 1
ATOM 6929 N N . TRP B 1 133 ? 3.395 -32.688 -4.23 1 77.31 133 TRP B N 1
ATOM 6930 C CA . TRP B 1 133 ? 4.715 -32.719 -4.855 1 77.31 133 TRP B CA 1
ATOM 6931 C C . TRP B 1 133 ? 4.844 -31.656 -5.922 1 77.31 133 TRP B C 1
ATOM 6933 O O . TRP B 1 133 ? 3.877 -31.344 -6.617 1 77.31 133 TRP B O 1
ATOM 6943 N N . GLY B 1 134 ? 6.094 -31.062 -5.973 1 79.81 134 GLY B N 1
ATOM 6944 C CA . GLY B 1 134 ? 6.371 -30.094 -7.02 1 79.81 134 GLY B CA 1
ATOM 6945 C C . GLY B 1 134 ? 6.363 -30.688 -8.414 1 79.81 134 GLY B C 1
ATOM 6946 O O . GLY B 1 134 ? 6.902 -31.781 -8.625 1 79.81 134 GLY B O 1
ATOM 6947 N N . ARG B 1 135 ? 5.617 -29.953 -9.32 1 69.81 135 ARG B N 1
ATOM 6948 C CA . ARG B 1 135 ? 5.535 -30.375 -10.719 1 69.81 135 ARG B CA 1
ATOM 6949 C C . ARG B 1 135 ? 5.875 -29.219 -11.648 1 69.81 135 ARG B C 1
ATOM 6951 O O . ARG B 1 135 ? 5.586 -28.062 -11.352 1 69.81 135 ARG B O 1
ATOM 6958 N N . PRO B 1 136 ? 6.559 -29.594 -12.75 1 71.25 136 PRO B N 1
ATOM 6959 C CA . PRO B 1 136 ? 6.836 -28.516 -13.703 1 71.25 136 PRO B CA 1
ATOM 6960 C C . PRO B 1 136 ? 5.566 -27.938 -14.328 1 71.25 136 PRO B C 1
ATOM 6962 O O . PRO B 1 136 ? 4.637 -28.688 -14.641 1 71.25 136 PRO B O 1
ATOM 6965 N N . GLY B 1 137 ? 5.555 -26.672 -14.312 1 73.06 137 GLY B N 1
ATOM 6966 C CA . GLY B 1 137 ? 4.438 -25.969 -14.914 1 73.06 137 GLY B CA 1
ATOM 6967 C C . GLY B 1 137 ? 4.73 -25.5 -16.328 1 73.06 137 GLY B C 1
ATOM 6968 O O . GLY B 1 137 ? 5.547 -26.078 -17.031 1 73.06 137 GLY B O 1
ATOM 6969 N N . SER B 1 138 ? 3.986 -24.562 -16.734 1 77.56 138 SER B N 1
ATOM 6970 C CA . SER B 1 138 ? 4.164 -23.984 -18.062 1 77.56 138 SER B CA 1
ATOM 6971 C C . SER B 1 138 ? 5.25 -22.906 -18.047 1 77.56 138 SER B C 1
ATOM 6973 O O . SER B 1 138 ? 5.719 -22.5 -16.984 1 77.56 138 SER B O 1
ATOM 6975 N N . ALA B 1 139 ? 5.785 -22.562 -19.203 1 82.56 139 ALA B N 1
ATOM 6976 C CA . ALA B 1 139 ? 6.672 -21.422 -19.406 1 82.56 139 ALA B CA 1
ATOM 6977 C C . ALA B 1 139 ? 8.062 -21.703 -18.844 1 82.56 139 ALA B C 1
ATOM 6979 O O . ALA B 1 139 ? 8.648 -20.859 -18.156 1 82.56 139 ALA B O 1
ATOM 6980 N N . ILE B 1 140 ? 8.508 -22.812 -19.047 1 76.94 140 ILE B N 1
ATOM 6981 C CA . ILE B 1 140 ? 9.844 -23.188 -18.609 1 76.94 140 ILE B CA 1
ATOM 6982 C C . ILE B 1 140 ? 10.883 -22.344 -19.344 1 76.94 140 ILE B C 1
ATOM 6984 O O . ILE B 1 140 ? 11.859 -21.891 -18.734 1 76.94 140 ILE B O 1
ATOM 6988 N N . MET B 1 141 ? 10.586 -22.062 -20.562 1 77.19 141 MET B N 1
ATOM 6989 C CA . MET B 1 141 ? 11.523 -21.297 -21.391 1 77.19 141 MET B CA 1
ATOM 6990 C C . MET B 1 141 ? 11.547 -19.828 -20.969 1 77.19 141 MET B C 1
ATOM 6992 O O . MET B 1 141 ? 12.445 -19.078 -21.359 1 77.19 141 MET B O 1
ATOM 6996 N N . GLN B 1 142 ? 10.594 -19.547 -20.156 1 81.81 142 GLN B N 1
ATOM 6997 C CA . GLN B 1 142 ? 10.555 -18.172 -19.656 1 81.81 142 GLN B CA 1
ATOM 6998 C C . GLN B 1 142 ? 11.172 -18.094 -18.25 1 81.81 142 GLN B C 1
ATOM 7000 O O . GLN B 1 142 ? 11.133 -17.031 -17.625 1 81.81 142 GLN B O 1
ATOM 7005 N N . GLY B 1 143 ? 11.703 -19.156 -17.781 1 78.25 143 GLY B N 1
ATOM 7006 C CA . GLY B 1 143 ? 12.422 -19.156 -16.516 1 78.25 143 GLY B CA 1
ATOM 7007 C C . GLY B 1 143 ? 11.648 -19.797 -15.383 1 78.25 143 GLY B C 1
ATOM 7008 O O . GLY B 1 143 ? 12.031 -19.688 -14.219 1 78.25 143 GLY B O 1
ATOM 7009 N N . ASN B 1 144 ? 10.523 -20.438 -15.711 1 83.94 144 ASN B N 1
ATOM 7010 C CA . ASN B 1 144 ? 9.758 -21.141 -14.68 1 83.94 144 ASN B CA 1
ATOM 7011 C C . ASN B 1 144 ? 10.406 -22.469 -14.32 1 83.94 144 ASN B C 1
ATOM 7013 O O . ASN B 1 144 ? 9.977 -23.531 -14.797 1 83.94 144 ASN B O 1
ATOM 7017 N N . ILE B 1 145 ? 11.438 -22.312 -13.375 1 78.5 145 ILE B N 1
ATOM 7018 C CA . ILE B 1 145 ? 12.211 -23.516 -13.086 1 78.5 145 ILE B CA 1
ATOM 7019 C C . ILE B 1 145 ? 12.102 -23.859 -11.602 1 78.5 145 ILE B C 1
ATOM 7021 O O . ILE B 1 145 ? 12.719 -24.812 -11.133 1 78.5 145 ILE B O 1
ATOM 7025 N N . GLN B 1 146 ? 11.352 -23.094 -10.891 1 82.62 146 GLN B N 1
ATOM 7026 C CA . GLN B 1 146 ? 11.156 -23.359 -9.469 1 82.62 146 GLN B CA 1
ATOM 7027 C C . GLN B 1 146 ? 9.781 -23.984 -9.211 1 82.62 146 GLN B C 1
ATOM 7029 O O . GLN B 1 146 ? 8.758 -23.391 -9.539 1 82.62 146 GLN B O 1
ATOM 7034 N N . TYR B 1 147 ? 9.82 -25.141 -8.602 1 82.19 147 TYR B N 1
ATOM 7035 C CA . TYR B 1 147 ? 8.586 -25.875 -8.312 1 82.19 147 TYR B CA 1
ATOM 7036 C C . TYR B 1 147 ? 8.484 -26.203 -6.832 1 82.19 147 TYR B C 1
ATOM 7038 O O . TYR B 1 147 ? 8.992 -27.234 -6.383 1 82.19 147 TYR B O 1
ATOM 7046 N N . PHE B 1 148 ? 7.738 -25.453 -6.094 1 84.31 148 PHE B N 1
ATOM 7047 C CA . PHE B 1 148 ? 7.699 -25.547 -4.637 1 84.31 148 PHE B CA 1
ATOM 7048 C C . PHE B 1 148 ? 6.668 -26.578 -4.195 1 84.31 148 PHE B C 1
ATOM 7050 O O . PHE B 1 148 ? 6.688 -27.031 -3.047 1 84.31 148 PHE B O 1
ATOM 7057 N N . GLY B 1 149 ? 5.801 -27.016 -5.117 1 85.12 149 GLY B N 1
ATOM 7058 C CA . GLY B 1 149 ? 4.727 -27.875 -4.652 1 85.12 149 GLY B CA 1
ATOM 7059 C C . GLY B 1 149 ? 3.855 -27.219 -3.596 1 85.12 149 GLY B C 1
ATOM 7060 O O . GLY B 1 149 ? 3.691 -26 -3.586 1 85.12 149 GLY B O 1
ATOM 7061 N N . GLU B 1 150 ? 3.172 -28.062 -2.834 1 86.19 150 GLU B N 1
ATOM 7062 C CA . GLU B 1 150 ? 2.324 -27.547 -1.764 1 86.19 150 GLU B CA 1
ATOM 7063 C C . GLU B 1 150 ? 2.998 -27.703 -0.402 1 86.19 150 GLU B C 1
ATOM 7065 O O . GLU B 1 150 ? 2.932 -28.766 0.212 1 86.19 150 GLU B O 1
ATOM 7070 N N . PHE B 1 151 ? 3.506 -26.656 0.211 1 85.75 151 PHE B N 1
ATOM 7071 C CA . PHE B 1 151 ? 4.297 -26.641 1.437 1 85.75 151 PHE B CA 1
ATOM 7072 C C . PHE B 1 151 ? 3.459 -27.109 2.623 1 85.75 151 PHE B C 1
ATOM 7074 O O . PHE B 1 151 ? 3.846 -28.031 3.342 1 85.75 151 PHE B O 1
ATOM 7081 N N . THR B 1 152 ? 2.271 -26.531 2.816 1 82.25 152 THR B N 1
ATOM 7082 C CA . THR B 1 152 ? 1.44 -26.828 3.98 1 82.25 152 THR B CA 1
ATOM 7083 C C . THR B 1 152 ? 0.833 -28.219 3.875 1 82.25 152 THR B C 1
ATOM 7085 O O . THR B 1 152 ? 0.645 -28.906 4.887 1 82.25 152 THR B O 1
ATOM 7088 N N . GLY B 1 153 ? 0.526 -28.609 2.684 1 79.56 153 GLY B N 1
ATOM 7089 C CA . GLY B 1 153 ? -0.02 -29.938 2.477 1 79.56 153 GLY B CA 1
ATOM 7090 C C . GLY B 1 153 ? 0.941 -31.047 2.867 1 79.56 153 GLY B C 1
ATOM 7091 O O . GLY B 1 153 ? 0.528 -32.062 3.416 1 79.56 153 GLY B O 1
ATOM 7092 N N . CYS B 1 154 ? 2.166 -30.766 2.664 1 80.06 154 CYS B N 1
ATOM 7093 C CA . CYS B 1 154 ? 3.193 -31.734 3.023 1 80.06 154 CYS B CA 1
ATOM 7094 C C . CYS B 1 154 ? 3.334 -31.844 4.535 1 80.06 154 CYS B C 1
ATOM 7096 O O . CYS B 1 154 ? 3.471 -32.938 5.074 1 80.06 154 CYS B O 1
ATOM 7098 N N . LEU B 1 155 ? 3.215 -30.734 5.219 1 82.69 155 LEU B N 1
ATOM 7099 C CA . LEU B 1 155 ? 3.453 -30.703 6.656 1 82.69 155 LEU B CA 1
ATOM 7100 C C . LEU B 1 155 ? 2.252 -31.25 7.418 1 82.69 155 LEU B C 1
ATOM 7102 O O . LEU B 1 155 ? 2.4 -31.781 8.523 1 82.69 155 LEU B O 1
ATOM 7106 N N . ARG B 1 156 ? 1.075 -31.219 6.875 1 82.75 156 ARG B N 1
ATOM 7107 C CA . ARG B 1 156 ? -0.144 -31.578 7.594 1 82.75 156 ARG B CA 1
ATOM 7108 C C . ARG B 1 156 ? -0.481 -33.062 7.41 1 82.75 156 ARG B C 1
ATOM 7110 O O . ARG B 1 156 ? -1.436 -33.562 8.008 1 82.75 156 ARG B O 1
ATOM 7117 N N . ILE B 1 157 ? 0.296 -33.75 6.707 1 81.5 157 ILE B N 1
ATOM 7118 C CA . ILE B 1 157 ? 0.032 -35.188 6.508 1 81.5 157 ILE B CA 1
ATOM 7119 C C . ILE B 1 157 ? 0.378 -35.938 7.777 1 81.5 157 ILE B C 1
ATOM 7121 O O . ILE B 1 157 ? 1.525 -35.938 8.227 1 81.5 157 ILE B O 1
ATOM 7125 N N . GLU B 1 158 ? -0.746 -36.25 8.539 1 78.12 158 GLU B N 1
ATOM 7126 C CA . GLU B 1 158 ? -0.607 -37.125 9.719 1 78.12 158 GLU B CA 1
ATOM 7127 C C . GLU B 1 158 ? -1.443 -38.375 9.586 1 78.12 158 GLU B C 1
ATOM 7129 O O . GLU B 1 158 ? -2.619 -38.312 9.219 1 78.12 158 GLU B O 1
ATOM 7134 N N . THR B 1 159 ? -0.732 -39.438 9.586 1 76.44 159 THR B N 1
ATOM 7135 C CA . THR B 1 159 ? -1.444 -40.719 9.477 1 76.44 159 THR B CA 1
ATOM 7136 C C . THR B 1 159 ? -1.796 -41.25 10.859 1 76.44 159 THR B C 1
ATOM 7138 O O . THR B 1 159 ? -1.073 -41.031 11.828 1 76.44 159 THR B O 1
ATOM 7141 N N . THR B 1 160 ? -3.1 -41.5 11 1 68.5 160 THR B N 1
ATOM 7142 C CA . THR B 1 160 ? -3.537 -42.125 12.242 1 68.5 160 THR B CA 1
ATOM 7143 C C . THR B 1 160 ? -3.283 -43.625 12.203 1 68.5 160 THR B C 1
ATOM 7145 O O . THR B 1 160 ? -3.004 -44.188 11.141 1 68.5 160 THR B O 1
ATOM 7148 N N . GLU B 1 161 ? -3.254 -44.188 13.391 1 64.31 161 GLU B N 1
ATOM 7149 C CA . GLU B 1 161 ? -3.076 -45.625 13.547 1 64.31 161 GLU B CA 1
ATOM 7150 C C . GLU B 1 161 ? -4.105 -46.406 12.727 1 64.31 161 GLU B C 1
ATOM 7152 O O . GLU B 1 161 ? -3.818 -47.5 12.219 1 64.31 161 GLU B O 1
ATOM 7157 N N . GLU B 1 162 ? -5.238 -45.781 12.516 1 62.84 162 GLU B N 1
ATOM 7158 C CA . GLU B 1 162 ? -6.297 -46.469 11.766 1 62.84 162 GLU B CA 1
ATOM 7159 C C . GLU B 1 162 ? -5.984 -46.5 10.273 1 62.84 162 GLU B C 1
ATOM 7161 O O . GLU B 1 162 ? -6.391 -47.406 9.57 1 62.84 162 GLU B O 1
ATOM 7166 N N . ASP B 1 163 ? -5.25 -45.469 9.875 1 63.84 163 ASP B N 1
ATOM 7167 C CA . ASP B 1 163 ? -4.957 -45.344 8.453 1 63.84 163 ASP B CA 1
ATOM 7168 C C . ASP B 1 163 ? -3.918 -46.375 8.023 1 63.84 163 ASP B C 1
ATOM 7170 O O . ASP B 1 163 ? -3.961 -46.875 6.898 1 63.84 163 ASP B O 1
ATOM 7174 N N . LEU B 1 164 ? -2.955 -46.469 9.102 1 61.09 164 LEU B N 1
ATOM 7175 C CA . LEU B 1 164 ? -1.842 -47.375 8.797 1 61.09 164 LEU B CA 1
ATOM 7176 C C . LEU B 1 164 ? -1.892 -48.625 9.664 1 61.09 164 LEU B C 1
ATOM 7178 O O . LEU B 1 164 ? -2.391 -48.562 10.789 1 61.09 164 LEU B O 1
ATOM 7182 N N . GLU B 1 165 ? -2.318 -49.719 9.305 1 50.44 165 GLU B N 1
ATOM 7183 C CA . GLU B 1 165 ? -2.189 -50.938 10.086 1 50.44 165 GLU B CA 1
ATOM 7184 C C . GLU B 1 165 ? -0.862 -51 10.844 1 50.44 165 GLU B C 1
ATOM 7186 O O . GLU B 1 165 ? -0.093 -51.938 10.703 1 50.44 165 GLU B O 1
ATOM 7191 N N . GLY B 1 166 ? -0.411 -49.812 11.656 1 51.56 166 GLY B N 1
ATOM 7192 C CA . GLY B 1 166 ? 0.716 -49.969 12.562 1 51.56 166 GLY B CA 1
ATOM 7193 C C . GLY B 1 166 ? 1.715 -48.812 12.461 1 51.56 166 GLY B C 1
ATOM 7194 O O . GLY B 1 166 ? 2.57 -48.656 13.336 1 51.56 166 GLY B O 1
ATOM 7195 N N . ALA B 1 167 ? 2.162 -48.25 11.328 1 56.62 167 ALA B N 1
ATOM 7196 C CA . ALA B 1 167 ? 3.26 -47.281 11.32 1 56.62 167 ALA B CA 1
ATOM 7197 C C . ALA B 1 167 ? 2.742 -45.875 11.102 1 56.62 167 ALA B C 1
ATOM 7199 O O . ALA B 1 167 ? 1.79 -45.656 10.352 1 56.62 167 ALA B O 1
ATOM 7200 N N . GLN B 1 168 ? 3.188 -44.906 12.016 1 69.88 168 GLN B N 1
ATOM 7201 C CA . GLN B 1 168 ? 2.859 -43.469 11.914 1 69.88 168 GLN B CA 1
ATOM 7202 C C . GLN B 1 168 ? 3.771 -42.781 10.914 1 69.88 168 GLN B C 1
ATOM 7204 O O . GLN B 1 168 ? 4.996 -42.875 11.008 1 69.88 168 GLN B O 1
ATOM 7209 N N . ILE B 1 169 ? 3.242 -42.406 9.727 1 75.69 169 ILE B N 1
ATOM 7210 C CA . ILE B 1 169 ? 3.984 -41.625 8.727 1 75.69 169 ILE B CA 1
ATOM 7211 C C . ILE B 1 169 ? 3.6 -40.156 8.812 1 75.69 169 ILE B C 1
ATOM 7213 O O . ILE B 1 169 ? 2.432 -39.812 8.633 1 75.69 169 ILE B O 1
ATOM 7217 N N . ASP B 1 170 ? 4.648 -39.344 9.195 1 78.31 170 ASP B N 1
ATOM 7218 C CA . ASP B 1 170 ? 4.449 -37.906 9.219 1 78.31 170 ASP B CA 1
ATOM 7219 C C . ASP B 1 170 ? 5.074 -37.25 7.988 1 78.31 170 ASP B C 1
ATOM 7221 O O . ASP B 1 170 ? 6.148 -37.656 7.539 1 78.31 170 ASP B O 1
ATOM 7225 N N . GLY B 1 171 ? 4.332 -36.281 7.449 1 79.56 171 GLY B N 1
ATOM 7226 C CA . GLY B 1 171 ? 4.82 -35.594 6.281 1 79.56 171 GLY B CA 1
ATOM 7227 C C . GLY B 1 171 ? 5.934 -34.594 6.598 1 79.56 171 GLY B C 1
ATOM 7228 O O . GLY B 1 171 ? 5.938 -34 7.668 1 79.56 171 GLY B O 1
ATOM 7229 N N . GLN B 1 172 ? 6.953 -34.5 5.695 1 78.62 172 GLN B N 1
ATOM 7230 C CA . GLN B 1 172 ? 8.039 -33.531 5.75 1 78.62 172 GLN B CA 1
ATOM 7231 C C . GLN B 1 172 ? 8.227 -32.844 4.402 1 78.62 172 GLN B C 1
ATOM 7233 O O . GLN B 1 172 ? 8.102 -33.469 3.352 1 78.62 172 GLN B O 1
ATOM 7238 N N . TYR B 1 173 ? 8.43 -31.547 4.484 1 82.5 173 TYR B N 1
ATOM 7239 C CA . TYR B 1 173 ? 8.672 -30.797 3.248 1 82.5 173 TYR B CA 1
ATOM 7240 C C . TYR B 1 173 ? 10.164 -30.734 2.941 1 82.5 173 TYR B C 1
ATOM 7242 O O . TYR B 1 173 ? 10.961 -30.312 3.787 1 82.5 173 TYR B O 1
ATOM 7250 N N . CYS B 1 174 ? 10.57 -31.141 1.771 1 78.31 174 CYS B N 1
ATOM 7251 C CA . CYS B 1 174 ? 11.961 -31.094 1.333 1 78.31 174 CYS B CA 1
ATOM 7252 C C . CYS B 1 174 ? 12.07 -30.484 -0.06 1 78.31 174 CYS B C 1
ATOM 7254 O O . CYS B 1 174 ? 11.227 -30.75 -0.923 1 78.31 174 CYS B O 1
ATOM 7256 N N . LEU B 1 175 ? 13 -29.625 -0.238 1 79.38 175 LEU B N 1
ATOM 7257 C CA . LEU B 1 175 ? 13.273 -28.984 -1.522 1 79.38 175 LEU B CA 1
ATOM 7258 C C . LEU B 1 175 ? 14.531 -29.562 -2.158 1 79.38 175 LEU B C 1
ATOM 7260 O O . LEU B 1 175 ? 15.562 -29.703 -1.5 1 79.38 175 LEU B O 1
ATOM 7264 N N . LEU B 1 176 ? 14.414 -29.969 -3.395 1 73.12 176 LEU B N 1
ATOM 7265 C CA . LEU B 1 176 ? 15.539 -30.469 -4.18 1 73.12 176 LEU B CA 1
ATOM 7266 C C . LEU B 1 176 ? 16.172 -29.344 -5.004 1 73.12 176 LEU B C 1
ATOM 7268 O O . LEU B 1 176 ? 15.484 -28.703 -5.805 1 73.12 176 LEU B O 1
ATOM 7272 N N . ASN B 1 177 ? 17.344 -29.016 -4.684 1 73.38 177 ASN B N 1
ATOM 7273 C CA . ASN B 1 177 ? 18.094 -28.031 -5.453 1 73.38 177 ASN B CA 1
ATOM 7274 C C . ASN B 1 177 ? 19.094 -28.703 -6.398 1 73.38 177 ASN B C 1
ATOM 7276 O O . ASN B 1 177 ? 19.938 -29.484 -5.965 1 73.38 177 ASN B O 1
ATOM 7280 N N . ILE B 1 178 ? 18.875 -28.469 -7.676 1 65.5 178 ILE B N 1
ATOM 7281 C CA . ILE B 1 178 ? 19.766 -29.031 -8.688 1 65.5 178 ILE B CA 1
ATOM 7282 C C . ILE B 1 178 ? 20.75 -27.953 -9.156 1 65.5 178 ILE B C 1
ATOM 7284 O O . ILE B 1 178 ? 20.344 -26.969 -9.773 1 65.5 178 ILE B O 1
ATOM 7288 N N . LYS B 1 179 ? 21.922 -28 -8.672 1 65.25 179 LYS B N 1
ATOM 7289 C CA . LYS B 1 179 ? 22.969 -27.094 -9.141 1 65.25 179 LYS B CA 1
ATOM 7290 C C . LYS B 1 179 ? 23.609 -27.625 -10.422 1 65.25 179 LYS B C 1
ATOM 7292 O O . LYS B 1 179 ? 24.094 -28.766 -10.453 1 65.25 179 LYS B O 1
ATOM 7297 N N . VAL B 1 180 ? 23.359 -26.828 -11.484 1 60.66 180 VAL B N 1
ATOM 7298 C CA . VAL B 1 180 ? 23.906 -27.234 -12.773 1 60.66 180 VAL B CA 1
ATOM 7299 C C . VAL B 1 180 ? 25.219 -26.484 -13.031 1 60.66 180 VAL B C 1
ATOM 7301 O O . VAL B 1 180 ? 25.281 -25.266 -12.883 1 60.66 180 VAL B O 1
ATOM 7304 N N . SER B 1 181 ? 26.312 -27.078 -12.906 1 58.44 181 SER B N 1
ATOM 7305 C CA . SER B 1 181 ? 27.594 -26.5 -13.328 1 58.44 181 SER B CA 1
ATOM 7306 C C . SER B 1 181 ? 27.797 -26.672 -14.836 1 58.44 181 SER B C 1
ATOM 7308 O O . SER B 1 181 ? 27.922 -27.781 -15.328 1 58.44 181 SER B O 1
ATOM 7310 N N . LEU B 1 182 ? 27.453 -25.547 -15.523 1 55.34 182 LEU B N 1
ATOM 7311 C CA . LEU B 1 182 ? 27.562 -25.578 -16.984 1 55.34 182 LEU B CA 1
ATOM 7312 C C . LEU B 1 182 ? 29.016 -25.5 -17.422 1 55.34 182 LEU B C 1
ATOM 7314 O O . LEU B 1 182 ? 29.828 -24.812 -16.797 1 55.34 182 LEU B O 1
ATOM 7318 N N . SER B 1 183 ? 29.516 -26.562 -18.172 1 51.75 183 SER B N 1
ATOM 7319 C CA . SER B 1 183 ? 30.875 -26.547 -18.688 1 51.75 183 SER B CA 1
ATOM 7320 C C . SER B 1 183 ? 31.141 -25.312 -19.531 1 51.75 183 SER B C 1
ATOM 7322 O O . SER B 1 183 ? 32.312 -24.906 -19.719 1 51.75 183 SER B O 1
ATOM 7324 N N . ARG B 1 184 ? 30.016 -24.859 -20.266 1 49.72 184 ARG B N 1
ATOM 7325 C CA . ARG B 1 184 ? 30.219 -23.688 -21.109 1 49.72 184 ARG B CA 1
ATOM 7326 C C . ARG B 1 184 ? 29.375 -22.516 -20.625 1 49.72 184 ARG B C 1
ATOM 7328 O O . ARG B 1 184 ? 28.344 -22.703 -19.969 1 49.72 184 ARG B O 1
ATOM 7335 N N . ASP B 1 185 ? 29.938 -21.344 -20.609 1 44.59 185 ASP B N 1
ATOM 7336 C CA . ASP B 1 185 ? 29.328 -20.078 -20.25 1 44.59 185 ASP B CA 1
ATOM 7337 C C . ASP B 1 185 ? 27.984 -19.891 -20.953 1 44.59 185 ASP B C 1
ATOM 7339 O O . ASP B 1 185 ? 27.891 -20.094 -22.156 1 44.59 185 ASP B O 1
ATOM 7343 N N . ILE B 1 186 ? 26.922 -20.141 -20.344 1 45.81 186 ILE B N 1
ATOM 7344 C CA . ILE B 1 186 ? 25.609 -19.969 -20.969 1 45.81 186 ILE B CA 1
ATOM 7345 C C . ILE B 1 186 ? 25.328 -18.484 -21.156 1 45.81 186 ILE B C 1
ATOM 7347 O O . ILE B 1 186 ? 25.156 -17.75 -20.188 1 45.81 186 ILE B O 1
ATOM 7351 N N . TYR B 1 187 ? 25.844 -17.906 -22.172 1 39.22 187 TYR B N 1
ATOM 7352 C CA . TYR B 1 187 ? 25.5 -16.516 -22.438 1 39.22 187 TYR B CA 1
ATOM 7353 C C . TYR B 1 187 ? 24 -16.359 -22.641 1 39.22 187 TYR B C 1
ATOM 7355 O O . TYR B 1 187 ? 23.422 -15.297 -22.359 1 39.22 187 TYR B O 1
ATOM 7363 N N . ASN B 1 188 ? 23.328 -17.328 -23.484 1 37.31 188 ASN B N 1
ATOM 7364 C CA . ASN B 1 188 ? 21.906 -17.219 -23.797 1 37.31 188 ASN B CA 1
ATOM 7365 C C . ASN B 1 188 ? 21.109 -18.375 -23.203 1 37.31 188 ASN B C 1
ATOM 7367 O O . ASN B 1 188 ? 21.234 -19.516 -23.656 1 37.31 188 ASN B O 1
ATOM 7371 N N . PHE B 1 189 ? 20.609 -18.219 -22.094 1 43.03 189 PHE B N 1
ATOM 7372 C CA . PHE B 1 189 ? 19.859 -19.219 -21.344 1 43.03 189 PHE B CA 1
ATOM 7373 C C . PHE B 1 189 ? 18.844 -19.922 -22.234 1 43.03 189 PHE B C 1
ATOM 7375 O O . PHE B 1 189 ? 18.469 -21.062 -21.984 1 43.03 189 PHE B O 1
ATOM 7382 N N . GLN B 1 190 ? 18.344 -19.203 -23.172 1 38.88 190 GLN B N 1
ATOM 7383 C CA . GLN B 1 190 ? 17.234 -19.734 -23.938 1 38.88 190 GLN B CA 1
ATOM 7384 C C . GLN B 1 190 ? 17.625 -21.016 -24.672 1 38.88 190 GLN B C 1
ATOM 7386 O O . GLN B 1 190 ? 16.781 -21.891 -24.891 1 38.88 190 GLN B O 1
ATOM 7391 N N . SER B 1 191 ? 18.938 -21.094 -25.141 1 39.06 191 SER B N 1
ATOM 7392 C CA . SER B 1 191 ? 19.297 -22.156 -26.062 1 39.06 191 SER B CA 1
ATOM 7393 C C . SER B 1 191 ? 20.156 -23.219 -25.375 1 39.06 191 SER B C 1
ATOM 7395 O O . SER B 1 191 ? 20.703 -24.109 -26.031 1 39.06 191 SER B O 1
ATOM 7397 N N . TYR B 1 192 ? 20.312 -23.156 -24.141 1 45.16 192 TYR B N 1
ATOM 7398 C CA . TYR B 1 192 ? 21.328 -24.078 -23.609 1 45.16 192 TYR B CA 1
ATOM 7399 C C . TYR B 1 192 ? 20.75 -25.469 -23.438 1 45.16 192 TYR B C 1
ATOM 7401 O O . TYR B 1 192 ? 19.719 -25.641 -22.781 1 45.16 192 TYR B O 1
ATOM 7409 N N . ILE B 1 193 ? 21.266 -26.391 -24.312 1 42.88 193 ILE B N 1
ATOM 7410 C CA . ILE B 1 193 ? 21.016 -27.812 -24.125 1 42.88 193 ILE B CA 1
ATOM 7411 C C . ILE B 1 193 ? 22.094 -28.422 -23.219 1 42.88 193 ILE B C 1
ATOM 7413 O O . ILE B 1 193 ? 23.281 -28.344 -23.531 1 42.88 193 ILE B O 1
ATOM 7417 N N . PRO B 1 194 ? 21.688 -28.781 -22.031 1 45.22 194 PRO B N 1
ATOM 7418 C CA . PRO B 1 194 ? 22.672 -29.391 -21.141 1 45.22 194 PRO B CA 1
ATOM 7419 C C . PRO B 1 194 ? 23.484 -30.484 -21.828 1 45.22 194 PRO B C 1
ATOM 7421 O O . PRO B 1 194 ? 22.953 -31.25 -22.641 1 45.22 194 PRO B O 1
ATOM 7424 N N . ASN B 1 195 ? 24.812 -30.281 -21.969 1 46.22 195 ASN B N 1
ATOM 7425 C CA . ASN B 1 195 ? 25.703 -31.281 -22.547 1 46.22 195 ASN B CA 1
ATOM 7426 C C . ASN B 1 195 ? 26.234 -32.25 -21.484 1 46.22 195 ASN B C 1
ATOM 7428 O O . ASN B 1 195 ? 26.047 -32 -20.281 1 46.22 195 ASN B O 1
ATOM 7432 N N . SER B 1 196 ? 26.797 -33.406 -21.969 1 47.62 196 SER B N 1
ATOM 7433 C CA . SER B 1 196 ? 27.359 -34.5 -21.156 1 47.62 196 SER B CA 1
ATOM 7434 C C . SER B 1 196 ? 28.391 -33.938 -20.172 1 47.62 196 SER B C 1
ATOM 7436 O O . SER B 1 196 ? 28.703 -34.594 -19.172 1 47.62 196 SER B O 1
ATOM 7438 N N . LYS B 1 197 ? 28.828 -32.812 -20.406 1 53.62 197 LYS B N 1
ATOM 7439 C CA . LYS B 1 197 ? 29.875 -32.281 -19.547 1 53.62 197 LYS B CA 1
ATOM 7440 C C . LYS B 1 197 ? 29.297 -31.453 -18.406 1 53.62 197 LYS B C 1
ATOM 7442 O O . LYS B 1 197 ? 30.031 -31.031 -17.516 1 53.62 197 LYS B O 1
ATOM 7447 N N . ASP B 1 198 ? 27.969 -31.297 -18.453 1 55.5 198 ASP B N 1
ATOM 7448 C CA . ASP B 1 198 ? 27.359 -30.531 -17.375 1 55.5 198 ASP B CA 1
ATOM 7449 C C . ASP B 1 198 ? 27.188 -31.375 -16.125 1 55.5 198 ASP B C 1
ATOM 7451 O O . ASP B 1 198 ? 26.906 -32.562 -16.203 1 55.5 198 ASP B O 1
ATOM 7455 N N . SER B 1 199 ? 27.844 -30.984 -15 1 57.19 199 SER B N 1
ATOM 7456 C CA . SER B 1 199 ? 27.703 -31.688 -13.727 1 57.19 199 SER B CA 1
ATOM 7457 C C . SER B 1 199 ? 26.484 -31.172 -12.945 1 57.19 199 SER B C 1
ATOM 7459 O O . SER B 1 199 ? 26.203 -29.984 -12.961 1 57.19 199 SER B O 1
ATOM 7461 N N . PHE B 1 200 ? 25.641 -32.25 -12.617 1 54.97 200 PHE B N 1
ATOM 7462 C CA . PHE B 1 200 ? 24.469 -31.922 -11.812 1 54.97 200 PHE B CA 1
ATOM 7463 C C . PHE B 1 200 ? 24.672 -32.344 -10.359 1 54.97 200 PHE B C 1
ATOM 7465 O O . PHE B 1 200 ? 25.031 -33.469 -10.086 1 54.97 200 PHE B O 1
ATOM 7472 N N . LYS B 1 201 ? 24.812 -31.344 -9.438 1 60.97 201 LYS B N 1
ATOM 7473 C CA . LYS B 1 201 ? 24.828 -31.609 -8 1 60.97 201 LYS B CA 1
ATOM 7474 C C . LYS B 1 201 ? 23.453 -31.406 -7.383 1 60.97 201 LYS B C 1
ATOM 7476 O O . LYS B 1 201 ? 22.812 -30.375 -7.582 1 60.97 201 LYS B O 1
ATOM 7481 N N . VAL B 1 202 ? 22.891 -32.531 -6.809 1 60.28 202 VAL B N 1
ATOM 7482 C CA . VAL B 1 202 ? 21.578 -32.469 -6.191 1 60.28 202 VAL B CA 1
ATOM 7483 C C . VAL B 1 202 ? 21.703 -32.281 -4.684 1 60.28 202 VAL B C 1
ATOM 7485 O O . VAL B 1 202 ? 22.453 -33 -4.023 1 60.28 202 VAL B O 1
ATOM 7488 N N . GLU B 1 203 ? 21.188 -31.188 -4.172 1 66.62 203 GLU B N 1
ATOM 7489 C CA . GLU B 1 203 ? 21.125 -30.906 -2.742 1 66.62 203 GLU B CA 1
ATOM 7490 C C . GLU B 1 203 ? 19.688 -30.922 -2.234 1 66.62 203 GLU B C 1
ATOM 7492 O O . GLU B 1 203 ? 18.797 -30.328 -2.848 1 66.62 203 GLU B O 1
ATOM 7497 N N . VAL B 1 204 ? 19.453 -31.781 -1.17 1 68.94 204 VAL B N 1
ATOM 7498 C CA . VAL B 1 204 ? 18.125 -31.844 -0.58 1 68.94 204 VAL B CA 1
ATOM 7499 C C . VAL B 1 204 ? 18.094 -31.078 0.743 1 68.94 204 VAL B C 1
ATOM 7501 O O . VAL B 1 204 ? 18.953 -31.297 1.607 1 68.94 204 VAL B O 1
ATOM 7504 N N . LYS B 1 205 ? 17.266 -30.125 0.796 1 73.12 205 LYS B N 1
ATOM 7505 C CA . LYS B 1 205 ? 17.062 -29.375 2.033 1 73.12 205 LYS B CA 1
ATOM 7506 C C . LYS B 1 205 ? 15.641 -29.594 2.568 1 73.12 205 LYS B C 1
ATOM 7508 O O . LYS B 1 205 ? 14.664 -29.281 1.887 1 73.12 205 LYS B O 1
ATOM 7513 N N . CYS B 1 206 ? 15.539 -30.125 3.746 1 73.25 206 CYS B N 1
ATOM 7514 C CA . CYS B 1 206 ? 14.227 -30.391 4.34 1 73.25 206 CYS B CA 1
ATOM 7515 C C . CYS B 1 206 ? 13.891 -29.328 5.391 1 73.25 206 CYS B C 1
ATOM 7517 O O . CYS B 1 206 ? 14.773 -28.859 6.105 1 73.25 206 CYS B O 1
ATOM 7519 N N . HIS B 1 207 ? 12.609 -28.938 5.375 1 74.25 207 HIS B N 1
ATOM 7520 C CA . HIS B 1 207 ? 12.109 -27.953 6.324 1 74.25 207 HIS B CA 1
ATOM 7521 C C . HIS B 1 207 ? 12.102 -28.516 7.746 1 74.25 207 HIS B C 1
ATOM 7523 O O . HIS B 1 207 ? 11.719 -29.672 7.961 1 74.25 207 HIS B O 1
ATOM 7529 N N . ARG B 1 208 ? 12.734 -27.766 8.672 1 65.94 208 ARG B N 1
ATOM 7530 C CA . ARG B 1 208 ? 12.672 -28.109 10.086 1 65.94 208 ARG B CA 1
ATOM 7531 C C . ARG B 1 208 ? 11.93 -27.047 10.883 1 65.94 208 ARG B C 1
ATOM 7533 O O . ARG B 1 208 ? 12.047 -25.859 10.602 1 65.94 208 ARG B O 1
ATOM 7540 N N . ASP B 1 209 ? 10.898 -27.484 11.594 1 61.72 209 ASP B N 1
ATOM 7541 C CA . ASP B 1 209 ? 10.203 -26.531 12.453 1 61.72 209 ASP B CA 1
ATOM 7542 C C . ASP B 1 209 ? 11.172 -25.875 13.438 1 61.72 209 ASP B C 1
ATOM 7544 O O . ASP B 1 209 ? 11.961 -26.562 14.086 1 61.72 209 ASP B O 1
ATOM 7548 N N . VAL B 1 210 ? 11.453 -24.641 13.18 1 62.19 210 VAL B N 1
ATOM 7549 C CA . VAL B 1 210 ? 12.297 -23.922 14.133 1 62.19 210 VAL B CA 1
ATOM 7550 C C . VAL B 1 210 ? 11.43 -23.312 15.234 1 62.19 210 VAL B C 1
ATOM 7552 O O . VAL B 1 210 ? 10.484 -22.578 14.945 1 62.19 210 VAL B O 1
ATOM 7555 N N . TYR B 1 211 ? 11.492 -23.984 16.391 1 60.94 211 TYR B N 1
ATOM 7556 C CA . TYR B 1 211 ? 10.789 -23.422 17.547 1 60.94 211 TYR B CA 1
ATOM 7557 C C . TYR B 1 211 ? 11.719 -22.547 18.375 1 60.94 211 TYR B C 1
ATOM 7559 O O . TYR B 1 211 ? 12.906 -22.859 18.516 1 60.94 211 TYR B O 1
ATOM 7567 N N . MET B 1 212 ? 11.32 -21.328 18.594 1 65.38 212 MET B N 1
ATOM 7568 C CA . MET B 1 212 ? 12.062 -20.484 19.516 1 65.38 212 MET B CA 1
ATOM 7569 C C . MET B 1 212 ? 11.969 -21 20.953 1 65.38 212 MET B C 1
ATOM 7571 O O . MET B 1 212 ? 10.93 -21.547 21.344 1 65.38 212 MET B O 1
ATOM 7575 N N . GLU B 1 213 ? 13.125 -20.812 21.516 1 70.81 213 GLU B N 1
ATOM 7576 C CA . GLU B 1 213 ? 13.117 -21.141 22.938 1 70.81 213 GLU B CA 1
ATOM 7577 C C . GLU B 1 213 ? 12.102 -20.281 23.703 1 70.81 213 GLU B C 1
ATOM 7579 O O . GLU B 1 213 ? 11.984 -19.078 23.438 1 70.81 213 GLU B O 1
ATOM 7584 N N . SER B 1 214 ? 11.344 -20.844 24.406 1 75.94 214 SER B N 1
ATOM 7585 C CA . SER B 1 214 ? 10.281 -20.188 25.156 1 75.94 214 SER B CA 1
ATOM 7586 C C . SER B 1 214 ? 10.812 -19 25.953 1 75.94 214 SER B C 1
ATOM 7588 O O . SER B 1 214 ? 10.156 -17.953 26.047 1 75.94 214 SER B O 1
ATOM 7590 N N . GLY B 1 215 ? 12.094 -19.125 26.422 1 78.38 215 GLY B N 1
ATOM 7591 C CA . GLY B 1 215 ? 12.664 -18.031 27.188 1 78.38 215 GLY B CA 1
ATOM 7592 C C . GLY B 1 215 ? 12.891 -16.766 26.375 1 78.38 215 GLY B C 1
ATOM 7593 O O . GLY B 1 215 ? 12.602 -15.664 26.844 1 78.38 215 GLY B O 1
ATOM 7594 N N . THR B 1 216 ? 13.352 -16.969 25.188 1 78.62 216 THR B N 1
ATOM 7595 C CA . THR B 1 216 ? 13.609 -15.82 24.312 1 78.62 216 THR B CA 1
ATOM 7596 C C . THR B 1 216 ? 12.305 -15.148 23.906 1 78.62 216 THR B C 1
ATOM 7598 O O . THR B 1 216 ? 12.234 -13.922 23.828 1 78.62 216 THR B O 1
ATOM 7601 N N . LEU B 1 217 ? 11.336 -15.922 23.734 1 81.44 217 LEU B N 1
ATOM 7602 C CA . LEU B 1 217 ? 10.039 -15.383 23.359 1 81.44 217 LEU B CA 1
ATOM 7603 C C . LEU B 1 217 ? 9.422 -14.594 24.5 1 81.44 217 LEU B C 1
ATOM 7605 O O . LEU B 1 217 ? 8.867 -13.508 24.281 1 81.44 217 LEU B O 1
ATOM 7609 N N . ILE B 1 218 ? 9.57 -15.141 25.625 1 86.12 218 ILE B N 1
ATOM 7610 C CA . ILE B 1 218 ? 9.039 -14.461 26.812 1 86.12 218 ILE B CA 1
ATOM 7611 C C . ILE B 1 218 ? 9.812 -13.172 27.047 1 86.12 218 ILE B C 1
ATOM 7613 O O . ILE B 1 218 ? 9.219 -12.133 27.344 1 86.12 218 ILE B O 1
ATOM 7617 N N . GLY B 1 219 ? 11.133 -13.297 26.891 1 86.5 219 GLY B N 1
ATOM 7618 C CA . GLY B 1 219 ? 11.961 -12.109 27.078 1 86.5 219 GLY B CA 1
ATOM 7619 C C . GLY B 1 219 ? 11.625 -10.984 26.125 1 86.5 219 GLY B C 1
ATOM 7620 O O . GLY B 1 219 ? 11.5 -9.828 26.531 1 86.5 219 GLY B O 1
ATOM 7621 N N . ILE B 1 220 ? 11.414 -11.273 24.938 1 85.25 220 ILE B N 1
ATOM 7622 C CA . ILE B 1 220 ? 11.109 -10.266 23.922 1 85.25 220 ILE B CA 1
ATOM 7623 C C . ILE B 1 220 ? 9.711 -9.703 24.156 1 85.25 220 ILE B C 1
ATOM 7625 O O . ILE B 1 220 ? 9.492 -8.5 24.016 1 85.25 220 ILE B O 1
ATOM 7629 N N . THR B 1 221 ? 8.781 -10.57 24.469 1 88.88 221 THR B N 1
ATOM 7630 C CA . THR B 1 221 ? 7.418 -10.125 24.719 1 88.88 221 THR B CA 1
ATOM 7631 C C . THR B 1 221 ? 7.367 -9.203 25.938 1 88.88 221 THR B C 1
ATOM 7633 O O . THR B 1 221 ? 6.66 -8.188 25.922 1 88.88 221 THR B O 1
ATOM 7636 N N . LEU B 1 222 ? 8.172 -9.555 26.922 1 92.19 222 LEU B N 1
ATOM 7637 C CA . LEU B 1 222 ? 8.195 -8.727 28.125 1 92.19 222 LEU B CA 1
ATOM 7638 C C . LEU B 1 222 ? 8.836 -7.371 27.844 1 92.19 222 LEU B C 1
ATOM 7640 O O . LEU B 1 222 ? 8.367 -6.344 28.328 1 92.19 222 LEU B O 1
ATOM 7644 N N . LEU B 1 223 ? 9.875 -7.367 27.062 1 92.12 223 LEU B N 1
ATOM 7645 C CA . LEU B 1 223 ? 10.57 -6.125 26.734 1 92.12 223 LEU B CA 1
ATOM 7646 C C . LEU B 1 223 ? 9.664 -5.168 25.984 1 92.12 223 LEU B C 1
ATOM 7648 O O . LEU B 1 223 ? 9.492 -4.016 26.391 1 92.12 223 LEU B O 1
ATOM 7652 N N . TYR B 1 224 ? 9.07 -5.605 24.984 1 92.12 224 TYR B N 1
ATOM 7653 C CA . TYR B 1 224 ? 8.258 -4.73 24.141 1 92.12 224 TYR B CA 1
ATOM 7654 C C . TYR B 1 224 ? 6.918 -4.43 24.812 1 92.12 224 TYR B C 1
ATOM 7656 O O . TYR B 1 224 ? 6.355 -3.346 24.625 1 92.12 224 TYR B O 1
ATOM 7664 N N . SER B 1 225 ? 6.441 -5.359 25.625 1 93.62 225 SER B N 1
ATOM 7665 C CA . SER B 1 225 ? 5.234 -5.082 26.391 1 93.62 225 SER B CA 1
ATOM 7666 C C . SER B 1 225 ? 5.492 -4.031 27.469 1 93.62 225 SER B C 1
ATOM 7668 O O . SER B 1 225 ? 4.625 -3.207 27.766 1 93.62 225 SER B O 1
ATOM 7670 N N . SER B 1 226 ? 6.648 -4.125 28 1 94.12 226 SER B N 1
ATOM 7671 C CA . SER B 1 226 ? 6.992 -3.119 29 1 94.12 226 SER B CA 1
ATOM 7672 C C . SER B 1 226 ? 7.066 -1.727 28.391 1 94.12 226 SER B C 1
ATOM 7674 O O . SER B 1 226 ? 6.625 -0.748 29 1 94.12 226 SER B O 1
ATOM 7676 N N . LEU B 1 227 ? 7.621 -1.614 27.203 1 94.12 227 LEU B N 1
ATOM 7677 C CA . LEU B 1 227 ? 7.66 -0.333 26.516 1 94.12 227 LEU B CA 1
ATOM 7678 C C . LEU B 1 227 ? 6.25 0.165 26.219 1 94.12 227 LEU B C 1
ATOM 7680 O O . LEU B 1 227 ? 5.957 1.352 26.375 1 94.12 227 LEU B O 1
ATOM 7684 N N . LEU B 1 228 ? 5.406 -0.733 25.812 1 95.12 228 LEU B N 1
ATOM 7685 C CA . LEU B 1 228 ? 4.023 -0.385 25.516 1 95.12 228 LEU B CA 1
ATOM 7686 C C . LEU B 1 228 ? 3.289 0.08 26.766 1 95.12 228 LEU B C 1
ATOM 7688 O O . LEU B 1 228 ? 2.516 1.039 26.719 1 95.12 228 LEU B O 1
ATOM 7692 N N . VAL B 1 229 ? 3.568 -0.569 27.891 1 95.12 229 VAL B N 1
ATOM 7693 C CA . VAL B 1 229 ? 2.916 -0.223 29.156 1 95.12 229 VAL B CA 1
ATOM 7694 C C . VAL B 1 229 ? 3.344 1.178 29.578 1 95.12 229 VAL B C 1
ATOM 7696 O O . VAL B 1 229 ? 2.52 1.966 30.062 1 95.12 229 VAL B O 1
ATOM 7699 N N . ILE B 1 230 ? 4.582 1.479 29.406 1 94.94 230 ILE B N 1
ATOM 7700 C CA . ILE B 1 230 ? 5.09 2.795 29.766 1 94.94 230 ILE B CA 1
ATOM 7701 C C . ILE B 1 230 ? 4.402 3.867 28.922 1 94.94 230 ILE B C 1
ATOM 7703 O O . ILE B 1 230 ? 3.998 4.91 29.438 1 94.94 230 ILE B O 1
ATOM 7707 N N . VAL B 1 231 ? 4.25 3.646 27.641 1 95.75 231 VAL B N 1
ATOM 7708 C CA . VAL B 1 231 ? 3.627 4.609 26.734 1 95.75 231 VAL B CA 1
ATOM 7709 C C . VAL B 1 231 ? 2.152 4.773 27.094 1 95.75 231 VAL B C 1
ATOM 7711 O O . VAL B 1 231 ? 1.625 5.887 27.094 1 95.75 231 VAL B O 1
ATOM 7714 N N . VAL B 1 232 ? 1.476 3.645 27.453 1 94.56 232 VAL B N 1
ATOM 7715 C CA . VAL B 1 232 ? 0.061 3.688 27.812 1 94.56 232 VAL B CA 1
ATOM 7716 C C . VAL B 1 232 ? -0.118 4.453 29.125 1 94.56 232 VAL B C 1
ATOM 7718 O O . VAL B 1 232 ? -1.007 5.301 29.234 1 94.56 232 VAL B O 1
ATOM 7721 N N . LEU B 1 233 ? 0.741 4.211 30.109 1 93.62 233 LEU B N 1
ATOM 7722 C CA . LEU B 1 233 ? 0.684 4.902 31.391 1 93.62 233 LEU B CA 1
ATOM 7723 C C . LEU B 1 233 ? 0.965 6.391 31.219 1 93.62 233 LEU B C 1
ATOM 7725 O O . LEU B 1 233 ? 0.286 7.23 31.812 1 93.62 233 LEU B O 1
ATOM 7729 N N . ALA B 1 234 ? 1.964 6.652 30.406 1 95.06 234 ALA B N 1
ATOM 7730 C CA . ALA B 1 234 ? 2.311 8.047 30.141 1 95.06 234 ALA B CA 1
ATOM 7731 C C . ALA B 1 234 ? 1.167 8.773 29.453 1 95.06 234 ALA B C 1
ATOM 7733 O O . ALA B 1 234 ? 0.89 9.938 29.75 1 95.06 234 ALA B O 1
ATOM 7734 N N . THR B 1 235 ? 0.49 8.156 28.531 1 94.56 235 THR B N 1
ATOM 7735 C CA . THR B 1 235 ? -0.623 8.742 27.797 1 94.56 235 THR B CA 1
ATOM 7736 C C . THR B 1 235 ? -1.813 8.992 28.719 1 94.56 235 THR B C 1
ATOM 7738 O O . THR B 1 235 ? -2.471 10.031 28.625 1 94.56 235 THR B O 1
ATOM 7741 N N . PHE B 1 236 ? -2.061 8.039 29.578 1 91.75 236 PHE B N 1
ATOM 7742 C CA . PHE B 1 236 ? -3.135 8.195 30.547 1 91.75 236 PHE B CA 1
ATOM 7743 C C . PHE B 1 236 ? -2.84 9.344 31.516 1 91.75 236 PHE B C 1
ATOM 7745 O O . PHE B 1 236 ? -3.736 10.117 31.859 1 91.75 236 PHE B O 1
ATOM 7752 N N . ALA B 1 237 ? -1.632 9.445 31.969 1 90.56 237 ALA B N 1
ATOM 7753 C CA . ALA B 1 237 ? -1.228 10.547 32.844 1 90.56 237 ALA B CA 1
ATOM 7754 C C . ALA B 1 237 ? -1.395 11.891 32.125 1 90.56 237 ALA B C 1
ATOM 7756 O O . ALA B 1 237 ? -1.813 12.875 32.75 1 90.56 237 ALA B O 1
ATOM 7757 N N . ASP B 1 238 ? -1.042 11.922 30.859 1 91.62 238 ASP B N 1
ATOM 7758 C CA . ASP B 1 238 ? -1.172 13.133 30.062 1 91.62 238 ASP B CA 1
ATOM 7759 C C . ASP B 1 238 ? -2.629 13.578 29.969 1 91.62 238 ASP B C 1
ATOM 7761 O O . ASP B 1 238 ? -2.938 14.758 30.141 1 91.62 238 ASP B O 1
ATOM 7765 N N . PHE B 1 239 ? -3.562 12.68 29.75 1 89.19 239 PHE B N 1
ATOM 7766 C CA . PHE B 1 239 ? -4.984 12.992 29.656 1 89.19 239 PHE B CA 1
ATOM 7767 C C . PHE B 1 239 ? -5.527 13.453 31.016 1 89.19 239 PHE B C 1
ATOM 7769 O O . PHE B 1 239 ? -6.332 14.383 31.078 1 89.19 239 PHE B O 1
ATOM 7776 N N . THR B 1 240 ? -5.117 12.844 32.094 1 86.38 240 THR B N 1
ATOM 7777 C CA . THR B 1 240 ? -5.582 13.188 33.406 1 86.38 240 THR B CA 1
ATOM 7778 C C . THR B 1 240 ? -5.09 14.578 33.812 1 86.38 240 THR B C 1
ATOM 7780 O O . THR B 1 240 ? -5.832 15.352 34.438 1 86.38 240 THR B O 1
ATOM 7783 N N . LEU B 1 241 ? -3.887 14.859 33.469 1 86.69 241 LEU B N 1
ATOM 7784 C CA . LEU B 1 241 ? -3.336 16.172 33.781 1 86.69 241 LEU B CA 1
ATOM 7785 C C . LEU B 1 241 ? -4.047 17.266 32.969 1 86.69 241 LEU B C 1
ATOM 7787 O O . LEU B 1 241 ? -4.262 18.359 33.5 1 86.69 241 LEU B O 1
ATOM 7791 N N . ASP B 1 242 ? -4.352 16.984 31.766 1 85.19 242 ASP B N 1
ATOM 7792 C CA . ASP B 1 242 ? -5.09 17.938 30.938 1 85.19 242 ASP B CA 1
ATOM 7793 C C . ASP B 1 242 ? -6.48 18.188 31.516 1 85.19 242 ASP B C 1
ATOM 7795 O O . ASP B 1 242 ? -6.965 19.312 31.5 1 85.19 242 ASP B O 1
ATOM 7799 N N . ARG B 1 243 ? -7.172 17.219 32.031 1 81.12 243 ARG B N 1
ATOM 7800 C CA . ARG B 1 243 ? -8.5 17.344 32.625 1 81.12 243 ARG B CA 1
ATOM 7801 C C . ARG B 1 243 ? -8.453 18.172 33.906 1 81.12 243 ARG B C 1
ATOM 7803 O O . ARG B 1 243 ? -9.344 19 34.156 1 81.12 243 ARG B O 1
ATOM 7810 N N . GLN B 1 244 ? -7.457 17.969 34.656 1 79.56 244 GLN B N 1
ATOM 7811 C CA . GLN B 1 244 ? -7.293 18.719 35.875 1 79.56 244 GLN B CA 1
ATOM 7812 C C . GLN B 1 244 ? -7.023 20.188 35.625 1 79.56 244 GLN B C 1
ATOM 7814 O O . GLN B 1 244 ? -7.512 21.062 36.344 1 79.56 244 GLN B O 1
ATOM 7819 N N . GLY B 1 245 ? -6.246 20.328 34.531 1 75.38 245 GLY B N 1
ATOM 7820 C CA . GLY B 1 245 ? -5.98 21.719 34.125 1 75.38 245 GLY B CA 1
ATOM 7821 C C . GLY B 1 245 ? -7.219 22.453 33.688 1 75.38 245 GLY B C 1
ATOM 7822 O O . GLY B 1 245 ? -7.418 23.625 34.031 1 75.38 245 GLY B O 1
ATOM 7823 N N . GLU B 1 246 ? -8.047 21.828 32.969 1 73.06 246 GLU B N 1
ATOM 7824 C CA . GLU B 1 246 ? -9.289 22.438 32.5 1 73.06 246 GLU B CA 1
ATOM 7825 C C . GLU B 1 246 ? -10.258 22.688 33.656 1 73.06 246 GLU B C 1
ATOM 7827 O O . GLU B 1 246 ? -10.938 23.703 33.656 1 73.06 246 GLU B O 1
ATOM 7832 N N . GLU B 1 247 ? -10.398 21.812 34.594 1 69.12 247 GLU B N 1
ATOM 7833 C CA . GLU B 1 247 ? -11.266 21.969 35.75 1 69.12 247 GLU B CA 1
ATOM 7834 C C . GLU B 1 247 ? -10.805 23.125 36.625 1 69.12 247 GLU B C 1
ATOM 7836 O O . GLU B 1 247 ? -11.625 23.859 37.188 1 69.12 247 GLU B O 1
ATOM 7841 N N . ARG B 1 248 ? -9.531 23.312 36.75 1 63.22 248 ARG B N 1
ATOM 7842 C CA . ARG B 1 248 ? -8.992 24.422 37.531 1 63.22 248 ARG B CA 1
ATOM 7843 C C . ARG B 1 248 ? -9.305 25.766 36.875 1 63.22 248 ARG B C 1
ATOM 7845 O O . ARG B 1 248 ? -9.656 26.734 37.562 1 63.22 248 ARG B O 1
ATOM 7852 N N . LYS B 1 249 ? -9.211 25.844 35.562 1 65.5 249 LYS B N 1
ATOM 7853 C CA . LYS B 1 249 ? -9.523 27.078 34.844 1 65.5 249 LYS B CA 1
ATOM 7854 C C . LYS B 1 249 ? -11 27.438 34.969 1 65.5 249 LYS B C 1
ATOM 7856 O O . LYS B 1 249 ? -11.344 28.609 35.156 1 65.5 249 LYS B O 1
ATOM 7861 N N . SER B 1 250 ? -11.836 26.438 34.844 1 65.25 250 SER B N 1
ATOM 7862 C CA . SER B 1 250 ? -13.266 26.672 35 1 65.25 250 SER B CA 1
ATOM 7863 C C . SER B 1 250 ? -13.625 27.078 36.438 1 65.25 250 SER B C 1
ATOM 7865 O O . SER B 1 250 ? -14.516 27.906 36.656 1 65.25 250 SER B O 1
ATOM 7867 N N . GLY B 1 251 ? -12.906 26.5 37.406 1 60.34 251 GLY B N 1
ATOM 7868 C CA . GLY B 1 251 ? -13.117 26.891 38.781 1 60.34 251 GLY B CA 1
ATOM 7869 C C . GLY B 1 251 ? -12.648 28.297 39.094 1 60.34 251 GLY B C 1
ATOM 7870 O O . GLY B 1 251 ? -13.289 29.016 39.844 1 60.34 251 GLY B O 1
ATOM 7871 N N . ASP B 1 252 ? -11.492 28.703 38.5 1 57.88 252 ASP B N 1
ATOM 7872 C CA . ASP B 1 252 ? -10.961 30.047 38.688 1 57.88 252 ASP B CA 1
ATOM 7873 C C . ASP B 1 252 ? -11.859 31.094 38.031 1 57.88 252 ASP B C 1
ATOM 7875 O O . ASP B 1 252 ? -12.047 32.188 38.562 1 57.88 252 ASP B O 1
ATOM 7879 N N . ASP B 1 253 ? -12.43 30.797 36.969 1 57.56 253 ASP B N 1
ATOM 7880 C CA . ASP B 1 253 ? -13.344 31.734 36.281 1 57.56 253 ASP B CA 1
ATOM 7881 C C . ASP B 1 253 ? -14.633 31.891 37.094 1 57.56 253 ASP B C 1
ATOM 7883 O O . ASP B 1 253 ? -15.234 32.969 37.094 1 57.56 253 ASP B O 1
ATOM 7887 N N . THR B 1 254 ? -15.062 30.953 37.75 1 54.56 254 THR B N 1
ATOM 7888 C CA . THR B 1 254 ? -16.266 31.078 38.562 1 54.56 254 THR B CA 1
ATOM 7889 C C . THR B 1 254 ? -15.969 31.875 39.844 1 54.56 254 THR B C 1
ATOM 7891 O O . THR B 1 254 ? -16.859 32.531 40.375 1 54.56 254 THR B O 1
ATOM 7894 N N . LYS B 1 255 ? -14.711 32 40.375 1 55.25 255 LYS B N 1
ATOM 7895 C CA . LYS B 1 255 ? -14.406 32.812 41.562 1 55.25 255 LYS B CA 1
ATOM 7896 C C . LYS B 1 255 ? -14.305 34.281 41.219 1 55.25 255 LYS B C 1
ATOM 7898 O O . LYS B 1 255 ? -14.656 35.156 42.031 1 55.25 255 LYS B O 1
ATOM 7903 N N . GLU B 1 256 ? -13.836 34.469 40 1 47.41 256 GLU B N 1
ATOM 7904 C CA . GLU B 1 256 ? -13.719 35.906 39.719 1 47.41 256 GLU B CA 1
ATOM 7905 C C . GLU B 1 256 ? -15.094 36.562 39.594 1 47.41 256 GLU B C 1
ATOM 7907 O O . GLU B 1 256 ? -15.273 37.719 39.969 1 47.41 256 GLU B O 1
ATOM 7912 N N . ASP B 1 257 ? -16.078 35.844 39.125 1 45.84 257 ASP B N 1
ATOM 7913 C CA . ASP B 1 257 ? -17.359 36.5 38.938 1 45.84 257 ASP B CA 1
ATOM 7914 C C . ASP B 1 257 ? -18.094 36.656 40.281 1 45.84 257 ASP B C 1
ATOM 7916 O O . ASP B 1 257 ? -19.141 37.312 40.375 1 45.84 257 ASP B O 1
ATOM 7920 N N . GLY B 1 258 ? -17.734 35.844 41.281 1 42.31 258 GLY B N 1
ATOM 7921 C CA . GLY B 1 258 ? -18.453 35.906 42.531 1 42.31 258 GLY B CA 1
ATOM 7922 C C . GLY B 1 258 ? -18.016 37.031 43.438 1 42.31 258 GLY B C 1
ATOM 7923 O O . GLY B 1 258 ? -18.453 37.125 44.594 1 42.31 258 GLY B O 1
ATOM 7924 N N . LEU B 1 259 ? -16.891 37.688 43.125 1 38 259 LEU B N 1
ATOM 7925 C CA . LEU B 1 259 ? -16.516 38.656 44.156 1 38 259 LEU B CA 1
ATOM 7926 C C . LEU B 1 259 ? -17.391 39.906 44.094 1 38 259 LEU B C 1
ATOM 7928 O O . LEU B 1 259 ? -17 40.969 44.594 1 38 259 LEU B O 1
ATOM 7932 N N . ALA B 1 260 ? -18.438 39.906 43.25 1 36.53 260 ALA B N 1
ATOM 7933 C CA . ALA B 1 260 ? -19.188 41.125 43.5 1 36.53 260 ALA B CA 1
ATOM 7934 C C . ALA B 1 260 ? -19.672 41.219 44.938 1 36.53 260 ALA B C 1
ATOM 7936 O O . ALA B 1 260 ? -19.719 40.219 45.656 1 36.53 260 ALA B O 1
ATOM 7937 N N . GLU B 1 261 ? -20.609 42.312 45.344 1 32.25 261 GLU B N 1
ATOM 7938 C CA . GLU B 1 261 ? -20.891 43.219 46.469 1 32.25 261 GLU B CA 1
ATOM 7939 C C . GLU B 1 261 ? -21.547 42.469 47.625 1 32.25 261 GLU B C 1
ATOM 7941 O O . GLU B 1 261 ? -21.609 43 48.75 1 32.25 261 GLU B O 1
ATOM 7946 N N . ASN B 1 262 ? -22.656 41.656 47.406 1 32.47 262 ASN B N 1
ATOM 7947 C CA . ASN B 1 262 ? -23.625 41.625 48.469 1 32.47 262 ASN B CA 1
ATOM 7948 C C . ASN B 1 262 ? -23.031 40.938 49.719 1 32.47 262 ASN B C 1
ATOM 7950 O O . ASN B 1 262 ? -22.672 39.781 49.688 1 32.47 262 ASN B O 1
ATOM 7954 N N . ASP B 1 263 ? -22.516 41.75 50.719 1 29.3 263 ASP B N 1
ATOM 7955 C CA . ASP B 1 263 ? -21.797 41.562 51.969 1 29.3 263 ASP B CA 1
ATOM 7956 C C . ASP B 1 263 ? -22.469 40.5 52.844 1 29.3 263 ASP B C 1
ATOM 7958 O O . ASP B 1 263 ? -21.797 39.625 53.406 1 29.3 263 ASP B O 1
ATOM 7962 N N . GLY B 1 264 ? -23.656 40.938 53.594 1 29.19 264 GLY B N 1
ATOM 7963 C CA . GLY B 1 264 ? -23.906 40.75 55 1 29.19 264 GLY B CA 1
ATOM 7964 C C . GLY B 1 264 ? -24.297 39.312 55.375 1 29.19 264 GLY B C 1
ATOM 7965 O O . GLY B 1 264 ? -23.766 38.75 56.312 1 29.19 264 GLY B O 1
ATOM 7966 N N . ILE B 1 265 ? -25.688 39 55.188 1 28.88 265 ILE B N 1
ATOM 7967 C CA . ILE B 1 265 ? -26.469 38.219 56.156 1 28.88 265 ILE B CA 1
ATOM 7968 C C . ILE B 1 265 ? -26.078 36.75 56.062 1 28.88 265 ILE B C 1
ATOM 7970 O O . ILE B 1 265 ? -25.859 36.125 57.094 1 28.88 265 ILE B O 1
ATOM 7974 N N . GLU B 1 266 ? -26.625 36.062 55 1 27.67 266 GLU B N 1
ATOM 7975 C CA . GLU B 1 266 ? -27.047 34.688 55.125 1 27.67 266 GLU B CA 1
ATOM 7976 C C . GLU B 1 266 ? -25.859 33.719 55.094 1 27.67 266 GLU B C 1
ATOM 7978 O O . GLU B 1 266 ? -25.422 33.281 54.031 1 27.67 266 GLU B O 1
ATOM 7983 N N . ALA B 1 267 ? -24.719 34.125 55.688 1 29.11 267 ALA B N 1
ATOM 7984 C CA . ALA B 1 267 ? -23.5 33.344 55.688 1 29.11 267 ALA B CA 1
ATOM 7985 C C . ALA B 1 267 ? -23.703 32 56.406 1 29.11 267 ALA B C 1
ATOM 7987 O O . ALA B 1 267 ? -22.859 31.109 56.344 1 29.11 267 ALA B O 1
ATOM 7988 N N . LYS B 1 268 ? -24.578 32 57.406 1 29.55 268 LYS B N 1
ATOM 7989 C CA . LYS B 1 268 ? -24.391 31 58.438 1 29.55 268 LYS B CA 1
ATOM 7990 C C . LYS B 1 268 ? -24.781 29.609 57.938 1 29.55 268 LYS B C 1
ATOM 7992 O O . LYS B 1 268 ? -24.328 28.609 58.5 1 29.55 268 LYS B O 1
ATOM 7997 N N . ILE B 1 269 ? -25.953 29.594 57.219 1 26.95 269 ILE B N 1
ATOM 7998 C CA . ILE B 1 269 ? -26.641 28.344 57.469 1 26.95 269 ILE B CA 1
ATOM 7999 C C . ILE B 1 269 ? -25.828 27.188 56.875 1 26.95 269 ILE B C 1
ATOM 8001 O O . ILE B 1 269 ? -25.656 26.156 57.531 1 26.95 269 ILE B O 1
ATOM 8005 N N . ASN B 1 270 ? -25.891 27 55.531 1 25.66 270 ASN B N 1
ATOM 8006 C CA . ASN B 1 270 ? -25.938 25.641 55.031 1 25.66 270 ASN B CA 1
ATOM 8007 C C . ASN B 1 270 ? -24.547 25.016 54.969 1 25.66 270 ASN B C 1
ATOM 8009 O O . ASN B 1 270 ? -23.828 25.156 53.969 1 25.66 270 ASN B O 1
ATOM 8013 N N . ASP B 1 271 ? -23.656 25.203 55.938 1 27.72 271 ASP B N 1
ATOM 8014 C CA . ASP B 1 271 ? -22.375 24.516 56.062 1 27.72 271 ASP B CA 1
ATOM 8015 C C . ASP B 1 271 ? -22.562 23 55.969 1 27.72 271 ASP B C 1
ATOM 8017 O O . ASP B 1 271 ? -21.609 22.234 56.219 1 27.72 271 ASP B O 1
ATOM 8021 N N . ILE B 1 272 ? -23.75 22.484 56.219 1 26.8 272 ILE B N 1
ATOM 8022 C CA . ILE B 1 272 ? -23.812 21.047 56.5 1 26.8 272 ILE B CA 1
ATOM 8023 C C . ILE B 1 272 ? -23.531 20.266 55.219 1 26.8 272 ILE B C 1
ATOM 8025 O O . ILE B 1 272 ? -23.766 19.047 55.156 1 26.8 272 ILE B O 1
ATOM 8029 N N . SER B 1 273 ? -23.469 20.875 54.094 1 27.31 273 SER B N 1
ATOM 8030 C CA . SER B 1 273 ? -23.484 19.922 53 1 27.31 273 SER B CA 1
ATOM 8031 C C . SER B 1 273 ? -22.344 18.922 53.125 1 27.31 273 SER B C 1
ATOM 8033 O O . SER B 1 273 ? -21.203 19.297 53.406 1 27.31 273 SER B O 1
ATOM 8035 N N . GLY B 1 274 ? -22.609 17.609 53.5 1 27.34 274 GLY B N 1
ATOM 8036 C CA . GLY B 1 274 ? -21.891 16.375 53.719 1 27.34 274 GLY B CA 1
ATOM 8037 C C . GLY B 1 274 ? -20.734 16.188 52.75 1 27.34 274 GLY B C 1
ATOM 8038 O O . GLY B 1 274 ? -20.734 16.766 51.656 1 27.34 274 GLY B O 1
ATOM 8039 N N . SER B 1 275 ? -19.5 15.883 53.312 1 28.36 275 SER B N 1
ATOM 8040 C CA . SER B 1 275 ? -18.25 15.344 52.812 1 28.36 275 SER B CA 1
ATOM 8041 C C . SER B 1 275 ? -18.5 14.234 51.812 1 28.36 275 SER B C 1
ATOM 8043 O O . SER B 1 275 ? -18.875 13.125 52.156 1 28.36 275 SER B O 1
ATOM 8045 N N . THR B 1 276 ? -19.422 14.258 50.906 1 27.56 276 THR B N 1
ATOM 8046 C CA . THR B 1 276 ? -19.312 13.148 49.969 1 27.56 276 THR B CA 1
ATOM 8047 C C . THR B 1 276 ? -17.875 12.977 49.5 1 27.56 276 THR B C 1
ATOM 8049 O O . THR B 1 276 ? -17.312 13.859 48.844 1 27.56 276 THR B O 1
ATOM 8052 N N . SER B 1 277 ? -17.016 12.305 50.375 1 29.7 277 SER B N 1
ATOM 8053 C CA . SER B 1 277 ? -15.789 11.562 50.062 1 29.7 277 SER B CA 1
ATOM 8054 C C . SER B 1 277 ? -15.891 10.891 48.688 1 29.7 277 SER B C 1
ATOM 8056 O O . SER B 1 277 ? -16.719 9.992 48.5 1 29.7 277 SER B O 1
ATOM 8058 N N . SER B 1 278 ? -16.047 11.578 47.719 1 30.72 278 SER B N 1
ATOM 8059 C CA . SER B 1 278 ? -15.906 10.914 46.438 1 30.72 278 SER B CA 1
ATOM 8060 C C . SER B 1 278 ? -14.742 9.93 46.438 1 30.72 278 SER B C 1
ATOM 8062 O O . SER B 1 278 ? -13.594 10.32 46.688 1 30.72 278 SER B O 1
ATOM 8064 N N . LYS B 1 279 ? -14.93 8.703 46.969 1 33.88 279 LYS B N 1
ATOM 8065 C CA . LYS B 1 279 ? -14.234 7.418 47 1 33.88 279 LYS B CA 1
ATOM 8066 C C . LYS B 1 279 ? -13.484 7.172 45.688 1 33.88 279 LYS B C 1
ATOM 8068 O O . LYS B 1 279 ? -13.156 6.031 45.375 1 33.88 279 LYS B O 1
ATOM 8073 N N . ASP B 1 280 ? -13.438 8.07 44.875 1 32.59 280 ASP B N 1
ATOM 8074 C CA . ASP B 1 280 ? -12.594 7.562 43.781 1 32.59 280 ASP B CA 1
ATOM 8075 C C . ASP B 1 280 ? -11.219 7.141 44.312 1 32.59 280 ASP B C 1
ATOM 8077 O O . ASP B 1 280 ? -10.289 7.941 44.344 1 32.59 280 ASP B O 1
ATOM 8081 N N . GLU B 1 281 ? -11.195 6.352 45.469 1 33.44 281 GLU B N 1
ATOM 8082 C CA . GLU B 1 281 ? -10.07 5.754 46.188 1 33.44 281 GLU B CA 1
ATOM 8083 C C . GLU B 1 281 ? -9.18 4.969 45.219 1 33.44 281 GLU B C 1
ATOM 8085 O O . GLU B 1 281 ? -8.266 4.254 45.656 1 33.44 281 GLU B O 1
ATOM 8090 N N . TYR B 1 282 ? -9.719 4.645 44.125 1 33.12 282 TYR B N 1
ATOM 8091 C CA . TYR B 1 282 ? -8.859 3.633 43.531 1 33.12 282 TYR B CA 1
ATOM 8092 C C . TYR B 1 282 ? -7.391 4.031 43.625 1 33.12 282 TYR B C 1
ATOM 8094 O O . TYR B 1 282 ? -6.574 3.289 44.156 1 33.12 282 TYR B O 1
ATOM 8102 N N . LEU B 1 283 ? -6.762 4.426 42.406 1 36.5 283 LEU B N 1
ATOM 8103 C CA . LEU B 1 283 ? -5.309 4.316 42.344 1 36.5 283 LEU B CA 1
ATOM 8104 C C . LEU B 1 283 ? -4.641 5.461 43.094 1 36.5 283 LEU B C 1
ATOM 8106 O O . LEU B 1 283 ? -4.516 6.57 42.594 1 36.5 283 LEU B O 1
ATOM 8110 N N . PRO B 1 284 ? -4.734 5.41 44.375 1 40.06 284 PRO B N 1
ATOM 8111 C CA . PRO B 1 284 ? -4.07 6.453 45.156 1 40.06 284 PRO B CA 1
ATOM 8112 C C . PRO B 1 284 ? -2.715 6.855 44.562 1 40.06 284 PRO B C 1
ATOM 8114 O O . PRO B 1 284 ? -2.352 8.031 44.594 1 40.06 284 PRO B O 1
ATOM 8117 N N . LEU B 1 285 ? -1.963 5.805 44.281 1 39.62 285 LEU B N 1
ATOM 8118 C CA . LEU B 1 285 ? -0.62 6.078 43.781 1 39.62 285 LEU B CA 1
ATOM 8119 C C . LEU B 1 285 ? -0.672 6.969 42.562 1 39.62 285 LEU B C 1
ATOM 8121 O O . LEU B 1 285 ? 0.122 7.902 42.438 1 39.62 285 LEU B O 1
ATOM 8125 N N . LEU B 1 286 ? -1.595 6.645 41.688 1 40.38 286 LEU B N 1
ATOM 8126 C CA . LEU B 1 286 ? -1.728 7.48 40.5 1 40.38 286 LEU B CA 1
ATOM 8127 C C . LEU B 1 286 ? -2.275 8.859 40.844 1 40.38 286 LEU B C 1
ATOM 8129 O O . LEU B 1 286 ? -1.831 9.875 40.312 1 40.38 286 LEU B O 1
ATOM 8133 N N . LYS B 1 287 ? -3.25 9 41.781 1 45.25 287 LYS B N 1
ATOM 8134 C CA . LYS B 1 287 ? -3.781 10.281 42.25 1 45.25 287 LYS B CA 1
ATOM 8135 C C . LYS B 1 287 ? -2.684 11.141 42.875 1 45.25 287 LYS B C 1
ATOM 8137 O O . LYS B 1 287 ? -2.609 12.344 42.594 1 45.25 287 LYS B O 1
ATOM 8142 N N . THR B 1 288 ? -1.991 10.484 43.812 1 47.09 288 THR B N 1
ATOM 8143 C CA . THR B 1 288 ? -0.881 11.227 44.406 1 47.09 288 THR B CA 1
ATOM 8144 C C . THR B 1 288 ? 0.155 11.578 43.344 1 47.09 288 THR B C 1
ATOM 8146 O O . THR B 1 288 ? 0.721 12.672 43.344 1 47.09 288 THR B O 1
ATOM 8149 N N . MET B 1 289 ? 0.415 10.625 42.5 1 45.66 289 MET B N 1
ATOM 8150 C CA . MET B 1 289 ? 1.328 10.914 41.406 1 45.66 289 MET B CA 1
ATOM 8151 C C . MET B 1 289 ? 0.755 11.984 40.5 1 45.66 289 MET B C 1
ATOM 8153 O O . MET B 1 289 ? 1.503 12.766 39.906 1 45.66 289 MET B O 1
ATOM 8157 N N . LEU B 1 290 ? -0.591 11.969 40.312 1 46.94 290 LEU B N 1
ATOM 8158 C CA . LEU B 1 290 ? -1.316 12.883 39.438 1 46.94 290 LEU B CA 1
ATOM 8159 C C . LEU B 1 290 ? -1.522 14.234 40.094 1 46.94 290 LEU B C 1
ATOM 8161 O O . LEU B 1 290 ? -1.652 15.258 39.438 1 46.94 290 LEU B O 1
ATOM 8165 N N . LYS B 1 291 ? -1.816 14.219 41.406 1 50.69 291 LYS B N 1
ATOM 8166 C CA . LYS B 1 291 ? -1.835 15.539 42.031 1 50.69 291 LYS B CA 1
ATOM 8167 C C . LYS B 1 291 ? -0.512 16.266 41.844 1 50.69 291 LYS B C 1
ATOM 8169 O O . LYS B 1 291 ? -0.297 17.344 42.375 1 50.69 291 LYS B O 1
ATOM 8174 N N . THR B 1 292 ? 0.364 15.523 41.219 1 54.62 292 THR B N 1
ATOM 8175 C CA . THR B 1 292 ? 1.697 16.078 41 1 54.62 292 THR B CA 1
ATOM 8176 C C . THR B 1 292 ? 1.709 17.031 39.812 1 54.62 292 THR B C 1
ATOM 8178 O O . THR B 1 292 ? 1.035 16.797 38.812 1 54.62 292 THR B O 1
ATOM 8181 N N . LYS B 1 293 ? 2.225 18.188 40 1 65.5 293 LYS B N 1
ATOM 8182 C CA . LYS B 1 293 ? 2.439 19.312 39.094 1 65.5 293 LYS B CA 1
ATOM 8183 C C . LYS B 1 293 ? 3.289 18.891 37.875 1 65.5 293 LYS B C 1
ATOM 8185 O O . LYS B 1 293 ? 4.238 18.109 38.031 1 65.5 293 LYS B O 1
ATOM 8190 N N . ARG B 1 294 ? 2.738 19.094 36.656 1 75.75 294 ARG B N 1
ATOM 8191 C CA . ARG B 1 294 ? 3.412 18.859 35.406 1 75.75 294 ARG B CA 1
ATOM 8192 C C . ARG B 1 294 ? 4.898 19.172 35.5 1 75.75 294 ARG B C 1
ATOM 8194 O O . ARG B 1 294 ? 5.711 18.609 34.75 1 75.75 294 ARG B O 1
ATOM 8201 N N . ASP B 1 295 ? 5.258 19.75 36.625 1 80.19 295 ASP B N 1
ATOM 8202 C CA . ASP B 1 295 ? 6.621 20.266 36.688 1 80.19 295 ASP B CA 1
ATOM 8203 C C . ASP B 1 295 ? 7.523 19.328 37.469 1 80.19 295 ASP B C 1
ATOM 8205 O O . ASP B 1 295 ? 8.742 19.516 37.531 1 80.19 295 ASP B O 1
ATOM 8209 N N . ARG B 1 296 ? 7.016 18.312 38 1 84.5 296 ARG B N 1
ATOM 8210 C CA . ARG B 1 296 ? 7.859 17.344 38.688 1 84.5 296 ARG B CA 1
ATOM 8211 C C . ARG B 1 296 ? 8.742 16.578 37.719 1 84.5 296 ARG B C 1
ATOM 8213 O O . ARG B 1 296 ? 8.305 16.234 36.625 1 84.5 296 ARG B O 1
ATOM 8220 N N . PRO B 1 297 ? 9.969 16.359 38.125 1 86.75 297 PRO B N 1
ATOM 8221 C CA . PRO B 1 297 ? 10.922 15.727 37.188 1 86.75 297 PRO B CA 1
ATOM 8222 C C . PRO B 1 297 ? 10.469 14.344 36.719 1 86.75 297 PRO B C 1
ATOM 8224 O O . PRO B 1 297 ? 10.617 14.008 35.562 1 86.75 297 PRO B O 1
ATOM 8227 N N . LEU B 1 298 ? 9.906 13.562 37.625 1 88.06 298 LEU B N 1
ATOM 8228 C CA . LEU B 1 298 ? 9.469 12.219 37.25 1 88.06 298 LEU B CA 1
ATOM 8229 C C . LEU B 1 298 ? 8.297 12.281 36.25 1 88.06 298 LEU B C 1
ATOM 8231 O O . LEU B 1 298 ? 8.195 11.453 35.344 1 88.06 298 LEU B O 1
ATOM 8235 N N . VAL B 1 299 ? 7.492 13.242 36.5 1 88.69 299 VAL B N 1
ATOM 8236 C CA . VAL B 1 299 ? 6.344 13.398 35.625 1 88.69 299 VAL B CA 1
ATOM 8237 C C . VAL B 1 299 ? 6.805 13.891 34.25 1 88.69 299 VAL B C 1
ATOM 8239 O O . VAL B 1 299 ? 6.273 13.469 33.219 1 88.69 299 VAL B O 1
ATOM 8242 N N . LYS B 1 300 ? 7.816 14.703 34.281 1 90.31 300 LYS B N 1
ATOM 8243 C CA . LYS B 1 300 ? 8.367 15.188 33 1 90.31 300 LYS B CA 1
ATOM 8244 C C . LYS B 1 300 ? 8.977 14.055 32.219 1 90.31 300 LYS B C 1
ATOM 8246 O O . LYS B 1 300 ? 8.836 14.008 30.984 1 90.31 300 LYS B O 1
ATOM 8251 N N . ILE B 1 301 ? 9.602 13.18 32.938 1 92.44 301 ILE B N 1
ATOM 8252 C CA . ILE B 1 301 ? 10.211 12.031 32.281 1 92.44 301 ILE B CA 1
ATOM 8253 C C . ILE B 1 301 ? 9.125 11.117 31.703 1 92.44 301 ILE B C 1
ATOM 8255 O O . ILE B 1 301 ? 9.242 10.625 30.578 1 92.44 301 ILE B O 1
ATOM 8259 N N . LEU B 1 302 ? 8.125 10.914 32.469 1 91.94 302 LEU B N 1
ATOM 8260 C CA . LEU B 1 302 ? 7.031 10.047 32.031 1 91.94 302 LEU B CA 1
ATOM 8261 C C . LEU B 1 302 ? 6.312 10.641 30.828 1 91.94 302 LEU B C 1
ATOM 8263 O O . LEU B 1 302 ? 5.938 9.922 29.906 1 91.94 302 LEU B O 1
ATOM 8267 N N . LEU B 1 303 ? 6.156 11.961 30.797 1 93.31 303 LEU B N 1
ATOM 8268 C CA . LEU B 1 303 ? 5.406 12.633 29.734 1 93.31 303 LEU B CA 1
ATOM 8269 C C . LEU B 1 303 ? 6.172 12.602 28.422 1 93.31 303 LEU B C 1
ATOM 8271 O O . LEU B 1 303 ? 5.594 12.844 27.359 1 93.31 303 LEU B O 1
ATOM 8275 N N . CYS B 1 304 ? 7.453 12.305 28.469 1 94.69 304 CYS B N 1
ATOM 8276 C CA . CYS B 1 304 ? 8.234 12.148 27.25 1 94.69 304 CYS B CA 1
ATOM 8277 C C . CYS B 1 304 ? 7.754 10.953 26.438 1 94.69 304 CYS B C 1
ATOM 8279 O O . CYS B 1 304 ? 7.984 10.883 25.234 1 94.69 304 CYS B O 1
ATOM 8281 N N . PHE B 1 305 ? 7.016 10.031 27.172 1 96.06 305 PHE B N 1
ATOM 8282 C CA . PHE B 1 305 ? 6.574 8.797 26.531 1 96.06 305 PHE B CA 1
ATOM 8283 C C . PHE B 1 305 ? 5.102 8.891 26.141 1 96.06 305 PHE B C 1
ATOM 8285 O O . PHE B 1 305 ? 4.52 7.914 25.656 1 96.06 305 PHE B O 1
ATOM 8292 N N . SER B 1 306 ? 4.492 10.031 26.297 1 95.81 306 SER B N 1
ATOM 8293 C CA . SER B 1 306 ? 3.072 10.172 26 1 95.81 306 SER B CA 1
ATOM 8294 C C . SER B 1 306 ? 2.812 10.094 24.5 1 95.81 306 SER B C 1
ATOM 8296 O O . SER B 1 306 ? 3.373 10.875 23.719 1 95.81 306 SER B O 1
ATOM 8298 N N . ALA B 1 307 ? 1.947 9.195 24.094 1 95.5 307 ALA B N 1
ATOM 8299 C CA . ALA B 1 307 ? 1.613 9.008 22.688 1 95.5 307 ALA B CA 1
ATOM 8300 C C . ALA B 1 307 ? 0.769 10.172 22.172 1 95.5 307 ALA B C 1
ATOM 8302 O O . ALA B 1 307 ? 0.793 10.477 20.969 1 95.5 307 ALA B O 1
ATOM 8303 N N . LYS B 1 308 ? 0.02 10.828 23.031 1 94 308 LYS B N 1
ATOM 8304 C CA . LYS B 1 308 ? -0.822 11.953 22.641 1 94 308 LYS B CA 1
ATOM 8305 C C . LYS B 1 308 ? 0.021 13.117 22.141 1 94 308 LYS B C 1
ATOM 8307 O O . LYS B 1 308 ? -0.166 13.586 21.016 1 94 308 LYS B O 1
ATOM 8312 N N . THR B 1 309 ? 0.988 13.508 22.891 1 93.75 309 THR B N 1
ATOM 8313 C CA . THR B 1 309 ? 1.835 14.641 22.547 1 93.75 309 THR B CA 1
ATOM 8314 C C . THR B 1 309 ? 2.783 14.289 21.406 1 93.75 309 THR B C 1
ATOM 8316 O O . THR B 1 309 ? 2.992 15.094 20.484 1 93.75 309 THR B O 1
ATOM 8319 N N . ASN B 1 310 ? 3.312 13.047 21.453 1 96.5 310 ASN B N 1
ATOM 8320 C CA . ASN B 1 310 ? 4.262 12.633 20.422 1 96.5 310 ASN B CA 1
ATOM 8321 C C . ASN B 1 310 ? 3.582 12.453 19.078 1 96.5 310 ASN B C 1
ATOM 8323 O O . ASN B 1 310 ? 4.188 12.711 18.031 1 96.5 310 ASN B O 1
ATOM 8327 N N . MET B 1 311 ? 2.357 11.992 19.094 1 95.75 311 MET B N 1
ATOM 8328 C CA . MET B 1 311 ? 1.611 11.859 17.844 1 95.75 311 MET B CA 1
ATOM 8329 C C . MET B 1 311 ? 1.306 13.227 17.25 1 95.75 311 MET B C 1
ATOM 8331 O O . MET B 1 311 ? 1.388 13.414 16.031 1 95.75 311 MET B O 1
A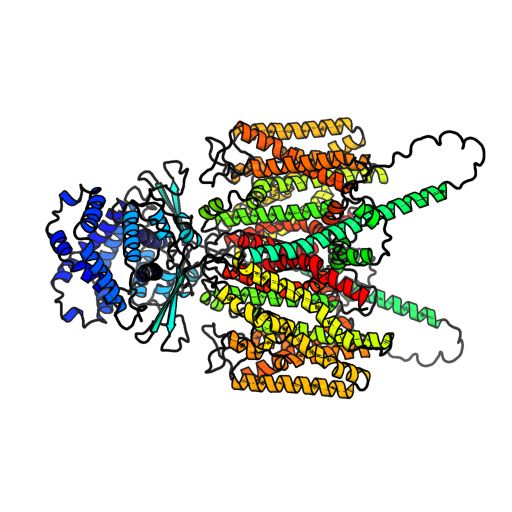TOM 8335 N N . LYS B 1 312 ? 0.968 14.18 18.094 1 92.25 312 LYS B N 1
ATOM 8336 C CA . LYS B 1 312 ? 0.707 15.539 17.641 1 92.25 312 LYS B CA 1
ATOM 8337 C C . LYS B 1 312 ? 1.957 16.156 17.016 1 92.25 312 LYS B C 1
ATOM 8339 O O . LYS B 1 312 ? 1.875 16.844 16 1 92.25 312 LYS B O 1
ATOM 8344 N N . ASP B 1 313 ? 3.041 15.82 17.641 1 93.62 313 ASP B N 1
ATOM 8345 C CA . ASP B 1 313 ? 4.309 16.312 17.109 1 93.62 313 ASP B CA 1
ATOM 8346 C C . ASP B 1 313 ? 4.633 15.68 15.758 1 93.62 313 ASP B C 1
ATOM 8348 O O . ASP B 1 313 ? 5.137 16.359 14.859 1 93.62 313 ASP B O 1
ATOM 8352 N N . LEU B 1 314 ? 4.383 14.453 15.656 1 95.25 314 LEU B N 1
ATOM 8353 C CA . LEU B 1 314 ? 4.648 13.734 14.414 1 95.25 314 LEU B CA 1
ATOM 8354 C C . LEU B 1 314 ? 3.783 14.266 13.273 1 95.25 314 LEU B C 1
ATOM 8356 O O . LEU B 1 314 ? 4.254 14.406 12.148 1 95.25 314 LEU B O 1
ATOM 8360 N N . LEU B 1 315 ? 2.506 14.641 13.602 1 93.94 315 LEU B N 1
ATOM 8361 C CA . LEU B 1 315 ? 1.551 15.023 12.57 1 93.94 315 LEU B CA 1
ATOM 8362 C C . LEU B 1 315 ? 1.567 16.531 12.344 1 93.94 315 LEU B C 1
ATOM 8364 O O . LEU B 1 315 ? 0.822 17.047 11.508 1 93.94 315 LEU B O 1
ATOM 8368 N N . ASP B 1 316 ? 2.432 17.188 13.016 1 90.12 316 ASP B N 1
ATOM 8369 C CA . ASP B 1 316 ? 2.555 18.625 12.844 1 90.12 316 ASP B CA 1
ATOM 8370 C C . ASP B 1 316 ? 3.197 18.969 11.5 1 90.12 316 ASP B C 1
ATOM 8372 O O . ASP B 1 316 ? 4.363 18.656 11.266 1 90.12 316 ASP B O 1
ATOM 8376 N N . MET B 1 317 ? 2.412 19.594 10.672 1 87 317 MET B N 1
ATOM 8377 C CA . MET B 1 317 ? 2.875 19.938 9.328 1 87 317 MET B CA 1
ATOM 8378 C C . MET B 1 317 ? 3.27 21.406 9.242 1 87 317 MET B C 1
ATOM 8380 O O . MET B 1 317 ? 3.582 21.906 8.164 1 87 317 MET B O 1
ATOM 8384 N N . SER B 1 318 ? 3.188 22.125 10.375 1 77.25 318 SER B N 1
ATOM 8385 C CA . SER B 1 318 ? 3.439 23.562 10.352 1 77.25 318 SER B CA 1
ATOM 8386 C C . SER B 1 318 ? 4.926 23.859 10.203 1 77.25 318 SER B C 1
ATOM 8388 O O . SER B 1 318 ? 5.77 23.141 10.742 1 77.25 318 SER B O 1
ATOM 8390 N N . SER B 1 319 ? 5.211 24.484 9.109 1 64.44 319 SER B N 1
ATOM 8391 C CA . SER B 1 319 ? 6.582 24.953 8.945 1 64.44 319 SER B CA 1
ATOM 8392 C C . SER B 1 319 ? 6.922 26.031 9.969 1 64.44 319 SER B C 1
ATOM 8394 O O . SER B 1 319 ? 6.113 26.922 10.227 1 64.44 319 SER B O 1
ATOM 8396 N N . PRO B 1 320 ? 7.816 25.734 10.938 1 54.44 320 PRO B N 1
ATOM 8397 C CA . PRO B 1 320 ? 8.148 26.859 11.82 1 54.44 320 PRO B CA 1
ATOM 8398 C C . PRO B 1 320 ? 8.305 28.188 11.055 1 54.44 320 PRO B C 1
ATOM 8400 O O . PRO B 1 320 ? 8.727 28.188 9.898 1 54.44 320 PRO B O 1
ATOM 8403 N N . LYS B 1 321 ? 7.48 29.297 11.312 1 51.69 321 LYS B N 1
ATOM 8404 C CA . LYS B 1 321 ? 7.422 30.641 10.711 1 51.69 321 LYS B CA 1
ATOM 8405 C C . LYS B 1 321 ? 8.812 31.141 10.352 1 51.69 321 LYS B C 1
ATOM 8407 O O . LYS B 1 321 ? 8.961 32.188 9.75 1 51.69 321 LYS B O 1
ATOM 8412 N N . ASP B 1 322 ? 9.82 30.297 10.633 1 54.34 322 ASP B N 1
ATOM 8413 C CA . ASP B 1 322 ? 11.117 30.922 10.375 1 54.34 322 ASP B CA 1
ATOM 8414 C C . ASP B 1 322 ? 11.492 30.812 8.898 1 54.34 322 ASP B C 1
ATOM 8416 O O . ASP B 1 322 ? 11.297 29.75 8.281 1 54.34 322 ASP B O 1
ATOM 8420 N N . LYS B 1 323 ? 11.656 31.953 8.141 1 53 323 LYS B N 1
ATOM 8421 C CA . LYS B 1 323 ? 12.055 32.219 6.762 1 53 323 LYS B CA 1
ATOM 8422 C C . LYS B 1 323 ? 13.172 31.266 6.32 1 53 323 LYS B C 1
ATOM 8424 O O . LYS B 1 323 ? 13.336 31.016 5.129 1 53 323 LYS B O 1
ATOM 8429 N N . ASP B 1 324 ? 14.008 30.641 7.203 1 59.25 324 ASP B N 1
ATOM 8430 C CA . ASP B 1 324 ? 15.281 30 6.859 1 59.25 324 ASP B CA 1
ATOM 8431 C C . ASP B 1 324 ? 15.125 28.484 6.738 1 59.25 324 ASP B C 1
ATOM 8433 O O . ASP B 1 324 ? 16.109 27.75 6.828 1 59.25 324 ASP B O 1
ATOM 8437 N N . LYS B 1 325 ? 13.875 27.938 6.297 1 71.94 325 LYS B N 1
ATOM 8438 C CA . LYS B 1 325 ? 13.82 26.484 6.406 1 71.94 325 LYS B CA 1
ATOM 8439 C C . LYS B 1 325 ? 13.844 25.828 5.031 1 71.94 325 LYS B C 1
ATOM 8441 O O . LYS B 1 325 ? 13.391 26.406 4.047 1 71.94 325 LYS B O 1
ATOM 8446 N N . LEU B 1 326 ? 14.695 24.859 4.973 1 90 326 LEU B N 1
ATOM 8447 C CA . LEU B 1 326 ? 14.922 24 3.822 1 90 326 LEU B CA 1
ATOM 8448 C C . LEU B 1 326 ? 13.844 22.922 3.729 1 90 326 LEU B C 1
ATOM 8450 O O . LEU B 1 326 ? 14.148 21.734 3.701 1 90 326 LEU B O 1
ATOM 8454 N N . ASP B 1 327 ? 12.57 23.375 3.465 1 91.94 327 ASP B N 1
ATOM 8455 C CA . ASP B 1 327 ? 11.445 22.453 3.492 1 91.94 327 ASP B CA 1
ATOM 8456 C C . ASP B 1 327 ? 11.406 21.594 2.225 1 91.94 327 ASP B C 1
ATOM 8458 O O . ASP B 1 327 ? 10.766 20.547 2.193 1 91.94 327 ASP B O 1
ATOM 8462 N N . CYS B 1 328 ? 12.094 22.094 1.2 1 94.44 328 CYS B N 1
ATOM 8463 C CA . CYS B 1 328 ? 12.109 21.328 -0.046 1 94.44 328 CYS B CA 1
ATOM 8464 C C . CYS B 1 328 ? 12.812 20 0.143 1 94.44 328 CYS B C 1
ATOM 8466 O O . CYS B 1 328 ? 12.578 19.047 -0.612 1 94.44 328 CYS B O 1
ATOM 8468 N N . LEU B 1 329 ? 13.688 19.891 1.163 1 96.5 329 LEU B N 1
ATOM 8469 C CA . LEU B 1 329 ? 14.406 18.656 1.438 1 96.5 329 LEU B CA 1
ATOM 8470 C C . LEU B 1 329 ? 13.438 17.547 1.858 1 96.5 329 LEU B C 1
ATOM 8472 O O . LEU B 1 329 ? 13.727 16.359 1.677 1 96.5 329 LEU B O 1
ATOM 8476 N N . ASN B 1 330 ? 12.266 17.938 2.418 1 95.81 330 ASN B N 1
ATOM 8477 C CA . ASN B 1 330 ? 11.297 16.953 2.877 1 95.81 330 ASN B CA 1
ATOM 8478 C C . ASN B 1 330 ? 10.758 16.109 1.721 1 95.81 330 ASN B C 1
ATOM 8480 O O . ASN B 1 330 ? 10.734 14.883 1.803 1 95.81 330 ASN B O 1
ATOM 8484 N N . GLY B 1 331 ? 10.398 16.781 0.71 1 96.69 331 GLY B N 1
ATOM 8485 C CA . GLY B 1 331 ? 9.93 16.047 -0.458 1 96.69 331 GLY B CA 1
ATOM 8486 C C . GLY B 1 331 ? 11 15.164 -1.078 1 96.69 331 GLY B C 1
ATOM 8487 O O . GLY B 1 331 ? 10.719 14.047 -1.51 1 96.69 331 GLY B O 1
ATOM 8488 N N . MET B 1 332 ? 12.203 15.625 -1.07 1 97 332 MET B N 1
ATOM 8489 C CA . MET B 1 332 ? 13.312 14.875 -1.651 1 97 332 MET B CA 1
ATOM 8490 C C . MET B 1 332 ? 13.562 13.586 -0.872 1 97 332 MET B C 1
ATOM 8492 O O . MET B 1 332 ? 13.805 12.531 -1.464 1 97 332 MET B O 1
ATOM 8496 N N . ARG B 1 333 ? 13.477 13.703 0.416 1 97.12 333 ARG B N 1
ATOM 8497 C CA . ARG B 1 333 ? 13.68 12.531 1.264 1 97.12 333 ARG B CA 1
ATOM 8498 C C . ARG B 1 333 ? 12.602 11.484 1.019 1 97.12 333 ARG B C 1
ATOM 8500 O O . ARG B 1 333 ? 12.898 10.289 0.924 1 97.12 333 ARG B O 1
ATOM 8507 N N . VAL B 1 334 ? 11.367 11.922 0.893 1 96.94 334 VAL B N 1
ATOM 8508 C CA . VAL B 1 334 ? 10.242 11.008 0.735 1 96.94 334 VAL B CA 1
ATOM 8509 C C . VAL B 1 334 ? 10.336 10.305 -0.615 1 96.94 334 VAL B C 1
ATOM 8511 O O . VAL B 1 334 ? 10.164 9.086 -0.698 1 96.94 334 VAL B O 1
ATOM 8514 N N . PHE B 1 335 ? 10.672 11.016 -1.67 1 96.69 335 PHE B N 1
ATOM 8515 C CA . PHE B 1 335 ? 10.773 10.414 -2.996 1 96.69 335 PHE B CA 1
ATOM 8516 C C . PHE B 1 335 ? 11.969 9.477 -3.074 1 96.69 335 PHE B C 1
ATOM 8518 O O . PHE B 1 335 ? 11.914 8.461 -3.77 1 96.69 335 PHE B O 1
ATOM 8525 N N . THR B 1 336 ? 13 9.844 -2.396 1 97 336 THR B N 1
ATOM 8526 C CA . THR B 1 336 ? 14.164 8.969 -2.367 1 97 336 THR B CA 1
ATOM 8527 C C . THR B 1 336 ? 13.844 7.68 -1.61 1 97 336 THR B C 1
ATOM 8529 O O . THR B 1 336 ? 14.281 6.598 -2.008 1 97 336 THR B O 1
ATOM 8532 N N . MET B 1 337 ? 13.086 7.793 -0.513 1 96.62 337 MET B N 1
ATOM 8533 C CA . MET B 1 337 ? 12.68 6.602 0.228 1 96.62 337 MET B CA 1
ATOM 8534 C C . MET B 1 337 ? 11.812 5.691 -0.637 1 96.62 337 MET B C 1
ATOM 8536 O O . MET B 1 337 ? 11.961 4.469 -0.595 1 96.62 337 MET B O 1
ATOM 8540 N N . PHE B 1 338 ? 10.938 6.25 -1.384 1 95.75 338 PHE B N 1
ATOM 8541 C CA . PHE B 1 338 ? 10.141 5.477 -2.324 1 95.75 338 PHE B CA 1
ATOM 8542 C C . PHE B 1 338 ? 11.031 4.734 -3.312 1 95.75 338 PHE B C 1
ATOM 8544 O O . PHE B 1 338 ? 10.797 3.562 -3.611 1 95.75 338 PHE B O 1
ATOM 8551 N N . TRP B 1 339 ? 11.984 5.5 -3.785 1 96.12 339 TRP B N 1
ATOM 8552 C CA . TRP B 1 339 ? 12.922 4.938 -4.75 1 96.12 339 TRP B CA 1
ATOM 8553 C C . TRP B 1 339 ? 13.656 3.734 -4.16 1 96.12 339 TRP B C 1
ATOM 8555 O O . TRP B 1 339 ? 13.805 2.705 -4.82 1 96.12 339 TRP B O 1
ATOM 8565 N N . ILE B 1 340 ? 14.039 3.812 -2.934 1 96.12 340 ILE B N 1
ATOM 8566 C CA . ILE B 1 340 ? 14.75 2.744 -2.242 1 96.12 340 ILE B CA 1
ATOM 8567 C C . ILE B 1 340 ? 13.836 1.532 -2.08 1 96.12 340 ILE B C 1
ATOM 8569 O O . ILE B 1 340 ? 14.219 0.409 -2.418 1 96.12 340 ILE B O 1
ATOM 8573 N N . VAL B 1 341 ? 12.633 1.734 -1.647 1 96.06 341 VAL B N 1
ATOM 8574 C CA . VAL B 1 341 ? 11.695 0.639 -1.423 1 96.06 341 VAL B CA 1
ATOM 8575 C C . VAL B 1 341 ? 11.336 -0.016 -2.756 1 96.06 341 VAL B C 1
ATOM 8577 O O . VAL B 1 341 ? 11.258 -1.243 -2.848 1 96.06 341 VAL B O 1
ATOM 8580 N N . PHE B 1 342 ? 11.188 0.788 -3.766 1 95.06 342 PHE B N 1
ATOM 8581 C CA . PHE B 1 342 ? 10.859 0.296 -5.098 1 95.06 342 PHE B CA 1
ATOM 8582 C C . PHE B 1 342 ? 11.969 -0.59 -5.645 1 95.06 342 PHE B C 1
ATOM 8584 O O . PHE B 1 342 ? 11.703 -1.67 -6.176 1 95.06 342 PHE B O 1
ATOM 8591 N N . GLY B 1 343 ? 13.18 -0.129 -5.496 1 92.94 343 GLY B N 1
ATOM 8592 C CA . GLY B 1 343 ? 14.32 -0.898 -5.957 1 92.94 343 GLY B CA 1
ATOM 8593 C C . GLY B 1 343 ? 14.461 -2.24 -5.262 1 92.94 343 GLY B C 1
ATOM 8594 O O . GLY B 1 343 ? 14.648 -3.268 -5.914 1 92.94 343 GLY B O 1
ATOM 8595 N N . HIS B 1 344 ? 14.305 -2.248 -3.961 1 93.56 344 HIS B N 1
ATOM 8596 C CA . HIS B 1 344 ? 14.461 -3.488 -3.207 1 93.56 344 HIS B CA 1
ATOM 8597 C C . HIS B 1 344 ? 13.289 -4.43 -3.449 1 93.56 344 HIS B C 1
ATOM 8599 O O . HIS B 1 344 ? 1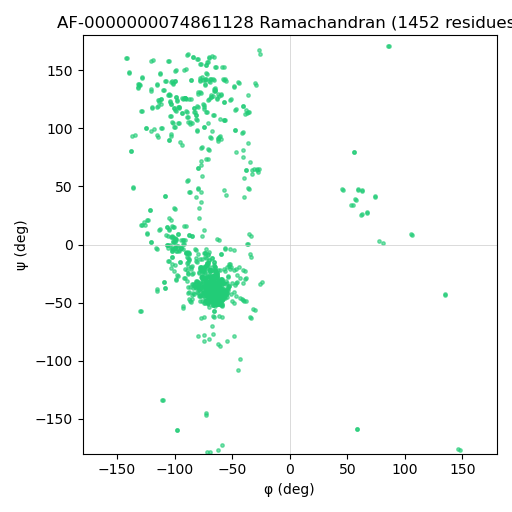3.453 -5.648 -3.463 1 93.56 344 HIS B O 1
ATOM 8605 N N . ALA B 1 345 ? 12.141 -3.883 -3.66 1 92.88 345 ALA B N 1
ATOM 8606 C CA . ALA B 1 345 ? 10.969 -4.707 -3.961 1 92.88 345 ALA B CA 1
ATOM 8607 C C . ALA B 1 345 ? 11.148 -5.457 -5.277 1 92.88 345 ALA B C 1
ATOM 8609 O O . ALA B 1 345 ? 10.867 -6.652 -5.363 1 92.88 345 ALA B O 1
ATOM 8610 N N . ILE B 1 346 ? 11.648 -4.77 -6.254 1 90.81 346 ILE B N 1
ATOM 8611 C CA . ILE B 1 346 ? 11.828 -5.383 -7.566 1 90.81 346 ILE B CA 1
ATOM 8612 C C . ILE B 1 346 ? 12.953 -6.41 -7.508 1 90.81 346 ILE B C 1
ATOM 8614 O O . ILE B 1 346 ? 12.812 -7.523 -8.023 1 90.81 346 ILE B O 1
ATOM 8618 N N . LEU B 1 347 ? 14.047 -6.059 -6.883 1 87.62 347 LEU B N 1
ATOM 8619 C CA . LEU B 1 347 ? 15.211 -6.941 -6.82 1 87.62 347 LEU B CA 1
ATOM 8620 C C . LEU B 1 347 ? 14.852 -8.258 -6.141 1 87.62 347 LEU B C 1
ATOM 8622 O O . LEU B 1 347 ? 15.195 -9.328 -6.641 1 87.62 347 LEU B O 1
ATOM 8626 N N . LEU B 1 348 ? 14.156 -8.156 -5.07 1 87.88 348 LEU B N 1
ATOM 8627 C CA . LEU B 1 348 ? 13.828 -9.367 -4.336 1 87.88 348 LEU B CA 1
ATOM 8628 C C . LEU B 1 348 ? 12.719 -10.148 -5.043 1 87.88 348 LEU B C 1
ATOM 8630 O O . LEU B 1 348 ? 12.688 -11.375 -4.988 1 87.88 348 LEU B O 1
ATOM 8634 N N . SER B 1 349 ? 11.852 -9.461 -5.77 1 89.12 349 SER B N 1
ATOM 8635 C CA . SER B 1 349 ? 10.781 -10.133 -6.492 1 89.12 349 SER B CA 1
ATOM 8636 C C . SER B 1 349 ? 11.32 -10.914 -7.688 1 89.12 349 SER B C 1
ATOM 8638 O O . SER B 1 349 ? 10.781 -11.961 -8.047 1 89.12 349 SER B O 1
ATOM 8640 N N . ILE B 1 350 ? 12.383 -10.422 -8.289 1 86.44 350 ILE B N 1
ATOM 8641 C CA . ILE B 1 350 ? 12.953 -11.086 -9.461 1 86.44 350 ILE B CA 1
ATOM 8642 C C . ILE B 1 350 ? 13.523 -12.445 -9.055 1 86.44 350 ILE B C 1
ATOM 8644 O O . ILE B 1 350 ? 13.406 -13.422 -9.805 1 86.44 350 ILE B O 1
ATOM 8648 N N . THR B 1 351 ? 14.031 -12.562 -7.863 1 78.5 351 THR B N 1
ATOM 8649 C CA . THR B 1 351 ? 14.688 -13.789 -7.422 1 78.5 351 THR B CA 1
ATOM 8650 C C . THR B 1 351 ? 13.656 -14.883 -7.141 1 78.5 351 THR B C 1
ATOM 8652 O O . THR B 1 351 ? 13.984 -16.062 -7.156 1 78.5 351 THR B O 1
ATOM 8655 N N . THR B 1 352 ? 12.438 -14.531 -6.953 1 81.12 352 THR B N 1
ATOM 8656 C CA . THR B 1 352 ? 11.414 -15.516 -6.621 1 81.12 352 THR B CA 1
ATOM 8657 C C . THR B 1 352 ? 10.297 -15.508 -7.656 1 81.12 352 THR B C 1
ATOM 8659 O O . THR B 1 352 ? 9.148 -15.836 -7.348 1 81.12 352 THR B O 1
ATOM 8662 N N . SER B 1 353 ? 10.656 -15.172 -8.859 1 87.62 353 SER B N 1
ATOM 8663 C CA . SER B 1 353 ? 9.633 -15.086 -9.891 1 87.62 353 SER B CA 1
ATOM 8664 C C . SER B 1 353 ? 9.703 -16.266 -10.844 1 87.62 353 SER B C 1
ATOM 8666 O O . SER B 1 353 ? 10.742 -16.922 -10.961 1 87.62 353 SER B O 1
ATOM 8668 N N . GLN B 1 354 ? 8.609 -16.516 -11.484 1 87.44 354 GLN B N 1
ATOM 8669 C CA . GLN B 1 354 ? 8.516 -17.641 -12.414 1 87.44 354 GLN B CA 1
ATOM 8670 C C . GLN B 1 354 ? 8.773 -17.172 -13.852 1 87.44 354 GLN B C 1
ATOM 8672 O O . GLN B 1 354 ? 8.859 -18 -14.766 1 87.44 354 GLN B O 1
ATOM 8677 N N . ASN B 1 355 ? 8.93 -15.844 -14.094 1 88.81 355 ASN B N 1
ATOM 8678 C CA . ASN B 1 355 ? 9.102 -15.328 -15.445 1 88.81 355 ASN B CA 1
ATOM 8679 C C . ASN B 1 355 ? 10.211 -14.281 -15.516 1 88.81 355 ASN B C 1
ATOM 8681 O O . ASN B 1 355 ? 10.031 -13.203 -16.078 1 88.81 355 ASN B O 1
ATOM 8685 N N . PRO B 1 356 ? 11.328 -14.562 -14.984 1 86 356 PRO B N 1
ATOM 8686 C CA . PRO B 1 356 ? 12.398 -13.562 -15 1 86 356 PRO B CA 1
ATOM 8687 C C . PRO B 1 356 ? 12.867 -13.227 -16.406 1 86 356 PRO B C 1
ATOM 8689 O O . PRO B 1 356 ? 13.18 -12.062 -16.703 1 86 356 PRO B O 1
ATOM 8692 N N . ILE B 1 357 ? 12.891 -14.219 -17.297 1 83.44 357 ILE B N 1
ATOM 8693 C CA . ILE B 1 357 ? 13.375 -14 -18.656 1 83.44 357 ILE B CA 1
ATOM 8694 C C . ILE B 1 357 ? 12.383 -13.125 -19.422 1 83.44 357 ILE B C 1
ATOM 8696 O O . ILE B 1 357 ? 12.781 -12.172 -20.094 1 83.44 357 ILE B O 1
ATOM 8700 N N . GLN B 1 358 ? 11.188 -13.461 -19.281 1 84.44 358 GLN B N 1
ATOM 8701 C CA . GLN B 1 358 ? 10.156 -12.656 -19.922 1 84.44 358 GLN B CA 1
ATOM 8702 C C . GLN B 1 358 ? 10.164 -11.227 -19.391 1 84.44 358 GLN B C 1
ATOM 8704 O O . GLN B 1 358 ? 9.969 -10.273 -20.141 1 84.44 358 GLN B O 1
ATOM 8709 N N . PHE B 1 359 ? 10.352 -11.109 -18.156 1 88.5 359 PHE B N 1
ATOM 8710 C CA . PHE B 1 359 ? 10.352 -9.797 -17.516 1 88.5 359 PHE B CA 1
ATOM 8711 C C . PHE B 1 359 ? 11.461 -8.914 -18.094 1 88.5 359 PHE B C 1
ATOM 8713 O O . PHE B 1 359 ? 11.219 -7.762 -18.453 1 88.5 359 PHE B O 1
ATOM 8720 N N . PHE B 1 360 ? 12.648 -9.43 -18.188 1 85.88 360 PHE B N 1
ATOM 8721 C CA . PHE B 1 360 ? 13.781 -8.641 -18.672 1 85.88 360 PHE B CA 1
ATOM 8722 C C . PHE B 1 360 ? 13.648 -8.359 -20.172 1 85.88 360 PHE B C 1
ATOM 8724 O O . PHE B 1 360 ? 14.062 -7.301 -20.641 1 85.88 360 PHE B O 1
ATOM 8731 N N . ARG B 1 361 ? 13.078 -9.273 -20.812 1 83.44 361 ARG B N 1
ATOM 8732 C CA . ARG B 1 361 ? 12.852 -9.055 -22.25 1 83.44 361 ARG B CA 1
ATOM 8733 C C . ARG B 1 361 ? 11.875 -7.914 -22.484 1 83.44 361 ARG B C 1
ATOM 8735 O O . ARG B 1 361 ? 12.109 -7.051 -23.328 1 83.44 361 ARG B O 1
ATOM 8742 N N . ASP B 1 362 ? 10.852 -7.898 -21.688 1 83.5 362 ASP B N 1
ATOM 8743 C CA . ASP B 1 362 ? 9.766 -6.941 -21.906 1 83.5 362 ASP B CA 1
ATOM 8744 C C . ASP B 1 362 ? 10.047 -5.617 -21.219 1 83.5 362 ASP B C 1
ATOM 8746 O O . ASP B 1 362 ? 9.719 -4.551 -21.734 1 83.5 362 ASP B O 1
ATOM 8750 N N . GLN B 1 363 ? 10.648 -5.742 -20.062 1 87.5 363 GLN B N 1
ATOM 8751 C CA . GLN B 1 363 ? 10.734 -4.543 -19.234 1 87.5 363 GLN B CA 1
ATOM 8752 C C . GLN B 1 363 ? 12.188 -4.121 -19.047 1 87.5 363 GLN B C 1
ATOM 8754 O O . GLN B 1 363 ? 12.461 -3.049 -18.5 1 87.5 363 GLN B O 1
ATOM 8759 N N . GLY B 1 364 ? 13.094 -4.879 -19.547 1 85 364 GLY B N 1
ATOM 8760 C CA . GLY B 1 364 ? 14.508 -4.617 -19.297 1 85 364 GLY B CA 1
ATOM 8761 C C . GLY B 1 364 ? 14.969 -3.287 -19.859 1 85 364 GLY B C 1
ATOM 8762 O O . GLY B 1 364 ? 15.891 -2.666 -19.328 1 85 364 GLY B O 1
ATOM 8763 N N . LYS B 1 365 ? 14.305 -2.779 -20.891 1 87.19 365 LYS B N 1
ATOM 8764 C CA . LYS B 1 365 ? 14.719 -1.527 -21.516 1 87.19 365 LYS B CA 1
ATOM 8765 C C . LYS B 1 365 ? 13.68 -0.429 -21.281 1 87.19 365 LYS B C 1
ATOM 8767 O O . LYS B 1 365 ? 13.742 0.627 -21.922 1 87.19 365 LYS B O 1
ATOM 8772 N N . SER B 1 366 ? 12.852 -0.717 -20.406 1 88.06 366 SER B N 1
ATOM 8773 C CA . SER B 1 366 ? 11.82 0.271 -20.109 1 88.06 366 SER B CA 1
ATOM 8774 C C . SER B 1 366 ? 12.367 1.401 -19.234 1 88.06 366 SER B C 1
ATOM 8776 O O . SER B 1 366 ? 13.398 1.24 -18.578 1 88.06 366 SER B O 1
ATOM 8778 N N . LEU B 1 367 ? 11.75 2.553 -19.297 1 87.81 367 LEU B N 1
ATOM 8779 C CA . LEU B 1 367 ? 12.172 3.734 -18.547 1 87.81 367 LEU B CA 1
ATOM 8780 C C . LEU B 1 367 ? 12.102 3.48 -17.047 1 87.81 367 LEU B C 1
ATOM 8782 O O . LEU B 1 367 ? 13.031 3.822 -16.312 1 87.81 367 LEU B O 1
ATOM 8786 N N . TRP B 1 368 ? 11.008 2.924 -16.609 1 86.44 368 TRP B N 1
ATOM 8787 C CA . TRP B 1 368 ? 10.836 2.725 -15.18 1 86.44 368 TRP B CA 1
ATOM 8788 C C . TRP B 1 368 ? 11.883 1.756 -14.633 1 86.44 368 TRP B C 1
ATOM 8790 O O . TRP B 1 368 ? 12.359 1.911 -13.508 1 86.44 368 TRP B O 1
ATOM 8800 N N . PHE B 1 369 ? 12.258 0.807 -15.414 1 88.94 369 PHE B N 1
ATOM 8801 C CA . PHE B 1 369 ? 13.258 -0.152 -14.969 1 88.94 369 PHE B CA 1
ATOM 8802 C C . PHE B 1 369 ? 14.633 0.503 -14.875 1 88.94 369 PHE B C 1
ATOM 8804 O O . PHE B 1 369 ? 15.414 0.19 -13.977 1 88.94 369 PHE B O 1
ATOM 8811 N N . GLN B 1 370 ? 14.875 1.435 -15.781 1 89.81 370 GLN B N 1
ATOM 8812 C CA . GLN B 1 370 ? 16.156 2.127 -15.742 1 89.81 370 GLN B CA 1
ATOM 8813 C C . GLN B 1 370 ? 16.281 2.988 -14.492 1 89.81 370 GLN B C 1
ATOM 8815 O O . GLN B 1 370 ? 17.344 3.047 -13.875 1 89.81 370 GLN B O 1
ATOM 8820 N N . VAL B 1 371 ? 15.188 3.59 -14.18 1 89.31 371 VAL B N 1
ATOM 8821 C CA . VAL B 1 371 ? 15.172 4.398 -12.969 1 89.31 371 VAL B CA 1
ATOM 8822 C C . VAL B 1 371 ? 15.43 3.51 -11.75 1 89.31 371 VAL B C 1
ATOM 8824 O O . VAL B 1 371 ? 16.172 3.883 -10.844 1 89.31 371 VAL B O 1
ATOM 8827 N N . MET B 1 372 ? 14.844 2.42 -11.82 1 87.44 372 MET B N 1
ATOM 8828 C CA . MET B 1 372 ? 15.031 1.479 -10.719 1 87.44 372 MET B CA 1
ATOM 8829 C C . MET B 1 372 ? 16.453 0.949 -10.688 1 87.44 372 MET B C 1
ATOM 8831 O O . MET B 1 372 ? 17.047 0.803 -9.617 1 87.44 372 MET B O 1
ATOM 8835 N N . ASN B 1 373 ? 16.953 0.672 -11.836 1 86.75 373 ASN B N 1
ATOM 8836 C CA . ASN B 1 373 ? 18.297 0.084 -11.945 1 86.75 373 ASN B CA 1
ATOM 8837 C C . ASN B 1 373 ? 19.359 1.016 -11.383 1 86.75 373 ASN B C 1
ATOM 8839 O O . ASN B 1 373 ? 20.344 0.558 -10.789 1 86.75 373 ASN B O 1
ATOM 8843 N N . VAL B 1 374 ? 19.172 2.273 -11.531 1 89.5 374 VAL B N 1
ATOM 8844 C CA . VAL B 1 374 ? 20.156 3.242 -11.039 1 89.5 374 VAL B CA 1
ATOM 8845 C C . VAL B 1 374 ? 19.812 3.639 -9.602 1 89.5 374 VAL B C 1
ATOM 8847 O O . VAL B 1 374 ? 20.297 4.664 -9.109 1 89.5 374 VAL B O 1
ATOM 8850 N N . GLY B 1 375 ? 18.984 2.887 -8.977 1 89.5 375 GLY B N 1
ATOM 8851 C CA . GLY B 1 375 ? 18.594 3.127 -7.594 1 89.5 375 GLY B CA 1
ATOM 8852 C C . GLY B 1 375 ? 19.766 3.104 -6.625 1 89.5 375 GLY B C 1
ATOM 8853 O O . GLY B 1 375 ? 19.641 3.551 -5.484 1 89.5 375 GLY B O 1
ATOM 8854 N N . THR B 1 376 ? 20.953 2.717 -7.047 1 88.25 376 THR B N 1
ATOM 8855 C CA . THR B 1 376 ? 22.156 2.719 -6.227 1 88.25 376 THR B CA 1
ATOM 8856 C C . THR B 1 376 ? 22.562 4.145 -5.859 1 88.25 376 THR B C 1
ATOM 8858 O O . THR B 1 376 ? 23.328 4.355 -4.914 1 88.25 376 THR B O 1
ATOM 8861 N N . LEU B 1 377 ? 21.984 5.082 -6.562 1 93.5 377 LEU B N 1
ATOM 8862 C CA . LEU B 1 377 ? 22.312 6.48 -6.332 1 93.5 377 LEU B CA 1
ATOM 8863 C C . LEU B 1 377 ? 21.406 7.094 -5.277 1 93.5 377 LEU B C 1
ATOM 8865 O O . LEU B 1 377 ? 21.625 8.227 -4.84 1 93.5 377 LEU B O 1
ATOM 8869 N N . SER B 1 378 ? 20.391 6.379 -4.836 1 94.25 378 SER B N 1
ATOM 8870 C CA . SER B 1 378 ? 19.406 6.91 -3.898 1 94.25 378 SER B CA 1
ATOM 8871 C C . SER B 1 378 ? 20.047 7.254 -2.559 1 94.25 378 SER B C 1
ATOM 8873 O O . SER B 1 378 ? 19.75 8.297 -1.971 1 94.25 378 SER B O 1
ATOM 8875 N N . CYS B 1 379 ? 20.969 6.426 -2.078 1 94.62 379 CYS B N 1
ATOM 8876 C CA . CYS B 1 379 ? 21.625 6.664 -0.797 1 94.62 379 CYS B CA 1
ATOM 8877 C C . CYS B 1 379 ? 22.5 7.914 -0.855 1 94.62 379 CYS B C 1
ATOM 8879 O O . CYS B 1 379 ? 22.703 8.578 0.161 1 94.62 379 CYS B O 1
ATOM 8881 N N . ASP B 1 380 ? 23.016 8.227 -2.041 1 97 380 ASP B N 1
ATOM 8882 C CA . ASP B 1 380 ? 23.859 9.398 -2.211 1 97 380 ASP B CA 1
ATOM 8883 C C . ASP B 1 380 ? 23.078 10.688 -2.01 1 97 380 ASP B C 1
ATOM 8885 O O . ASP B 1 380 ? 23.625 11.695 -1.562 1 97 380 ASP B O 1
ATOM 8889 N N . THR B 1 381 ? 21.797 10.641 -2.334 1 97.69 381 THR B N 1
ATOM 8890 C CA . THR B 1 381 ? 20.953 11.789 -2.057 1 97.69 381 THR B CA 1
ATOM 8891 C C . THR B 1 381 ? 20.859 12.047 -0.556 1 97.69 381 THR B C 1
ATOM 8893 O O . THR B 1 381 ? 20.953 13.195 -0.112 1 97.69 381 THR B O 1
ATOM 8896 N N . PHE B 1 382 ? 20.734 11.016 0.201 1 97.62 382 PHE B N 1
ATOM 8897 C CA . PHE B 1 382 ? 20.656 11.148 1.65 1 97.62 382 PHE B CA 1
ATOM 8898 C C . PHE B 1 382 ? 21.969 11.641 2.234 1 97.62 382 PHE B C 1
ATOM 8900 O O . PHE B 1 382 ? 21.984 12.43 3.182 1 97.62 382 PHE B O 1
ATOM 8907 N N . LEU B 1 383 ? 23.094 11.141 1.688 1 98 383 LEU B N 1
ATOM 8908 C CA . LEU B 1 383 ? 24.406 11.578 2.164 1 98 383 LEU B CA 1
ATOM 8909 C C . LEU B 1 383 ? 24.609 13.062 1.887 1 98 383 LEU B C 1
ATOM 8911 O O . LEU B 1 383 ? 25.125 13.797 2.738 1 98 383 LEU B O 1
ATOM 8915 N N . LEU B 1 384 ? 24.188 13.453 0.72 1 98.38 384 LEU B N 1
ATOM 8916 C CA . LEU B 1 384 ? 24.281 14.867 0.376 1 98.38 384 LEU B CA 1
ATOM 8917 C C . LEU B 1 384 ? 23.453 15.719 1.333 1 98.38 384 LEU B C 1
ATOM 8919 O O . LEU B 1 384 ? 23.938 16.734 1.83 1 98.38 384 LEU B O 1
ATOM 8923 N N . ILE B 1 385 ? 22.203 15.312 1.582 1 97.75 385 ILE B N 1
ATOM 8924 C CA . ILE B 1 385 ? 21.312 16.047 2.471 1 97.75 385 ILE B CA 1
ATOM 8925 C C . ILE B 1 385 ? 21.906 16.094 3.877 1 97.75 385 ILE B C 1
ATOM 8927 O O . ILE B 1 385 ? 21.844 17.125 4.555 1 97.75 385 ILE B O 1
ATOM 8931 N N . GLY B 1 386 ? 22.516 14.969 4.305 1 97.12 386 GLY B N 1
ATOM 8932 C CA . GLY B 1 386 ? 23.172 14.914 5.609 1 97.12 386 GLY B CA 1
ATOM 8933 C C . GLY B 1 386 ? 24.281 15.938 5.77 1 97.12 386 GLY B C 1
ATOM 8934 O O . GLY B 1 386 ? 24.312 16.672 6.766 1 97.12 386 GLY B O 1
ATOM 8935 N N . GLY B 1 387 ? 25.141 16.016 4.785 1 97.94 387 GLY B N 1
ATOM 8936 C CA . GLY B 1 387 ? 26.203 17 4.824 1 97.94 387 GLY B CA 1
ATOM 8937 C C . GLY B 1 387 ? 25.703 18.438 4.785 1 97.94 387 GLY B C 1
ATOM 8938 O O . GLY B 1 387 ? 26.234 19.312 5.477 1 97.94 387 GLY B O 1
ATOM 8939 N N . LEU B 1 388 ? 24.703 18.625 4.027 1 98.06 388 LEU B N 1
ATOM 8940 C CA . LEU B 1 388 ? 24.141 19.953 3.854 1 98.06 388 LEU B CA 1
ATOM 8941 C C . LEU B 1 388 ? 23.516 20.453 5.152 1 98.06 388 LEU B C 1
ATOM 8943 O O . LEU B 1 388 ? 23.797 21.562 5.605 1 98.06 388 LEU B O 1
ATOM 8947 N N . VAL B 1 389 ? 22.656 19.656 5.73 1 96.06 389 VAL B N 1
ATOM 8948 C CA . VAL B 1 389 ? 21.906 20.047 6.93 1 96.06 389 VAL B CA 1
ATOM 8949 C C . VAL B 1 389 ? 22.875 20.234 8.094 1 96.06 389 VAL B C 1
ATOM 8951 O O . VAL B 1 389 ? 22.719 21.156 8.898 1 96.06 389 VAL B O 1
ATOM 8954 N N . LEU B 1 390 ? 23.844 19.375 8.172 1 96.5 390 LEU B N 1
ATOM 8955 C CA . LEU B 1 390 ? 24.844 19.484 9.242 1 96.5 390 LEU B CA 1
ATOM 8956 C C . LEU B 1 390 ? 25.609 20.797 9.148 1 96.5 390 LEU B C 1
ATOM 8958 O O . LEU B 1 390 ? 25.719 21.516 10.141 1 96.5 390 LEU B O 1
ATOM 8962 N N . THR B 1 391 ? 26.141 21.094 7.977 1 97.31 391 THR B N 1
ATOM 8963 C CA . THR B 1 391 ? 26.969 22.281 7.789 1 97.31 391 THR B CA 1
ATOM 8964 C C . THR B 1 391 ? 26.141 23.547 7.934 1 97.31 391 THR B C 1
ATOM 8966 O O . THR B 1 391 ? 26.516 24.469 8.664 1 97.31 391 THR B O 1
ATOM 8969 N N . TYR B 1 392 ? 25.047 23.594 7.262 1 95.94 392 TYR B N 1
ATOM 8970 C CA . TYR B 1 392 ? 24.172 24.75 7.34 1 95.94 392 TYR B CA 1
ATOM 8971 C C . TYR B 1 392 ? 23.688 24.984 8.766 1 95.94 392 TYR B C 1
ATOM 8973 O O . TYR B 1 392 ? 23.719 26.109 9.273 1 95.94 392 TYR B O 1
ATOM 8981 N N . GLY B 1 393 ? 23.266 23.953 9.422 1 92.69 393 GLY B N 1
ATOM 8982 C CA . GLY B 1 393 ? 22.734 24.047 10.773 1 92.69 393 GLY B CA 1
ATOM 8983 C C . GLY B 1 393 ? 23.781 24.484 11.789 1 92.69 393 GLY B C 1
ATOM 8984 O O . GLY B 1 393 ? 23.531 25.359 12.617 1 92.69 393 GLY B O 1
ATOM 8985 N N . LYS B 1 394 ? 24.922 23.922 11.727 1 93.5 394 LYS B N 1
ATOM 8986 C CA . LYS B 1 394 ? 25.969 24.203 12.703 1 93.5 394 LYS B CA 1
ATOM 8987 C C . LYS B 1 394 ? 26.547 25.594 12.508 1 93.5 394 LYS B C 1
ATOM 8989 O O . LYS B 1 394 ? 26.766 26.328 13.477 1 93.5 394 LYS B O 1
ATOM 8994 N N . LEU B 1 395 ? 26.797 25.969 11.289 1 94.5 395 LEU B N 1
ATOM 8995 C CA . LEU B 1 395 ? 27.359 27.281 11.023 1 94.5 395 LEU B CA 1
ATOM 8996 C C . LEU B 1 395 ? 26.375 28.375 11.398 1 94.5 395 LEU B C 1
ATOM 8998 O O . LEU B 1 395 ? 26.766 29.422 11.922 1 94.5 395 LEU B O 1
ATOM 9002 N N . ASN B 1 396 ? 25.109 28.156 11.102 1 91.56 396 ASN B N 1
ATOM 9003 C CA . ASN B 1 396 ? 24.094 29.125 11.5 1 91.56 396 ASN B CA 1
ATOM 9004 C C . ASN B 1 396 ? 23.969 29.219 13.016 1 91.56 396 ASN B C 1
ATOM 9006 O O . ASN B 1 396 ? 23.766 30.297 13.562 1 91.56 396 ASN B O 1
ATOM 9010 N N . SER B 1 397 ? 24.062 28.094 13.602 1 89.94 397 SER B N 1
ATOM 9011 C CA . SER B 1 397 ? 24.016 28.094 15.055 1 89.94 397 SER B CA 1
ATOM 9012 C C . SER B 1 397 ? 25.203 28.828 15.656 1 89.94 397 SER B C 1
ATOM 9014 O O . SER B 1 397 ? 25.047 29.562 16.641 1 89.94 397 SER B O 1
ATOM 9016 N N . TRP B 1 398 ? 26.375 28.672 15.07 1 90.94 398 TRP B N 1
ATOM 9017 C CA . TRP B 1 398 ? 27.578 29.359 15.531 1 90.94 398 TRP B CA 1
ATOM 9018 C C . TRP B 1 398 ? 27.484 30.859 15.281 1 90.94 398 TRP B C 1
ATOM 9020 O O . TRP B 1 398 ? 27.969 31.656 16.078 1 90.94 398 TRP B O 1
ATOM 9030 N N . ALA B 1 399 ? 26.906 31.156 14.242 1 88.69 399 ALA B N 1
ATOM 9031 C CA . ALA B 1 399 ? 26.734 32.562 13.906 1 88.69 399 ALA B CA 1
ATOM 9032 C C . ALA B 1 399 ? 25.781 33.25 14.891 1 88.69 399 ALA B C 1
ATOM 9034 O O . ALA B 1 399 ? 25.969 34.438 15.242 1 88.69 399 ALA B O 1
ATOM 9035 N N . LYS B 1 400 ? 24.812 32.562 15.32 1 85.06 400 LYS B N 1
ATOM 9036 C CA . LYS B 1 400 ? 23.797 33.125 16.188 1 85.06 400 LYS B CA 1
ATOM 9037 C C . LYS B 1 400 ? 24.234 33.062 17.656 1 85.06 400 LYS B C 1
ATOM 9039 O O . LYS B 1 400 ? 24.062 34.031 18.406 1 85.06 400 LYS B O 1
ATOM 9044 N N . LYS B 1 401 ? 24.703 31.906 18.156 1 83.75 401 LYS B N 1
ATOM 9045 C CA . LYS B 1 401 ? 24.938 31.672 19.578 1 83.75 401 LYS B CA 1
ATOM 9046 C C . LYS B 1 401 ? 26.438 31.719 19.906 1 83.75 401 LYS B C 1
ATOM 9048 O O . LYS B 1 401 ? 26.812 31.703 21.078 1 83.75 401 LYS B O 1
ATOM 9053 N N . GLY B 1 402 ? 27.25 31.906 19.094 1 81.38 402 GLY B N 1
ATOM 9054 C CA . GLY B 1 402 ? 28.688 31.828 19.344 1 81.38 402 GLY B CA 1
ATOM 9055 C C . GLY B 1 402 ? 29.25 30.438 19.203 1 81.38 402 GLY B C 1
ATOM 9056 O O . GLY B 1 402 ? 28.5 29.453 19.172 1 81.38 402 GLY B O 1
ATOM 9057 N N . ARG B 1 403 ? 30.641 30.219 19.219 1 76.75 403 ARG B N 1
ATOM 9058 C CA . ARG B 1 403 ? 31.344 28.969 18.906 1 76.75 40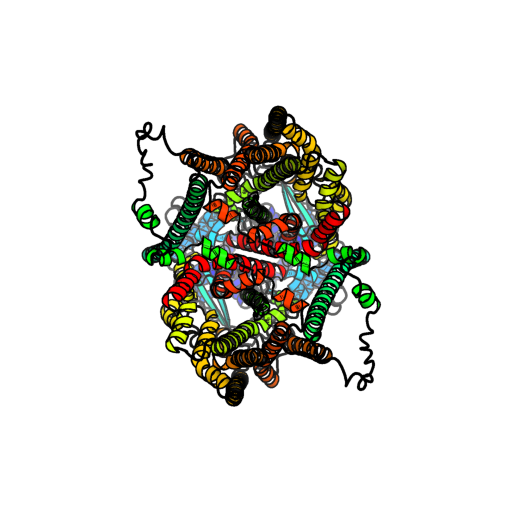3 ARG B CA 1
ATOM 9059 C C . ARG B 1 403 ? 31.469 28.094 20.156 1 76.75 403 ARG B C 1
ATOM 9061 O O . ARG B 1 403 ? 32.531 28.078 20.797 1 76.75 403 ARG B O 1
ATOM 9068 N N . LYS B 1 404 ? 30.5 27.875 20.969 1 76.56 404 LYS B N 1
ATOM 9069 C CA . LYS B 1 404 ? 30.672 27 22.125 1 76.56 404 LYS B CA 1
ATOM 9070 C C . LYS B 1 404 ? 30.203 25.594 21.812 1 76.56 404 LYS B C 1
ATOM 9072 O O . LYS B 1 404 ? 29 25.297 21.844 1 76.56 404 LYS B O 1
ATOM 9077 N N . ILE B 1 405 ? 31.188 24.781 21.25 1 77.31 405 ILE B N 1
ATOM 9078 C CA . ILE B 1 405 ? 30.781 23.406 20.922 1 77.31 405 ILE B CA 1
ATOM 9079 C C . ILE B 1 405 ? 31.531 22.438 21.828 1 77.31 405 ILE B C 1
ATOM 9081 O O . ILE B 1 405 ? 32.75 22.547 22 1 77.31 405 ILE B O 1
ATOM 9085 N N . SER B 1 406 ? 30.766 21.641 22.562 1 87.81 406 SER B N 1
ATOM 9086 C CA . SER B 1 406 ? 31.328 20.453 23.203 1 87.81 406 SER B CA 1
ATOM 9087 C C . SER B 1 406 ? 31.312 19.266 22.25 1 87.81 406 SER B C 1
ATOM 9089 O O . SER B 1 406 ? 30.266 18.672 22 1 87.81 406 SER B O 1
ATOM 9091 N N . TRP B 1 407 ? 32.5 18.906 21.719 1 90.56 407 TRP B N 1
ATOM 9092 C CA . TRP B 1 407 ? 32.625 17.875 20.688 1 90.56 407 TRP B CA 1
ATOM 9093 C C . TRP B 1 407 ? 32.156 16.516 21.234 1 90.56 407 TRP B C 1
ATOM 9095 O O . TRP B 1 407 ? 31.656 15.688 20.484 1 90.56 407 TRP B O 1
ATOM 9105 N N . TRP B 1 408 ? 32.375 16.266 22.531 1 91.06 408 TRP B N 1
ATOM 9106 C CA . TRP B 1 408 ? 31.906 15.008 23.109 1 91.06 408 TRP B CA 1
ATOM 9107 C C . TRP B 1 408 ? 30.391 14.914 23.031 1 91.06 408 TRP B C 1
ATOM 9109 O O . TRP B 1 408 ? 29.844 13.859 22.719 1 91.06 408 TRP B O 1
ATOM 9119 N N . LYS B 1 409 ? 29.703 15.945 23.297 1 90.06 409 LYS B N 1
ATOM 9120 C CA . LYS B 1 409 ? 28.25 15.961 23.203 1 90.06 409 LYS B CA 1
ATOM 9121 C C . LYS B 1 409 ? 27.781 15.828 21.766 1 90.06 409 LYS B C 1
ATOM 9123 O O . LYS B 1 409 ? 26.75 15.234 21.484 1 90.06 409 LYS B O 1
ATOM 9128 N N . TYR B 1 410 ? 28.734 16.422 20.922 1 92.38 410 TYR B N 1
ATOM 9129 C CA . TYR B 1 410 ? 28.484 16.328 19.5 1 92.38 410 TYR B CA 1
ATOM 9130 C C . TYR B 1 410 ? 28.375 14.875 19.047 1 92.38 410 TYR B C 1
ATOM 9132 O O . TYR B 1 410 ? 27.422 14.5 18.359 1 92.38 410 TYR B O 1
ATOM 9140 N N . TYR B 1 411 ? 29.25 14.008 19.469 1 95 411 TYR B N 1
ATOM 9141 C CA . TYR B 1 411 ? 29.312 12.602 19.062 1 95 411 TYR B CA 1
ATOM 9142 C C . TYR B 1 411 ? 28.281 11.781 19.812 1 95 411 TYR B C 1
ATOM 9144 O O . TYR B 1 411 ? 27.625 10.914 19.234 1 95 411 TYR B O 1
ATOM 9152 N N . VAL B 1 412 ? 28.031 12.062 21.062 1 93.81 412 VAL B N 1
ATOM 9153 C CA . VAL B 1 412 ? 27.109 11.281 21.891 1 93.81 412 VAL B CA 1
ATOM 9154 C C . VAL B 1 412 ? 25.672 11.531 21.438 1 93.81 412 VAL B C 1
ATOM 9156 O O . VAL B 1 412 ? 24.859 10.602 21.406 1 93.81 412 VAL B O 1
ATOM 9159 N N . ASN B 1 413 ? 25.375 12.734 21.125 1 92.06 413 ASN B N 1
ATOM 9160 C CA . ASN B 1 413 ? 24.016 13.07 20.672 1 92.06 413 ASN B CA 1
ATOM 9161 C C . ASN B 1 413 ? 23.656 12.328 19.391 1 92.06 413 ASN B C 1
ATOM 9163 O O . ASN B 1 413 ? 22.547 11.812 19.266 1 92.06 413 ASN B O 1
ATOM 9167 N N . ARG B 1 414 ? 24.547 12.305 18.5 1 93.62 414 ARG B N 1
ATOM 9168 C CA . ARG B 1 414 ? 24.281 11.594 17.25 1 93.62 414 ARG B CA 1
ATOM 9169 C C . ARG B 1 414 ? 24.141 10.094 17.484 1 93.62 414 ARG B C 1
ATOM 9171 O O . ARG B 1 414 ? 23.266 9.453 16.906 1 93.62 414 ARG B O 1
ATOM 9178 N N . TYR B 1 415 ? 25.031 9.547 18.312 1 95.62 415 TYR B N 1
ATOM 9179 C CA . TYR B 1 415 ? 24.984 8.125 18.625 1 95.62 415 TYR B CA 1
ATOM 9180 C C . TYR B 1 415 ? 23.672 7.742 19.281 1 95.62 415 TYR B C 1
ATOM 9182 O O . TYR B 1 415 ? 23.062 6.73 18.922 1 95.62 415 TYR B O 1
ATOM 9190 N N . LEU B 1 416 ? 23.188 8.555 20.188 1 94.62 416 LEU B N 1
ATOM 9191 C CA . LEU B 1 416 ? 21.969 8.258 20.922 1 94.62 416 LEU B CA 1
ATOM 9192 C C . LEU B 1 416 ? 20.734 8.492 20.062 1 94.62 416 LEU B C 1
ATOM 9194 O O . LEU B 1 416 ? 19.688 7.883 20.281 1 94.62 416 LEU B O 1
ATOM 9198 N N . ARG B 1 417 ? 20.891 9.273 19.094 1 92.94 417 ARG B N 1
ATOM 9199 C CA . ARG B 1 417 ? 19.766 9.555 18.188 1 92.94 417 ARG B CA 1
ATOM 9200 C C . ARG B 1 417 ? 19.531 8.391 17.234 1 92.94 417 ARG B C 1
ATOM 9202 O O . ARG B 1 417 ? 18.391 8.125 16.859 1 92.94 417 ARG B O 1
ATOM 9209 N N . LEU B 1 418 ? 20.516 7.629 16.922 1 95 418 LEU B N 1
ATOM 9210 C CA . LEU B 1 418 ? 20.406 6.617 15.875 1 95 418 LEU B CA 1
ATOM 9211 C C . LEU B 1 418 ? 20.391 5.215 16.469 1 95 418 LEU B C 1
ATOM 9213 O O . LEU B 1 418 ? 19.609 4.367 16.062 1 95 418 LEU B O 1
ATOM 9217 N N . THR B 1 419 ? 21.109 4.918 17.484 1 96.06 419 THR B N 1
ATOM 9218 C CA . THR B 1 419 ? 21.5 3.574 17.891 1 96.06 419 THR B CA 1
ATOM 9219 C C . THR B 1 419 ? 20.359 2.871 18.609 1 96.06 419 THR B C 1
ATOM 9221 O O . THR B 1 419 ? 20.078 1.694 18.344 1 96.06 419 THR B O 1
ATOM 9224 N N . PRO B 1 420 ? 19.656 3.525 19.516 1 95 420 PRO B N 1
ATOM 9225 C CA . PRO B 1 420 ? 18.625 2.787 20.234 1 95 420 PRO B CA 1
ATOM 9226 C C . PRO B 1 420 ? 17.531 2.223 19.328 1 95 420 PRO B C 1
ATOM 9228 O O . PRO B 1 420 ? 17.141 1.061 19.469 1 95 420 PRO B O 1
ATOM 9231 N N . LEU B 1 421 ? 17.047 2.986 18.422 1 96.06 421 LEU B N 1
ATOM 9232 C CA . LEU B 1 421 ? 16.031 2.498 17.5 1 96.06 421 LEU B CA 1
ATOM 9233 C C . LEU B 1 421 ? 16.578 1.372 16.625 1 96.06 421 LEU B C 1
ATOM 9235 O O . LEU B 1 421 ? 15.898 0.359 16.422 1 96.06 421 LEU B O 1
ATOM 9239 N N . MET B 1 422 ? 17.766 1.547 16.125 1 94.38 422 MET B N 1
ATOM 9240 C CA . MET B 1 422 ? 18.391 0.522 15.297 1 94.38 422 MET B CA 1
ATOM 9241 C C . MET B 1 422 ? 18.531 -0.792 16.062 1 94.38 422 MET B C 1
ATOM 9243 O O . MET B 1 422 ? 18.156 -1.852 15.547 1 94.38 422 MET B O 1
ATOM 9247 N N . PHE B 1 423 ? 18.969 -0.694 17.25 1 91.56 423 PHE B N 1
ATOM 9248 C CA . PHE B 1 423 ? 19.219 -1.881 18.062 1 91.56 423 PHE B CA 1
ATOM 9249 C C . PHE B 1 423 ? 17.906 -2.6 18.375 1 91.56 423 PHE B C 1
ATOM 9251 O O . PHE B 1 423 ? 17.828 -3.826 18.266 1 91.56 423 PHE B O 1
ATOM 9258 N N . LEU B 1 424 ? 16.906 -1.903 18.766 1 91.19 424 LEU B N 1
ATOM 9259 C CA . LEU B 1 424 ? 15.648 -2.521 19.172 1 91.19 424 LEU B CA 1
ATOM 9260 C C . LEU B 1 424 ? 14.922 -3.1 17.969 1 91.19 424 LEU B C 1
ATOM 9262 O O . LEU B 1 424 ? 14.242 -4.125 18.078 1 91.19 424 LEU B O 1
ATOM 9266 N N . VAL B 1 425 ? 15.055 -2.453 16.844 1 89.31 425 VAL B N 1
ATOM 9267 C CA . VAL B 1 425 ? 14.461 -3 15.625 1 89.31 425 VAL B CA 1
ATOM 9268 C C . VAL B 1 425 ? 15.188 -4.281 15.227 1 89.31 425 VAL B C 1
ATOM 9270 O O . VAL B 1 425 ? 14.562 -5.27 14.844 1 89.31 425 VAL B O 1
ATOM 9273 N N . TYR B 1 426 ? 16.516 -4.285 15.422 1 86.62 426 TYR B N 1
ATOM 9274 C CA . TYR B 1 426 ? 17.312 -5.473 15.125 1 86.62 426 TYR B CA 1
ATOM 9275 C C . TYR B 1 426 ? 16.953 -6.621 16.062 1 86.62 426 TYR B C 1
ATOM 9277 O O . TYR B 1 426 ? 16.875 -7.773 15.625 1 86.62 426 TYR B O 1
ATOM 9285 N N . LEU B 1 427 ? 16.844 -6.254 17.266 1 86.12 427 LEU B N 1
ATOM 9286 C CA . LEU B 1 427 ? 16.5 -7.273 18.25 1 86.12 427 LEU B CA 1
ATOM 9287 C C . LEU B 1 427 ? 15.148 -7.895 17.953 1 86.12 427 LEU B C 1
ATOM 9289 O O . LEU B 1 427 ? 14.977 -9.117 18.047 1 86.12 427 LEU B O 1
ATOM 9293 N N . PHE B 1 428 ? 14.219 -7.125 17.547 1 87 428 PHE B N 1
ATOM 9294 C CA . PHE B 1 428 ? 12.898 -7.629 17.188 1 87 428 PHE B CA 1
ATOM 9295 C C . PHE B 1 428 ? 12.977 -8.523 15.953 1 87 428 PHE B C 1
ATOM 9297 O O . PHE B 1 428 ? 12.398 -9.617 15.938 1 87 428 PHE B O 1
ATOM 9304 N N . ALA B 1 429 ? 13.672 -8.047 15 1 83 429 ALA B N 1
ATOM 9305 C CA . ALA B 1 429 ? 13.773 -8.781 13.742 1 83 429 ALA B CA 1
ATOM 9306 C C . ALA B 1 429 ? 14.492 -10.109 13.945 1 83 429 ALA B C 1
ATOM 9308 O O . ALA B 1 429 ? 14.062 -11.141 13.422 1 83 429 ALA B O 1
ATOM 9309 N N . GLU B 1 430 ? 15.516 -10.086 14.703 1 79.88 430 GLU B N 1
ATOM 9310 C CA . GLU B 1 430 ? 16.328 -11.281 14.914 1 79.88 430 GLU B CA 1
ATOM 9311 C C . GLU B 1 430 ? 15.594 -12.312 15.766 1 79.88 430 GLU B C 1
ATOM 9313 O O . GLU B 1 430 ? 15.617 -13.508 15.477 1 79.88 430 GLU B O 1
ATOM 9318 N N . LEU B 1 431 ? 14.945 -11.898 16.719 1 78.88 431 LEU B N 1
ATOM 9319 C CA . LEU B 1 431 ? 14.359 -12.828 17.672 1 78.88 431 LEU B CA 1
ATOM 9320 C C . LEU B 1 431 ? 13.008 -13.336 17.172 1 78.88 431 LEU B C 1
ATOM 9322 O O . LEU B 1 431 ? 12.586 -14.438 17.531 1 78.88 431 LEU B O 1
ATOM 9326 N N . THR B 1 432 ? 12.312 -12.555 16.281 1 80.25 432 THR B N 1
ATOM 9327 C CA . THR B 1 432 ? 11.008 -12.992 15.797 1 80.25 432 THR B CA 1
ATOM 9328 C C . THR B 1 432 ? 11.125 -13.547 14.383 1 80.25 432 THR B C 1
ATOM 9330 O O . THR B 1 432 ? 10.117 -13.891 13.758 1 80.25 432 THR B O 1
ATOM 9333 N N . ASN B 1 433 ? 12.234 -13.688 13.859 1 77.94 433 ASN B N 1
ATOM 9334 C CA . ASN B 1 433 ? 12.508 -14.086 12.484 1 77.94 433 ASN B CA 1
ATOM 9335 C C . ASN B 1 433 ? 11.82 -15.406 12.141 1 77.94 433 ASN B C 1
ATOM 9337 O O . ASN B 1 433 ? 11.219 -15.539 11.07 1 77.94 433 ASN B O 1
ATOM 9341 N N . PRO B 1 434 ? 11.836 -16.422 13.086 1 75.19 434 PRO B N 1
ATOM 9342 C CA . PRO B 1 434 ? 11.25 -17.719 12.734 1 75.19 434 PRO B CA 1
ATOM 9343 C C . PRO B 1 434 ? 9.742 -17.641 12.523 1 75.19 434 PRO B C 1
ATOM 9345 O O . PRO B 1 434 ? 9.156 -18.5 11.859 1 75.19 434 PRO B O 1
ATOM 9348 N N . TYR B 1 435 ? 9.18 -16.625 12.992 1 76.38 435 TYR B N 1
ATOM 9349 C CA . TYR B 1 435 ? 7.727 -16.531 12.898 1 76.38 435 TYR B CA 1
ATOM 9350 C C . TYR B 1 435 ? 7.312 -15.828 11.609 1 76.38 435 TYR B C 1
ATOM 9352 O O . TYR B 1 435 ? 6.191 -16.016 11.125 1 76.38 435 TYR B O 1
ATOM 9360 N N . TRP B 1 436 ? 8.227 -15.109 11.086 1 77.25 436 TRP B N 1
ATOM 9361 C CA . TRP B 1 436 ? 7.879 -14.344 9.891 1 77.25 436 TRP B CA 1
ATOM 9362 C C . TRP B 1 436 ? 8.312 -15.07 8.625 1 77.25 436 TRP B C 1
ATOM 9364 O O . TRP B 1 436 ? 7.727 -14.875 7.559 1 77.25 436 TRP B O 1
ATOM 9374 N N . PHE B 1 437 ? 9.258 -15.836 8.742 1 74.81 437 PHE B N 1
ATOM 9375 C CA . PHE B 1 437 ? 9.82 -16.531 7.586 1 74.81 437 PHE B CA 1
ATOM 9376 C C . PHE B 1 437 ? 9.406 -18 7.578 1 74.81 437 PHE B C 1
ATOM 9378 O O . PHE B 1 437 ? 10.008 -18.812 8.273 1 74.81 437 PHE B O 1
ATOM 9385 N N . THR B 1 438 ? 8.234 -18.125 6.891 1 75.62 438 THR B N 1
ATOM 9386 C CA . THR B 1 438 ? 7.695 -19.469 6.719 1 75.62 438 THR B CA 1
ATOM 9387 C C . THR B 1 438 ? 7.555 -19.812 5.238 1 75.62 438 THR B C 1
ATOM 9389 O O . THR B 1 438 ? 7.543 -18.922 4.387 1 75.62 438 THR B O 1
ATOM 9392 N N . GLY B 1 439 ? 8 -21.016 4.816 1 77.44 439 GLY B N 1
ATOM 9393 C CA . GLY B 1 439 ? 7.816 -21.391 3.422 1 77.44 439 GLY B CA 1
ATOM 9394 C C . GLY B 1 439 ? 8.945 -22.25 2.879 1 77.44 439 GLY B C 1
ATOM 9395 O O . GLY B 1 439 ? 9.883 -22.578 3.604 1 77.44 439 GLY B O 1
ATOM 9396 N N . PRO B 1 440 ? 8.781 -22.484 1.646 1 77.88 440 PRO B N 1
ATOM 9397 C CA . PRO B 1 440 ? 9.719 -23.422 1.035 1 77.88 440 PRO B CA 1
ATOM 9398 C C . PRO B 1 440 ? 11.125 -22.844 0.898 1 77.88 440 PRO B C 1
ATOM 9400 O O . PRO B 1 440 ? 12.109 -23.578 1.012 1 77.88 440 PRO B O 1
ATOM 9403 N N . VAL B 1 441 ? 11.188 -21.531 0.637 1 72.12 441 VAL B N 1
ATOM 9404 C CA . VAL B 1 441 ? 12.492 -20.938 0.343 1 72.12 441 VAL B CA 1
ATOM 9405 C C . VAL B 1 441 ? 13.156 -20.469 1.641 1 72.12 441 VAL B C 1
ATOM 9407 O O . VAL B 1 441 ? 14.336 -20.125 1.649 1 72.12 441 VAL B O 1
ATOM 9410 N N . THR B 1 442 ? 12.289 -20.391 2.666 1 67.25 442 THR B N 1
ATOM 9411 C CA . THR B 1 442 ? 12.828 -19.828 3.898 1 67.25 442 THR B CA 1
ATOM 9412 C C . THR B 1 442 ? 13.984 -20.672 4.422 1 67.25 442 THR B C 1
ATOM 9414 O O . THR B 1 442 ? 13.875 -21.891 4.523 1 67.25 442 THR B O 1
ATOM 9417 N N . ARG B 1 443 ? 15.258 -20.156 3.941 1 55.88 443 ARG B N 1
ATOM 9418 C CA . ARG B 1 443 ? 16.469 -20.734 4.5 1 55.88 443 ARG B CA 1
ATOM 9419 C C . ARG B 1 443 ? 16.359 -20.891 6.012 1 55.88 443 ARG B C 1
ATOM 9421 O O . ARG B 1 443 ? 15.648 -20.125 6.668 1 55.88 443 ARG B O 1
ATOM 9428 N N . ARG B 1 444 ? 16.797 -21.922 6.535 1 52.62 444 ARG B N 1
ATOM 9429 C CA . ARG B 1 444 ? 16.891 -22.062 7.984 1 52.62 444 ARG B CA 1
ATOM 9430 C C . ARG B 1 444 ? 17.328 -20.75 8.633 1 52.62 444 ARG B C 1
ATOM 9432 O O . ARG B 1 444 ? 18.266 -20.109 8.164 1 52.62 444 ARG B O 1
ATOM 9439 N N . PRO B 1 445 ? 16.328 -20.219 9.375 1 48.84 445 PRO B N 1
ATOM 9440 C CA . PRO B 1 445 ? 16.719 -18.984 10.07 1 48.84 445 PRO B CA 1
ATOM 9441 C C . PRO B 1 445 ? 18.219 -18.922 10.328 1 48.84 445 PRO B C 1
ATOM 9443 O O . PRO B 1 445 ? 18.812 -17.828 10.305 1 48.84 445 PRO B O 1
ATOM 9446 N N . GLU B 1 446 ? 18.797 -20.047 10.57 1 50.16 446 GLU B N 1
ATOM 9447 C CA . GLU B 1 446 ? 20.234 -20.109 10.859 1 50.16 446 GLU B CA 1
ATOM 9448 C C . GLU B 1 446 ? 21.062 -19.641 9.672 1 50.16 446 GLU B C 1
ATOM 9450 O O . GLU B 1 446 ? 22.203 -19.203 9.836 1 50.16 446 GLU B O 1
ATOM 9455 N N . GLU B 1 447 ? 20.453 -19.859 8.609 1 53.38 447 GLU B N 1
ATOM 9456 C CA . GLU B 1 447 ? 21.25 -19.516 7.43 1 53.38 447 GLU B CA 1
ATOM 9457 C C . GLU B 1 447 ? 21.156 -18.031 7.102 1 53.38 447 GLU B C 1
ATOM 9459 O O . GLU B 1 447 ? 22.109 -17.453 6.566 1 53.38 447 GLU B O 1
ATOM 9464 N N . TYR B 1 448 ? 20.078 -17.516 7.176 1 50.72 448 TYR B N 1
ATOM 9465 C CA . TYR B 1 448 ? 19.969 -16.109 6.801 1 50.72 448 TYR B CA 1
ATOM 9466 C C . TYR B 1 448 ? 20.5 -15.211 7.914 1 50.72 448 TYR B C 1
ATOM 9468 O O . TYR B 1 448 ? 21.188 -14.219 7.648 1 50.72 448 TYR B O 1
ATOM 9476 N N . PHE B 1 449 ? 20.078 -15.578 9.258 1 50.94 449 PHE B N 1
ATOM 9477 C CA . PHE B 1 449 ? 20.406 -14.688 10.367 1 50.94 449 PHE B CA 1
ATOM 9478 C C . PHE B 1 449 ? 21.531 -15.258 11.211 1 50.94 449 PHE B C 1
ATOM 9480 O O . PHE B 1 449 ? 21.828 -14.734 12.289 1 50.94 449 PHE B O 1
ATOM 9487 N N . PRO B 1 450 ? 22.047 -16.406 10.961 1 52.22 450 PRO B N 1
ATOM 9488 C CA . PRO B 1 450 ? 23.188 -16.875 11.766 1 52.22 450 PRO B CA 1
ATOM 9489 C C . PRO B 1 450 ? 24.281 -15.812 11.898 1 52.22 450 PRO B C 1
ATOM 9491 O O . PRO B 1 450 ? 24.953 -15.75 12.93 1 52.22 450 PRO B O 1
ATOM 9494 N N . ARG B 1 451 ? 24.266 -14.914 10.984 1 60.94 451 ARG B N 1
ATOM 9495 C CA . ARG B 1 451 ? 25.375 -13.961 10.922 1 60.94 451 ARG B CA 1
ATOM 9496 C C . ARG B 1 451 ? 25.188 -12.828 11.93 1 60.94 451 ARG B C 1
ATOM 9498 O O . ARG B 1 451 ? 26.156 -12.281 12.445 1 60.94 451 ARG B O 1
ATOM 9505 N N . CYS B 1 452 ? 23.891 -12.828 12.406 1 73.5 452 CYS B N 1
ATOM 9506 C CA . CYS B 1 452 ? 23.734 -11.68 13.297 1 73.5 452 CYS B CA 1
ATOM 9507 C C . CYS B 1 452 ? 24.125 -12.047 14.727 1 73.5 452 CYS B C 1
ATOM 9509 O O . CYS B 1 452 ? 24.562 -11.18 15.492 1 73.5 452 CYS B O 1
ATOM 9511 N N . LYS B 1 453 ? 24.141 -13.367 14.953 1 72.88 453 LYS B N 1
ATOM 9512 C CA . LYS B 1 453 ? 24.484 -13.797 16.312 1 72.88 453 LYS B CA 1
ATOM 9513 C C . LYS B 1 453 ? 25.938 -13.469 16.641 1 72.88 453 LYS B C 1
ATOM 9515 O O . LYS B 1 453 ? 26.234 -13.016 17.75 1 72.88 453 LYS B O 1
ATOM 9520 N N . ASP B 1 454 ? 26.703 -13.562 15.625 1 77 454 ASP B N 1
ATOM 9521 C CA . ASP B 1 454 ? 28.109 -13.367 15.898 1 77 454 ASP B CA 1
ATOM 9522 C C . ASP B 1 454 ? 28.578 -11.969 15.484 1 77 454 ASP B C 1
ATOM 9524 O O . ASP B 1 454 ? 29.656 -11.516 15.883 1 77 454 ASP B O 1
ATOM 9528 N N . THR B 1 455 ? 27.734 -11.273 14.766 1 82.62 455 THR B N 1
ATOM 9529 C CA . THR B 1 455 ? 28.234 -10.023 14.203 1 82.62 455 THR B CA 1
ATOM 9530 C C . THR B 1 455 ? 27.359 -8.844 14.633 1 82.62 455 THR B C 1
ATOM 9532 O O . THR B 1 455 ? 27.531 -7.727 14.148 1 82.62 455 THR B O 1
ATOM 9535 N N . TRP B 1 456 ? 26.422 -9.008 15.578 1 81.5 456 TRP B N 1
ATOM 9536 C CA . TRP B 1 456 ? 25.5 -7.953 15.969 1 81.5 456 TRP B CA 1
ATOM 9537 C C . TRP B 1 456 ? 26.25 -6.762 16.562 1 81.5 456 TRP B C 1
ATOM 9539 O O . TRP B 1 456 ? 25.828 -5.613 16.391 1 81.5 456 TRP B O 1
ATOM 9549 N N . TRP B 1 457 ? 27.406 -6.945 17.25 1 87 457 TRP B N 1
ATOM 9550 C CA . TRP B 1 457 ? 28.156 -5.891 17.922 1 87 457 TRP B CA 1
ATOM 9551 C C . TRP B 1 457 ? 28.797 -4.941 16.922 1 87 457 TRP B C 1
ATOM 9553 O O . TRP B 1 457 ? 29.062 -3.781 17.234 1 87 457 TRP B O 1
ATOM 9563 N N . GLN B 1 458 ? 29.016 -5.363 15.695 1 90.38 458 GLN B N 1
ATOM 9564 C CA . GLN B 1 458 ? 29.594 -4.52 14.656 1 90.38 458 GLN B CA 1
ATOM 9565 C C . GLN B 1 458 ? 28.641 -3.385 14.273 1 90.38 458 GLN B C 1
ATOM 9567 O O . GLN B 1 458 ? 29.094 -2.291 13.922 1 90.38 458 GLN B O 1
ATOM 9572 N N . SER B 1 459 ? 27.406 -3.691 14.312 1 88.88 459 SER B N 1
ATOM 9573 C CA . SER B 1 459 ? 26.422 -2.66 14 1 88.88 459 SER B CA 1
ATOM 9574 C C . SER B 1 459 ? 26.375 -1.589 15.078 1 88.88 459 SER B C 1
ATOM 9576 O O . SER B 1 459 ? 26.141 -0.414 14.789 1 88.88 459 SER B O 1
ATOM 9578 N N . LEU B 1 460 ? 26.641 -1.979 16.328 1 90.75 460 LEU B N 1
ATOM 9579 C CA . LEU B 1 460 ? 26.656 -1.024 17.422 1 90.75 460 LEU B CA 1
ATOM 9580 C C . LEU B 1 460 ? 27.859 -0.093 17.328 1 90.75 460 LEU B C 1
ATOM 9582 O O . LEU B 1 460 ? 27.781 1.06 17.766 1 90.75 460 LEU B O 1
ATOM 9586 N N . LEU B 1 461 ? 28.844 -0.629 16.703 1 93.56 461 LEU B N 1
ATOM 9587 C CA . LEU B 1 461 ? 30.062 0.166 16.547 1 93.56 461 LEU B CA 1
ATOM 9588 C C . LEU B 1 461 ? 30.094 0.831 15.18 1 93.56 461 LEU B C 1
ATOM 9590 O O . LEU B 1 461 ? 31.031 1.574 14.875 1 93.56 461 LEU B O 1
ATOM 9594 N N . TYR B 1 462 ? 29.125 0.615 14.359 1 94.38 462 TYR B N 1
ATOM 9595 C CA . TYR B 1 462 ? 29.016 1.195 13.031 1 94.38 462 TYR B CA 1
ATOM 9596 C C . TYR B 1 462 ? 30.203 0.812 12.156 1 94.38 462 TYR B C 1
ATOM 9598 O O . TYR B 1 462 ? 30.812 1.669 11.508 1 94.38 462 TYR B O 1
ATOM 9606 N N . ILE B 1 463 ? 30.578 -0.537 12.141 1 93.12 463 ILE B N 1
ATOM 9607 C CA . ILE B 1 463 ? 31.656 -1.051 11.305 1 93.12 463 ILE B CA 1
ATOM 9608 C C . ILE B 1 463 ? 31.172 -2.26 10.508 1 93.12 463 ILE B C 1
ATOM 9610 O O . ILE B 1 463 ? 31.969 -3.031 9.984 1 93.12 463 ILE B O 1
ATOM 9614 N N . ASN B 1 464 ? 29.891 -2.441 10.414 1 89.56 464 ASN B N 1
ATOM 9615 C CA . ASN B 1 464 ? 29.328 -3.607 9.742 1 89.56 464 ASN B CA 1
ATOM 9616 C C . ASN B 1 464 ? 29.484 -3.521 8.227 1 89.56 464 ASN B C 1
ATOM 9618 O O . ASN B 1 464 ? 29.359 -4.527 7.527 1 89.56 464 ASN B O 1
ATOM 9622 N N . ASN B 1 465 ? 29.734 -2.33 7.672 1 90.12 465 ASN B N 1
ATOM 9623 C CA . ASN B 1 465 ? 29.859 -2.164 6.227 1 90.12 465 ASN B CA 1
ATOM 9624 C C . ASN B 1 465 ? 31.141 -2.814 5.699 1 90.12 465 ASN B C 1
ATOM 9626 O O . ASN B 1 465 ? 31.266 -3.062 4.5 1 90.12 465 ASN B O 1
ATOM 9630 N N . PHE B 1 466 ? 32.094 -3.18 6.609 1 87.81 466 PHE B N 1
ATOM 9631 C CA . PHE B 1 466 ? 33.344 -3.787 6.199 1 87.81 466 PHE B CA 1
ATOM 9632 C C . PHE B 1 466 ? 33.219 -5.301 6.098 1 87.81 466 PHE B C 1
ATOM 9634 O O . PHE B 1 466 ? 33.938 -5.945 5.332 1 87.81 466 PHE B O 1
ATOM 9641 N N . ASN B 1 467 ? 32.25 -5.98 6.836 1 78.38 467 ASN B N 1
ATOM 9642 C CA . ASN B 1 467 ? 32.156 -7.434 6.867 1 78.38 467 ASN B CA 1
ATOM 9643 C C . ASN B 1 467 ? 30.766 -7.926 6.496 1 78.38 467 ASN B C 1
ATOM 9645 O O . ASN B 1 467 ? 30.438 -9.094 6.699 1 78.38 467 ASN B O 1
ATOM 9649 N N . HIS B 1 468 ? 30.062 -7.223 5.926 1 71.25 468 HIS B N 1
ATOM 9650 C CA . HIS B 1 468 ? 28.719 -7.609 5.492 1 71.25 468 HIS B CA 1
ATOM 9651 C C . HIS B 1 468 ? 27.969 -8.336 6.605 1 71.25 468 HIS B C 1
ATOM 9653 O O . HIS B 1 468 ? 27.422 -9.414 6.387 1 71.25 468 HIS B O 1
ATOM 9659 N N . GLY B 1 469 ? 28 -7.762 7.781 1 67.81 469 GLY B N 1
ATOM 9660 C CA . GLY B 1 469 ? 27.438 -8.383 8.969 1 67.81 469 GLY B CA 1
ATOM 9661 C C . GLY B 1 469 ? 25.922 -8.391 8.969 1 67.81 469 GLY B C 1
ATOM 9662 O O . GLY B 1 469 ? 25.297 -8.539 7.918 1 67.81 469 GLY B O 1
ATOM 9663 N N . CYS B 1 470 ? 25.344 -8.273 10.141 1 73.06 470 CYS B N 1
ATOM 9664 C CA . CYS B 1 470 ? 23.922 -8.352 10.422 1 73.06 470 CYS B CA 1
ATOM 9665 C C . CYS B 1 470 ? 23.172 -7.234 9.703 1 73.06 470 CYS B C 1
ATOM 9667 O O . CYS B 1 470 ? 23.562 -6.07 9.758 1 73.06 470 CYS B O 1
ATOM 9669 N N . TYR B 1 471 ? 22.125 -7.605 8.984 1 79.38 471 TYR B N 1
ATOM 9670 C CA . TYR B 1 471 ? 21.266 -6.645 8.281 1 79.38 471 TYR B CA 1
ATOM 9671 C C . TYR B 1 471 ? 22.094 -5.773 7.344 1 79.38 471 TYR B C 1
ATOM 9673 O O . TYR B 1 471 ? 22.328 -4.594 7.625 1 79.38 471 TYR B O 1
ATOM 9681 N N . GLU B 1 472 ? 22.422 -6.234 6.277 1 79.25 472 GLU B N 1
ATOM 9682 C CA . GLU B 1 472 ? 23.375 -5.73 5.297 1 79.25 472 GLU B CA 1
ATOM 9683 C C . GLU B 1 472 ? 22.969 -4.355 4.781 1 79.25 472 GLU B C 1
ATOM 9685 O O . GLU B 1 472 ? 23.812 -3.545 4.414 1 79.25 472 GLU B O 1
ATOM 9690 N N . TRP B 1 473 ? 21.688 -3.99 4.883 1 84.88 473 TRP B N 1
ATOM 9691 C CA . TRP B 1 473 ? 21.281 -2.721 4.289 1 84.88 473 TRP B CA 1
ATOM 9692 C C . TRP B 1 473 ? 21.594 -1.558 5.227 1 84.88 473 TRP B C 1
ATOM 9694 O O . TRP B 1 473 ? 21.531 -0.394 4.824 1 84.88 473 TRP B O 1
ATOM 9704 N N . THR B 1 474 ? 22.094 -1.884 6.414 1 89.88 474 THR B N 1
ATOM 9705 C CA . THR B 1 474 ? 22.438 -0.817 7.352 1 89.88 474 THR B CA 1
ATOM 9706 C C . THR B 1 474 ? 23.859 -0.331 7.133 1 89.88 474 THR B C 1
ATOM 9708 O O . THR B 1 474 ? 24.391 0.448 7.93 1 89.88 474 THR B O 1
ATOM 9711 N N . TRP B 1 475 ? 24.5 -0.776 6.074 1 92.44 475 TRP B N 1
ATOM 9712 C CA . TRP B 1 475 ? 25.812 -0.246 5.719 1 92.44 475 TRP B CA 1
ATOM 9713 C C . TRP B 1 475 ? 25.766 1.276 5.633 1 92.44 475 TRP B C 1
ATOM 9715 O O . TRP B 1 475 ? 26.75 1.944 5.957 1 92.44 475 TRP B O 1
ATOM 9725 N N . TYR B 1 476 ? 24.688 1.834 5.18 1 94.19 476 TYR B N 1
ATOM 9726 C CA . TYR B 1 476 ? 24.531 3.273 5.012 1 94.19 476 TYR B CA 1
ATOM 9727 C C . TYR B 1 476 ? 24.75 4.004 6.336 1 94.19 476 TYR B C 1
ATOM 9729 O O . TYR B 1 476 ? 25.375 5.066 6.375 1 94.19 476 TYR B O 1
ATOM 9737 N N . LEU B 1 477 ? 24.203 3.465 7.402 1 94.94 477 LEU B N 1
ATOM 9738 C CA . LEU B 1 477 ? 24.312 4.094 8.711 1 94.94 477 LEU B CA 1
ATOM 9739 C C . LEU B 1 477 ? 25.766 4.117 9.172 1 94.94 477 LEU B C 1
ATOM 9741 O O . LEU B 1 477 ? 26.219 5.082 9.805 1 94.94 477 LEU B O 1
ATOM 9745 N N . SER B 1 478 ? 26.453 3.045 8.875 1 95.12 478 SER B N 1
ATOM 9746 C CA . SER B 1 478 ? 27.875 2.99 9.227 1 95.12 478 SER B CA 1
ATOM 9747 C C . SER B 1 478 ? 28.672 4.02 8.438 1 95.12 478 SER B C 1
ATOM 9749 O O . SER B 1 478 ? 29.531 4.707 9 1 95.12 478 SER B O 1
ATOM 9751 N N . VAL B 1 479 ? 28.375 4.168 7.211 1 96.19 479 VAL B N 1
ATOM 9752 C CA . VAL B 1 479 ? 29.047 5.148 6.371 1 96.19 479 VAL B CA 1
ATOM 9753 C C . VAL B 1 479 ? 28.75 6.559 6.875 1 96.19 479 VAL B C 1
ATOM 9755 O O . VAL B 1 479 ? 29.656 7.383 7.012 1 96.19 479 VAL B O 1
ATOM 9758 N N . ASP B 1 480 ? 27.516 6.812 7.125 1 96.38 480 ASP B N 1
ATOM 9759 C CA . ASP B 1 480 ? 27.094 8.117 7.605 1 96.38 480 ASP B CA 1
ATOM 9760 C C . ASP B 1 480 ? 27.766 8.477 8.922 1 96.38 480 ASP B C 1
ATOM 9762 O O . ASP B 1 480 ? 28.266 9.594 9.094 1 96.38 480 ASP B O 1
ATOM 9766 N N . MET B 1 481 ? 27.844 7.516 9.836 1 96.94 481 MET B N 1
ATOM 9767 C CA . MET B 1 481 ? 28.453 7.746 11.141 1 96.94 481 MET B CA 1
ATOM 9768 C C . MET B 1 481 ? 29.953 7.949 11.008 1 96.94 481 MET B C 1
ATOM 9770 O O . MET B 1 481 ? 30.531 8.805 11.68 1 96.94 481 MET B O 1
ATOM 9774 N N . GLN B 1 482 ? 30.594 7.199 10.219 1 97.12 482 GLN B N 1
ATOM 9775 C CA . GLN B 1 482 ? 32.031 7.305 10.023 1 97.12 482 GLN B CA 1
ATOM 9776 C C . GLN B 1 482 ? 32.406 8.664 9.43 1 97.12 482 GLN B C 1
ATOM 9778 O O . GLN B 1 482 ? 33.406 9.281 9.859 1 97.12 482 GLN B O 1
ATOM 9783 N N . ILE B 1 483 ? 31.688 9.125 8.453 1 97.5 483 ILE B N 1
ATOM 9784 C CA . ILE B 1 483 ? 31.938 10.438 7.879 1 97.5 483 ILE B CA 1
ATOM 9785 C C . ILE B 1 483 ? 31.641 11.523 8.914 1 97.5 483 ILE B C 1
ATOM 9787 O O . ILE B 1 483 ? 32.375 12.492 9.047 1 97.5 483 ILE B O 1
ATOM 9791 N N . PHE B 1 484 ? 30.578 11.352 9.656 1 97.19 484 PHE B N 1
ATOM 9792 C CA . PHE B 1 484 ? 30.156 12.305 10.688 1 97.19 484 PHE B CA 1
ATOM 9793 C C . PHE B 1 484 ? 31.25 12.508 11.719 1 97.19 484 PHE B C 1
ATOM 9795 O O . PHE B 1 484 ? 31.484 13.625 12.172 1 97.19 484 PHE B O 1
ATOM 9802 N N . ILE B 1 485 ? 31.922 11.453 12.062 1 96.81 485 ILE B N 1
ATOM 9803 C CA . ILE B 1 485 ? 32.969 11.5 13.086 1 96.81 485 ILE B CA 1
ATOM 9804 C C . ILE B 1 485 ? 34.094 12.414 12.633 1 96.81 485 ILE B C 1
ATOM 9806 O O . ILE B 1 485 ? 34.719 13.117 13.445 1 96.81 485 ILE B O 1
ATOM 9810 N N . VAL B 1 486 ? 34.344 12.602 11.375 1 96.25 486 VAL B N 1
ATOM 9811 C CA . VAL B 1 486 ? 35.469 13.367 10.852 1 96.25 486 VAL B CA 1
ATOM 9812 C C . VAL B 1 486 ? 35 14.773 10.492 1 96.25 486 VAL B C 1
ATOM 9814 O O . VAL B 1 486 ? 35.844 15.664 10.266 1 96.25 486 VAL B O 1
ATOM 9817 N N . THR B 1 487 ? 33.781 15.117 10.547 1 96.69 487 THR B N 1
ATOM 9818 C CA . THR B 1 487 ? 33.188 16.359 10.023 1 96.69 487 THR B CA 1
ATOM 9819 C C . THR B 1 487 ? 33.688 17.562 10.836 1 96.69 487 THR B C 1
ATOM 9821 O O . THR B 1 487 ? 33.688 18.688 10.336 1 96.69 487 THR B O 1
ATOM 9824 N N . PRO B 1 488 ? 34.094 17.422 12.18 1 95.62 488 PRO B N 1
ATOM 9825 C CA . PRO B 1 488 ? 34.531 18.594 12.914 1 95.62 488 PRO B CA 1
ATOM 9826 C C . PRO B 1 488 ? 35.719 19.281 12.242 1 95.62 488 PRO B C 1
ATOM 9828 O O . PRO B 1 488 ? 35.844 20.516 12.297 1 95.62 488 PRO B O 1
ATOM 9831 N N . ILE B 1 489 ? 36.531 18.547 11.586 1 96.38 489 ILE B N 1
ATOM 9832 C CA . ILE B 1 489 ? 37.688 19.109 10.883 1 96.38 489 ILE B CA 1
ATOM 9833 C C . ILE B 1 489 ? 37.219 20.016 9.75 1 96.38 489 ILE B C 1
ATOM 9835 O O . ILE B 1 489 ? 37.719 21.125 9.562 1 96.38 489 ILE B O 1
ATOM 9839 N N . PHE B 1 490 ? 36.25 19.641 9.016 1 97.44 490 PHE B N 1
ATOM 9840 C CA . PHE B 1 490 ? 35.719 20.406 7.906 1 97.44 490 PHE B CA 1
ATOM 9841 C C . PHE B 1 490 ? 34.938 21.609 8.414 1 97.44 490 PHE B C 1
ATOM 9843 O O . PHE B 1 490 ? 35.062 22.703 7.863 1 97.44 490 PHE B O 1
ATOM 9850 N N . LEU B 1 491 ? 34.125 21.438 9.461 1 96.44 491 LEU B N 1
ATOM 9851 C CA . LEU B 1 491 ? 33.281 22.5 10.008 1 96.44 491 LEU B CA 1
ATOM 9852 C C . LEU B 1 491 ? 34.156 23.641 10.539 1 96.44 491 LEU B C 1
ATOM 9854 O O . LEU B 1 491 ? 33.844 24.812 10.305 1 96.44 491 LEU B O 1
ATOM 9858 N N . LEU B 1 492 ? 35.219 23.219 11.234 1 95 492 LEU B N 1
ATOM 9859 C CA . LEU B 1 492 ? 36.125 24.234 11.758 1 95 492 LEU B CA 1
ATOM 9860 C C . LEU B 1 492 ? 36.844 24.984 10.617 1 95 492 LEU B C 1
ATOM 9862 O O . LEU B 1 492 ? 37.062 26.188 10.719 1 95 492 LEU B O 1
ATOM 9866 N N . ALA B 1 493 ? 37.125 24.234 9.625 1 96.75 493 ALA B N 1
ATOM 9867 C CA . ALA B 1 493 ? 37.75 24.859 8.461 1 96.75 493 ALA B CA 1
ATOM 9868 C C . ALA B 1 493 ? 36.812 25.828 7.773 1 96.75 493 ALA B C 1
ATOM 9870 O O . ALA B 1 493 ? 37.219 26.922 7.367 1 96.75 493 ALA B O 1
ATOM 9871 N N . PHE B 1 494 ? 35.562 25.5 7.586 1 96.69 494 PHE B N 1
ATOM 9872 C CA . PHE B 1 494 ? 34.562 26.375 6.961 1 96.69 494 PHE B CA 1
ATOM 9873 C C . PHE B 1 494 ? 34.406 27.672 7.762 1 96.69 494 PHE B C 1
ATOM 9875 O O . PHE B 1 494 ? 34.188 28.734 7.188 1 96.69 494 PHE B O 1
ATOM 9882 N N . ASP B 1 495 ? 34.469 27.516 9.039 1 93.12 495 ASP B N 1
ATOM 9883 C CA . ASP B 1 495 ? 34.219 28.656 9.93 1 93.12 495 ASP B CA 1
ATOM 9884 C C . ASP B 1 495 ? 35.438 29.594 9.945 1 93.12 495 ASP B C 1
ATOM 9886 O O . ASP B 1 495 ? 35.281 30.812 9.914 1 93.12 495 ASP B O 1
ATOM 9890 N N . ARG B 1 496 ? 36.688 29.047 9.984 1 92.31 496 ARG B N 1
ATOM 9891 C CA . ARG B 1 496 ? 37.875 29.859 10.18 1 92.31 496 ARG B CA 1
ATOM 9892 C C . ARG B 1 496 ? 38.5 30.281 8.844 1 92.31 496 ARG B C 1
ATOM 9894 O O . ARG B 1 496 ? 38.781 31.453 8.641 1 92.31 496 ARG B O 1
ATOM 9901 N N . LYS B 1 497 ? 38.719 29.219 8.039 1 96.38 497 LYS B N 1
ATOM 9902 C CA . LYS B 1 497 ? 39.344 29.469 6.738 1 96.38 497 LYS B CA 1
ATOM 9903 C C . LYS B 1 497 ? 38.656 28.672 5.637 1 96.38 497 LYS B C 1
ATOM 9905 O O . LYS B 1 497 ? 39.094 27.594 5.254 1 96.38 497 LYS B O 1
ATOM 9910 N N . PRO B 1 498 ? 37.719 29.234 4.984 1 95.56 498 PRO B N 1
ATOM 9911 C CA . PRO B 1 498 ? 36.906 28.531 3.994 1 95.56 498 PRO B CA 1
ATOM 9912 C C . PRO B 1 498 ? 37.719 27.938 2.855 1 95.56 498 PRO B C 1
ATOM 9914 O O . PRO B 1 498 ? 37.375 26.891 2.303 1 95.56 498 PRO B O 1
ATOM 9917 N N . VAL B 1 499 ? 38.844 28.547 2.496 1 96.94 499 VAL B N 1
ATOM 9918 C CA . VAL B 1 499 ? 39.688 28.062 1.403 1 96.94 499 VAL B CA 1
ATOM 9919 C C . VAL B 1 499 ? 40.219 26.688 1.747 1 96.94 499 VAL B C 1
ATOM 9921 O O . VAL B 1 499 ? 40.344 25.812 0.877 1 96.94 499 VAL B O 1
ATOM 9924 N N . ILE B 1 500 ? 40.625 26.484 2.973 1 97.06 500 ILE B N 1
ATOM 9925 C CA . ILE B 1 500 ? 41.125 25.188 3.422 1 97.06 500 ILE B CA 1
ATOM 9926 C C . ILE B 1 500 ? 40 24.141 3.336 1 97.06 500 ILE B C 1
ATOM 9928 O O . ILE B 1 500 ? 40.25 22.984 2.998 1 97.06 500 ILE B O 1
ATOM 9932 N N . ALA B 1 501 ? 38.781 24.578 3.721 1 97.44 501 ALA B N 1
ATOM 9933 C CA . ALA B 1 501 ? 37.656 23.672 3.643 1 97.44 501 ALA B CA 1
ATOM 9934 C C . ALA B 1 501 ? 37.406 23.234 2.203 1 97.44 501 ALA B C 1
ATOM 9936 O O . ALA B 1 501 ? 37.094 22.062 1.95 1 97.44 501 ALA B O 1
ATOM 9937 N N . TYR B 1 502 ? 37.5 24.172 1.24 1 97.56 502 TYR B N 1
ATOM 9938 C CA . TYR B 1 502 ? 37.344 23.828 -0.168 1 97.56 502 TYR B CA 1
ATOM 9939 C C . TYR B 1 502 ? 38.375 22.797 -0.607 1 97.56 502 TYR B C 1
ATOM 9941 O O . TYR B 1 502 ? 38.062 21.844 -1.32 1 97.56 502 TYR B O 1
ATOM 9949 N N . VAL B 1 503 ? 39.594 22.984 -0.19 1 97.69 503 VAL B N 1
ATOM 9950 C CA . VAL B 1 503 ? 40.688 22.094 -0.561 1 97.69 503 VAL B CA 1
ATOM 9951 C C . VAL B 1 503 ? 40.469 20.719 0.071 1 97.69 503 VAL B C 1
ATOM 9953 O O . VAL B 1 503 ? 40.656 19.688 -0.582 1 97.69 503 VAL B O 1
ATOM 9956 N N . LEU B 1 504 ? 40.094 20.719 1.293 1 97.69 504 LEU B N 1
ATOM 9957 C CA . LEU B 1 504 ? 39.844 19.453 1.98 1 97.69 504 LEU B CA 1
ATOM 9958 C C . LEU B 1 504 ? 38.719 18.672 1.306 1 97.69 504 LEU B C 1
ATOM 9960 O O . LEU B 1 504 ? 38.844 17.469 1.113 1 97.69 504 LEU B O 1
ATOM 9964 N N . CYS B 1 505 ? 37.594 19.344 1.021 1 98 505 CYS B N 1
ATOM 9965 C CA . CYS B 1 505 ? 36.5 18.688 0.333 1 98 505 CYS B CA 1
ATOM 9966 C C . CYS B 1 505 ? 36.938 18.188 -1.04 1 98 505 CYS B C 1
ATOM 9968 O O . CYS B 1 505 ? 36.531 17.094 -1.453 1 98 505 CYS B O 1
ATOM 9970 N N . GLY B 1 506 ? 37.688 19.016 -1.75 1 97.62 506 GLY B N 1
ATOM 9971 C CA . GLY B 1 506 ? 38.219 18.609 -3.045 1 97.62 506 GLY B CA 1
ATOM 9972 C C . GLY B 1 506 ? 39.125 17.391 -2.965 1 97.62 506 GLY B C 1
ATOM 9973 O O . GLY B 1 506 ? 39.031 16.484 -3.793 1 97.62 506 GLY B O 1
ATOM 9974 N N . LEU B 1 507 ? 40.031 17.359 -1.98 1 97.56 507 LEU B N 1
ATOM 9975 C CA . LEU B 1 507 ? 40.938 16.25 -1.788 1 97.56 507 LEU B CA 1
ATOM 9976 C C . LEU B 1 507 ? 40.188 14.977 -1.413 1 97.56 507 LEU B C 1
ATOM 9978 O O . LEU B 1 507 ? 40.531 13.898 -1.898 1 97.56 507 LEU B O 1
ATOM 9982 N N . ALA B 1 508 ? 39.281 15.117 -0.49 1 97.81 508 ALA B N 1
ATOM 9983 C CA . ALA B 1 508 ? 38.469 13.961 -0.104 1 97.81 508 ALA B CA 1
ATOM 9984 C C . ALA B 1 508 ? 37.688 13.406 -1.299 1 97.81 508 ALA B C 1
ATOM 9986 O O . ALA B 1 508 ? 37.594 12.188 -1.476 1 97.81 508 ALA B O 1
ATOM 9987 N N . SER B 1 509 ? 37.094 14.258 -2.109 1 97.88 509 SER B N 1
ATOM 9988 C CA . SER B 1 509 ? 36.344 13.836 -3.297 1 97.88 509 SER B CA 1
ATOM 9989 C C . SER B 1 509 ? 37.281 13.195 -4.324 1 97.88 509 SER B C 1
ATOM 9991 O O . SER B 1 509 ? 36.938 12.18 -4.934 1 97.88 509 SER B O 1
ATOM 9993 N N . ALA B 1 510 ? 38.438 13.836 -4.512 1 97.62 510 ALA B N 1
ATOM 9994 C CA . ALA B 1 510 ? 39.406 13.289 -5.445 1 97.62 510 ALA B CA 1
ATOM 9995 C C . ALA B 1 510 ? 39.875 11.906 -5 1 97.62 510 ALA B C 1
ATOM 9997 O O . ALA B 1 510 ? 40.062 11.008 -5.824 1 97.62 510 ALA B O 1
ATOM 9998 N N . PHE B 1 511 ? 40.125 11.781 -3.752 1 97.62 511 PHE B N 1
ATOM 9999 C CA . PHE B 1 511 ? 40.5 10.492 -3.201 1 97.62 511 PHE B CA 1
ATOM 10000 C C . PHE B 1 511 ? 39.438 9.445 -3.449 1 97.62 511 PHE B C 1
ATOM 10002 O O . PHE B 1 511 ? 39.719 8.336 -3.91 1 97.62 511 PHE B O 1
ATOM 10009 N N . SER B 1 512 ? 38.188 9.727 -3.1 1 97.19 512 SER B N 1
ATOM 10010 C CA . SER B 1 512 ? 37.062 8.82 -3.305 1 97.19 512 SER B CA 1
ATOM 10011 C C . SER B 1 512 ? 36.938 8.438 -4.773 1 97.19 512 SER B C 1
ATOM 10013 O O . SER B 1 512 ? 36.75 7.266 -5.098 1 97.19 512 SER B O 1
ATOM 10015 N N . MET B 1 513 ? 37.031 9.391 -5.676 1 97.19 513 MET B N 1
ATOM 10016 C CA . MET B 1 513 ? 36.906 9.148 -7.109 1 97.19 513 MET B CA 1
ATOM 10017 C C . MET B 1 513 ? 38.062 8.289 -7.629 1 97.19 513 MET B C 1
ATOM 10019 O O . MET B 1 513 ? 37.844 7.375 -8.43 1 97.19 513 MET B O 1
ATOM 10023 N N . SER B 1 514 ? 39.281 8.602 -7.16 1 96.94 514 SER B N 1
ATOM 10024 C CA . SER B 1 514 ? 40.438 7.828 -7.586 1 96.94 514 SER B CA 1
ATOM 10025 C C . SER B 1 514 ? 40.375 6.383 -7.105 1 96.94 514 SER B C 1
ATOM 10027 O O . SER B 1 514 ? 40.688 5.457 -7.844 1 96.94 514 SER B O 1
ATOM 10029 N N . TRP B 1 515 ? 39.938 6.242 -5.91 1 95.5 515 TRP B N 1
ATOM 10030 C CA . TRP B 1 515 ? 39.812 4.891 -5.371 1 95.5 515 TRP B CA 1
ATOM 10031 C C . TRP B 1 515 ? 38.719 4.129 -6.109 1 95.5 515 TRP B C 1
ATOM 10033 O O . TRP B 1 515 ? 38.812 2.924 -6.336 1 95.5 515 TRP B O 1
ATOM 10043 N N . THR B 1 516 ? 37.625 4.762 -6.453 1 95.25 516 THR B N 1
ATOM 10044 C CA . THR B 1 516 ? 36.562 4.145 -7.215 1 95.25 516 THR B CA 1
ATOM 10045 C C . THR B 1 516 ? 37.031 3.729 -8.602 1 95.25 516 THR B C 1
ATOM 10047 O O . THR B 1 516 ? 36.719 2.637 -9.07 1 95.25 516 THR B O 1
ATOM 10050 N N . ALA B 1 517 ? 37.812 4.609 -9.219 1 95.94 517 ALA B N 1
ATOM 10051 C CA . ALA B 1 517 ? 38.375 4.305 -10.539 1 95.94 517 ALA B CA 1
ATOM 10052 C C . ALA B 1 517 ? 39.281 3.086 -10.484 1 95.94 517 ALA B C 1
ATOM 10054 O O . ALA B 1 517 ? 39.219 2.207 -11.344 1 95.94 517 ALA B O 1
ATOM 10055 N N . TYR B 1 518 ? 40.062 3.1 -9.516 1 95.38 518 TYR B N 1
ATOM 10056 C CA . TYR B 1 518 ? 41 1.994 -9.336 1 95.38 518 TYR B CA 1
ATOM 10057 C C . TYR B 1 518 ? 40.281 0.68 -9.133 1 95.38 518 TYR B C 1
ATOM 10059 O O . TYR B 1 518 ? 40.562 -0.323 -9.781 1 95.38 518 TYR B O 1
ATOM 10067 N N . THR B 1 519 ? 39.312 0.663 -8.258 1 93.25 519 THR B N 1
ATOM 10068 C CA . THR B 1 519 ? 38.562 -0.546 -7.922 1 93.25 519 THR B CA 1
ATOM 10069 C C . THR B 1 519 ? 37.719 -1.001 -9.102 1 93.25 519 THR B C 1
ATOM 10071 O O . THR B 1 519 ? 37.562 -2.201 -9.336 1 93.25 519 THR B O 1
ATOM 10074 N N . SER B 1 520 ? 37.062 -0.057 -9.805 1 92 520 SER B N 1
ATOM 10075 C CA . SER B 1 520 ? 36.281 -0.399 -10.984 1 92 520 SER B CA 1
ATOM 10076 C C . SER B 1 520 ? 37.156 -1.063 -12.047 1 92 520 SER B C 1
ATOM 10078 O O . SER B 1 520 ? 36.719 -2.012 -12.711 1 92 520 SER B O 1
ATOM 10080 N N . HIS B 1 521 ? 38.375 -0.544 -12.172 1 92.56 521 HIS B N 1
ATOM 10081 C CA . HIS B 1 521 ? 39.312 -1.115 -13.148 1 92.56 521 HIS B CA 1
ATOM 10082 C C . HIS B 1 521 ? 39.75 -2.51 -12.727 1 92.56 521 HIS B C 1
ATOM 10084 O O . HIS B 1 521 ? 39.812 -3.42 -13.555 1 92.56 521 HIS B O 1
ATOM 10090 N N . GLU B 1 522 ? 40 -2.723 -11.5 1 91.19 522 GLU B N 1
ATOM 10091 C CA . GLU B 1 522 ? 40.531 -3.984 -11 1 91.19 522 GLU B CA 1
ATOM 10092 C C . GLU B 1 522 ? 39.438 -5.047 -10.898 1 91.19 522 GLU B C 1
ATOM 10094 O O . GLU B 1 522 ? 39.688 -6.223 -11.172 1 91.19 522 GLU B O 1
ATOM 10099 N N . ARG B 1 523 ? 38.312 -4.66 -10.508 1 89.56 523 ARG B N 1
ATOM 10100 C CA . ARG B 1 523 ? 37.25 -5.629 -10.242 1 89.56 523 ARG B CA 1
ATOM 10101 C C . ARG B 1 523 ? 36.25 -5.668 -11.391 1 89.56 523 ARG B C 1
ATOM 10103 O O . ARG B 1 523 ? 35.312 -6.449 -11.359 1 89.56 523 ARG B O 1
ATOM 10110 N N . HIS B 1 524 ? 36.344 -4.824 -12.391 1 88 524 HIS B N 1
ATOM 10111 C CA . HIS B 1 524 ? 35.531 -4.816 -13.594 1 88 524 HIS B CA 1
ATOM 10112 C C . HIS B 1 524 ? 34.062 -4.566 -13.258 1 88 524 HIS B C 1
ATOM 10114 O O . HIS B 1 524 ? 33.188 -5.32 -13.68 1 88 524 HIS B O 1
ATOM 10120 N N . VAL B 1 525 ? 33.844 -3.627 -12.453 1 86.94 525 VAL B N 1
ATOM 10121 C CA . VAL B 1 525 ? 32.469 -3.281 -12.031 1 86.94 525 VAL B CA 1
ATOM 10122 C C . VAL B 1 525 ? 32.094 -1.905 -12.57 1 86.94 525 VAL B C 1
ATOM 10124 O O . VAL B 1 525 ? 32.969 -1.038 -12.734 1 86.94 525 VAL B O 1
ATOM 10127 N N . ALA B 1 526 ? 30.844 -1.805 -12.844 1 86.19 526 ALA B N 1
ATOM 10128 C CA . ALA B 1 526 ? 30.328 -0.514 -13.289 1 86.19 526 ALA B CA 1
ATOM 10129 C C . ALA B 1 526 ? 29.438 0.118 -12.219 1 86.19 526 ALA B C 1
ATOM 10131 O O . ALA B 1 526 ? 29.781 0.113 -11.031 1 86.19 526 ALA B O 1
ATOM 10132 N N . LEU B 1 527 ? 28.297 0.622 -12.555 1 81.19 527 LEU B N 1
ATOM 10133 C CA . LEU B 1 527 ? 27.453 1.375 -11.633 1 81.19 527 LEU B CA 1
ATOM 10134 C C . LEU B 1 527 ? 26.516 0.445 -10.867 1 81.19 527 LEU B C 1
ATOM 10136 O O . LEU B 1 527 ? 26.281 0.637 -9.672 1 81.19 527 LEU B O 1
ATOM 10140 N N . THR B 1 528 ? 25.953 -0.538 -11.578 1 83.62 528 THR B N 1
ATOM 10141 C CA . THR B 1 528 ? 24.953 -1.413 -10.984 1 83.62 528 THR B CA 1
ATOM 10142 C C . THR B 1 528 ? 25.422 -2.863 -10.992 1 83.62 528 THR B C 1
ATOM 10144 O O . THR B 1 528 ? 26.297 -3.232 -11.781 1 83.62 528 THR B O 1
ATOM 10147 N N . PRO B 1 529 ? 24.844 -3.666 -10.133 1 78.75 529 PRO B N 1
ATOM 10148 C CA . PRO B 1 529 ? 25.234 -5.078 -10.109 1 78.75 529 PRO B CA 1
ATOM 10149 C C . PRO B 1 529 ? 24.812 -5.832 -11.367 1 78.75 529 PRO B C 1
ATOM 10151 O O . PRO B 1 529 ? 25.328 -6.91 -11.656 1 78.75 529 PRO B O 1
ATOM 10154 N N . MET B 1 530 ? 24.016 -5.258 -12.148 1 79.94 530 MET B N 1
ATOM 10155 C CA . MET B 1 530 ? 23.484 -5.961 -13.32 1 79.94 530 MET B CA 1
ATOM 10156 C C . MET B 1 530 ? 24.25 -5.559 -14.578 1 79.94 530 MET B C 1
ATOM 10158 O O . MET B 1 530 ? 24.031 -6.125 -15.648 1 79.94 530 MET B O 1
ATOM 10162 N N . ASP B 1 531 ? 25.188 -4.645 -14.445 1 83.62 531 ASP B N 1
ATOM 10163 C CA . ASP B 1 531 ? 25.938 -4.191 -15.609 1 83.62 531 ASP B CA 1
ATOM 10164 C C . ASP B 1 531 ? 27 -5.215 -16 1 83.62 531 ASP B C 1
ATOM 10166 O O . ASP B 1 531 ? 27.766 -5.688 -15.148 1 83.62 531 ASP B O 1
ATOM 10170 N N . LYS B 1 532 ? 27 -5.512 -17.234 1 85.19 532 LYS B N 1
ATOM 10171 C CA . LYS B 1 532 ? 28.016 -6.43 -17.766 1 85.19 532 LYS B CA 1
ATOM 10172 C C . LYS B 1 532 ? 29.156 -5.664 -18.422 1 85.19 532 LYS B C 1
ATOM 10174 O O . LYS B 1 532 ? 28.922 -4.727 -19.188 1 85.19 532 LYS B O 1
ATOM 10179 N N . VAL B 1 533 ? 30.344 -5.992 -17.984 1 86.38 533 VAL B N 1
ATOM 10180 C CA . VAL B 1 533 ? 31.562 -5.449 -18.594 1 86.38 533 VAL B CA 1
ATOM 10181 C C . VAL B 1 533 ? 32.156 -6.465 -19.562 1 86.38 533 VAL B C 1
ATOM 10183 O O . VAL B 1 533 ? 32.094 -7.672 -19.312 1 86.38 533 VAL B O 1
ATOM 10186 N N . GLU B 1 534 ? 32.625 -5.973 -20.609 1 85.56 534 GLU B N 1
ATOM 10187 C CA . GLU B 1 534 ? 33.156 -6.832 -21.688 1 85.56 534 GLU B CA 1
ATOM 10188 C C . GLU B 1 534 ? 34.156 -7.836 -21.141 1 85.56 534 GLU B C 1
ATOM 10190 O O . GLU B 1 534 ? 35.094 -7.457 -20.438 1 85.56 534 GLU B O 1
ATOM 10195 N N . HIS B 1 535 ? 33.938 -9.094 -21.391 1 77.31 535 HIS B N 1
ATOM 10196 C CA . HIS B 1 535 ? 34.844 -10.203 -21.156 1 77.31 535 HIS B CA 1
ATOM 10197 C C . HIS B 1 535 ? 34.875 -10.609 -19.688 1 77.31 535 HIS B C 1
ATOM 10199 O O . HIS B 1 535 ? 35.688 -11.43 -19.281 1 77.31 535 HIS B O 1
ATOM 10205 N N . TYR B 1 536 ? 34.031 -9.945 -18.891 1 77.62 536 TYR B N 1
ATOM 10206 C CA . TYR B 1 536 ? 34.031 -10.281 -17.469 1 77.62 536 TYR B CA 1
ATOM 10207 C C . TYR B 1 536 ? 32.594 -10.523 -16.984 1 77.62 536 TYR B C 1
ATOM 10209 O O . TYR B 1 536 ? 31.672 -9.82 -17.391 1 77.62 536 TYR B O 1
ATOM 10217 N N . PRO B 1 537 ? 32.406 -11.547 -16.156 1 72.5 537 PRO B N 1
ATOM 10218 C CA . PRO B 1 537 ? 31.078 -11.781 -15.602 1 72.5 537 PRO B CA 1
ATOM 10219 C C . PRO B 1 537 ? 30.703 -10.75 -14.539 1 72.5 537 PRO B C 1
ATOM 10221 O O . PRO B 1 537 ? 31.578 -10.141 -13.922 1 72.5 537 PRO B O 1
ATOM 10224 N N . PRO B 1 538 ? 29.359 -10.562 -14.391 1 69.69 538 PRO B N 1
ATOM 10225 C CA . PRO B 1 538 ? 28.938 -9.648 -13.336 1 69.69 538 PRO B CA 1
ATOM 10226 C C . PRO B 1 538 ? 29.297 -10.141 -11.938 1 69.69 538 PRO B C 1
ATOM 10228 O O . PRO B 1 538 ? 29.453 -11.344 -11.727 1 69.69 538 PRO B O 1
ATOM 10231 N N . LEU B 1 539 ? 29.469 -9.18 -11.07 1 66.94 539 LEU B N 1
ATOM 10232 C CA . LEU B 1 539 ? 29.812 -9.516 -9.688 1 66.94 539 LEU B CA 1
ATOM 10233 C C . LEU B 1 539 ? 28.625 -10.125 -8.961 1 66.94 539 LEU B C 1
ATOM 10235 O O . LEU B 1 539 ? 27.469 -9.797 -9.266 1 66.94 539 LEU B O 1
ATOM 10239 N N . SER B 1 540 ? 29.031 -11.031 -8.07 1 69 540 SER B N 1
ATOM 10240 C CA . SER B 1 540 ? 28.016 -11.547 -7.164 1 69 540 SER B CA 1
ATOM 10241 C C . SER B 1 540 ? 27.5 -10.453 -6.234 1 69 540 SER B C 1
ATOM 10243 O O . SER B 1 540 ? 28.109 -9.391 -6.121 1 69 540 SER B O 1
ATOM 10245 N N . GLY B 1 541 ? 26.359 -10.648 -5.641 1 66.81 541 GLY B N 1
ATOM 10246 C CA . GLY B 1 541 ? 25.75 -9.695 -4.719 1 66.81 541 GLY B CA 1
ATOM 10247 C C . GLY B 1 541 ? 26.672 -9.289 -3.588 1 66.81 541 GLY B C 1
ATOM 10248 O O . GLY B 1 541 ? 26.828 -8.102 -3.297 1 66.81 541 GLY B O 1
ATOM 10249 N N . ASP B 1 542 ? 27.484 -10.211 -3.074 1 67.75 542 ASP B N 1
ATOM 10250 C CA . ASP B 1 542 ? 28.375 -9.945 -1.945 1 67.75 542 ASP B CA 1
ATOM 10251 C C . ASP B 1 542 ? 29.594 -9.156 -2.389 1 67.75 542 ASP B C 1
ATOM 10253 O O . ASP B 1 542 ? 30.031 -8.234 -1.699 1 67.75 542 ASP B O 1
ATOM 10257 N N . ASP B 1 543 ? 30.047 -9.438 -3.566 1 74.12 543 ASP B N 1
ATOM 10258 C CA . ASP B 1 543 ? 31.219 -8.75 -4.086 1 74.12 543 ASP B CA 1
ATOM 10259 C C . ASP B 1 543 ? 30.891 -7.305 -4.469 1 74.12 543 ASP B C 1
ATOM 10261 O O . ASP B 1 543 ? 31.719 -6.41 -4.305 1 74.12 543 ASP B O 1
ATOM 10265 N N . PHE B 1 544 ? 29.766 -7.168 -4.781 1 80.06 544 PHE B N 1
ATOM 10266 C CA . PHE B 1 544 ? 29.359 -5.824 -5.168 1 80.06 544 PHE B CA 1
ATOM 10267 C C . PHE B 1 544 ? 29.281 -4.914 -3.947 1 80.06 544 PHE B C 1
ATOM 10269 O O . PHE B 1 544 ? 29.625 -3.732 -4.023 1 80.06 544 PHE B O 1
ATOM 10276 N N . LEU B 1 545 ? 28.906 -5.48 -2.83 1 81.12 545 LEU B N 1
ATOM 10277 C CA . LEU B 1 545 ? 28.781 -4.688 -1.612 1 81.12 545 LEU B CA 1
ATOM 10278 C C . LEU B 1 545 ? 30.156 -4.195 -1.146 1 81.12 545 LEU B C 1
ATOM 10280 O O . LEU B 1 545 ? 30.25 -3.133 -0.526 1 81.12 545 LEU B O 1
ATOM 10284 N N . GLU B 1 546 ? 31.188 -4.852 -1.564 1 82.62 546 GLU B N 1
ATOM 10285 C CA . GLU B 1 546 ? 32.531 -4.461 -1.188 1 82.62 546 GLU B CA 1
ATOM 10286 C C . GLU B 1 546 ? 32.969 -3.201 -1.928 1 82.62 546 GLU B C 1
ATOM 10288 O O . GLU B 1 546 ? 33.812 -2.455 -1.444 1 82.62 546 GLU B O 1
ATOM 10293 N N . VAL B 1 547 ? 32.344 -3.025 -3.016 1 84.69 547 VAL B N 1
ATOM 10294 C CA . VAL B 1 547 ? 32.719 -1.857 -3.807 1 84.69 547 VAL B CA 1
ATOM 10295 C C . VAL B 1 547 ? 31.625 -0.8 -3.713 1 84.69 547 VAL B C 1
ATOM 10297 O O . VAL B 1 547 ? 31.797 0.323 -4.195 1 84.69 547 VAL B O 1
ATOM 10300 N N . TYR B 1 548 ? 30.656 -1.115 -3.016 1 87.38 548 TYR B N 1
ATOM 10301 C CA . TYR B 1 548 ? 29.469 -0.252 -2.961 1 87.38 548 TYR B CA 1
ATOM 10302 C C . TYR B 1 548 ? 29.281 0.312 -1.56 1 87.38 548 TYR B C 1
ATOM 10304 O O . TYR B 1 548 ? 28.969 1.496 -1.396 1 87.38 548 TYR B O 1
ATOM 10312 N N . ALA B 1 549 ? 29.516 -0.475 -0.507 1 89.62 549 ALA B N 1
ATOM 10313 C CA . ALA B 1 549 ? 29.031 -0.16 0.834 1 89.62 549 ALA B CA 1
ATOM 10314 C C . ALA B 1 549 ? 30.156 0.336 1.727 1 89.62 549 ALA B C 1
ATOM 10316 O O . ALA B 1 549 ? 29.984 0.485 2.938 1 89.62 549 ALA B O 1
ATOM 10317 N N . VAL B 1 550 ? 31.312 0.675 1.157 1 92.56 550 VAL B N 1
ATOM 10318 C CA . VAL B 1 550 ? 32.469 1.116 1.957 1 92.56 550 VAL B CA 1
ATOM 10319 C C . VAL B 1 550 ? 32.531 2.641 1.93 1 92.56 550 VAL B C 1
ATOM 10321 O O . VAL B 1 550 ? 32.188 3.271 0.932 1 92.56 550 VAL B O 1
ATOM 10324 N N . THR B 1 551 ? 33.031 3.217 2.965 1 95.25 551 THR B N 1
ATOM 10325 C CA . THR B 1 551 ? 32.969 4.645 3.258 1 95.25 551 THR B CA 1
ATOM 10326 C C . THR B 1 551 ? 33.719 5.449 2.215 1 95.25 551 THR B C 1
ATOM 10328 O O . THR B 1 551 ? 33.281 6.508 1.777 1 95.25 551 THR B O 1
ATOM 10331 N N . TRP B 1 552 ? 34.938 5.008 1.773 1 94.19 552 TRP B N 1
ATOM 10332 C CA . TRP B 1 552 ? 35.781 5.828 0.914 1 94.19 552 TRP B CA 1
ATOM 10333 C C . TRP B 1 552 ? 35.219 5.887 -0.504 1 94.19 552 TRP B C 1
ATOM 10335 O O . TRP B 1 552 ? 35.688 6.691 -1.323 1 94.19 552 TRP B O 1
ATOM 10345 N N . PHE B 1 553 ? 34.188 5.137 -0.845 1 92.94 553 PHE B N 1
ATOM 10346 C CA . PHE B 1 553 ? 33.531 5.227 -2.146 1 92.94 553 PHE B CA 1
ATOM 10347 C C . PHE B 1 553 ? 32.438 6.27 -2.129 1 92.94 553 PHE B C 1
ATOM 10349 O O . PHE B 1 553 ? 31.953 6.688 -3.182 1 92.94 553 PHE B O 1
ATOM 10356 N N . ARG B 1 554 ? 32.062 6.785 -0.904 1 94.38 554 ARG B N 1
ATOM 10357 C CA . ARG B 1 554 ? 30.844 7.594 -0.791 1 94.38 554 ARG B CA 1
ATOM 10358 C C . ARG B 1 554 ? 31.172 8.961 -0.199 1 94.38 554 ARG B C 1
ATOM 10360 O O . ARG B 1 554 ? 30.266 9.664 0.265 1 94.38 554 ARG B O 1
ATOM 10367 N N . LEU B 1 555 ? 32.344 9.398 -0.258 1 97.38 555 LEU B N 1
ATOM 10368 C CA . LEU B 1 555 ? 32.719 10.672 0.35 1 97.38 555 LEU B CA 1
ATOM 10369 C C . LEU B 1 555 ? 32.219 11.844 -0.489 1 97.38 555 LEU B C 1
ATOM 10371 O O . LEU B 1 555 ? 31.891 12.898 0.052 1 97.38 555 LEU B O 1
ATOM 10375 N N . THR B 1 556 ? 32.156 11.688 -1.76 1 97.44 556 THR B N 1
ATOM 10376 C CA . THR B 1 556 ? 31.891 12.789 -2.688 1 97.44 556 THR B CA 1
ATOM 10377 C C . THR B 1 556 ? 30.516 13.398 -2.436 1 97.44 556 THR B C 1
ATOM 10379 O O . THR B 1 556 ? 30.375 14.617 -2.303 1 97.44 556 THR B O 1
ATOM 10382 N N . PRO B 1 557 ? 29.422 12.594 -2.346 1 98 557 PRO B N 1
ATOM 10383 C CA . PRO B 1 557 ? 28.109 13.203 -2.105 1 98 557 PRO B CA 1
ATOM 10384 C C . PRO B 1 557 ? 28.062 13.992 -0.8 1 98 557 PRO B C 1
ATOM 10386 O O . PRO B 1 557 ? 27.438 15.062 -0.744 1 98 557 PRO B O 1
ATOM 10389 N N . TYR B 1 558 ? 28.656 13.531 0.23 1 98.38 558 TYR B N 1
ATOM 10390 C CA . TYR B 1 558 ? 28.672 14.211 1.519 1 98.38 558 TYR B CA 1
ATOM 10391 C C . TYR B 1 558 ? 29.422 15.531 1.429 1 98.38 558 TYR B C 1
ATOM 10393 O O . TYR B 1 558 ? 29 16.547 1.991 1 98.38 558 TYR B O 1
ATOM 10401 N N . MET B 1 559 ? 30.578 15.523 0.692 1 98.44 559 MET B N 1
ATOM 10402 C CA . MET B 1 559 ? 31.375 16.734 0.526 1 98.44 559 MET B CA 1
ATOM 10403 C C . MET B 1 559 ? 30.609 17.781 -0.273 1 98.44 559 MET B C 1
ATOM 10405 O O . MET B 1 559 ? 30.641 18.969 0.06 1 98.44 559 MET B O 1
ATOM 10409 N N . VAL B 1 560 ? 29.953 17.328 -1.289 1 98.38 560 VAL B N 1
ATOM 10410 C CA . VAL B 1 560 ? 29.125 18.25 -2.062 1 98.38 560 VAL B CA 1
ATOM 10411 C C . VAL B 1 560 ? 28.047 18.844 -1.167 1 98.38 560 VAL B C 1
ATOM 10413 O O . VAL B 1 560 ? 27.766 20.047 -1.246 1 98.38 560 VAL B O 1
ATOM 10416 N N . GLY B 1 561 ? 27.469 18.062 -0.329 1 98.56 561 GLY B N 1
ATOM 10417 C CA . GLY B 1 561 ? 26.469 18.547 0.621 1 98.56 561 GLY B CA 1
ATOM 10418 C C . GLY B 1 561 ? 27.016 19.594 1.564 1 98.56 561 GLY B C 1
ATOM 10419 O O . GLY B 1 561 ? 26.375 20.641 1.78 1 98.56 561 GLY B O 1
ATOM 10420 N N . MET B 1 562 ? 28.188 19.359 2.078 1 98.44 562 MET B N 1
ATOM 10421 C CA . MET B 1 562 ? 28.797 20.312 2.992 1 98.44 562 MET B CA 1
ATOM 10422 C C . MET B 1 562 ? 29.078 21.641 2.285 1 98.44 562 MET B C 1
ATOM 10424 O O . MET B 1 562 ? 28.859 22.719 2.854 1 98.44 562 MET B O 1
ATOM 10428 N N . LEU B 1 563 ? 29.516 21.547 1.061 1 98.31 563 LEU B N 1
ATOM 10429 C CA . LEU B 1 563 ? 29.812 22.75 0.289 1 98.31 563 LEU B CA 1
ATOM 10430 C C . LEU B 1 563 ? 28.547 23.562 0.032 1 98.31 563 LEU B C 1
ATOM 10432 O O . LEU B 1 563 ? 28.562 24.797 0.129 1 98.31 563 LEU B O 1
ATOM 10436 N N . ILE B 1 564 ? 27.5 22.891 -0.266 1 97.75 564 ILE B N 1
ATOM 10437 C CA . ILE B 1 564 ? 26.234 23.578 -0.522 1 97.75 564 ILE B CA 1
ATOM 10438 C C . ILE B 1 564 ? 25.703 24.172 0.775 1 97.75 564 ILE B C 1
ATOM 10440 O O . ILE B 1 564 ? 25.125 25.266 0.769 1 97.75 564 ILE B O 1
ATOM 10444 N N . GLY B 1 565 ? 25.844 23.391 1.855 1 97.69 565 GLY B N 1
ATOM 10445 C CA . GLY B 1 565 ? 25.453 23.953 3.145 1 97.69 565 GLY B CA 1
ATOM 10446 C C . GLY B 1 565 ? 26.172 25.25 3.471 1 97.69 565 GLY B C 1
ATOM 10447 O O . GLY B 1 565 ? 25.547 26.188 3.975 1 97.69 565 GLY B O 1
ATOM 10448 N N . TYR B 1 566 ? 27.406 25.297 3.168 1 97.75 566 TYR B N 1
ATOM 10449 C CA . TYR B 1 566 ? 28.203 26.516 3.389 1 97.75 566 TYR B CA 1
ATOM 10450 C C . TYR B 1 566 ? 27.75 27.625 2.461 1 97.75 566 TYR B C 1
ATOM 10452 O O . TYR B 1 566 ? 27.641 28.781 2.879 1 97.75 566 TYR B O 1
ATOM 10460 N N . LEU B 1 567 ? 27.531 27.25 1.21 1 96.62 567 LEU B N 1
ATOM 10461 C CA . LEU B 1 567 ? 27.062 28.234 0.236 1 96.62 567 LEU B CA 1
ATOM 10462 C C . LEU B 1 567 ? 25.766 28.891 0.694 1 96.62 567 LEU B C 1
ATOM 10464 O O . LEU B 1 567 ? 25.625 30.109 0.608 1 96.62 567 LEU B O 1
ATOM 10468 N N . LEU B 1 568 ? 24.828 28.156 1.166 1 95.88 568 LEU B N 1
ATOM 10469 C CA . LEU B 1 568 ? 23.547 28.672 1.614 1 95.88 568 LEU B CA 1
ATOM 10470 C C . LEU B 1 568 ? 23.703 29.516 2.869 1 95.88 568 LEU B C 1
ATOM 10472 O O . LEU B 1 568 ? 22.984 30.5 3.049 1 95.88 568 LEU B O 1
ATOM 10476 N N . HIS B 1 569 ? 24.609 29.094 3.732 1 94.88 569 HIS B N 1
ATOM 10477 C CA . HIS B 1 569 ? 24.891 29.875 4.93 1 94.88 569 HIS B CA 1
ATOM 10478 C C . HIS B 1 569 ? 25.5 31.219 4.574 1 94.88 569 HIS B C 1
ATOM 10480 O O . HIS B 1 569 ? 25.062 32.25 5.09 1 94.88 569 HIS B O 1
ATOM 10486 N N . ARG B 1 570 ? 26.438 31.219 3.684 1 94.06 570 ARG B N 1
ATOM 10487 C CA . ARG B 1 570 ? 27.172 32.438 3.311 1 94.06 570 ARG B CA 1
ATOM 10488 C C . ARG B 1 570 ? 26.266 33.406 2.572 1 94.06 570 ARG B C 1
ATOM 10490 O O . ARG B 1 570 ? 26.391 34.625 2.742 1 94.06 570 ARG B O 1
ATOM 10497 N N . THR B 1 571 ? 25.375 32.906 1.792 1 93.69 571 THR B N 1
ATOM 10498 C CA . THR B 1 571 ? 24.516 33.75 0.974 1 93.69 571 THR B CA 1
ATOM 10499 C C . THR B 1 571 ? 23.203 34.031 1.683 1 93.69 571 THR B C 1
ATOM 10501 O O . THR B 1 571 ? 22.328 34.719 1.144 1 93.69 571 THR B O 1
ATOM 10504 N N . ASN B 1 572 ? 22.922 33.531 2.795 1 91.31 572 ASN B N 1
ATOM 10505 C CA . ASN B 1 572 ? 21.656 33.688 3.527 1 91.31 572 ASN B CA 1
ATOM 10506 C C . ASN B 1 572 ? 20.469 33.281 2.664 1 91.31 572 ASN B C 1
ATOM 10508 O O . ASN B 1 572 ? 19.438 33.969 2.672 1 91.31 572 ASN B O 1
ATOM 10512 N N . MET B 1 573 ? 20.766 32.219 1.788 1 91.69 573 MET B N 1
ATOM 10513 C CA . MET B 1 573 ? 19.75 31.641 0.926 1 91.69 573 MET B CA 1
ATOM 10514 C C . MET B 1 573 ? 19.203 32.656 -0.049 1 91.69 573 MET B C 1
ATOM 10516 O O . MET B 1 573 ? 18.016 32.656 -0.374 1 91.69 573 MET B O 1
ATOM 10520 N N . THR B 1 574 ? 19.938 33.625 -0.353 1 90.56 574 THR B N 1
ATOM 10521 C CA . THR B 1 574 ? 19.547 34.625 -1.333 1 90.56 574 THR B CA 1
ATOM 10522 C C . THR B 1 574 ? 20.516 34.625 -2.512 1 90.56 574 THR B C 1
ATOM 10524 O O . THR B 1 574 ? 21.672 35.031 -2.365 1 90.56 574 THR B O 1
ATOM 10527 N N . ILE B 1 575 ? 20.188 34.031 -3.525 1 91.44 575 ILE B N 1
ATOM 10528 C CA . ILE B 1 575 ? 20.922 34.031 -4.781 1 91.44 575 ILE B CA 1
ATOM 10529 C C . ILE B 1 575 ? 19.969 34.375 -5.934 1 91.44 575 ILE B C 1
ATOM 10531 O O . ILE B 1 575 ? 19.016 33.656 -6.184 1 91.44 575 ILE B O 1
ATOM 10535 N N . ASN B 1 576 ? 20.156 35.438 -6.555 1 91 576 ASN B N 1
ATOM 10536 C CA . ASN B 1 576 ? 19.344 35.812 -7.703 1 91 576 ASN B CA 1
ATOM 10537 C C . ASN B 1 576 ? 19.938 35.281 -9.008 1 91 576 ASN B C 1
ATOM 10539 O O . ASN B 1 576 ? 21.031 35.719 -9.398 1 91 576 ASN B O 1
ATOM 10543 N N . MET B 1 577 ? 19.25 34.438 -9.578 1 93.12 577 MET B N 1
ATOM 10544 C CA . MET B 1 577 ? 19.734 33.844 -10.82 1 93.12 577 MET B CA 1
ATOM 10545 C C . MET B 1 577 ? 18.922 34.344 -12.016 1 93.12 577 MET B C 1
ATOM 10547 O O . MET B 1 577 ? 17.719 34.531 -11.914 1 93.12 577 MET B O 1
ATOM 10551 N N . SER B 1 578 ? 19.625 34.594 -13.125 1 93.94 578 SER B N 1
ATOM 10552 C CA . SER B 1 578 ? 18.953 35 -14.352 1 93.94 578 SER B CA 1
ATOM 10553 C C . SER B 1 578 ? 18.156 33.844 -14.953 1 93.94 578 SER B C 1
ATOM 10555 O O . SER B 1 578 ? 18.422 32.688 -14.633 1 93.94 578 SER B O 1
ATOM 10557 N N . LYS B 1 579 ? 17.234 34.094 -15.797 1 91.62 579 LYS B N 1
ATOM 10558 C CA . LYS B 1 579 ? 16.391 33.094 -16.438 1 91.62 579 LYS B CA 1
ATOM 10559 C C . LYS B 1 579 ? 17.219 32.156 -17.312 1 91.62 579 LYS B C 1
ATOM 10561 O O . LYS B 1 579 ? 16.922 30.969 -17.422 1 91.62 579 LYS B O 1
ATOM 10566 N N . ILE B 1 580 ? 18.172 32.719 -17.891 1 95.56 580 ILE B N 1
ATOM 10567 C CA . ILE B 1 580 ? 19.016 31.922 -18.766 1 95.56 580 ILE B CA 1
ATOM 10568 C C . ILE B 1 580 ? 19.828 30.922 -17.953 1 95.56 580 ILE B C 1
ATOM 10570 O O . ILE B 1 580 ? 20.016 29.781 -18.359 1 95.56 580 ILE B O 1
ATOM 10574 N N . VAL B 1 581 ? 20.344 31.391 -16.828 1 95.56 581 VAL B N 1
ATOM 10575 C CA . VAL B 1 581 ? 21.109 30.516 -15.945 1 95.56 581 VAL B CA 1
ATOM 10576 C C . VAL B 1 581 ? 20.219 29.391 -15.43 1 95.56 581 VAL B C 1
ATOM 10578 O O . VAL B 1 581 ? 20.641 28.234 -15.352 1 95.56 581 VAL B O 1
ATOM 10581 N N . LEU B 1 582 ? 19.047 29.734 -15.109 1 96 582 LEU B N 1
ATOM 10582 C CA . LEU B 1 582 ? 18.094 28.734 -14.633 1 96 582 LEU B CA 1
ATOM 10583 C C . LEU B 1 582 ? 17.781 27.719 -15.719 1 96 582 LEU B C 1
ATOM 10585 O O . LEU B 1 582 ? 17.734 26.516 -15.461 1 96 582 LEU B O 1
ATOM 10589 N N . LEU B 1 583 ? 17.516 28.219 -16.922 1 96.38 583 LEU B N 1
ATOM 10590 C CA . LEU B 1 583 ? 17.219 27.328 -18.031 1 96.38 583 LEU B CA 1
ATOM 10591 C C . LEU B 1 583 ? 18.391 26.391 -18.328 1 96.38 583 LEU B C 1
ATOM 10593 O O . LEU B 1 583 ? 18.188 25.188 -18.516 1 96.38 583 LEU B O 1
ATOM 10597 N N . LEU B 1 584 ? 19.531 26.969 -18.375 1 96.5 584 LEU B N 1
ATOM 10598 C CA . LEU B 1 584 ? 20.719 26.156 -18.641 1 96.5 584 LEU B CA 1
ATOM 10599 C C . LEU B 1 584 ? 20.953 25.156 -17.531 1 96.5 584 LEU B C 1
ATOM 10601 O O . LEU B 1 584 ? 21.391 24.031 -17.781 1 96.5 584 LEU B O 1
ATOM 10605 N N . GLY B 1 585 ? 20.766 25.625 -16.344 1 96.75 585 GLY B N 1
ATOM 10606 C CA . GLY B 1 585 ? 20.906 24.719 -15.211 1 96.75 585 GLY B CA 1
ATOM 10607 C C . GLY B 1 585 ? 19.969 23.531 -15.281 1 96.75 585 GLY B C 1
ATOM 10608 O O . GLY B 1 585 ? 20.375 22.391 -15.102 1 96.75 585 GLY B O 1
ATOM 10609 N N . TRP B 1 586 ? 18.766 23.781 -15.57 1 96.75 586 TRP B N 1
ATOM 10610 C CA . TRP B 1 586 ? 17.766 22.719 -15.664 1 96.75 586 TRP B CA 1
ATOM 10611 C C . TRP B 1 586 ? 18.078 21.797 -16.828 1 96.75 586 TRP B C 1
ATOM 10613 O O . TRP B 1 586 ? 17.922 20.578 -16.719 1 96.75 586 TRP B O 1
ATOM 10623 N N . MET B 1 587 ? 18.484 22.328 -17.938 1 97.69 587 MET B N 1
ATOM 10624 C CA . MET B 1 587 ? 18.828 21.5 -19.094 1 97.69 587 MET B CA 1
ATOM 10625 C C . MET B 1 587 ? 20.016 20.594 -18.797 1 97.69 587 MET B C 1
ATOM 10627 O O . MET B 1 587 ? 20.047 19.453 -19.234 1 97.69 587 MET B O 1
ATOM 10631 N N . THR B 1 588 ? 20.953 21.172 -18.125 1 97.25 588 THR B N 1
ATOM 10632 C CA . THR B 1 588 ? 22.109 20.375 -17.75 1 97.25 588 THR B CA 1
ATOM 10633 C C . THR B 1 588 ? 21.719 19.25 -16.797 1 97.25 588 THR B C 1
ATOM 10635 O O . THR B 1 588 ? 22.172 18.109 -16.953 1 97.25 588 THR B O 1
ATOM 10638 N N . VAL B 1 589 ? 20.938 19.562 -15.805 1 97.12 589 VAL B N 1
ATOM 10639 C CA . VAL B 1 589 ? 20.484 18.562 -14.852 1 97.12 589 VAL B CA 1
ATOM 10640 C C . VAL B 1 589 ? 19.703 17.453 -15.578 1 97.12 589 VAL B C 1
ATOM 10642 O O . VAL B 1 589 ? 19.906 16.266 -15.305 1 97.12 589 VAL B O 1
ATOM 10645 N N . LEU B 1 590 ? 18.844 17.828 -16.469 1 96.81 590 LEU B N 1
ATOM 10646 C CA . LEU B 1 590 ? 18.062 16.859 -17.234 1 96.81 590 LEU B CA 1
ATOM 10647 C C . LEU B 1 590 ? 18.969 16 -18.109 1 96.81 590 LEU B C 1
ATOM 10649 O O . LEU B 1 590 ? 18.781 14.781 -18.203 1 96.81 590 LEU B O 1
ATOM 10653 N N . ALA B 1 591 ? 19.891 16.656 -18.781 1 96.88 591 ALA B N 1
ATOM 10654 C CA . ALA B 1 591 ? 20.797 15.938 -19.672 1 96.88 591 ALA B CA 1
ATOM 10655 C C . ALA B 1 591 ? 21.672 14.961 -18.891 1 96.88 591 ALA B C 1
ATOM 10657 O O . ALA B 1 591 ? 21.828 13.805 -19.297 1 96.88 591 ALA B O 1
ATOM 10658 N N . VAL B 1 592 ? 22.203 15.391 -17.812 1 96.31 592 VAL B N 1
ATOM 10659 C CA . VAL B 1 592 ? 23.094 14.547 -17 1 96.31 592 VAL B CA 1
ATOM 10660 C C . VAL B 1 592 ? 22.297 13.406 -16.391 1 96.31 592 VAL B C 1
ATOM 10662 O O . VAL B 1 592 ? 22.734 12.258 -16.391 1 96.31 592 VAL B O 1
ATOM 10665 N N . SER B 1 593 ? 21.156 13.727 -15.82 1 94.44 593 SER B N 1
ATOM 10666 C CA . SER B 1 593 ? 20.328 12.688 -15.211 1 94.44 593 SER B CA 1
ATOM 10667 C C . SER B 1 593 ? 19.875 11.664 -16.25 1 94.44 593 SER B C 1
ATOM 10669 O O . SER B 1 593 ? 19.859 10.461 -15.969 1 94.44 593 SER B O 1
ATOM 10671 N N . ALA B 1 594 ? 19.516 12.117 -17.406 1 94.25 594 ALA B N 1
ATOM 10672 C CA . ALA B 1 594 ? 19.125 11.203 -18.469 1 94.25 594 ALA B CA 1
ATOM 10673 C C . ALA B 1 594 ? 20.281 10.305 -18.891 1 94.25 594 ALA B C 1
ATOM 10675 O O . ALA B 1 594 ? 20.094 9.117 -19.141 1 94.25 594 ALA B O 1
ATOM 10676 N N . THR B 1 595 ? 21.391 10.891 -18.969 1 92.94 595 THR B N 1
ATOM 10677 C CA . THR B 1 595 ? 22.562 10.109 -19.344 1 92.94 595 THR B CA 1
ATOM 10678 C C . THR B 1 595 ? 22.875 9.047 -18.297 1 92.94 595 THR B C 1
ATOM 10680 O O . THR B 1 595 ? 23.188 7.902 -18.641 1 92.94 595 THR B O 1
ATOM 10683 N N . LEU B 1 596 ? 22.797 9.391 -17.078 1 91.38 596 LEU B N 1
ATOM 10684 C CA . LEU B 1 596 ? 23.062 8.445 -16 1 91.38 596 LEU B CA 1
ATOM 10685 C C . LEU B 1 596 ? 22.031 7.32 -16.016 1 91.38 596 LEU B C 1
ATOM 10687 O O . LEU B 1 596 ? 22.359 6.164 -15.742 1 91.38 596 LEU B O 1
ATOM 10691 N N . ILE B 1 597 ? 20.797 7.617 -16.328 1 88.19 597 ILE B N 1
ATOM 10692 C CA . ILE B 1 597 ? 19.703 6.656 -16.266 1 88.19 597 ILE B CA 1
ATOM 10693 C C . ILE B 1 597 ? 19.734 5.758 -17.5 1 88.19 597 ILE B C 1
ATOM 10695 O O . ILE B 1 597 ? 19.547 4.543 -17.391 1 88.19 597 ILE B O 1
ATOM 10699 N N . PHE B 1 598 ? 20.109 6.281 -18.703 1 88.31 598 PHE B N 1
ATOM 10700 C CA . PHE B 1 598 ? 19.906 5.527 -19.938 1 88.31 598 PHE B CA 1
ATOM 10701 C C . PHE B 1 598 ? 21.219 4.961 -20.453 1 88.31 598 PHE B C 1
ATOM 10703 O O . PHE B 1 598 ? 21.219 4.066 -21.297 1 88.31 598 PHE B O 1
ATOM 10710 N N . LEU B 1 599 ? 22.25 5.422 -19.953 1 83.62 599 LEU B N 1
ATOM 10711 C CA . LEU B 1 599 ? 23.531 4.969 -20.469 1 83.62 599 LEU B CA 1
ATOM 10712 C C . LEU B 1 599 ? 23.719 3.469 -20.25 1 83.62 599 LEU B C 1
ATOM 10714 O O . LEU B 1 599 ? 24.109 2.748 -21.172 1 83.62 599 LEU B O 1
ATOM 10718 N N . PRO B 1 600 ? 23.344 2.953 -19.109 1 82.88 600 PRO B N 1
ATOM 10719 C CA . PRO B 1 600 ? 23.531 1.517 -18.891 1 82.88 600 PRO B CA 1
ATOM 10720 C C . PRO B 1 600 ? 22.391 0.678 -19.453 1 82.88 600 PRO B C 1
ATOM 10722 O O . PRO B 1 600 ? 22.328 -0.528 -19.203 1 82.88 600 PRO B O 1
ATOM 10725 N N . MET B 1 601 ? 21.484 1.189 -20.156 1 85.5 601 MET B N 1
ATOM 10726 C CA . MET B 1 601 ? 20.25 0.537 -20.594 1 85.5 601 MET B CA 1
ATOM 10727 C C . MET B 1 601 ? 20.547 -0.709 -21.422 1 85.5 601 MET B C 1
ATOM 10729 O O . MET B 1 601 ? 19.906 -1.741 -21.25 1 85.5 601 MET B O 1
ATOM 10733 N N . ASN B 1 602 ? 21.641 -0.701 -22.188 1 85.31 602 ASN B N 1
ATOM 10734 C CA . ASN B 1 602 ? 21.938 -1.825 -23.062 1 85.31 602 ASN B CA 1
ATOM 10735 C C . ASN B 1 602 ? 22.984 -2.762 -22.453 1 85.31 602 ASN B C 1
ATOM 10737 O O . ASN B 1 602 ? 23.297 -3.803 -23.031 1 85.31 602 ASN B O 1
ATOM 10741 N N . ALA B 1 603 ? 23.375 -2.445 -21.312 1 83.69 603 ALA B N 1
ATOM 10742 C CA . ALA B 1 603 ? 24.484 -3.219 -20.766 1 83.69 603 ALA B CA 1
ATOM 10743 C C . ALA B 1 603 ? 24.016 -4.164 -19.672 1 83.69 603 ALA B C 1
ATOM 10745 O O . ALA B 1 603 ? 24.812 -4.781 -18.969 1 83.69 603 ALA B O 1
ATOM 10746 N N . HIS B 1 604 ? 22.766 -4.359 -19.609 1 81.12 604 HIS B N 1
ATOM 10747 C CA . HIS B 1 604 ? 22.25 -5.258 -18.578 1 81.12 604 HIS B CA 1
ATOM 10748 C C . HIS B 1 604 ? 22.562 -6.711 -18.922 1 81.12 604 HIS B C 1
ATOM 10750 O O . HIS B 1 604 ? 22.328 -7.156 -20.047 1 81.12 604 HIS B O 1
ATOM 10756 N N . ALA B 1 605 ? 22.953 -7.438 -17.953 1 74.06 605 ALA B N 1
ATOM 10757 C CA . ALA B 1 605 ? 23.422 -8.805 -18.141 1 74.06 605 ALA B CA 1
ATOM 10758 C C . ALA B 1 605 ? 22.281 -9.734 -18.531 1 74.06 605 ALA B C 1
ATOM 10760 O O . ALA B 1 605 ? 22.5 -10.758 -19.188 1 74.06 605 ALA B O 1
ATOM 10761 N N . PHE B 1 606 ? 21.094 -9.359 -18.234 1 74.75 606 PHE B N 1
ATOM 10762 C CA . PHE B 1 606 ? 19.984 -10.297 -18.375 1 74.75 606 PHE B CA 1
ATOM 10763 C C . PHE B 1 606 ? 19.25 -10.055 -19.688 1 74.75 606 PHE B C 1
ATOM 10765 O O . PHE B 1 606 ? 18.312 -10.789 -20.016 1 74.75 606 PHE B O 1
ATOM 10772 N N . LEU B 1 607 ? 19.812 -9.125 -20.422 1 74.5 607 LEU B N 1
ATOM 10773 C CA . LEU B 1 607 ? 19.203 -8.867 -21.719 1 74.5 607 LEU B CA 1
ATOM 10774 C C . LEU B 1 607 ? 19.75 -9.82 -22.781 1 74.5 607 LEU B C 1
ATOM 10776 O O . LEU B 1 607 ? 20.938 -10.172 -22.75 1 74.5 607 LEU B O 1
ATOM 10780 N N . THR B 1 608 ? 18.906 -10.266 -23.672 1 68.81 608 THR B N 1
ATOM 10781 C CA . THR B 1 608 ? 19.312 -11.141 -24.766 1 68.81 608 THR B CA 1
ATOM 10782 C C . THR B 1 608 ? 20.234 -10.414 -25.734 1 68.81 608 THR B C 1
ATOM 10784 O O . THR B 1 608 ? 21.172 -11.016 -26.281 1 68.81 608 THR B O 1
ATOM 10787 N N . ASP B 1 609 ? 20 -9.133 -25.875 1 78.25 609 ASP B N 1
ATOM 10788 C CA . ASP B 1 609 ? 20.812 -8.328 -26.781 1 78.25 609 ASP B CA 1
ATOM 10789 C C . ASP B 1 609 ? 21.734 -7.395 -26 1 78.25 609 ASP B C 1
ATOM 10791 O O . ASP B 1 609 ? 21.922 -6.23 -26.359 1 78.25 609 ASP B O 1
ATOM 10795 N N . CYS B 1 610 ? 22.266 -8.016 -24.969 1 79.44 610 CYS B N 1
ATOM 10796 C CA . CYS B 1 610 ? 23.125 -7.23 -24.078 1 79.44 610 CYS B CA 1
ATOM 10797 C C . CYS B 1 610 ? 24.359 -6.734 -24.828 1 79.44 610 CYS B C 1
ATOM 10799 O O . CYS B 1 610 ? 25 -7.492 -25.547 1 79.44 610 CYS B O 1
ATOM 10801 N N . LYS B 1 611 ? 24.672 -5.457 -24.844 1 86.19 611 LYS B N 1
ATOM 10802 C CA . LYS B 1 611 ? 25.906 -4.84 -25.281 1 86.19 611 LYS B CA 1
ATOM 10803 C C . LYS B 1 611 ? 26.766 -4.418 -24.094 1 86.19 611 LYS B C 1
ATOM 10805 O O . LYS B 1 611 ? 26.578 -3.33 -23.547 1 86.19 611 LYS B O 1
ATOM 10810 N N . PRO B 1 612 ? 27.656 -5.348 -23.75 1 88.5 612 PRO B N 1
ATOM 10811 C CA . PRO B 1 612 ? 28.469 -5.078 -22.547 1 88.5 612 PRO B CA 1
ATOM 10812 C C . PRO B 1 612 ? 29.25 -3.773 -22.656 1 88.5 612 PRO B C 1
ATOM 10814 O O . PRO B 1 612 ? 29.578 -3.33 -23.75 1 88.5 612 PRO B O 1
ATOM 10817 N N . LEU B 1 613 ? 29.531 -3.188 -21.562 1 90.88 613 LEU B N 1
ATOM 10818 C CA . LEU B 1 613 ? 30.312 -1.965 -21.484 1 90.88 613 LEU B CA 1
ATOM 10819 C C . LEU B 1 613 ? 31.812 -2.268 -21.656 1 90.88 613 LEU B C 1
ATOM 10821 O O . LEU B 1 613 ? 32.281 -3.309 -21.203 1 90.88 613 LEU B O 1
ATOM 10825 N N . THR B 1 614 ? 32.438 -1.357 -22.312 1 91.88 614 THR B N 1
ATOM 10826 C CA . THR B 1 614 ? 33.906 -1.451 -22.328 1 91.88 614 THR B CA 1
ATOM 10827 C C . THR B 1 614 ? 34.469 -1.112 -20.969 1 91.88 614 THR B C 1
ATOM 10829 O O . THR B 1 614 ? 33.812 -0.476 -20.141 1 91.88 614 THR B O 1
ATOM 10832 N N . LEU B 1 615 ? 35.656 -1.587 -20.688 1 92.75 615 LEU B N 1
ATOM 10833 C CA . LEU B 1 615 ? 36.281 -1.328 -19.406 1 92.75 615 LEU B CA 1
ATOM 10834 C C . LEU B 1 615 ? 36.406 0.17 -19.156 1 92.75 615 LEU B C 1
ATOM 10836 O O . LEU B 1 615 ? 36.219 0.633 -18.031 1 92.75 615 LEU B O 1
ATOM 10840 N N . THR B 1 616 ? 36.75 0.912 -20.188 1 93.38 616 THR B N 1
ATOM 10841 C CA . THR B 1 616 ? 36.906 2.357 -20.062 1 93.38 616 THR B CA 1
ATOM 10842 C C . THR B 1 616 ? 35.562 3.004 -19.719 1 93.38 616 THR B C 1
ATOM 10844 O O . THR B 1 616 ? 35.5 3.918 -18.891 1 93.38 616 THR B O 1
ATOM 10847 N N . GLN B 1 617 ? 34.562 2.502 -20.328 1 91.88 617 GLN B N 1
ATOM 10848 C CA . GLN B 1 617 ? 33.219 3.025 -20.047 1 91.88 617 GLN B CA 1
ATOM 10849 C C . GLN B 1 617 ? 32.781 2.701 -18.625 1 91.88 617 GLN B C 1
ATOM 10851 O O . GLN B 1 617 ? 32.188 3.539 -17.953 1 91.88 617 GLN B O 1
ATOM 10856 N N . ALA B 1 618 ? 33.062 1.525 -18.25 1 92.12 618 ALA B N 1
ATOM 10857 C CA . ALA B 1 618 ? 32.688 1.094 -16.906 1 92.12 618 ALA B CA 1
ATOM 10858 C C . ALA B 1 618 ? 33.406 1.955 -15.852 1 92.12 618 ALA B C 1
ATOM 10860 O O . ALA B 1 618 ? 32.75 2.385 -14.883 1 92.12 618 ALA B O 1
ATOM 10861 N N . VAL B 1 619 ? 34.656 2.205 -16.047 1 94.25 619 VAL B N 1
ATOM 10862 C CA . VAL B 1 619 ? 35.438 3.002 -15.109 1 94.25 619 VAL B CA 1
ATOM 10863 C C . VAL B 1 619 ? 34.906 4.434 -15.086 1 94.25 619 VAL B C 1
ATOM 10865 O O . VAL B 1 619 ? 34.75 5.031 -14.016 1 94.25 619 VAL B O 1
ATOM 10868 N N . LEU B 1 620 ? 34.594 4.969 -16.203 1 93.94 620 LEU B N 1
ATOM 10869 C CA . LEU B 1 620 ? 34.094 6.34 -16.297 1 93.94 620 LEU B CA 1
ATOM 10870 C C . LEU B 1 620 ? 32.719 6.465 -15.617 1 93.94 620 LEU B C 1
ATOM 10872 O O . LEU B 1 620 ? 32.469 7.418 -14.875 1 93.94 620 LEU B O 1
ATOM 10876 N N . ILE B 1 621 ? 31.938 5.531 -15.906 1 91.88 621 ILE B N 1
ATOM 10877 C CA . ILE B 1 621 ? 30.578 5.57 -15.352 1 91.88 621 ILE B CA 1
ATOM 10878 C C . ILE B 1 621 ? 30.641 5.414 -13.836 1 91.88 621 ILE B C 1
ATOM 10880 O O . ILE B 1 621 ? 29.969 6.145 -13.102 1 91.88 621 ILE B O 1
ATOM 10884 N N . SER B 1 622 ? 31.359 4.508 -13.383 1 91.94 622 SER B N 1
ATOM 10885 C CA . SER B 1 622 ? 31.469 4.262 -11.945 1 91.94 622 SER B CA 1
ATOM 10886 C C . SER B 1 622 ? 32.062 5.469 -11.219 1 91.94 622 SER B C 1
ATOM 10888 O O . SER B 1 622 ? 31.641 5.797 -10.109 1 91.94 622 SER B O 1
ATOM 10890 N N . THR B 1 623 ? 33 6.145 -11.836 1 94.94 623 THR B N 1
ATOM 10891 C CA . THR B 1 623 ? 33.719 7.227 -11.195 1 94.94 623 THR B CA 1
ATOM 10892 C C . THR B 1 623 ? 32.906 8.516 -11.211 1 94.94 623 THR B C 1
ATOM 10894 O O . THR B 1 623 ? 32.906 9.273 -10.234 1 94.94 623 THR B O 1
ATOM 10897 N N . LEU B 1 624 ? 32.188 8.75 -12.242 1 95.38 624 LEU B N 1
ATOM 10898 C CA . LEU B 1 624 ? 31.578 10.062 -12.438 1 95.38 624 LEU B CA 1
ATOM 10899 C C . LEU B 1 624 ? 30.109 10.055 -12.023 1 95.38 624 LEU B C 1
ATOM 10901 O O . LEU B 1 624 ? 29.5 11.109 -11.844 1 95.38 624 LEU B O 1
ATOM 10905 N N . SER B 1 625 ? 29.484 8.969 -11.891 1 94.5 625 SER B N 1
ATOM 10906 C CA . SER B 1 625 ? 28.047 8.898 -11.656 1 94.5 625 SER B CA 1
ATOM 10907 C C . SER B 1 625 ? 27.672 9.539 -10.32 1 94.5 625 SER B C 1
ATOM 10909 O O . SER B 1 625 ? 26.781 10.391 -10.266 1 94.5 625 SER B O 1
ATOM 10911 N N . ARG B 1 626 ? 28.344 9.227 -9.25 1 95.19 626 ARG B N 1
ATOM 10912 C CA . ARG B 1 626 ? 27.984 9.695 -7.914 1 95.19 626 ARG B CA 1
ATOM 10913 C C . ARG B 1 626 ? 28.203 11.203 -7.789 1 95.19 626 ARG B C 1
ATOM 10915 O O . ARG B 1 626 ? 27.328 11.93 -7.316 1 95.19 626 ARG B O 1
ATOM 10922 N N . PRO B 1 627 ? 29.406 11.695 -8.234 1 96.31 627 PRO B N 1
ATOM 10923 C CA . PRO B 1 627 ? 29.578 13.148 -8.188 1 96.31 627 PRO B CA 1
ATOM 10924 C C . PRO B 1 627 ? 28.578 13.898 -9.055 1 96.31 627 PRO B C 1
ATOM 10926 O O . PRO B 1 627 ? 28.031 14.922 -8.625 1 96.31 627 PRO B O 1
ATOM 10929 N N . LEU B 1 628 ? 28.312 13.383 -10.203 1 97 628 LEU B N 1
ATOM 10930 C CA . LEU B 1 628 ? 27.406 14.062 -11.117 1 97 628 LEU B CA 1
ATOM 10931 C C . LEU B 1 628 ? 25.984 14.055 -10.562 1 97 628 LEU B C 1
ATOM 10933 O O . LEU B 1 628 ? 25.266 15.055 -10.641 1 97 628 LEU B O 1
ATOM 10937 N N . TRP B 1 629 ? 25.547 12.945 -10.062 1 96.81 629 TRP B N 1
ATOM 10938 C CA . TRP B 1 629 ? 24.219 12.867 -9.445 1 96.81 629 TRP B CA 1
ATOM 10939 C C . TRP B 1 629 ? 24.109 13.844 -8.281 1 96.81 629 TRP B C 1
ATOM 10941 O O . TRP B 1 629 ? 23.094 14.547 -8.148 1 96.81 629 TRP B O 1
ATOM 10951 N N . SER B 1 630 ? 25.125 13.891 -7.465 1 97.88 630 SER B N 1
ATOM 10952 C CA . SER B 1 630 ? 25.125 14.789 -6.312 1 97.88 630 SER B CA 1
ATOM 10953 C C . SER B 1 630 ? 25.016 16.25 -6.754 1 97.88 630 SER B C 1
ATOM 10955 O O . SER B 1 630 ? 24.344 17.047 -6.102 1 97.88 630 SER B O 1
ATOM 10957 N N . LEU B 1 631 ? 25.672 16.562 -7.828 1 97.56 631 LEU B N 1
ATOM 10958 C CA . LEU B 1 631 ? 25.594 17.922 -8.336 1 97.56 631 LEU B CA 1
ATOM 10959 C C . LEU B 1 631 ? 24.203 18.234 -8.867 1 97.56 631 LEU B C 1
ATOM 10961 O O . LEU B 1 631 ? 23.734 19.375 -8.734 1 97.56 631 LEU B O 1
ATOM 10965 N N . CYS B 1 632 ? 23.594 17.266 -9.484 1 97.69 632 CYS B N 1
ATOM 10966 C CA . CYS B 1 632 ? 22.234 17.453 -9.953 1 97.69 632 CYS B CA 1
ATOM 10967 C C . CYS B 1 632 ? 21.281 17.719 -8.789 1 97.69 632 CYS B C 1
ATOM 10969 O O . CYS B 1 632 ? 20.453 18.641 -8.844 1 97.69 632 CYS B O 1
ATOM 10971 N N . VAL B 1 633 ? 21.391 16.953 -7.766 1 97.56 633 VAL B N 1
ATOM 10972 C CA . VAL B 1 633 ? 20.562 17.109 -6.582 1 97.56 633 VAL B CA 1
ATOM 10973 C C . VAL B 1 633 ? 20.859 18.453 -5.922 1 97.56 633 VAL B C 1
ATOM 10975 O O . VAL B 1 633 ? 19.953 19.156 -5.48 1 97.56 633 VAL B O 1
ATOM 10978 N N . ALA B 1 634 ? 22.125 18.812 -5.863 1 98.06 634 ALA B N 1
ATOM 10979 C CA . ALA B 1 634 ? 22.547 20.078 -5.289 1 98.06 634 ALA B CA 1
ATOM 10980 C C . ALA B 1 634 ? 21.906 21.25 -6.02 1 98.06 634 ALA B C 1
ATOM 10982 O O . ALA B 1 634 ? 21.484 22.234 -5.387 1 98.06 634 ALA B O 1
ATOM 10983 N N . TRP B 1 635 ? 21.844 21.125 -7.305 1 97.5 635 TRP B N 1
ATOM 10984 C CA . TRP B 1 635 ? 21.203 22.172 -8.102 1 97.5 635 TRP B CA 1
ATOM 10985 C C . TRP B 1 635 ? 19.75 22.359 -7.695 1 97.5 635 TRP B C 1
ATOM 10987 O O . TRP B 1 635 ? 19.297 23.484 -7.492 1 97.5 635 TRP B O 1
ATOM 10997 N N . VAL B 1 636 ? 19.031 21.312 -7.516 1 96.88 636 VAL B N 1
ATOM 10998 C CA . VAL B 1 636 ? 17.625 21.375 -7.152 1 96.88 636 VAL B CA 1
ATOM 10999 C C . VAL B 1 636 ? 17.469 22 -5.773 1 96.88 636 VAL B C 1
ATOM 11001 O O . VAL B 1 636 ? 16.578 22.828 -5.559 1 96.88 636 VAL B O 1
ATOM 11004 N N . VAL B 1 637 ? 18.344 21.688 -4.887 1 97.31 637 VAL B N 1
ATOM 11005 C CA . VAL B 1 637 ? 18.281 22.219 -3.525 1 97.31 637 VAL B CA 1
ATOM 11006 C C . VAL B 1 637 ? 18.547 23.719 -3.533 1 97.31 637 VAL B C 1
ATOM 11008 O O . VAL B 1 637 ? 17.812 24.484 -2.908 1 97.31 637 VAL B O 1
ATOM 11011 N N . VAL B 1 638 ? 19.547 24.125 -4.297 1 96.75 638 VAL B N 1
ATOM 11012 C CA . VAL B 1 638 ? 19.953 25.531 -4.305 1 96.75 638 VAL B CA 1
ATOM 11013 C C . VAL B 1 638 ? 18.844 26.391 -4.926 1 96.75 638 VAL B C 1
ATOM 11015 O O . VAL B 1 638 ? 18.484 27.438 -4.391 1 96.75 638 VAL B O 1
ATOM 11018 N N . VAL B 1 639 ? 18.312 25.891 -6.008 1 95.94 639 VAL B N 1
ATOM 11019 C CA . VAL B 1 639 ? 17.281 26.656 -6.715 1 95.94 639 VAL B CA 1
ATOM 11020 C C . VAL B 1 639 ? 16.016 26.734 -5.867 1 95.94 639 VAL B C 1
ATOM 11022 O O . VAL B 1 639 ? 15.328 27.75 -5.867 1 95.94 639 VAL B O 1
ATOM 11025 N N . CYS B 1 640 ? 15.711 25.75 -5.125 1 94.38 640 CYS B N 1
ATOM 11026 C CA . CYS B 1 640 ? 14.539 25.734 -4.25 1 94.38 640 CYS B CA 1
ATOM 11027 C C . CYS B 1 640 ? 14.773 26.609 -3.02 1 94.38 640 CYS B C 1
ATOM 11029 O O . CYS B 1 640 ? 13.914 27.422 -2.654 1 94.38 640 CYS B O 1
ATOM 11031 N N . ALA B 1 641 ? 15.93 26.484 -2.436 1 93.75 641 ALA B N 1
ATOM 11032 C CA . ALA B 1 641 ? 16.25 27.203 -1.206 1 93.75 641 ALA B CA 1
ATOM 11033 C C . ALA B 1 641 ? 16.328 28.719 -1.458 1 93.75 641 ALA B C 1
ATOM 11035 O O . ALA B 1 641 ? 16.016 29.516 -0.574 1 93.75 641 ALA B O 1
ATOM 11036 N N . THR B 1 642 ? 16.719 29.078 -2.666 1 92.75 642 THR B N 1
ATOM 11037 C CA . THR B 1 642 ? 16.906 30.5 -2.98 1 92.75 642 THR B CA 1
ATOM 11038 C C . THR B 1 642 ? 15.664 31.062 -3.664 1 92.75 642 THR B C 1
ATOM 11040 O O . THR B 1 642 ? 15.711 32.156 -4.238 1 92.75 642 THR B O 1
ATOM 11043 N N . LYS B 1 643 ? 14.523 30.328 -3.748 1 87 643 LYS B N 1
ATOM 11044 C CA . LYS B 1 643 ? 13.211 30.766 -4.223 1 87 643 LYS B CA 1
ATOM 11045 C C . LYS B 1 643 ? 13.242 31.078 -5.711 1 87 643 LYS B C 1
ATOM 11047 O O . LYS B 1 643 ? 12.586 32.031 -6.16 1 87 643 LYS B O 1
ATOM 11052 N N . ASN B 1 644 ? 14.133 30.453 -6.43 1 91.5 644 ASN B N 1
ATOM 11053 C CA . ASN B 1 644 ? 14.219 30.625 -7.879 1 91.5 644 ASN B CA 1
ATOM 11054 C C . ASN B 1 644 ? 13.312 29.641 -8.609 1 91.5 644 ASN B C 1
ATOM 11056 O O . ASN B 1 644 ? 13.156 29.719 -9.828 1 91.5 644 ASN B O 1
ATOM 11060 N N . ALA B 1 645 ? 12.758 28.766 -7.941 1 90.75 645 ALA B N 1
ATOM 11061 C CA . ALA B 1 645 ? 11.82 27.781 -8.477 1 90.75 645 ALA B CA 1
ATOM 11062 C C . ALA B 1 645 ? 10.633 27.578 -7.543 1 90.75 645 ALA B C 1
ATOM 11064 O O . ALA B 1 645 ? 10.492 26.531 -6.918 1 90.75 645 ALA B O 1
ATOM 11065 N N . ALA B 1 646 ? 9.727 28.469 -7.625 1 88.19 646 ALA B N 1
ATOM 11066 C CA . ALA B 1 646 ? 8.633 28.547 -6.664 1 88.19 646 ALA B CA 1
ATOM 11067 C C . ALA B 1 646 ? 7.707 27.344 -6.785 1 88.19 646 ALA B C 1
ATOM 11069 O O . ALA B 1 646 ? 7.34 26.734 -5.781 1 88.19 646 ALA B O 1
ATOM 11070 N N . PRO B 1 647 ? 7.332 26.906 -8.047 1 90 647 PRO B N 1
ATOM 11071 C CA . PRO B 1 647 ? 6.426 25.766 -8.141 1 90 647 PRO B CA 1
ATOM 11072 C C . PRO B 1 647 ? 7.047 24.469 -7.625 1 90 647 PRO B C 1
ATOM 11074 O O . PRO B 1 647 ? 6.379 23.688 -6.945 1 90 647 PRO B O 1
ATOM 11077 N N . ILE B 1 648 ? 8.289 24.234 -7.91 1 93.12 648 ILE B N 1
ATOM 11078 C CA . ILE B 1 648 ? 8.969 23.031 -7.469 1 93.12 648 ILE B CA 1
ATOM 11079 C C . ILE B 1 648 ? 9.156 23.062 -5.953 1 93.12 648 ILE B C 1
ATOM 11081 O O . ILE B 1 648 ? 8.969 22.062 -5.273 1 93.12 648 ILE B O 1
ATOM 11085 N N . ASN B 1 649 ? 9.531 24.188 -5.469 1 93 649 ASN B N 1
ATOM 11086 C CA . ASN B 1 649 ? 9.695 24.344 -4.027 1 93 649 ASN B CA 1
ATOM 11087 C C . ASN B 1 649 ? 8.383 24.109 -3.283 1 93 649 ASN B C 1
ATOM 11089 O O . ASN B 1 649 ? 8.359 23.469 -2.234 1 93 649 ASN B O 1
ATOM 11093 N N . SER B 1 650 ? 7.332 24.719 -3.887 1 91.81 650 SER B N 1
ATOM 11094 C CA . SER B 1 650 ? 6.027 24.562 -3.256 1 91.81 650 SER B CA 1
ATOM 11095 C C . SER B 1 650 ? 5.602 23.109 -3.215 1 91.81 650 SER B C 1
ATOM 11097 O O . SER B 1 650 ? 5.016 22.641 -2.23 1 91.81 650 SER B O 1
ATOM 11099 N N . PHE B 1 651 ? 5.891 22.422 -4.18 1 93.38 651 PHE B N 1
ATOM 11100 C CA . PHE B 1 651 ? 5.52 21 -4.254 1 93.38 651 PHE B CA 1
ATOM 11101 C C . PHE B 1 651 ? 6.348 20.172 -3.281 1 93.38 651 PHE B C 1
ATOM 11103 O O . PHE B 1 651 ? 5.801 19.391 -2.508 1 93.38 651 PHE B O 1
ATOM 11110 N N . LEU B 1 652 ? 7.633 20.328 -3.295 1 95.38 652 LEU B N 1
ATOM 11111 C CA . LEU B 1 652 ? 8.531 19.516 -2.475 1 95.38 652 LEU B CA 1
ATOM 11112 C C . LEU B 1 652 ? 8.406 19.891 -1.002 1 95.38 652 LEU B C 1
ATOM 11114 O O . LEU B 1 652 ? 8.844 19.141 -0.127 1 95.38 652 LEU B O 1
ATOM 11118 N N . SER B 1 653 ? 7.809 21.047 -0.72 1 93.81 653 SER B N 1
ATOM 11119 C CA . SER B 1 653 ? 7.68 21.531 0.652 1 93.81 653 SER B CA 1
ATOM 11120 C C . SER B 1 653 ? 6.281 21.266 1.2 1 93.81 653 SER B C 1
ATOM 11122 O O . SER B 1 653 ? 5.879 21.859 2.207 1 93.81 653 SER B O 1
ATOM 11124 N N . LEU B 1 654 ? 5.551 20.422 0.546 1 93.06 654 LEU B N 1
ATOM 11125 C CA . LEU B 1 654 ? 4.219 20.094 1.034 1 93.06 654 LEU B CA 1
ATOM 11126 C C . LEU B 1 654 ? 4.285 19.531 2.449 1 93.06 654 LEU B C 1
ATOM 11128 O O . LEU B 1 654 ? 5.199 18.766 2.777 1 93.06 654 LEU B O 1
ATOM 11132 N N . GLY B 1 655 ? 3.311 19.906 3.236 1 91.06 655 GLY B N 1
ATOM 11133 C CA . GLY B 1 655 ? 3.291 19.547 4.645 1 91.06 655 GLY B CA 1
ATOM 11134 C C . GLY B 1 655 ? 3.275 18.047 4.871 1 91.06 655 GLY B C 1
ATOM 11135 O O . GLY B 1 655 ? 3.859 17.547 5.84 1 91.06 655 GLY B O 1
ATOM 11136 N N . ILE B 1 656 ? 2.713 17.312 4.031 1 92.94 656 ILE B N 1
ATOM 11137 C CA . ILE B 1 656 ? 2.568 15.867 4.207 1 92.94 656 ILE B CA 1
ATOM 11138 C C . ILE B 1 656 ? 3.941 15.203 4.16 1 92.94 656 ILE B C 1
ATOM 11140 O O . ILE B 1 656 ? 4.152 14.156 4.777 1 92.94 656 ILE B O 1
ATOM 11144 N N . PHE B 1 657 ? 4.863 15.844 3.453 1 95.06 657 PHE B N 1
ATOM 11145 C CA . PHE B 1 657 ? 6.188 15.25 3.316 1 95.06 657 PHE B CA 1
ATOM 11146 C C . PHE B 1 657 ? 6.98 15.391 4.609 1 95.06 657 PHE B C 1
ATOM 11148 O O . PHE B 1 657 ? 7.949 14.656 4.836 1 95.06 657 PHE B O 1
ATOM 11155 N N . SER B 1 658 ? 6.574 16.344 5.465 1 93.94 658 SER B N 1
ATOM 11156 C CA . SER B 1 658 ? 7.242 16.484 6.754 1 93.94 658 SER B CA 1
ATOM 11157 C C . SER B 1 658 ? 7.02 15.242 7.617 1 93.94 658 SER B C 1
ATOM 11159 O O . SER B 1 658 ? 7.914 14.82 8.352 1 93.94 658 SER B O 1
ATOM 11161 N N . ILE B 1 659 ? 5.863 14.602 7.492 1 94.75 659 ILE B N 1
ATOM 11162 C CA . ILE B 1 659 ? 5.562 13.383 8.227 1 94.75 659 ILE B CA 1
ATOM 11163 C C . ILE B 1 659 ? 6.445 12.242 7.715 1 94.75 659 ILE B C 1
ATOM 11165 O O . ILE B 1 659 ? 7.031 11.5 8.508 1 94.75 659 ILE B O 1
ATOM 11169 N N . GLY B 1 660 ? 6.586 12.203 6.414 1 94.88 660 GLY B N 1
ATOM 11170 C CA . GLY B 1 660 ? 7.414 11.164 5.816 1 94.88 660 GLY B CA 1
ATOM 11171 C C . GLY B 1 660 ? 8.883 11.289 6.191 1 94.88 660 GLY B C 1
ATOM 11172 O O . GLY B 1 660 ? 9.562 10.281 6.398 1 94.88 660 GLY B O 1
ATOM 11173 N N . THR B 1 661 ? 9.281 12.5 6.273 1 94.81 661 THR B N 1
ATOM 11174 C CA . THR B 1 661 ? 10.68 12.75 6.621 1 94.81 661 THR B CA 1
ATOM 11175 C C . THR B 1 661 ? 10.961 12.305 8.055 1 94.81 661 THR B C 1
ATOM 11177 O O . THR B 1 661 ? 12 11.688 8.32 1 94.81 661 THR B O 1
ATOM 11180 N N . LYS B 1 662 ? 10.023 12.539 8.914 1 95.38 662 LYS B N 1
ATOM 11181 C CA . LYS B 1 662 ? 10.203 12.156 10.312 1 95.38 662 LYS B CA 1
ATOM 11182 C C . LYS B 1 662 ? 10.195 10.641 10.477 1 95.38 662 LYS B C 1
ATOM 11184 O O . LYS B 1 662 ? 10.797 10.109 11.406 1 95.38 662 LYS B O 1
ATOM 11189 N N . LEU B 1 663 ? 9.625 9.977 9.531 1 97.19 663 LEU B N 1
ATOM 11190 C CA . LEU B 1 663 ? 9.516 8.523 9.617 1 97.19 663 LEU B CA 1
ATOM 11191 C C . LEU B 1 663 ? 10.555 7.848 8.734 1 97.19 663 LEU B C 1
ATOM 11193 O O . LEU B 1 663 ? 10.688 6.621 8.75 1 97.19 663 LEU B O 1
ATOM 11197 N N . SER B 1 664 ? 11.305 8.594 8.016 1 96.31 664 SER B N 1
ATOM 11198 C CA . SER B 1 664 ? 12.195 8.055 6.988 1 96.31 664 SER B CA 1
ATOM 11199 C C . SER B 1 664 ? 13.234 7.121 7.59 1 96.31 664 SER B C 1
ATOM 11201 O O . SER B 1 664 ? 13.539 6.066 7.023 1 96.31 664 SER B O 1
ATOM 11203 N N . TYR B 1 665 ? 13.828 7.48 8.789 1 96.5 665 TYR B N 1
ATOM 11204 C CA . TYR B 1 665 ? 14.852 6.648 9.422 1 96.5 665 TYR B CA 1
ATOM 11205 C C . TYR B 1 665 ? 14.273 5.305 9.844 1 96.5 665 TYR B C 1
ATOM 11207 O O . TYR B 1 665 ? 14.844 4.254 9.539 1 96.5 665 TYR B O 1
ATOM 11215 N N . ALA B 1 666 ? 13.172 5.32 10.508 1 97.56 666 ALA B N 1
ATOM 11216 C CA . ALA B 1 666 ? 12.531 4.078 10.93 1 97.56 666 ALA B CA 1
ATOM 11217 C C . ALA B 1 666 ? 12.102 3.246 9.719 1 97.56 666 ALA B C 1
ATOM 11219 O O . ALA B 1 666 ? 12.219 2.02 9.734 1 97.56 666 ALA B O 1
ATOM 11220 N N . MET B 1 667 ? 11.547 3.871 8.727 1 97.31 667 MET B N 1
ATOM 11221 C CA . MET B 1 667 ? 11.156 3.166 7.512 1 97.31 667 MET B CA 1
ATOM 11222 C C . MET B 1 667 ? 12.359 2.49 6.859 1 97.31 667 MET B C 1
ATOM 11224 O O . MET B 1 667 ? 12.242 1.372 6.352 1 97.31 667 MET B O 1
ATOM 11228 N N . TYR B 1 668 ? 13.453 3.191 6.848 1 96.25 668 TYR B N 1
ATOM 11229 C CA . TYR B 1 668 ? 14.68 2.633 6.293 1 96.25 668 TYR B CA 1
ATOM 11230 C C . TYR B 1 668 ? 15.078 1.356 7.027 1 96.25 668 TYR B C 1
ATOM 11232 O O . TYR B 1 668 ? 15.469 0.368 6.398 1 96.25 668 TYR B O 1
ATOM 11240 N N . LEU B 1 669 ? 14.938 1.333 8.305 1 95.94 669 LEU B N 1
ATOM 11241 C CA . LEU B 1 669 ? 15.352 0.191 9.109 1 95.94 669 LEU B CA 1
ATOM 11242 C C . LEU B 1 669 ? 14.398 -0.985 8.914 1 95.94 669 LEU B C 1
ATOM 11244 O O . LEU B 1 669 ? 14.828 -2.141 8.891 1 95.94 669 LEU B O 1
ATOM 11248 N N . ILE B 1 670 ? 13.156 -0.731 8.656 1 95.69 670 ILE B N 1
ATOM 11249 C CA . ILE B 1 670 ? 12.141 -1.779 8.727 1 95.69 670 ILE B CA 1
ATOM 11250 C C . ILE B 1 670 ? 11.852 -2.314 7.332 1 95.69 670 ILE B C 1
ATOM 11252 O O . ILE B 1 670 ? 11.516 -3.492 7.168 1 95.69 670 ILE B O 1
ATOM 11256 N N . HIS B 1 671 ? 11.969 -1.55 6.281 1 95.81 671 HIS B N 1
ATOM 11257 C CA . HIS B 1 671 ? 11.391 -1.844 4.973 1 95.81 671 HIS B CA 1
ATOM 11258 C C . HIS B 1 671 ? 11.961 -3.137 4.398 1 95.81 671 HIS B C 1
ATOM 11260 O O . HIS B 1 671 ? 11.219 -3.963 3.863 1 95.81 671 HIS B O 1
ATOM 11266 N N . LEU B 1 672 ? 13.227 -3.309 4.52 1 92.38 672 LEU B N 1
ATOM 11267 C CA . LEU B 1 672 ? 13.805 -4.465 3.852 1 92.38 672 LEU B CA 1
ATOM 11268 C C . LEU B 1 672 ? 13.492 -5.75 4.613 1 92.38 672 LEU B C 1
ATOM 11270 O O . LEU B 1 672 ? 13.359 -6.816 4.008 1 92.38 672 LEU B O 1
ATOM 11274 N N . PHE B 1 673 ? 13.383 -5.637 5.895 1 89.56 673 PHE B N 1
ATOM 11275 C CA . PHE B 1 673 ? 12.938 -6.793 6.672 1 89.56 673 PHE B CA 1
ATOM 11276 C C . PHE B 1 673 ? 11.539 -7.223 6.258 1 89.56 673 PHE B C 1
ATOM 11278 O O . PHE B 1 673 ? 11.273 -8.414 6.102 1 89.56 673 PHE B O 1
ATOM 11285 N N . LEU B 1 674 ? 10.703 -6.27 6.098 1 92.12 674 LEU B N 1
ATOM 11286 C CA . LEU B 1 674 ? 9.328 -6.566 5.715 1 92.12 674 LEU B CA 1
ATOM 11287 C C . LEU B 1 674 ? 9.273 -7.172 4.316 1 92.12 674 LEU B C 1
ATOM 11289 O O . LEU B 1 674 ? 8.578 -8.172 4.094 1 92.12 674 LEU B O 1
ATOM 11293 N N . ILE B 1 675 ? 9.992 -6.625 3.355 1 92.5 675 ILE B N 1
ATOM 11294 C CA . ILE B 1 675 ? 9.992 -7.145 1.992 1 92.5 675 ILE B CA 1
ATOM 11295 C C . ILE B 1 675 ? 10.547 -8.562 1.979 1 92.5 675 ILE B C 1
ATOM 11297 O O . ILE B 1 675 ? 9.992 -9.453 1.332 1 92.5 675 ILE B O 1
ATOM 11301 N N . SER B 1 676 ? 11.641 -8.758 2.713 1 87.62 676 SER B N 1
ATOM 11302 C CA . SER B 1 676 ? 12.25 -10.078 2.775 1 87.62 676 SER B CA 1
ATOM 11303 C C . SER B 1 676 ? 11.297 -11.102 3.383 1 87.62 676 SER B C 1
ATOM 11305 O O . SER B 1 676 ? 11.211 -12.234 2.91 1 87.62 676 SER B O 1
ATOM 11307 N N . ALA B 1 677 ? 10.594 -10.688 4.391 1 86.94 677 ALA B N 1
ATOM 11308 C CA . ALA B 1 677 ? 9.641 -11.594 5.027 1 86.94 677 ALA B CA 1
ATOM 11309 C C . ALA B 1 677 ? 8.5 -11.945 4.078 1 86.94 677 ALA B C 1
ATOM 11311 O O . ALA B 1 677 ? 8.031 -13.086 4.062 1 86.94 677 ALA B O 1
ATOM 11312 N N . LEU B 1 678 ? 8.086 -11.055 3.293 1 88.5 678 LEU B N 1
ATOM 11313 C CA . LEU B 1 678 ? 6.973 -11.281 2.379 1 88.5 678 LEU B CA 1
ATOM 11314 C C . LEU B 1 678 ? 7.406 -12.141 1.197 1 88.5 678 LEU B C 1
ATOM 11316 O O . LEU B 1 678 ? 6.703 -13.078 0.817 1 88.5 678 LEU B O 1
ATOM 11320 N N . VAL B 1 679 ? 8.555 -11.883 0.682 1 84.06 679 VAL B N 1
ATOM 11321 C CA . VAL B 1 679 ? 9 -12.531 -0.545 1 84.06 679 VAL B CA 1
ATOM 11322 C C . VAL B 1 679 ? 9.547 -13.922 -0.224 1 84.06 679 VAL B C 1
ATOM 11324 O O . VAL B 1 679 ? 9.391 -14.859 -1.017 1 84.06 679 VAL B O 1
ATOM 11327 N N . ARG B 1 680 ? 10.102 -14.062 0.899 1 79.81 680 ARG B N 1
ATOM 11328 C CA . ARG B 1 680 ? 10.727 -15.344 1.232 1 79.81 680 ARG B CA 1
ATOM 11329 C C . ARG B 1 680 ? 9.727 -16.266 1.917 1 79.81 680 ARG B C 1
ATOM 11331 O O . ARG B 1 680 ? 10.031 -17.438 2.176 1 79.81 680 ARG B O 1
ATOM 11338 N N . SER B 1 681 ? 8.562 -15.789 2.223 1 81.75 681 SER B N 1
ATOM 11339 C CA . SER B 1 681 ? 7.531 -16.625 2.834 1 81.75 681 SER B CA 1
ATOM 11340 C C . SER B 1 681 ? 6.453 -17 1.825 1 81.75 681 SER B C 1
ATOM 11342 O O . SER B 1 681 ? 5.359 -17.422 2.205 1 81.75 681 SER B O 1
ATOM 11344 N N . ILE B 1 682 ? 6.855 -16.938 0.631 1 82.62 682 ILE B N 1
ATOM 11345 C CA . ILE B 1 682 ? 5.883 -17.297 -0.398 1 82.62 682 ILE B CA 1
ATOM 11346 C C . ILE B 1 682 ? 5.754 -18.812 -0.491 1 82.62 682 ILE B C 1
ATOM 11348 O O . ILE B 1 682 ? 6.742 -19.531 -0.336 1 82.62 682 ILE B O 1
ATOM 11352 N N . HIS B 1 683 ? 4.57 -19.234 -0.688 1 84.69 683 HIS B N 1
ATOM 11353 C CA . HIS B 1 683 ? 4.309 -20.672 -0.812 1 84.69 683 HIS B CA 1
ATOM 11354 C C . HIS B 1 683 ? 4.285 -21.094 -2.273 1 84.69 683 HIS B C 1
ATOM 11356 O O . HIS B 1 683 ? 4.371 -22.297 -2.576 1 84.69 683 HIS B O 1
ATOM 11362 N N . HIS B 1 684 ? 4.184 -20.125 -3.127 1 83.75 684 HIS B N 1
ATOM 11363 C CA . HIS B 1 684 ? 4.195 -20.375 -4.562 1 83.75 684 HIS B CA 1
ATOM 11364 C C . HIS B 1 684 ? 5.016 -19.312 -5.301 1 83.75 684 HIS B C 1
ATOM 11366 O O . HIS B 1 684 ? 5.105 -18.172 -4.852 1 83.75 684 HIS B O 1
ATOM 11372 N N . VAL B 1 685 ? 5.594 -19.781 -6.363 1 84.75 685 VAL B N 1
ATOM 11373 C CA . VAL B 1 685 ? 6.434 -18.859 -7.113 1 84.75 685 VAL B CA 1
ATOM 11374 C C . VAL B 1 685 ? 5.57 -17.75 -7.707 1 84.75 685 VAL B C 1
ATOM 11376 O O . VAL B 1 685 ? 4.5 -18.016 -8.258 1 84.75 685 VAL B O 1
ATOM 11379 N N . ALA B 1 686 ? 5.996 -16.578 -7.574 1 85.5 686 ALA B N 1
ATOM 11380 C CA . ALA B 1 686 ? 5.203 -15.414 -7.965 1 85.5 686 ALA B CA 1
ATOM 11381 C C . ALA B 1 686 ? 5.48 -15.031 -9.414 1 85.5 686 ALA B C 1
ATOM 11383 O O . ALA B 1 686 ? 6.508 -15.414 -9.984 1 85.5 686 ALA B O 1
ATOM 11384 N N . PHE B 1 687 ? 4.473 -14.445 -10.055 1 88.38 687 PHE B N 1
ATOM 11385 C CA . PHE B 1 687 ? 4.613 -13.82 -11.359 1 88.38 687 PHE B CA 1
ATOM 11386 C C . PHE B 1 687 ? 4.949 -12.336 -11.219 1 88.38 687 PHE B C 1
ATOM 11388 O O . PHE B 1 687 ? 4.289 -11.617 -10.469 1 88.38 687 PHE B O 1
ATOM 11395 N N . ILE B 1 688 ? 6.047 -11.922 -11.875 1 90.06 688 ILE B N 1
ATOM 11396 C CA . ILE B 1 688 ? 6.477 -10.531 -11.719 1 90.06 688 ILE B CA 1
ATOM 11397 C C . ILE B 1 688 ? 5.98 -9.703 -12.898 1 90.06 688 ILE B C 1
ATOM 11399 O O . ILE B 1 688 ? 6.117 -10.117 -14.055 1 90.06 688 ILE B O 1
ATOM 11403 N N . SER B 1 689 ? 5.27 -8.688 -12.656 1 88.5 689 SER B N 1
ATOM 11404 C CA . SER B 1 689 ? 4.805 -7.68 -13.602 1 88.5 689 SER B CA 1
ATOM 11405 C C . SER B 1 689 ? 4.855 -6.285 -12.992 1 88.5 689 SER B C 1
ATOM 11407 O O . SER B 1 689 ? 4.996 -6.137 -11.773 1 88.5 689 SER B O 1
ATOM 11409 N N . LEU B 1 690 ? 4.852 -5.242 -13.836 1 87.62 690 LEU B N 1
ATOM 11410 C CA . LEU B 1 690 ? 4.957 -3.871 -13.352 1 87.62 690 LEU B CA 1
ATOM 11411 C C . LEU B 1 690 ? 3.814 -3.545 -12.391 1 87.62 690 LEU B C 1
ATOM 11413 O O . LEU B 1 690 ? 4.047 -3.039 -11.289 1 87.62 690 LEU B O 1
ATOM 11417 N N . PRO B 1 691 ? 2.537 -3.859 -12.711 1 88.12 691 PRO B N 1
ATOM 11418 C CA . PRO B 1 691 ? 1.459 -3.529 -11.773 1 88.12 691 PRO B CA 1
ATOM 11419 C C . PRO B 1 691 ? 1.6 -4.25 -10.438 1 88.12 691 PRO B C 1
ATOM 11421 O O . PRO B 1 691 ? 1.339 -3.658 -9.383 1 88.12 691 PRO B O 1
ATOM 11424 N N . ASN B 1 692 ? 2.045 -5.484 -10.469 1 88.44 692 ASN B N 1
ATOM 11425 C CA . ASN B 1 692 ? 2.195 -6.246 -9.234 1 88.44 692 ASN B CA 1
ATOM 11426 C C . ASN B 1 692 ? 3.299 -5.668 -8.352 1 88.44 692 ASN B C 1
ATOM 11428 O O . ASN B 1 692 ? 3.139 -5.574 -7.137 1 88.44 692 ASN B O 1
ATOM 11432 N N . VAL B 1 693 ? 4.371 -5.328 -9.008 1 90.44 693 VAL B N 1
ATOM 11433 C CA . VAL B 1 693 ? 5.492 -4.789 -8.242 1 90.44 693 VAL B CA 1
ATOM 11434 C C . VAL B 1 693 ? 5.121 -3.418 -7.684 1 90.44 693 VAL B C 1
ATOM 11436 O O . VAL B 1 693 ? 5.527 -3.061 -6.578 1 90.44 693 VAL B O 1
ATOM 11439 N N . PHE B 1 694 ? 4.414 -2.676 -8.461 1 92.5 694 PHE B N 1
ATOM 11440 C CA . PHE B 1 694 ? 3.988 -1.359 -8 1 92.5 694 PHE B CA 1
ATOM 11441 C C . PHE B 1 694 ? 3.045 -1.479 -6.812 1 92.5 694 PHE B C 1
ATOM 11443 O O . PHE B 1 694 ? 3.121 -0.688 -5.871 1 92.5 694 PHE B O 1
ATOM 11450 N N . VAL B 1 695 ? 2.135 -2.4 -6.809 1 94.19 695 VAL B N 1
ATOM 11451 C CA . VAL B 1 695 ? 1.227 -2.635 -5.691 1 94.19 695 VAL B CA 1
ATOM 11452 C C . VAL B 1 695 ? 2.018 -3.111 -4.473 1 94.19 695 VAL B C 1
ATOM 11454 O O . VAL B 1 695 ? 1.759 -2.676 -3.348 1 94.19 695 VAL B O 1
ATOM 11457 N N . LEU B 1 696 ? 2.973 -4.012 -4.719 1 93.81 696 LEU B N 1
ATOM 11458 C CA . LEU B 1 696 ? 3.826 -4.484 -3.635 1 93.81 696 LEU B CA 1
ATOM 11459 C C . LEU B 1 696 ? 4.59 -3.328 -3 1 93.81 696 LEU B C 1
ATOM 11461 O O . LEU B 1 696 ? 4.641 -3.211 -1.774 1 93.81 696 LEU B O 1
ATOM 11465 N N . THR B 1 697 ? 5.125 -2.467 -3.861 1 95.88 697 THR B N 1
ATOM 11466 C CA . THR B 1 697 ? 5.918 -1.34 -3.383 1 95.88 697 THR B CA 1
ATOM 11467 C C . THR B 1 697 ? 5.066 -0.404 -2.529 1 95.88 697 THR B C 1
ATOM 11469 O O . THR B 1 697 ? 5.457 -0.045 -1.416 1 95.88 697 THR B O 1
ATOM 11472 N N . ASN B 1 698 ? 3.924 -0.076 -3.018 1 97 698 ASN B N 1
ATOM 11473 C CA . ASN B 1 698 ? 3.062 0.847 -2.285 1 97 698 ASN B CA 1
ATOM 11474 C C . ASN B 1 698 ? 2.479 0.196 -1.034 1 97 698 ASN B C 1
ATOM 11476 O O . ASN B 1 698 ? 2.262 0.866 -0.023 1 97 698 ASN B O 1
ATOM 11480 N N . GLY B 1 699 ? 2.174 -1.078 -1.13 1 97.38 699 GLY B N 1
ATOM 11481 C CA . GLY B 1 699 ? 1.739 -1.793 0.06 1 97.38 699 GLY B CA 1
ATOM 11482 C C . GLY B 1 699 ? 2.791 -1.829 1.152 1 97.38 699 GLY B C 1
ATOM 11483 O O . GLY B 1 699 ? 2.498 -1.537 2.312 1 97.38 699 GLY B O 1
ATOM 11484 N N . VAL B 1 700 ? 4.035 -2.121 0.759 1 97.12 700 VAL B N 1
ATOM 11485 C CA . VAL B 1 700 ? 5.148 -2.168 1.704 1 97.12 700 VAL B CA 1
ATOM 11486 C C . VAL B 1 700 ? 5.402 -0.776 2.275 1 97.12 700 VAL B C 1
ATOM 11488 O O . VAL B 1 700 ? 5.68 -0.629 3.469 1 97.12 700 VAL B O 1
ATOM 11491 N N . LEU B 1 701 ? 5.281 0.195 1.411 1 97.5 701 LEU B N 1
ATOM 11492 C CA . LEU B 1 701 ? 5.504 1.569 1.847 1 97.5 701 LEU B CA 1
ATOM 11493 C C . LEU B 1 701 ? 4.504 1.965 2.928 1 97.5 701 LEU B C 1
ATOM 11495 O O . LEU B 1 701 ? 4.887 2.508 3.967 1 97.5 701 LEU B O 1
ATOM 11499 N N . LEU B 1 702 ? 3.24 1.693 2.744 1 97.19 702 LEU B N 1
ATOM 11500 C CA . LEU B 1 702 ? 2.217 2.084 3.707 1 97.19 702 LEU B CA 1
ATOM 11501 C C . LEU B 1 702 ? 2.34 1.272 4.992 1 97.19 702 LEU B C 1
ATOM 11503 O O . LEU B 1 702 ? 2.248 1.823 6.09 1 97.19 702 LEU B O 1
ATOM 11507 N N . ILE B 1 703 ? 2.58 -0.011 4.891 1 97.19 703 ILE B N 1
ATOM 11508 C CA . ILE B 1 703 ? 2.709 -0.86 6.07 1 97.19 703 ILE B CA 1
ATOM 11509 C C . ILE B 1 703 ? 3.941 -0.444 6.871 1 97.19 703 ILE B C 1
ATOM 11511 O O . ILE B 1 703 ? 3.889 -0.35 8.102 1 97.19 703 ILE B O 1
ATOM 11515 N N . THR B 1 704 ? 5.02 -0.229 6.141 1 97.31 704 THR B N 1
ATOM 11516 C CA . THR B 1 704 ? 6.242 0.206 6.812 1 97.31 704 THR B CA 1
ATOM 11517 C C . THR B 1 704 ? 6.043 1.568 7.469 1 97.31 704 THR B C 1
ATOM 11519 O O . THR B 1 704 ? 6.594 1.834 8.539 1 97.31 704 THR B O 1
ATOM 11522 N N . ALA B 1 705 ? 5.301 2.441 6.844 1 97.25 705 ALA B N 1
ATOM 11523 C CA . ALA B 1 705 ? 5.004 3.738 7.449 1 97.25 705 ALA B CA 1
ATOM 11524 C C . ALA B 1 705 ? 4.219 3.57 8.742 1 97.25 705 ALA B C 1
ATOM 11526 O O . ALA B 1 705 ? 4.5 4.242 9.742 1 97.25 705 ALA B O 1
ATOM 11527 N N . ILE B 1 706 ? 3.258 2.672 8.766 1 96.38 706 ILE B N 1
ATOM 11528 C CA . ILE B 1 706 ? 2.441 2.42 9.945 1 96.38 706 ILE B CA 1
ATOM 11529 C C . ILE B 1 706 ? 3.307 1.825 11.055 1 96.38 706 ILE B C 1
ATOM 11531 O O . ILE B 1 706 ? 3.27 2.289 12.195 1 96.38 706 ILE B O 1
ATOM 11535 N N . LEU B 1 707 ? 4.105 0.852 10.703 1 96.44 707 LEU B N 1
ATOM 11536 C CA . LEU B 1 707 ? 4.984 0.227 11.68 1 96.44 707 LEU B CA 1
ATOM 11537 C C . LEU B 1 707 ? 6.016 1.224 12.203 1 96.44 707 LEU B C 1
ATOM 11539 O O . LEU B 1 707 ? 6.387 1.186 13.375 1 96.44 707 LEU B O 1
ATOM 11543 N N . SER B 1 708 ? 6.492 2.049 11.305 1 97.81 708 SER B N 1
ATOM 11544 C CA . SER B 1 708 ? 7.461 3.068 11.695 1 97.81 708 SER B CA 1
ATOM 11545 C C . SER B 1 708 ? 6.844 4.09 12.641 1 97.81 708 SER B C 1
ATOM 11547 O O . SER B 1 708 ? 7.527 4.637 13.508 1 97.81 708 SER B O 1
ATOM 11549 N N . THR B 1 709 ? 5.562 4.395 12.461 1 97.5 709 THR B N 1
ATOM 11550 C CA . THR B 1 709 ? 4.863 5.277 13.398 1 97.5 709 THR B CA 1
ATOM 11551 C C . THR B 1 709 ? 4.844 4.672 14.797 1 97.5 709 THR B C 1
ATOM 11553 O O . THR B 1 709 ? 5.078 5.371 15.781 1 97.5 709 THR B O 1
ATOM 11556 N N . VAL B 1 710 ? 4.641 3.408 14.875 1 96.25 710 VAL B N 1
ATOM 11557 C CA . VAL B 1 710 ? 4.637 2.717 16.156 1 96.25 710 VAL B CA 1
ATOM 11558 C C . VAL B 1 710 ? 6.031 2.768 16.781 1 96.25 710 VAL B C 1
ATOM 11560 O O . VAL B 1 710 ? 6.176 3.078 17.969 1 96.25 710 VAL B O 1
ATOM 11563 N N . ALA B 1 711 ? 7.023 2.504 15.992 1 96.69 711 ALA B N 1
ATOM 11564 C CA . ALA B 1 711 ? 8.398 2.547 16.469 1 96.69 711 ALA B CA 1
ATOM 11565 C C . ALA B 1 711 ? 8.789 3.961 16.891 1 96.69 711 ALA B C 1
ATOM 11567 O O . ALA B 1 711 ? 9.523 4.145 17.875 1 96.69 711 ALA B O 1
ATOM 11568 N N . HIS B 1 712 ? 8.32 4.902 16.172 1 96.75 712 HIS B N 1
ATOM 11569 C CA . HIS B 1 712 ? 8.586 6.305 16.469 1 96.75 712 HIS B CA 1
ATOM 11570 C C . HIS B 1 712 ? 7.984 6.703 17.812 1 96.75 712 HIS B C 1
ATOM 11572 O O . HIS B 1 712 ? 8.625 7.395 18.609 1 96.75 712 HIS B O 1
ATOM 11578 N N . LEU B 1 713 ? 6.805 6.207 18.125 1 96.31 713 LEU B N 1
ATOM 11579 C CA . LEU B 1 713 ? 6.094 6.574 19.344 1 96.31 713 LEU B CA 1
ATOM 11580 C C . LEU B 1 713 ? 6.633 5.789 20.531 1 96.31 713 LEU B C 1
ATOM 11582 O O . LEU B 1 713 ? 6.648 6.297 21.656 1 96.31 713 LEU B O 1
ATOM 11586 N N . LEU B 1 714 ? 7.07 4.59 20.281 1 95.69 714 LEU B N 1
ATOM 11587 C CA . LEU B 1 714 ? 7.492 3.715 21.359 1 95.69 714 LEU B CA 1
ATOM 11588 C C . LEU B 1 714 ? 8.938 4 21.766 1 95.69 714 LEU B C 1
ATOM 11590 O O . LEU B 1 714 ? 9.305 3.861 22.922 1 95.69 714 LEU B O 1
ATOM 11594 N N . ILE B 1 715 ? 9.758 4.359 20.781 1 95.94 715 ILE B N 1
ATOM 11595 C CA . ILE B 1 715 ? 11.195 4.336 21.062 1 95.94 715 ILE B CA 1
ATOM 11596 C C . ILE B 1 715 ? 11.82 5.668 20.656 1 95.94 715 ILE B C 1
ATOM 11598 O O . ILE B 1 715 ? 12.344 6.402 21.5 1 95.94 715 ILE B O 1
ATOM 11602 N N . GLU B 1 716 ? 11.68 6.059 19.422 1 96.12 716 GLU B N 1
ATOM 11603 C CA . GLU B 1 716 ? 12.469 7.133 18.828 1 96.12 716 GLU B CA 1
ATOM 11604 C C . GLU B 1 716 ? 12.164 8.477 19.484 1 96.12 716 GLU B C 1
ATOM 11606 O O . GLU B 1 716 ? 13.07 9.141 19.984 1 96.12 716 GLU B O 1
ATOM 11611 N N . LYS B 1 717 ? 10.922 8.859 19.453 1 95.69 717 LYS B N 1
ATOM 11612 C CA . LYS B 1 717 ? 10.547 10.188 19.938 1 95.69 717 LYS B CA 1
ATOM 11613 C C . LYS B 1 717 ? 10.742 10.297 21.438 1 95.69 717 LYS B C 1
ATOM 11615 O O . LYS B 1 717 ? 11.242 11.312 21.938 1 95.69 717 LYS B O 1
ATOM 11620 N N . PRO B 1 718 ? 10.32 9.32 22.266 1 95.75 718 PRO B N 1
ATOM 11621 C CA . PRO B 1 718 ? 10.562 9.406 23.703 1 95.75 718 PRO B CA 1
ATOM 11622 C C . PRO B 1 718 ? 12.039 9.594 24.047 1 95.75 718 PRO B C 1
ATOM 11624 O O . PRO B 1 718 ? 12.383 10.391 24.922 1 95.75 718 PRO B O 1
ATOM 11627 N N . LEU B 1 719 ? 12.898 8.906 23.406 1 94.38 719 LEU B N 1
ATOM 11628 C CA . LEU B 1 719 ? 14.328 9.016 23.672 1 94.38 719 LEU B CA 1
ATOM 11629 C C . LEU B 1 719 ? 14.867 10.367 23.203 1 94.38 719 LEU B C 1
ATOM 11631 O O . LEU B 1 719 ? 15.758 10.938 23.844 1 94.38 719 LEU B O 1
ATOM 11635 N N . SER B 1 720 ? 14.375 10.789 22.078 1 93.94 720 SER B N 1
ATOM 11636 C CA . SER B 1 720 ? 14.758 12.117 21.609 1 93.94 720 SER B CA 1
ATOM 11637 C C . SER B 1 720 ? 14.336 13.195 22.609 1 93.94 720 SER B C 1
ATOM 11639 O O . SER B 1 720 ? 15.078 14.141 22.859 1 93.94 720 SER B O 1
ATOM 11641 N N . ASN B 1 721 ? 13.109 13.023 23.156 1 94.5 721 ASN B N 1
ATOM 11642 C CA . ASN B 1 721 ? 12.617 13.953 24.172 1 94.5 721 ASN B CA 1
ATOM 11643 C C . ASN B 1 721 ? 13.484 13.914 25.422 1 94.5 721 ASN B C 1
ATOM 11645 O O . ASN B 1 721 ? 13.758 14.961 26.016 1 94.5 721 ASN B O 1
ATOM 11649 N N . LEU B 1 722 ? 13.859 12.773 25.844 1 92.94 722 LEU B N 1
ATOM 11650 C CA . LEU B 1 722 ? 14.719 12.625 27.016 1 92.94 722 LEU B CA 1
ATOM 11651 C C . LEU B 1 722 ? 16.078 13.281 26.781 1 92.94 722 LEU B C 1
ATOM 11653 O O . LEU B 1 722 ? 16.641 13.875 27.688 1 92.94 722 LEU B O 1
ATOM 11657 N N . GLN B 1 723 ? 16.562 13.125 25.578 1 91.62 723 GLN B N 1
ATOM 11658 C CA . GLN B 1 723 ? 17.828 13.75 25.234 1 91.62 723 GLN B CA 1
ATOM 11659 C C . GLN B 1 723 ? 17.734 15.273 25.297 1 91.62 723 GLN B C 1
ATOM 11661 O O . GLN B 1 723 ? 18.672 15.945 25.75 1 91.62 723 GLN B O 1
ATOM 11666 N N . ASP B 1 724 ? 16.688 15.789 24.844 1 88.88 724 ASP B N 1
ATOM 11667 C CA . ASP B 1 724 ? 16.469 17.234 24.875 1 88.88 724 ASP B CA 1
ATOM 11668 C C . ASP B 1 724 ? 16.328 17.734 26.312 1 88.88 724 ASP B C 1
ATOM 11670 O O . ASP B 1 724 ? 16.734 18.859 26.625 1 88.88 724 ASP B O 1
ATOM 11674 N N . LEU B 1 725 ? 15.789 16.938 27.141 1 86.88 725 LEU B N 1
ATOM 11675 C CA . LEU B 1 725 ? 15.594 17.297 28.531 1 86.88 725 LEU B CA 1
ATOM 11676 C C . LEU B 1 725 ? 16.922 17.297 29.297 1 86.88 725 LEU B C 1
ATOM 11678 O O . LEU B 1 725 ? 17.156 18.156 30.141 1 86.88 725 LEU B O 1
ATOM 11682 N N . TYR B 1 726 ? 17.766 16.328 28.953 1 83.88 726 TYR B N 1
ATOM 11683 C CA . TYR B 1 726 ? 18.938 16.172 29.812 1 83.88 726 TYR B CA 1
ATOM 11684 C C . TYR B 1 726 ? 20.203 16.625 29.094 1 83.88 726 TYR B C 1
ATOM 11686 O O . TYR B 1 726 ? 21.188 16.984 29.75 1 83.88 726 TYR B O 1
ATOM 11694 N N . LEU B 1 727 ? 20.297 16.484 27.828 1 75.44 727 LEU B N 1
ATOM 11695 C CA . LEU B 1 727 ? 21.547 16.781 27.141 1 75.44 727 LEU B CA 1
ATOM 11696 C C . LEU B 1 727 ? 21.5 18.141 26.469 1 75.44 727 LEU B C 1
ATOM 11698 O O . LEU B 1 727 ? 22.531 18.719 26.141 1 75.44 727 LEU B O 1
ATOM 11702 N N . LYS B 1 728 ? 20.328 18.703 26.156 1 63.78 728 LYS B N 1
ATOM 11703 C CA . LYS B 1 728 ? 20.359 20.047 25.578 1 63.78 728 LYS B CA 1
ATOM 11704 C C . LYS B 1 728 ? 20.359 21.109 26.672 1 63.78 728 LYS B C 1
ATOM 11706 O O . LYS B 1 728 ? 19.75 20.938 27.734 1 63.78 728 LYS B O 1
#

InterPro domains:
  IPR002656 Acyltransferase 3 domain [PF01757] (328-707)
  IPR006621 Nose resistant-to-fluoxetine protein, N-terminal [PF20146] (108-185)
  IPR006621 Nose resistant-to-fluoxetine protein, N-terminal [SM00703] (105-239)
  IPR052728 Oxygen and lipid transport regulator [PTHR11161] (101-727)